Protein 8F0P (pdb70)

InterPro domains:
  IPR001696 Voltage gated sodium channel, alpha subunit [PR00170] (1393-1412)
  IPR001696 Voltage gated sodium channel, alpha subunit [PR00170] (1428-1441)
  IPR005821 Ion transport domain [PF00520] (140-426)
  IPR005821 Ion transport domain [PF00520] (519-746)
  IPR005821 Ion transport domain [PF00520] (855-1122)
  IPR005821 Ion transport domain [PF00520] (1170-1421)
  IPR027359 Voltage-dependent channel domain superfamily [G3DSA:1.20.120.350] (133-242)
  IPR027359 Voltage-dependent channel domain superfamily [G3DSA:1.20.120.350] (511-630)
  IPR027359 Voltage-dependent channel domain superfamily [G3DSA:1.20.120.350] (850-971)
  IPR027359 Voltage-dependent channel domain superfamily [G3DSA:1.20.120.350] (1162-1282)
  IPR031649 Voltage-dependent L-type calcium channel, IQ-associated domain [PF16905] (1433-1480)
  IPR043203 Voltage-gated cation channel calcium and sodium [PTHR10037] (835-1552)

Secondary structure (DSSP, 8-state):
-HHHHHHHHH-HHHHHHHHHHHHHHHHHHHSPP-HHHHHHHHHHHHHHHHHHHHHHHHH-SSSSTTSGGGSHHHHHHHHHHHHHHHHHH--GGGTGGGGGGGGGGGGGSTTHHHHHHHHHHHHHHTHHHHHHHHHHHHHHHHHHHHHHTTGGG-EEEEPPPTTSTT-S--HHHHHHHHT-GGGB---TT-SSPPP--SSTTSPPPPTTEEEESS-S--HHHHT--SSSHHHHHHHHHHHHHTSSHHHHHHHHHHHH-GGGHHHHHHHIIIIIIIIHHHHHHHHHHHHHHHHHHHHHH--TTSHHHHHHHHHHHHHHHHHHHT--SS--HHHHHHHHHHHHHHHHHHHHHHHHHHHHS-HHHHTTSHHHHHHHHHHHHHHHHHH---GGGGGHHHHTHHHH-HHHHHHHHHHHHTHHHHHHHHHHHHHHHHHHHHHHHHHHHHHHHHTGGGSTTS---SS-SSSHHHHHHHHHHHHTT--HHHHHHHHHHS-TTHHHHHHHHHHHIIIIIIHHHHHHHHHH---HHHHHHHHHHHH-HHHHHHHHHHHHHHHHHHTT-STTGGG-HHHHHHHHHHHHHHHHHHHHHHHHHHHHH-HHHHHT-HHHHHHHHHHHHHHHHHHHHHTT-PPPHHHHHGGGGGGHHHHHTSTTHHHHHHHHHHHHHHHHHHHHHHHHHHHHHHHHHHHHHTT---EEE-SS--BPPTTT--BHHHHHHTT-EEE--SS--SSHHHHHHHHHHHHTTSSHHHHHHHHHH--STTB---TTTTGGGHHHHHHHIIIIIIIITTHHHHHHHHHHHHHHHHHTT--SS--HHHHHHHHHHHHHTT----------HHHHHHHHHHSSHHHHHHHHHHHHHHHHHHHT--TT--HHHHHHHHHHHHHHHHHHHHHHHHHHHHHGGGGGGSHHHHHHHHHHHHHHHHHHHHHHHHHH---HHHHHHHGGGGGGGTGGGGTT-HHHHHHHHHHHHHHHHHHHHHHHHHHHHHHHHHHHHHHHTTPPPBTTB-SSSSSSSHHHHHHHHHHHTTTTTHHHHHHH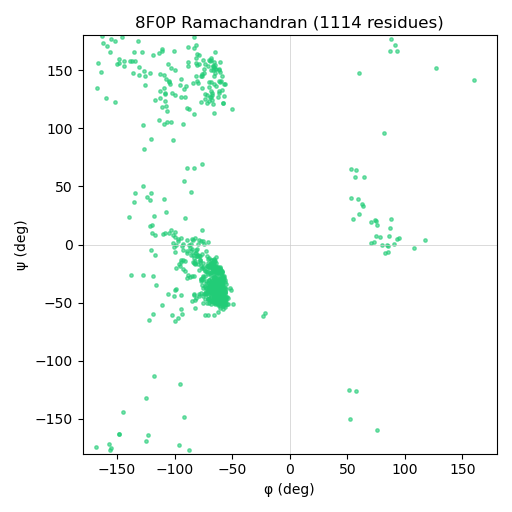HT--SS-PPPBTTTTB------HHHHHHHHHHHIIIIIIIIHHHHHHHHHHHHHHHHHHHHHS--HHHHHHHHHH-

Organism: Periplaneta americana (NCBI:txid6978)

Structure (mmCIF, N/CA/C/O backbone):
data_8F0P
#
_entry.id   8F0P
#
_cell.length_a   1.00
_cell.length_b   1.00
_cell.length_c   1.00
_cell.angle_alpha   90.00
_cell.angle_beta   90.00
_cell.angle_gamma   90.00
#
_symmetry.space_group_name_H-M   'P 1'
#
loop_
_entity.id
_entity.type
_entity.pdbx_description
1 polymer 'Sodium channel protein PaFPC1,Sodium channel protein type 9 subunit alpha chimera'
2 branched beta-D-mannopyranose-(1-3)-[beta-D-mannopyranose-(1-6)]beta-D-mannopyranose-(1-3)-2-acetamido-2-deoxy-beta-D-glucopyranose-(1-3)-2-acetamido-2-deoxy-beta-D-glucopyranose
3 non-polymer 2-acetamido-2-deoxy-beta-D-glucopyranose
4 non-polymer 1,2-dioleoyl-sn-glycero-3-phosphoethanolamine
5 non-polymer 'CHOLESTEROL HEMISUCCINATE'
6 non-polymer N-[6-(cyclopentylmethoxy)-1,3-benzothiazol-2-yl]-4-{[(1S,2S)-2-(dimethylamino)cyclohexyl]amino}-2-fluorobenzene-1-sulfonamide
7 water water
#
loop_
_atom_site.group_PDB
_atom_site.id
_atom_site.type_symbol
_atom_site.label_atom_id
_atom_site.label_alt_id
_atom_site.label_comp_id
_atom_site.label_asym_id
_atom_site.label_entity_id
_atom_site.label_seq_id
_atom_site.pdbx_PDB_ins_code
_atom_site.Cartn_x
_atom_site.Cartn_y
_atom_site.Cartn_z
_atom_site.occupancy
_atom_site.B_iso_or_equiv
_atom_site.auth_seq_id
_atom_site.auth_comp_id
_atom_site.auth_asym_id
_atom_site.auth_atom_id
_atom_site.pdbx_PDB_model_num
ATOM 1 N N . ILE A 1 184 ? 182.392 220.694 148.963 1.00 16.47 129 ILE A N 1
ATOM 2 C CA . ILE A 1 184 ? 181.846 219.930 150.076 1.00 16.35 129 ILE A CA 1
ATOM 3 C C . ILE A 1 184 ? 181.246 218.634 149.558 1.00 13.79 129 ILE A C 1
ATOM 4 O O . ILE A 1 184 ? 181.695 217.544 149.910 1.00 18.16 129 ILE A O 1
ATOM 9 N N . ARG A 1 185 ? 180.215 218.773 148.722 1.00 14.89 130 ARG A N 1
ATOM 10 C CA . ARG A 1 185 ? 179.504 217.609 148.204 1.00 14.48 130 ARG A CA 1
ATOM 11 C C . ARG A 1 185 ? 180.398 216.749 147.319 1.00 15.78 130 ARG A C 1
ATOM 12 O O . ARG A 1 185 ? 180.354 215.515 147.390 1.00 16.14 130 ARG A O 1
ATOM 20 N N . ARG A 1 186 ? 181.197 217.382 146.459 1.00 16.47 131 ARG A N 1
ATOM 21 C CA . ARG A 1 186 ? 182.018 216.628 145.519 1.00 19.17 131 ARG A CA 1
ATOM 22 C C . ARG A 1 186 ? 183.027 215.761 146.259 1.00 19.63 131 ARG A C 1
ATOM 23 O O . ARG A 1 186 ? 183.229 214.581 145.922 1.00 21.96 131 ARG A O 1
ATOM 31 N N . VAL A 1 187 ? 183.635 216.322 147.306 1.00 14.70 132 VAL A N 1
ATOM 32 C CA . VAL A 1 187 ? 184.607 215.570 148.087 1.00 15.12 132 VAL A CA 1
ATOM 33 C C . VAL A 1 187 ? 183.940 214.355 148.709 1.00 13.19 132 VAL A C 1
ATOM 34 O O . VAL A 1 187 ? 184.462 213.241 148.638 1.00 18.37 132 VAL A O 1
ATOM 38 N N . ALA A 1 188 ? 182.773 214.551 149.325 1.00 16.99 133 ALA A N 1
ATOM 39 C CA . ALA A 1 188 ? 182.120 213.452 150.026 1.00 9.61 133 ALA A CA 1
ATOM 40 C C . ALA A 1 188 ? 181.702 212.361 149.053 1.00 15.49 133 ALA A C 1
ATOM 41 O O . ALA A 1 188 ? 181.846 211.166 149.344 1.00 12.27 133 ALA A O 1
ATOM 43 N N . ILE A 1 189 ? 181.153 212.755 147.903 1.00 19.11 134 ILE A N 1
ATOM 44 C CA . ILE A 1 189 ? 180.688 211.769 146.937 1.00 9.88 134 ILE A CA 1
ATOM 45 C C . ILE A 1 189 ? 181.854 210.924 146.448 1.00 12.52 134 ILE A C 1
ATOM 46 O O . ILE A 1 189 ? 181.748 209.695 146.353 1.00 12.95 134 ILE A O 1
ATOM 51 N N . SER A 1 190 ? 182.988 211.555 146.132 1.00 18.80 135 SER A N 1
ATOM 52 C CA . SER A 1 190 ? 184.133 210.751 145.709 1.00 12.81 135 SER A CA 1
ATOM 53 C C . SER A 1 190 ? 184.683 209.921 146.866 1.00 15.44 135 SER A C 1
ATOM 54 O O . SER A 1 190 ? 185.103 208.775 146.669 1.00 18.53 135 SER A O 1
ATOM 57 N N . THR A 1 191 ? 184.687 210.481 148.079 1.00 15.93 136 THR A N 1
ATOM 58 C CA . THR A 1 191 ? 185.279 209.799 149.225 1.00 14.50 136 THR A CA 1
ATOM 59 C C . THR A 1 191 ? 184.526 208.524 149.581 1.00 13.74 136 THR A C 1
ATOM 60 O O . THR A 1 191 ? 185.143 207.503 149.903 1.00 16.07 136 THR A O 1
ATOM 64 N N . MET A 1 192 ? 183.191 208.563 149.544 1.00 13.56 137 MET A N 1
ATOM 65 C CA . MET A 1 192 ? 182.432 207.397 149.994 1.00 9.31 137 MET A CA 1
ATOM 66 C C . MET A 1 192 ? 182.611 206.205 149.067 1.00 11.88 137 MET A C 1
ATOM 67 O O . MET A 1 192 ? 182.579 205.058 149.526 1.00 18.99 137 MET A O 1
ATOM 72 N N . VAL A 1 193 ? 182.772 206.443 147.763 1.00 15.95 138 VAL A N 1
ATOM 73 C CA . VAL A 1 193 ? 182.827 205.333 146.814 1.00 14.16 138 VAL A CA 1
ATOM 74 C C . VAL A 1 193 ? 184.213 204.718 146.719 1.00 14.22 138 VAL A C 1
ATOM 75 O O . VAL A 1 193 ? 184.360 203.638 146.133 1.00 18.86 138 VAL A O 1
ATOM 79 N N . GLN A 1 194 ? 185.224 205.363 147.281 1.00 7.36 139 GLN A N 1
ATOM 80 C CA . GLN A 1 194 ? 186.571 204.811 147.237 1.00 13.22 139 GLN A CA 1
ATOM 81 C C . GLN A 1 194 ? 186.658 203.567 148.119 1.00 13.31 139 GLN A C 1
ATOM 82 O O . GLN A 1 194 ? 186.272 203.618 149.291 1.00 19.41 139 GLN A O 1
ATOM 88 N N . PRO A 1 195 ? 187.135 202.435 147.594 1.00 17.65 140 PRO A N 1
ATOM 89 C CA . PRO A 1 195 ? 187.230 201.224 148.428 1.00 12.16 140 PRO A CA 1
ATOM 90 C C . PRO A 1 195 ? 188.121 201.395 149.649 1.00 12.68 140 PRO A C 1
ATOM 91 O O . PRO A 1 195 ? 187.886 200.745 150.679 1.00 20.59 140 PRO A O 1
ATOM 95 N N . ILE A 1 196 ? 189.157 202.233 149.549 1.00 15.26 141 ILE A N 1
ATOM 96 C CA . ILE A 1 196 ? 190.069 202.437 150.671 1.00 15.98 141 ILE A CA 1
ATOM 97 C C . ILE A 1 196 ? 189.316 202.943 151.890 1.00 13.15 141 ILE A C 1
ATOM 98 O O . ILE A 1 196 ? 189.641 202.582 153.025 1.00 15.94 141 ILE A O 1
ATOM 103 N N . PHE A 1 197 ? 188.290 203.765 151.678 1.00 9.36 142 PHE A N 1
ATOM 104 C CA . PHE A 1 197 ? 187.466 204.241 152.785 1.00 14.36 142 PHE A CA 1
ATOM 105 C C . PHE A 1 197 ? 186.802 203.073 153.511 1.00 9.25 142 PHE A C 1
ATOM 106 O O . PHE A 1 197 ? 186.850 202.973 154.748 1.00 13.05 142 PHE A O 1
ATOM 114 N N . SER A 1 198 ? 186.200 202.159 152.748 1.00 5.38 143 SER A N 1
ATOM 115 C CA . SER A 1 198 ? 185.509 201.026 153.351 1.00 9.37 143 SER A CA 1
ATOM 116 C C . SER A 1 198 ? 186.480 200.103 154.078 1.00 9.47 143 SER A C 1
ATOM 117 O O . SER A 1 198 ? 186.194 199.661 155.200 1.00 7.91 143 SER A O 1
ATOM 120 N N . TYR A 1 199 ? 187.632 199.793 153.469 1.00 12.22 144 TYR A N 1
ATOM 121 C CA . TYR A 1 199 ? 188.598 198.971 154.194 1.00 10.23 144 TYR A CA 1
ATOM 122 C C . TYR A 1 199 ? 189.089 199.671 155.454 1.00 8.55 144 TYR A C 1
ATOM 123 O O . TYR A 1 199 ? 189.301 199.021 156.481 1.00 9.36 144 TYR A O 1
ATOM 132 N N . PHE A 1 200 ? 189.306 200.987 155.398 1.00 8.13 145 PHE A N 1
ATOM 133 C CA . PHE A 1 200 ? 189.742 201.700 156.593 1.00 10.16 145 PHE A CA 1
ATOM 134 C C . PHE A 1 200 ? 188.738 201.525 157.723 1.00 5.82 145 PHE A C 1
ATOM 135 O O . PHE A 1 200 ? 189.110 201.188 158.855 1.00 12.25 145 PHE A O 1
ATOM 143 N N . ILE A 1 201 ? 187.451 201.727 157.428 1.00 9.76 146 ILE A N 1
ATOM 144 C CA . ILE A 1 201 ? 186.438 201.566 158.469 1.00 5.38 146 ILE A CA 1
ATOM 145 C C . ILE A 1 201 ? 186.432 200.132 158.993 1.00 5.99 146 ILE A C 1
ATOM 146 O O . ILE A 1 201 ? 186.321 199.901 160.205 1.00 9.87 146 ILE A O 1
ATOM 151 N N . MET A 1 202 ? 186.537 199.147 158.093 1.00 7.80 147 MET A N 1
ATOM 152 C CA . MET A 1 202 ? 186.493 197.749 158.525 1.00 4.96 147 MET A CA 1
ATOM 153 C C . MET A 1 202 ? 187.681 197.395 159.418 1.00 7.11 147 MET A C 1
ATOM 154 O O . MET A 1 202 ? 187.518 196.726 160.449 1.00 8.94 147 MET A O 1
ATOM 159 N N . ILE A 1 203 ? 188.884 197.816 159.033 1.00 6.57 148 ILE A N 1
ATOM 160 C CA . ILE A 1 203 ? 190.052 197.537 159.858 1.00 5.88 148 ILE A CA 1
ATOM 161 C C . ILE A 1 203 ? 189.890 198.208 161.214 1.00 5.37 148 ILE A C 1
ATOM 162 O O . ILE A 1 203 ? 190.226 197.632 162.259 1.00 11.72 148 ILE A O 1
ATOM 167 N N . THR A 1 204 ? 189.380 199.442 161.221 1.00 6.88 149 THR A N 1
ATOM 168 C CA . THR A 1 204 ? 189.149 200.118 162.490 1.00 6.76 149 THR A CA 1
ATOM 169 C C . THR A 1 204 ? 188.216 199.306 163.377 1.00 4.54 149 THR A C 1
ATOM 170 O O . THR A 1 204 ? 188.466 199.153 164.577 1.00 7.38 149 THR A O 1
ATOM 174 N N . ILE A 1 205 ? 187.137 198.770 162.798 1.00 6.30 150 ILE A N 1
ATOM 175 C CA . ILE A 1 205 ? 186.197 197.963 163.576 1.00 0.43 150 ILE A CA 1
ATOM 176 C C . ILE A 1 205 ? 186.890 196.730 164.142 1.00 3.36 150 ILE A C 1
ATOM 177 O O . ILE A 1 205 ? 186.653 196.335 165.290 1.00 1.78 150 ILE A O 1
ATOM 182 N N . LEU A 1 206 ? 187.747 196.094 163.342 1.00 8.27 151 LEU A N 1
ATOM 183 C CA . LEU A 1 206 ? 188.415 194.874 163.793 1.00 3.15 151 LEU A CA 1
ATOM 184 C C . LEU A 1 206 ? 189.363 195.143 164.962 1.00 6.03 151 LEU A C 1
ATOM 185 O O . LEU A 1 206 ? 189.352 194.416 165.969 1.00 9.88 151 LEU A O 1
ATOM 190 N N . ILE A 1 207 ? 190.191 196.187 164.859 1.00 6.62 152 ILE A N 1
ATOM 191 C CA . ILE A 1 207 ? 191.050 196.526 165.994 1.00 7.99 152 ILE A CA 1
ATOM 192 C C . ILE A 1 207 ? 190.217 196.936 167.201 1.00 2.67 152 ILE A C 1
ATOM 193 O O . ILE A 1 207 ? 190.580 196.645 168.349 1.00 5.12 152 ILE A O 1
ATOM 198 N N . HIS A 1 208 ? 189.095 197.622 166.975 1.00 6.92 153 HIS A N 1
ATOM 199 C CA . HIS A 1 208 ? 188.254 197.999 168.105 1.00 2.62 153 HIS A CA 1
ATOM 200 C C . HIS A 1 208 ? 187.712 196.768 168.821 1.00 4.46 153 HIS A C 1
ATOM 201 O O . HIS A 1 208 ? 187.660 196.731 170.054 1.00 12.32 153 HIS A O 1
ATOM 208 N N . CYS A 1 209 ? 187.304 195.749 168.064 1.00 5.61 154 CYS A N 1
ATOM 209 C CA . CYS A 1 209 ? 186.852 194.507 168.685 1.00 7.29 154 CYS A CA 1
ATOM 210 C C . CYS A 1 209 ? 187.967 193.876 169.505 1.00 8.36 154 CYS A C 1
ATOM 211 O O . CYS A 1 209 ? 187.750 193.437 170.648 1.00 9.49 154 CYS A O 1
ATOM 214 N N . ILE A 1 210 ? 189.175 193.829 168.937 1.00 4.83 155 ILE A N 1
ATOM 215 C CA . ILE A 1 210 ? 190.301 193.264 169.674 1.00 3.98 155 ILE A CA 1
ATOM 216 C C . ILE A 1 210 ? 190.472 193.991 171.001 1.00 6.35 155 ILE A C 1
ATOM 217 O O . ILE A 1 210 ? 190.666 193.366 172.050 1.00 8.70 155 ILE A O 1
ATOM 222 N N . PHE A 1 211 ? 190.398 195.321 170.977 1.00 7.31 156 PHE A N 1
ATOM 223 C CA . PHE A 1 211 ? 190.538 196.084 172.213 1.00 4.37 156 PHE A CA 1
ATOM 224 C C . PHE A 1 211 ? 189.353 195.889 173.149 1.00 11.42 156 PHE A C 1
ATOM 225 O O . PHE A 1 211 ? 189.492 196.093 174.358 1.00 9.35 156 PHE A O 1
ATOM 233 N N . MET A 1 212 ? 188.189 195.527 172.616 1.00 8.36 157 MET A N 1
ATOM 234 C CA . MET A 1 212 ? 187.067 195.193 173.482 1.00 7.01 157 MET A CA 1
ATOM 235 C C . MET A 1 212 ? 187.328 193.905 174.246 1.00 4.03 157 MET A C 1
ATOM 236 O O . MET A 1 212 ? 186.854 193.750 175.376 1.00 5.74 157 MET A O 1
ATOM 241 N N . ILE A 1 213 ? 188.064 192.967 173.649 1.00 6.84 158 ILE A N 1
ATOM 242 C CA . ILE A 1 213 ? 188.350 191.715 174.349 1.00 2.91 158 ILE A CA 1
ATOM 243 C C . ILE A 1 213 ? 189.225 191.959 175.576 1.00 13.07 158 ILE A C 1
ATOM 244 O O . ILE A 1 213 ? 188.976 191.403 176.652 1.00 16.95 158 ILE A O 1
ATOM 249 N N . MET A 1 214 ? 190.272 192.766 175.437 1.00 11.16 159 MET A N 1
ATOM 250 C CA . MET A 1 214 ? 191.247 192.870 176.514 1.00 11.08 159 MET A CA 1
ATOM 251 C C . MET A 1 214 ? 190.704 193.699 177.677 1.00 13.29 159 MET A C 1
ATOM 252 O O . MET A 1 214 ? 189.764 194.481 177.516 1.00 16.78 159 MET A O 1
ATOM 257 N N . PRO A 1 215 ? 191.270 193.526 178.872 1.00 17.56 160 PRO A N 1
ATOM 258 C CA . PRO A 1 215 ? 190.836 194.333 180.016 1.00 15.76 160 PRO A CA 1
ATOM 259 C C . PRO A 1 215 ? 191.054 195.817 179.774 1.00 17.28 160 PRO A C 1
ATOM 260 O O . PRO A 1 215 ? 191.992 196.229 179.090 1.00 20.90 160 PRO A O 1
ATOM 264 N N . ALA A 1 216 ? 190.175 196.621 180.363 1.00 11.01 161 ALA A N 1
ATOM 265 C CA . ALA A 1 216 ? 190.220 198.062 180.170 1.00 16.61 161 ALA A CA 1
ATOM 266 C C . ALA A 1 216 ? 191.416 198.683 180.884 1.00 17.57 161 ALA A C 1
ATOM 267 O O . ALA A 1 216 ? 191.928 198.152 181.873 1.00 23.77 161 ALA A O 1
ATOM 269 N N . THR A 1 217 ? 191.857 199.824 180.362 1.00 17.18 162 THR A N 1
ATOM 270 C CA . THR A 1 217 ? 192.887 200.637 180.995 1.00 13.47 162 THR A CA 1
ATOM 271 C C . THR A 1 217 ? 192.762 202.051 180.448 1.00 18.00 162 THR A C 1
ATOM 272 O O . THR A 1 217 ? 192.019 202.304 179.496 1.00 21.16 162 THR A O 1
ATOM 276 N N . GLN A 1 218 ? 193.501 202.977 181.063 1.00 22.21 163 GLN A N 1
ATOM 277 C CA . GLN A 1 218 ? 193.419 204.373 180.642 1.00 17.71 163 GLN A CA 1
ATOM 278 C C . GLN A 1 218 ? 193.732 204.539 179.160 1.00 14.62 163 GLN A C 1
ATOM 279 O O . GLN A 1 218 ? 193.177 205.429 178.507 1.00 22.49 163 GLN A O 1
ATOM 285 N N . THR A 1 219 ? 194.612 203.699 178.610 1.00 17.65 164 THR A N 1
ATOM 286 C CA . THR A 1 219 ? 194.891 203.764 177.179 1.00 17.22 164 THR A CA 1
ATOM 287 C C . THR A 1 219 ? 193.648 203.435 176.364 1.00 17.14 164 THR A C 1
ATOM 288 O O . THR A 1 219 ? 193.449 203.978 175.266 1.00 22.64 164 THR A O 1
ATOM 292 N N . THR A 1 220 ? 192.795 202.561 176.902 1.00 18.84 165 THR A N 1
ATOM 293 C CA . THR A 1 220 ? 191.540 202.212 176.184 1.00 13.58 165 THR A CA 1
ATOM 294 C C . THR A 1 220 ? 190.654 203.458 176.066 1.00 16.73 165 THR A C 1
ATOM 295 O O . THR A 1 220 ? 190.006 203.605 175.014 1.00 26.03 165 THR A O 1
ATOM 299 N N . TYR A 1 221 ? 190.635 204.323 177.088 1.00 16.08 166 TYR A N 1
ATOM 300 C CA . TYR A 1 221 ? 189.735 205.472 177.039 1.00 14.45 166 TYR A CA 1
ATOM 301 C C . TYR A 1 221 ? 190.075 206.378 175.855 1.00 14.26 166 TYR A C 1
ATOM 302 O O . TYR A 1 221 ? 189.191 206.782 175.081 1.00 18.99 166 TYR A O 1
ATOM 311 N N . ILE A 1 222 ? 191.368 206.645 175.648 1.00 15.86 167 ILE A N 1
ATOM 312 C CA . ILE A 1 222 ? 191.765 207.486 174.526 1.00 15.92 167 ILE A CA 1
ATOM 313 C C . ILE A 1 222 ? 191.554 206.746 173.210 1.00 10.22 167 ILE A C 1
ATOM 314 O O . ILE A 1 222 ? 191.149 207.346 172.206 1.00 16.43 167 ILE A O 1
ATOM 319 N N . LEU A 1 223 ? 191.827 205.437 173.179 1.00 15.72 168 LEU A N 1
ATOM 320 C CA . LEU A 1 223 ? 191.565 204.708 171.941 1.00 14.59 168 LEU A CA 1
ATOM 321 C C . LEU A 1 223 ? 190.074 204.675 171.616 1.00 13.12 168 LEU A C 1
ATOM 322 O O . LEU A 1 223 ? 189.696 204.698 170.438 1.00 19.26 168 LEU A O 1
ATOM 327 N N . GLU A 1 224 ? 189.215 204.636 172.639 1.00 9.55 169 GLU A N 1
ATOM 328 C CA . GLU A 1 224 ? 187.779 204.762 172.415 1.00 13.00 169 GLU A CA 1
ATOM 329 C C . GLU A 1 224 ? 187.454 206.098 171.774 1.00 9.65 169 GLU A C 1
ATOM 330 O O . GLU A 1 224 ? 186.634 206.172 170.851 1.00 14.92 169 GLU A O 1
ATOM 336 N N . LEU A 1 225 ? 188.081 207.173 172.256 1.00 13.39 170 LEU A N 1
ATOM 337 C CA . LEU A 1 225 ? 187.820 208.476 171.650 1.00 12.64 170 LEU A CA 1
ATOM 338 C C . LEU A 1 225 ? 188.276 208.509 170.193 1.00 9.63 170 LEU A C 1
ATOM 339 O O . LEU A 1 225 ? 187.596 209.080 169.330 1.00 15.05 170 LEU A O 1
ATOM 344 N N . VAL A 1 226 ? 189.415 207.881 169.895 1.00 13.06 171 VAL A N 1
ATOM 345 C CA . VAL A 1 226 ? 189.902 207.826 168.514 1.00 9.10 171 VAL A CA 1
ATOM 346 C C . VAL A 1 226 ? 188.910 207.080 167.621 1.00 8.51 171 VAL A C 1
ATOM 347 O O . VAL A 1 226 ? 188.550 207.541 166.526 1.00 10.91 171 VAL A O 1
ATOM 351 N N . PHE A 1 227 ? 188.458 205.910 168.078 1.00 10.91 172 PHE A N 1
ATOM 352 C CA . PHE A 1 227 ? 187.505 205.133 167.290 1.00 7.42 172 PHE A CA 1
ATOM 353 C C . PHE A 1 227 ? 186.219 205.916 167.065 1.00 7.41 172 PHE A C 1
ATOM 354 O O . PHE A 1 227 ? 185.669 205.928 165.954 1.00 15.90 172 PHE A O 1
ATOM 362 N N . LEU A 1 228 ? 185.727 206.577 168.114 1.00 8.81 173 LEU A N 1
ATOM 363 C CA . LEU A 1 228 ? 184.501 207.352 167.991 1.00 8.38 173 LEU A CA 1
ATOM 364 C C . LEU A 1 228 ? 184.670 208.476 166.978 1.00 10.24 173 LEU A C 1
ATOM 365 O O . LEU A 1 228 ? 183.755 208.759 166.197 1.00 11.10 173 LEU A O 1
ATOM 370 N N . SER A 1 229 ? 185.837 209.126 166.972 1.00 7.93 174 SER A N 1
ATOM 371 C CA . SER A 1 229 ? 186.081 210.176 165.988 1.00 11.30 174 SER A CA 1
ATOM 372 C C . SER A 1 229 ? 186.038 209.621 164.570 1.00 2.70 174 SER A C 1
ATOM 373 O O . SER A 1 229 ? 185.455 210.237 163.668 1.00 12.24 174 SER A O 1
ATOM 376 N N . ILE A 1 230 ? 186.653 208.457 164.354 1.00 5.90 175 ILE A N 1
ATOM 377 C CA . ILE A 1 230 ? 186.649 207.866 163.015 1.00 9.78 175 ILE A CA 1
ATOM 378 C C . ILE A 1 230 ? 185.216 207.570 162.567 1.00 4.78 175 ILE A C 1
ATOM 379 O O . ILE A 1 230 ? 184.814 207.879 161.432 1.00 10.51 175 ILE A O 1
ATOM 384 N N . TYR A 1 231 ? 184.421 206.973 163.458 1.00 3.56 176 TYR A N 1
ATOM 385 C CA . TYR A 1 231 ? 183.041 206.643 163.106 1.00 7.55 176 TYR A CA 1
ATOM 386 C C . TYR A 1 231 ? 182.222 207.904 162.830 1.00 7.56 176 TYR A C 1
ATOM 387 O O . TYR A 1 231 ? 181.366 207.924 161.932 1.00 13.49 176 TYR A O 1
ATOM 396 N N . THR A 1 232 ? 182.464 208.964 163.603 1.00 10.43 177 THR A N 1
ATOM 397 C CA . THR A 1 232 ? 181.761 210.219 163.372 1.00 11.47 177 THR A CA 1
ATOM 398 C C . THR A 1 232 ? 182.112 210.798 162.008 1.00 8.80 177 THR A C 1
ATOM 399 O O . THR A 1 232 ? 181.242 211.332 161.307 1.00 11.93 177 THR A O 1
ATOM 403 N N . ILE A 1 233 ? 183.386 210.712 161.616 1.00 10.11 178 ILE A N 1
ATOM 404 C CA . ILE A 1 233 ? 183.764 211.176 160.285 1.00 5.72 178 ILE A CA 1
ATOM 405 C C . ILE A 1 233 ? 183.017 210.389 159.219 1.00 11.60 178 ILE A C 1
ATOM 406 O O . ILE A 1 233 ? 182.571 210.953 158.211 1.00 11.98 178 ILE A O 1
ATOM 411 N N . GLU A 1 234 ? 182.864 209.076 159.421 1.00 6.35 179 GLU A N 1
ATOM 412 C CA . GLU A 1 234 ? 182.106 208.292 158.447 1.00 5.01 179 GLU A CA 1
ATOM 413 C C . GLU A 1 234 ? 180.666 208.782 158.345 1.00 10.45 179 GLU A C 1
ATOM 414 O O . GLU A 1 234 ? 180.132 208.957 157.238 1.00 15.57 179 GLU A O 1
ATOM 420 N N . VAL A 1 235 ? 180.028 209.033 159.492 1.00 10.59 180 VAL A N 1
ATOM 421 C CA . VAL A 1 235 ? 178.636 209.477 159.464 1.00 6.72 180 VAL A CA 1
ATOM 422 C C . VAL A 1 235 ? 178.532 210.806 158.729 1.00 13.39 180 VAL A C 1
ATOM 423 O O . VAL A 1 235 ? 177.621 211.018 157.915 1.00 11.64 180 VAL A O 1
ATOM 427 N N . VAL A 1 236 ? 179.472 211.715 158.995 1.00 8.78 181 VAL A N 1
ATOM 428 C CA . VAL A 1 236 ? 179.429 213.038 158.378 1.00 7.29 181 VAL A CA 1
ATOM 429 C C . VAL A 1 236 ? 179.594 212.921 156.869 1.00 11.31 181 VAL A C 1
ATOM 430 O O . VAL A 1 236 ? 178.875 213.563 156.092 1.00 9.84 181 VAL A O 1
ATOM 434 N N . VAL A 1 237 ? 180.565 212.117 156.430 1.00 19.01 182 VAL A N 1
ATOM 435 C CA . VAL A 1 237 ? 180.810 211.984 154.998 1.00 8.87 182 VAL A CA 1
ATOM 436 C C . VAL A 1 237 ? 179.564 211.452 154.307 1.00 8.07 182 VAL A C 1
ATOM 437 O O . VAL A 1 237 ? 179.148 211.960 153.255 1.00 11.11 182 VAL A O 1
ATOM 441 N N . LYS A 1 238 ? 178.903 210.472 154.924 1.00 12.85 183 LYS A N 1
ATOM 442 C CA . LYS A 1 238 ? 177.773 209.849 154.248 1.00 11.68 183 LYS A CA 1
ATOM 443 C C . LYS A 1 238 ? 176.532 210.736 154.261 1.00 8.69 183 LYS A C 1
ATOM 444 O O . LYS A 1 238 ? 175.745 210.707 153.304 1.00 12.61 183 LYS A O 1
ATOM 450 N N . VAL A 1 239 ? 176.365 211.572 155.290 1.00 11.96 184 VAL A N 1
ATOM 451 C CA . VAL A 1 239 ? 175.231 212.493 155.279 1.00 8.98 184 VAL A CA 1
ATOM 452 C C . VAL A 1 239 ? 175.472 213.594 154.260 1.00 8.58 184 VAL A C 1
ATOM 453 O O . VAL A 1 2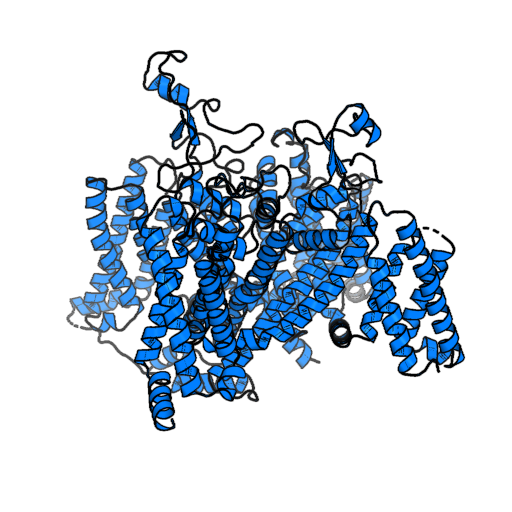39 ? 174.557 213.999 153.535 1.00 15.74 184 VAL A O 1
ATOM 457 N N . LEU A 1 240 ? 176.700 214.116 154.204 1.00 10.82 185 LEU A N 1
ATOM 458 C CA . LEU A 1 240 ? 177.008 215.148 153.228 1.00 10.23 185 LEU A CA 1
ATOM 459 C C . LEU A 1 240 ? 176.899 214.615 151.810 1.00 13.01 185 LEU A C 1
ATOM 460 O O . LEU A 1 240 ? 176.714 215.400 150.874 1.00 15.59 185 LEU A O 1
ATOM 465 N N . ALA A 1 241 ? 177.025 213.303 151.626 1.00 14.57 186 ALA A N 1
ATOM 466 C CA . ALA A 1 241 ? 176.863 212.737 150.295 1.00 10.38 186 ALA A CA 1
ATOM 467 C C . ALA A 1 241 ? 175.416 212.410 149.947 1.00 11.98 186 ALA A C 1
ATOM 468 O O . ALA A 1 241 ? 175.065 212.429 148.761 1.00 16.20 186 ALA A O 1
ATOM 470 N N . ARG A 1 242 ? 174.561 212.113 150.933 1.00 9.91 187 ARG A N 1
ATOM 471 C CA . ARG A 1 242 ? 173.236 211.579 150.632 1.00 11.17 187 ARG A CA 1
ATOM 472 C C . ARG A 1 242 ? 172.062 212.425 151.103 1.00 13.48 187 ARG A C 1
ATOM 473 O O . ARG A 1 242 ? 170.994 212.342 150.494 1.00 25.40 187 ARG A O 1
ATOM 481 N N . GLY A 1 243 ? 172.209 213.220 152.154 1.00 7.58 188 GLY A N 1
ATOM 482 C CA . GLY A 1 243 ? 171.045 213.741 152.845 1.00 14.70 188 GLY A CA 1
ATOM 483 C C . GLY A 1 243 ? 170.595 212.779 153.926 1.00 13.61 188 GLY A C 1
ATOM 484 O O . GLY A 1 243 ? 171.150 211.691 154.106 1.00 20.43 188 GLY A O 1
ATOM 485 N N . PHE A 1 244 ? 169.562 213.177 154.672 1.00 11.05 189 PHE A N 1
ATOM 486 C CA . PHE A 1 244 ? 169.288 212.464 155.913 1.00 7.80 189 PHE A CA 1
ATOM 487 C C . PHE A 1 244 ? 168.158 211.443 155.804 1.00 13.62 189 PHE A C 1
ATOM 488 O O . PHE A 1 244 ? 168.411 210.240 155.918 1.00 20.13 189 PHE A O 1
ATOM 496 N N . ILE A 1 245 ? 166.918 211.883 155.578 1.00 16.45 190 ILE A N 1
ATOM 497 C CA . ILE A 1 245 ? 165.803 210.945 155.445 1.00 15.94 190 ILE A CA 1
ATOM 498 C C . ILE A 1 245 ? 164.853 211.324 154.317 1.00 15.63 190 ILE A C 1
ATOM 499 O O . ILE A 1 245 ? 164.175 210.463 153.745 1.00 21.50 190 ILE A O 1
ATOM 504 N N . LEU A 1 246 ? 164.796 212.615 153.991 1.00 18.68 191 LEU A N 1
ATOM 505 C CA . LEU A 1 246 ? 163.653 213.152 153.259 1.00 13.55 191 LEU A CA 1
ATOM 506 C C . LEU A 1 246 ? 163.504 212.598 151.847 1.00 16.87 191 LEU A C 1
ATOM 507 O O . LEU A 1 246 ? 162.406 212.683 151.287 1.00 20.99 191 LEU A O 1
ATOM 512 N N . HIS A 1 247 ? 164.549 212.040 151.254 1.00 18.72 192 HIS A N 1
ATOM 513 C CA . HIS A 1 247 ? 164.474 211.515 149.901 1.00 13.52 192 HIS A CA 1
ATOM 514 C C . HIS A 1 247 ? 164.565 209.991 149.855 1.00 16.89 192 HIS A C 1
ATOM 515 O O . HIS A 1 247 ? 164.924 209.339 150.841 1.00 19.53 192 HIS A O 1
ATOM 522 N N . PRO A 1 248 ? 164.236 209.390 148.707 1.00 18.27 193 PRO A N 1
ATOM 523 C CA . PRO A 1 248 ? 164.250 207.918 148.604 1.00 15.32 193 PRO A CA 1
ATOM 524 C C . PRO A 1 248 ? 165.604 207.275 148.852 1.00 16.29 193 PRO A C 1
ATOM 525 O O . PRO A 1 248 ? 165.648 206.147 149.358 1.00 16.33 193 PRO A O 1
ATOM 529 N N . PHE A 1 249 ? 166.706 207.937 148.508 1.00 17.28 194 PHE A N 1
ATOM 530 C CA . PHE A 1 249 ? 168.044 207.368 148.643 1.00 16.33 194 PHE A CA 1
ATOM 531 C C . PHE A 1 249 ? 168.910 208.217 149.566 1.00 10.92 194 PHE A C 1
ATOM 532 O O . PHE A 1 249 ? 170.071 208.509 149.272 1.00 12.34 194 PHE A O 1
ATOM 540 N N . ALA A 1 250 ? 168.337 208.635 150.692 1.00 18.96 195 ALA A N 1
ATOM 541 C CA . ALA A 1 250 ? 169.058 209.390 151.702 1.00 11.92 195 ALA A CA 1
ATOM 542 C C . ALA A 1 250 ? 169.829 208.447 152.623 1.00 12.03 195 ALA A C 1
ATOM 543 O O . ALA A 1 250 ? 169.784 207.221 152.494 1.00 15.00 195 ALA A O 1
ATOM 545 N N . TYR A 1 251 ? 170.549 209.038 153.575 1.00 9.52 196 TYR A N 1
ATOM 546 C CA . TYR A 1 251 ? 171.420 208.256 154.444 1.00 9.74 196 TYR A CA 1
ATOM 547 C C . TYR A 1 251 ? 170.628 207.238 155.259 1.00 11.45 196 TYR A C 1
ATOM 548 O O . TYR A 1 251 ? 171.002 206.063 155.337 1.00 10.47 196 TYR A O 1
ATOM 557 N N . LEU A 1 252 ? 169.524 207.665 155.869 1.00 7.88 197 LEU A N 1
ATOM 558 C CA . LEU A 1 252 ? 168.784 206.822 156.797 1.00 8.29 197 LEU A CA 1
ATOM 559 C C . LEU A 1 252 ? 167.680 206.012 156.122 1.00 12.92 197 LEU A C 1
ATOM 560 O O . LEU A 1 252 ? 166.729 205.600 156.795 1.00 16.33 197 LEU A O 1
ATOM 565 N N . ARG A 1 253 ? 167.786 205.769 154.817 1.00 13.90 198 ARG A N 1
ATOM 566 C CA . ARG A 1 253 ? 166.920 204.813 154.137 1.00 12.57 198 ARG A CA 1
ATOM 567 C C . ARG A 1 253 ? 167.518 203.412 154.068 1.00 13.70 198 ARG A C 1
ATOM 568 O O . ARG A 1 253 ? 166.890 202.521 153.489 1.00 14.18 198 ARG A O 1
ATOM 576 N N . ASP A 1 254 ? 168.717 203.199 154.624 1.00 16.52 199 ASP A N 1
ATOM 577 C CA . ASP A 1 254 ? 169.397 201.907 154.630 1.00 8.79 199 ASP A CA 1
ATOM 578 C C . ASP A 1 254 ? 169.475 201.366 156.052 1.00 7.95 199 ASP A C 1
ATOM 579 O O . ASP A 1 254 ? 169.971 202.075 156.936 1.00 15.51 199 ASP A O 1
ATOM 584 N N . PRO A 1 255 ? 169.004 200.141 156.329 1.00 5.05 200 PRO A N 1
ATOM 585 C CA . PRO A 1 255 ? 169.051 199.648 157.722 1.00 10.52 200 PRO A CA 1
ATOM 586 C C . PRO A 1 255 ? 170.453 199.609 158.318 1.00 7.72 200 PRO A C 1
ATOM 587 O O . PRO A 1 255 ? 170.636 199.898 159.514 1.00 9.98 200 PRO A O 1
ATOM 591 N N . TRP A 1 256 ? 171.460 199.272 157.507 1.00 11.18 201 TRP A N 1
ATOM 592 C CA . TRP A 1 256 ? 172.824 199.202 158.021 1.00 7.40 201 TRP A CA 1
ATOM 593 C C . TRP A 1 256 ? 173.251 200.554 158.580 1.00 6.85 201 TRP A C 1
ATOM 594 O O . TRP A 1 256 ? 173.892 200.637 159.641 1.00 10.91 201 TRP A O 1
ATOM 605 N N . ASN A 1 257 ? 172.890 201.632 157.880 1.00 10.51 202 ASN A N 1
ATOM 606 C CA . ASN A 1 257 ? 173.186 202.966 158.383 1.00 7.28 202 ASN A CA 1
ATOM 607 C C . ASN A 1 257 ? 172.431 203.258 159.669 1.00 1.92 202 ASN A C 1
ATOM 608 O O . ASN A 1 257 ? 172.913 204.021 160.506 1.00 5.43 202 ASN A O 1
ATOM 613 N N . TRP A 1 258 ? 171.247 202.670 159.844 1.00 3.91 203 TRP A N 1
ATOM 614 C CA . TRP A 1 258 ? 170.548 202.819 161.115 1.00 7.77 203 TRP A CA 1
ATOM 615 C C . TRP A 1 258 ? 171.359 202.214 162.248 1.00 4.85 203 TRP A C 1
ATOM 616 O O . TRP A 1 258 ? 171.501 202.823 163.318 1.00 17.19 203 TRP A O 1
ATOM 627 N N . LEU A 1 259 ? 171.909 201.018 162.030 1.00 12.31 204 LEU A N 1
ATOM 628 C CA . LEU A 1 259 ? 172.792 200.431 163.036 1.00 4.73 204 LEU A CA 1
ATOM 629 C C . LEU A 1 259 ? 173.946 201.377 163.358 1.00 7.41 204 LEU A C 1
ATOM 630 O O . LEU A 1 259 ? 174.193 201.712 164.527 1.00 12.89 204 LEU A O 1
ATOM 635 N N . ASP A 1 260 ? 174.649 201.836 162.320 1.00 3.95 205 ASP A N 1
ATOM 636 C CA . ASP A 1 260 ? 175.825 202.678 162.535 1.00 9.24 205 ASP A CA 1
ATOM 637 C C . ASP A 1 260 ? 175.460 203.947 163.303 1.00 6.72 205 ASP A C 1
ATOM 638 O O . ASP A 1 260 ? 176.135 204.329 164.271 1.00 8.69 205 ASP A O 1
ATOM 643 N N . PHE A 1 261 ? 174.373 204.597 162.892 1.00 10.53 206 PHE A N 1
ATOM 644 C CA . PHE A 1 261 ? 173.962 205.868 163.473 1.00 7.32 206 PHE A CA 1
ATOM 645 C C . PHE A 1 261 ? 173.548 205.707 164.932 1.00 9.32 206 PHE A C 1
ATOM 646 O O . PHE A 1 261 ? 173.964 206.490 165.798 1.00 7.64 206 PHE A O 1
ATOM 654 N N . LEU A 1 262 ? 172.731 204.692 165.229 1.00 9.26 207 LEU A N 1
ATOM 655 C CA . LEU A 1 262 ? 172.287 204.513 166.605 1.00 4.50 207 LEU A CA 1
ATOM 656 C C . LEU A 1 262 ? 173.456 204.173 167.520 1.00 8.14 207 LEU A C 1
ATOM 657 O O . LEU A 1 262 ? 173.523 204.664 168.653 1.00 9.28 207 LEU A O 1
ATOM 662 N N . VAL A 1 263 ? 174.396 203.348 167.048 1.00 7.76 208 VAL A N 1
ATOM 663 C CA . VAL A 1 263 ? 175.542 203.015 167.889 1.00 7.01 208 VAL A CA 1
ATOM 664 C C . VAL A 1 263 ? 176.405 204.248 168.147 1.00 3.31 208 VAL A C 1
ATOM 665 O O . VAL A 1 263 ? 176.886 204.460 169.266 1.00 10.84 208 VAL A O 1
ATOM 669 N N . THR A 1 264 ? 176.625 205.078 167.123 1.00 9.44 209 THR A N 1
ATOM 670 C CA . THR A 1 264 ? 177.422 206.286 167.328 1.00 4.54 209 THR A CA 1
ATOM 671 C C . THR A 1 264 ? 176.749 207.237 168.318 1.00 7.16 209 THR A C 1
ATOM 672 O O . THR A 1 264 ? 177.412 207.822 169.194 1.00 9.40 209 THR A O 1
ATOM 676 N N . LEU A 1 265 ? 175.430 207.408 168.194 1.00 8.89 210 LEU A N 1
ATOM 677 C CA . LEU A 1 265 ? 174.721 208.267 169.135 1.00 7.04 210 LEU A CA 1
ATOM 678 C C . LEU A 1 265 ? 174.823 207.723 170.550 1.00 12.10 210 LEU A C 1
ATOM 679 O O . LEU A 1 265 ? 175.050 208.481 171.501 1.00 11.12 210 LEU A O 1
ATOM 684 N N . ILE A 1 266 ? 174.659 206.408 170.708 1.00 9.81 211 ILE A N 1
ATOM 685 C CA . ILE A 1 266 ? 174.778 205.796 172.025 1.00 8.91 211 ILE A CA 1
ATOM 686 C C . ILE A 1 266 ? 176.168 206.042 172.592 1.00 12.15 211 ILE A C 1
ATOM 687 O O . ILE A 1 266 ? 176.335 206.268 173.794 1.00 15.63 211 ILE A O 1
ATOM 692 N N . GLY A 1 267 ? 177.192 205.959 171.742 1.00 9.72 212 GLY A N 1
ATOM 693 C CA . GLY A 1 267 ? 178.542 206.223 172.208 1.00 10.89 212 GLY A CA 1
ATOM 694 C C . GLY A 1 267 ? 178.695 207.625 172.762 1.00 11.42 212 GLY A C 1
ATOM 695 O O . GLY A 1 267 ? 179.244 207.824 173.850 1.00 10.77 212 GLY A O 1
ATOM 696 N N . TYR A 1 268 ? 178.196 208.621 172.027 1.00 12.72 213 TYR A N 1
ATOM 697 C CA . TYR A 1 268 ? 178.273 209.989 172.539 1.00 10.16 213 TYR A CA 1
ATOM 698 C C . TYR A 1 268 ? 177.481 210.136 173.834 1.00 11.82 213 TYR A C 1
ATOM 699 O O . TYR A 1 268 ? 177.938 210.787 174.784 1.00 16.37 213 TYR A O 1
ATOM 708 N N . ILE A 1 269 ? 176.296 209.529 173.893 1.00 12.18 214 ILE A N 1
ATOM 709 C CA . ILE A 1 269 ? 175.441 209.652 175.071 1.00 13.50 214 ILE A CA 1
ATOM 710 C C . ILE A 1 269 ? 176.132 209.064 176.295 1.00 17.20 214 ILE A C 1
ATOM 711 O O . ILE A 1 269 ? 176.132 209.661 177.378 1.00 15.05 214 ILE A O 1
ATOM 716 N N . THR A 1 270 ? 176.717 207.873 176.147 1.00 20.40 215 THR A N 1
ATOM 717 C CA . THR A 1 270 ? 177.395 207.242 177.275 1.00 13.93 215 THR A CA 1
ATOM 718 C C . THR A 1 270 ? 178.690 207.955 177.630 1.00 13.95 215 THR A C 1
ATOM 719 O O . THR A 1 270 ? 179.144 207.866 178.776 1.00 24.12 215 THR A O 1
ATOM 723 N N . LEU A 1 271 ? 179.308 208.653 176.674 1.00 14.66 216 LEU A N 1
ATOM 724 C CA . LEU A 1 271 ? 180.520 209.400 176.995 1.00 15.36 216 LEU A CA 1
ATOM 725 C C . LEU A 1 271 ? 180.205 210.667 177.781 1.00 16.83 216 LEU A C 1
ATOM 726 O O . LEU A 1 271 ? 180.913 211.001 178.738 1.00 20.31 216 LEU A O 1
ATOM 731 N N . VAL A 1 272 ? 179.156 211.390 177.391 1.00 17.45 217 VAL A N 1
ATOM 732 C CA . VAL A 1 272 ? 178.852 212.654 178.054 1.00 13.49 217 VAL A CA 1
ATOM 733 C C . VAL A 1 272 ? 178.140 212.423 179.381 1.00 20.19 217 VAL A C 1
ATOM 734 O O . VAL A 1 272 ? 178.473 213.052 180.392 1.00 22.74 217 VAL A O 1
ATOM 738 N N . VAL A 1 273 ? 177.158 211.528 179.406 1.00 20.80 218 VAL A N 1
ATOM 739 C CA . VAL A 1 273 ? 176.387 211.270 180.618 1.00 16.91 218 VAL A CA 1
ATOM 740 C C . VAL A 1 273 ? 176.571 209.824 181.057 1.00 16.89 218 VAL A C 1
ATOM 741 O O . VAL A 1 273 ? 176.419 209.500 182.235 1.00 20.34 218 VAL A O 1
ATOM 745 N N . LEU A 1 278 ? 174.117 205.545 181.535 1.00 19.05 223 LEU A N 1
ATOM 746 C CA . LEU A 1 278 ? 174.103 204.309 182.308 1.00 16.47 223 LEU A CA 1
ATOM 747 C C . LEU A 1 278 ? 174.971 203.258 181.621 1.00 16.23 223 LEU A C 1
ATOM 748 O O . LEU A 1 278 ? 174.911 203.094 180.403 1.00 23.29 223 LEU A O 1
ATOM 753 N N . TYR A 1 279 ? 175.773 202.541 182.410 1.00 13.76 224 TYR A N 1
ATOM 754 C CA . TYR A 1 279 ? 176.732 201.602 181.837 1.00 19.11 224 TYR A CA 1
ATOM 755 C C . TYR A 1 279 ? 176.058 200.471 181.071 1.00 14.09 224 TYR A C 1
ATOM 756 O O . TYR A 1 279 ? 176.715 199.813 180.257 1.00 18.79 224 TYR A O 1
ATOM 765 N N . ALA A 1 280 ? 174.770 200.224 181.314 1.00 16.02 225 ALA A N 1
ATOM 766 C CA . ALA A 1 280 ? 174.060 199.184 180.579 1.00 11.88 225 ALA A CA 1
ATOM 767 C C . ALA A 1 280 ? 173.960 199.493 179.092 1.00 15.13 225 ALA A C 1
ATOM 768 O O . ALA A 1 280 ? 173.620 198.602 178.307 1.00 16.70 225 ALA A O 1
ATOM 770 N N . LEU A 1 281 ? 174.209 200.740 178.693 1.00 9.82 226 LEU A N 1
ATOM 771 C CA . LEU A 1 281 ? 174.155 201.146 177.296 1.00 12.03 226 LEU A CA 1
ATOM 772 C C . LEU A 1 281 ? 175.517 201.120 176.615 1.00 10.26 226 LEU A C 1
ATOM 773 O O . LEU A 1 281 ? 175.578 201.119 175.381 1.00 17.00 226 LEU A O 1
ATOM 778 N N . ARG A 1 282 ? 176.598 201.119 177.394 1.00 8.95 227 ARG A N 1
ATOM 779 C CA . ARG A 1 282 ? 177.953 201.089 176.859 1.00 10.46 227 ARG A CA 1
ATOM 780 C C . ARG A 1 282 ? 178.285 199.780 176.145 1.00 6.34 227 ARG A C 1
ATOM 781 O O . ARG A 1 282 ? 179.208 199.757 175.325 1.00 13.96 227 ARG A O 1
ATOM 789 N N . ALA A 1 283 ? 177.572 198.693 176.447 1.00 5.64 228 ALA A N 1
ATOM 790 C CA . ALA A 1 283 ? 177.885 197.401 175.839 1.00 6.72 228 ALA A CA 1
ATOM 791 C C . ALA A 1 283 ? 177.636 197.399 174.335 1.00 9.54 228 ALA A C 1
ATOM 792 O O . ALA A 1 283 ? 178.475 196.930 173.550 1.00 16.05 228 ALA A O 1
ATOM 794 N N . PHE A 1 284 ? 176.521 197.976 173.912 1.00 8.09 229 PHE A N 1
ATOM 795 C CA . PHE A 1 284 ? 175.987 197.682 172.592 1.00 4.78 229 PHE A CA 1
ATOM 796 C C . PHE A 1 284 ? 176.762 198.350 171.470 1.00 4.93 229 PHE A C 1
ATOM 797 O O . PHE A 1 284 ? 176.417 198.155 170.299 1.00 15.04 229 PHE A O 1
ATOM 805 N N . ARG A 1 285 ? 177.846 199.054 171.790 1.00 4.66 230 ARG A N 1
ATOM 806 C CA . ARG A 1 285 ? 178.757 199.482 170.744 1.00 4.90 230 ARG A CA 1
ATOM 807 C C . ARG A 1 285 ? 179.358 198.286 170.027 1.00 1.69 230 ARG A C 1
ATOM 808 O O . ARG A 1 285 ? 179.687 198.382 168.834 1.00 3.94 230 ARG A O 1
ATOM 816 N N . VAL A 1 286 ? 179.370 197.122 170.682 1.00 2.75 231 VAL A N 1
ATOM 817 C CA . VAL A 1 286 ? 179.911 195.946 170.024 1.00 2.10 231 VAL A CA 1
ATOM 818 C C . VAL A 1 286 ? 179.044 195.548 168.844 1.00 0.00 231 VAL A C 1
ATOM 819 O O . VAL A 1 286 ? 179.504 194.821 167.955 1.00 0.00 231 VAL A O 1
ATOM 823 N N . LEU A 1 287 ? 177.798 196.022 168.797 1.00 1.80 232 LEU A N 1
ATOM 824 C CA . LEU A 1 287 ? 176.933 195.655 167.687 1.00 0.00 232 LEU A CA 1
ATOM 825 C C . LEU A 1 287 ? 177.523 196.095 166.354 1.00 1.63 232 LEU A C 1
ATOM 826 O O . LEU A 1 287 ? 177.208 195.491 165.318 1.00 0.48 232 LEU A O 1
ATOM 831 N N . ARG A 1 288 ? 178.429 197.083 166.358 1.00 1.80 233 ARG A N 1
ATOM 832 C CA . ARG A 1 288 ? 179.015 197.502 165.089 1.00 0.00 233 ARG A CA 1
ATOM 833 C C . ARG A 1 288 ? 179.746 196.356 164.402 1.00 2.54 233 ARG A C 1
ATOM 834 O O . ARG A 1 288 ? 179.818 196.322 163.165 1.00 2.00 233 ARG A O 1
ATOM 842 N N . SER A 1 289 ? 180.207 195.371 165.173 1.00 3.60 234 SER A N 1
ATOM 843 C CA . SER A 1 289 ? 180.952 194.260 164.603 1.00 0.00 234 SER A CA 1
ATOM 844 C C . SER A 1 289 ? 180.121 193.469 163.607 1.00 0.00 234 SER A C 1
ATOM 845 O O . SER A 1 289 ? 180.690 192.768 162.762 1.00 0.00 234 SER A O 1
ATOM 848 N N . TRP A 1 290 ? 178.789 193.567 163.679 1.00 1.27 235 TRP A N 1
ATOM 849 C CA . TRP A 1 290 ? 177.969 192.828 162.726 1.00 0.00 235 TRP A CA 1
ATOM 850 C C . TRP A 1 290 ? 178.327 193.198 161.295 1.00 0.00 235 TRP A C 1
ATOM 851 O O . TRP A 1 290 ? 178.237 192.357 160.389 1.00 0.00 235 TRP A O 1
ATOM 862 N N . ARG A 1 291 ? 178.808 194.424 161.082 1.00 0.00 236 ARG A N 1
ATOM 863 C CA . ARG A 1 291 ? 179.140 194.837 159.725 1.00 1.83 236 ARG A CA 1
ATOM 864 C C . ARG A 1 291 ? 180.226 193.963 159.122 1.00 0.25 236 ARG A C 1
ATOM 865 O O . ARG A 1 291 ? 180.217 193.705 157.911 1.00 3.24 236 ARG A O 1
ATOM 873 N N . THR A 1 292 ? 181.125 193.436 159.951 1.00 0.00 237 THR A N 1
ATOM 874 C CA . THR A 1 292 ? 182.218 192.650 159.401 1.00 1.83 237 THR A CA 1
ATOM 875 C C . THR A 1 292 ? 181.721 191.392 158.707 1.00 0.00 237 THR A C 1
ATOM 876 O O . THR A 1 292 ? 182.487 190.776 157.953 1.00 7.82 237 THR A O 1
ATOM 880 N N . VAL A 1 293 ? 180.438 191.049 158.862 1.00 0.00 238 VAL A N 1
ATOM 881 C CA . VAL A 1 293 ? 179.915 189.882 158.170 1.00 0.00 238 VAL A CA 1
ATOM 882 C C . VAL A 1 293 ? 180.087 190.048 156.669 1.00 0.00 238 VAL A C 1
ATOM 883 O O . VAL A 1 293 ? 180.161 189.058 155.936 1.00 3.64 238 VAL A O 1
ATOM 887 N N . THR A 1 294 ? 180.183 191.285 156.193 1.00 8.20 239 THR A N 1
ATOM 888 C CA . THR A 1 294 ? 180.249 191.541 154.763 1.00 3.88 239 THR A CA 1
ATOM 889 C C . THR A 1 294 ? 181.635 191.291 154.179 1.00 0.00 239 THR A C 1
ATOM 890 O O . THR A 1 294 ? 181.846 191.575 152.995 1.00 8.63 239 THR A O 1
ATOM 894 N N . ILE A 1 295 ? 182.589 190.799 154.971 1.00 3.80 240 ILE A N 1
ATOM 895 C CA . ILE A 1 295 ? 183.915 190.532 154.419 1.00 1.87 240 ILE A CA 1
ATOM 896 C C . ILE A 1 295 ? 183.932 189.220 153.641 1.00 4.42 240 ILE A C 1
ATOM 897 O O . ILE A 1 295 ? 184.518 189.140 152.557 1.00 17.25 240 ILE A O 1
ATOM 902 N N . VAL A 1 296 ? 183.300 188.183 154.174 1.00 1.67 241 VAL A N 1
ATOM 903 C CA . VAL A 1 296 ? 183.395 186.840 153.584 1.00 4.69 241 VAL A CA 1
ATOM 904 C C . VAL A 1 296 ? 182.610 186.797 152.275 1.00 1.86 241 VAL A C 1
ATOM 905 O O . VAL A 1 296 ? 181.428 187.179 152.253 1.00 3.26 241 VAL A O 1
ATOM 909 N N . PRO A 1 297 ? 183.205 186.331 151.173 1.00 6.21 242 PRO A N 1
ATOM 910 C CA . PRO A 1 297 ? 182.443 186.210 149.924 1.00 1.78 242 PRO A CA 1
ATOM 911 C C . PRO A 1 297 ? 181.235 185.302 150.090 1.00 3.72 242 PRO A C 1
ATOM 912 O O . PRO A 1 297 ? 181.260 184.325 150.840 1.00 11.36 242 PRO A O 1
ATOM 916 N N . GLY A 1 298 ? 180.161 185.645 149.383 1.00 1.65 243 GLY A N 1
ATOM 917 C CA . GLY A 1 298 ? 178.935 184.880 149.483 1.00 0.00 243 GLY A CA 1
ATOM 918 C C . GLY A 1 298 ? 178.150 185.130 150.749 1.00 3.35 243 GLY A C 1
ATOM 919 O O . GLY A 1 298 ? 177.275 184.330 151.089 1.00 9.25 243 GLY A O 1
ATOM 920 N N . TRP A 1 299 ? 178.441 186.221 151.461 1.00 5.04 244 TRP A N 1
ATOM 921 C CA . TRP A 1 299 ? 177.745 186.525 152.708 1.00 2.67 244 TRP A CA 1
ATOM 922 C C . TRP A 1 299 ? 176.270 186.837 152.482 1.00 2.76 244 TRP A C 1
ATOM 923 O O . TRP A 1 299 ? 175.437 186.585 153.366 1.00 2.91 244 TRP A O 1
ATOM 934 N N . ARG A 1 300 ? 175.932 187.382 151.314 1.00 0.00 245 ARG A N 1
ATOM 935 C CA . ARG A 1 300 ? 174.570 187.848 151.081 1.00 0.57 245 ARG A CA 1
ATOM 936 C C . ARG A 1 300 ? 173.569 186.704 151.163 1.00 0.55 245 ARG A C 1
ATOM 937 O O . ARG A 1 300 ? 172.471 186.874 151.699 1.00 6.49 245 ARG A O 1
ATOM 945 N N . THR A 1 301 ? 173.923 185.534 150.632 1.00 0.00 246 THR A N 1
ATOM 946 C CA . THR A 1 301 ? 173.007 184.398 150.673 1.00 2.84 246 THR A CA 1
ATOM 947 C C . THR A 1 301 ? 172.639 184.041 152.110 1.00 1.59 246 THR A C 1
ATOM 948 O O . THR A 1 301 ? 171.458 183.906 152.448 1.00 3.55 246 THR A O 1
ATOM 952 N N . ILE A 1 302 ? 173.642 183.899 152.975 1.00 0.99 247 ILE A N 1
ATOM 953 C CA . ILE A 1 302 ? 173.384 183.467 154.344 1.00 0.00 247 ILE A CA 1
ATOM 954 C C . ILE A 1 302 ? 172.650 184.552 155.123 1.00 0.00 247 ILE A C 1
ATOM 955 O O . ILE A 1 302 ? 171.724 184.263 155.890 1.00 1.55 247 ILE A O 1
ATOM 960 N N . VAL A 1 303 ? 173.050 185.813 154.953 1.00 1.88 248 VAL A N 1
ATOM 961 C CA . VAL A 1 303 ? 172.365 186.889 155.664 1.00 3.57 248 VAL A CA 1
ATOM 962 C C . VAL A 1 303 ? 170.906 186.967 155.227 1.00 0.00 248 VAL A C 1
ATOM 963 O O . VAL A 1 303 ? 170.000 187.125 156.057 1.00 0.00 248 VAL A O 1
ATOM 967 N N . ASP A 1 304 ? 170.652 186.858 153.921 1.00 2.99 249 ASP A N 1
ATOM 968 C CA . ASP A 1 304 ? 169.282 186.888 153.426 1.00 3.68 249 ASP A CA 1
ATOM 969 C C . ASP A 1 304 ? 168.483 185.711 153.967 1.00 0.00 249 ASP A C 1
ATOM 970 O O . ASP A 1 304 ? 167.304 185.858 154.308 1.00 0.00 249 ASP A O 1
ATOM 975 N N . ALA A 1 305 ? 169.104 184.529 154.042 1.00 3.44 250 ALA A N 1
ATOM 976 C CA . ALA A 1 305 ? 168.411 183.366 154.586 1.00 0.50 250 ALA A CA 1
ATOM 977 C C . ALA A 1 305 ? 168.041 183.585 156.047 1.00 0.00 250 ALA A C 1
ATOM 978 O O . ALA A 1 305 ? 166.935 183.233 156.476 1.00 0.00 250 ALA A O 1
ATOM 980 N N . LEU A 1 306 ? 168.958 184.158 156.830 1.00 0.00 251 LEU A N 1
ATOM 981 C CA . LEU A 1 306 ? 168.654 184.452 158.227 1.00 0.00 251 LEU A CA 1
ATOM 982 C C . LEU A 1 306 ? 167.485 185.420 158.336 1.00 0.00 251 LEU A C 1
ATOM 983 O O . LEU A 1 306 ? 166.561 185.215 159.134 1.00 2.10 251 LEU A O 1
ATOM 988 N N . SER A 1 307 ? 167.522 186.494 157.544 1.00 0.16 252 SER A N 1
ATOM 989 C CA . SER A 1 307 ? 166.449 187.482 157.589 1.00 1.85 252 SER A CA 1
ATOM 990 C C . SER A 1 307 ? 165.107 186.854 157.230 1.00 1.95 252 SER A C 1
ATOM 991 O O . SER A 1 307 ? 164.093 187.097 157.900 1.00 2.26 252 SER A O 1
ATOM 994 N N . LEU A 1 308 ? 165.087 186.036 156.177 1.00 2.35 253 LEU A N 1
ATOM 995 C CA . LEU A 1 308 ? 163.846 185.403 155.752 1.00 2.95 253 LEU A CA 1
ATOM 996 C C . LEU A 1 308 ? 163.331 184.435 156.810 1.00 0.00 253 LEU A C 1
ATOM 997 O O . LEU A 1 308 ? 162.121 184.368 157.059 1.00 0.00 253 LEU A O 1
ATOM 1002 N N . SER A 1 309 ? 164.228 183.672 157.439 1.00 0.00 254 SER A N 1
ATOM 1003 C CA . SER A 1 309 ? 163.796 182.767 158.498 1.00 0.00 254 SER A CA 1
ATOM 1004 C C . SER A 1 309 ? 163.171 183.546 159.647 1.00 3.54 254 SER A C 1
ATOM 1005 O O . SER A 1 309 ? 162.103 183.183 160.151 1.00 6.53 254 SER A O 1
ATOM 1008 N N . ILE A 1 310 ? 163.819 184.635 160.066 1.00 0.00 255 ILE A N 1
ATOM 1009 C CA . ILE A 1 310 ? 163.298 185.422 161.183 1.00 0.00 255 ILE A CA 1
ATOM 1010 C C . ILE A 1 310 ? 161.924 185.994 160.851 1.00 0.00 255 ILE A C 1
ATOM 1011 O O . ILE A 1 310 ? 161.015 185.984 161.690 1.00 1.66 255 ILE A O 1
ATOM 1016 N N . THR A 1 311 ? 161.753 186.520 159.637 1.00 0.00 256 THR A N 1
ATOM 1017 C CA . THR A 1 311 ? 160.456 187.086 159.280 1.00 1.91 256 THR A CA 1
ATOM 1018 C C . THR A 1 311 ? 159.386 186.019 159.070 1.00 0.81 256 THR A C 1
ATOM 1019 O O . THR A 1 311 ? 158.197 186.316 159.220 1.00 3.67 256 THR A O 1
ATOM 1023 N N . SER A 1 312 ? 159.771 184.788 158.747 1.00 1.73 257 SER A N 1
ATOM 1024 C CA . SER A 1 312 ? 158.792 183.743 158.479 1.00 0.00 257 SER A CA 1
ATOM 1025 C C . SER A 1 312 ? 158.244 183.081 159.740 1.00 3.57 257 SER A C 1
ATOM 1026 O O . SER A 1 312 ? 157.250 182.354 159.651 1.00 5.44 257 SER A O 1
ATOM 1029 N N . LEU A 1 313 ? 158.875 183.276 160.894 1.00 0.00 258 LEU A N 1
ATOM 1030 C CA . LEU A 1 313 ? 158.418 182.683 162.147 1.00 1.30 258 LEU A CA 1
ATOM 1031 C C . LEU A 1 313 ? 157.199 183.377 162.758 1.00 0.00 258 LEU A C 1
ATOM 1032 O O . LEU A 1 313 ? 156.868 183.087 163.911 1.00 0.00 258 LEU A O 1
ATOM 1037 N N . LYS A 1 314 ? 156.513 184.258 162.028 1.00 5.80 259 LYS A N 1
ATOM 1038 C CA . LYS A 1 314 ? 155.481 185.084 162.650 1.00 0.00 259 LYS A CA 1
ATOM 1039 C C . LYS A 1 314 ? 154.366 184.235 163.259 1.00 2.02 259 LYS A C 1
ATOM 1040 O O . LYS A 1 314 ? 154.060 184.360 164.449 1.00 9.81 259 LYS A O 1
ATOM 1046 N N . ASP A 1 315 ? 153.751 183.355 162.463 1.00 4.12 260 ASP A N 1
ATOM 1047 C CA . ASP A 1 315 ? 152.632 182.554 162.967 1.00 4.37 260 ASP A CA 1
ATOM 1048 C C . ASP A 1 315 ? 153.092 181.547 164.020 1.00 2.26 260 ASP A C 1
ATOM 1049 O O . ASP A 1 315 ? 152.356 181.241 164.975 1.00 6.82 260 ASP A O 1
ATOM 1054 N N . LEU A 1 316 ? 154.300 181.008 163.849 1.00 0.00 261 LEU A N 1
ATOM 1055 C CA . LEU A 1 316 ? 154.817 180.050 164.815 1.00 0.91 261 LEU A CA 1
ATOM 1056 C C . LEU A 1 316 ? 154.983 180.678 166.190 1.00 4.87 261 LEU A C 1
ATOM 1057 O O . LEU A 1 316 ? 154.775 180.005 167.198 1.00 6.54 261 LEU A O 1
ATOM 1062 N N . VAL A 1 317 ? 155.346 181.959 166.259 1.00 0.00 262 VAL A N 1
ATOM 1063 C CA . VAL A 1 317 ? 155.486 182.620 167.556 1.00 0.54 262 VAL A CA 1
ATOM 1064 C C . VAL A 1 317 ? 154.153 182.637 168.298 1.00 0.00 262 VAL A C 1
ATOM 1065 O O . VAL A 1 317 ? 154.085 182.335 169.496 1.00 2.20 262 VAL A O 1
ATOM 1069 N N . LEU A 1 318 ? 153.075 183.005 167.601 1.00 2.83 263 LEU A N 1
ATOM 1070 C CA . LEU A 1 318 ? 151.764 183.058 168.244 1.00 3.33 263 LEU A CA 1
ATOM 1071 C C . LEU A 1 318 ? 151.320 181.677 168.703 1.00 0.00 263 LEU A C 1
ATOM 1072 O O . LEU A 1 318 ? 150.845 181.505 169.837 1.00 5.58 263 LEU A O 1
ATOM 1077 N N . LEU A 1 319 ? 151.450 180.675 167.829 1.00 0.00 264 LEU A N 1
ATOM 1078 C CA . LEU A 1 319 ? 151.038 179.332 168.227 1.00 1.43 264 LEU A CA 1
ATOM 1079 C C . LEU A 1 319 ? 151.888 178.832 169.391 1.00 0.00 264 LEU A C 1
ATOM 1080 O O . LEU A 1 319 ? 151.380 178.165 170.299 1.00 0.00 264 LEU A O 1
ATOM 1085 N N . LEU A 1 320 ? 153.186 179.148 169.382 1.00 0.00 265 LEU A N 1
ATOM 1086 C CA . LEU A 1 320 ? 154.067 178.749 170.474 1.00 0.00 265 LEU A CA 1
ATOM 1087 C C . LEU A 1 320 ? 153.618 179.363 171.790 1.00 0.08 265 LEU A C 1
ATOM 1088 O O . LEU A 1 320 ? 153.539 178.676 172.813 1.00 0.00 265 LEU A O 1
ATOM 1093 N N . LEU A 1 321 ? 153.336 180.667 171.786 1.00 0.00 266 LEU A N 1
ATOM 1094 C CA . LEU A 1 321 ? 152.922 181.324 173.020 1.00 0.00 266 LEU A CA 1
ATOM 1095 C C . LEU A 1 321 ? 151.616 180.734 173.538 1.00 0.00 266 LEU A C 1
ATOM 1096 O O . LEU A 1 321 ? 151.478 180.477 174.741 1.00 0.00 266 LEU A O 1
ATOM 1101 N N . PHE A 1 322 ? 150.656 180.481 172.643 1.00 4.24 267 PHE A N 1
ATOM 1102 C CA . PHE A 1 322 ? 149.391 179.896 173.084 1.00 0.00 267 PHE A CA 1
ATOM 1103 C C . PHE A 1 322 ? 149.608 178.509 173.687 1.00 0.00 267 PHE A C 1
ATOM 1104 O O . PHE A 1 322 ? 149.090 178.199 174.769 1.00 5.31 267 PHE A O 1
ATOM 1112 N N . SER A 1 323 ? 150.369 177.656 172.993 1.00 0.00 268 SER A N 1
ATOM 1113 C CA . SER A 1 323 ? 150.592 176.297 173.481 1.00 0.55 268 SER A CA 1
ATOM 1114 C C . SER A 1 323 ? 151.304 176.305 174.827 1.00 0.00 268 SER A C 1
ATOM 1115 O O . SER A 1 323 ? 150.935 175.556 175.744 1.00 0.00 268 SER A O 1
ATOM 1118 N N . LEU A 1 324 ? 152.331 177.148 174.959 1.00 0.00 269 LEU A N 1
ATOM 1119 C CA . LEU A 1 324 ? 153.063 177.235 176.214 1.00 0.00 269 LEU A CA 1
ATOM 1120 C C . LEU A 1 324 ? 152.155 177.701 177.340 1.00 0.00 269 LEU A C 1
ATOM 1121 O O . LEU A 1 324 ? 152.252 177.203 178.465 1.00 0.00 269 LEU A O 1
ATOM 1126 N N . SER A 1 325 ? 151.272 178.665 177.063 1.00 0.00 270 SER A N 1
ATOM 1127 C CA . SER A 1 325 ? 150.353 179.127 178.099 1.00 0.00 270 SER A CA 1
ATOM 1128 C C . SER A 1 325 ? 149.415 178.012 178.537 1.00 0.00 270 SER A C 1
ATOM 1129 O O . SER A 1 325 ? 149.164 177.836 179.735 1.00 0.00 270 SER A O 1
ATOM 1132 N N . VAL A 1 326 ? 148.879 177.253 177.579 1.00 0.00 271 VAL A N 1
ATOM 1133 C CA . VAL A 1 326 ? 147.975 176.159 177.928 1.00 0.00 271 VAL A CA 1
ATOM 1134 C C . VAL A 1 326 ? 148.691 175.137 178.802 1.00 0.00 271 VAL A C 1
ATOM 1135 O O . VAL A 1 326 ? 148.157 174.681 179.826 1.00 0.00 271 VAL A O 1
ATOM 1139 N N . PHE A 1 327 ? 149.920 174.778 178.428 1.00 0.00 272 PHE A N 1
ATOM 1140 C CA . PHE A 1 327 ? 150.645 173.784 179.210 1.00 0.31 272 PHE A CA 1
ATOM 1141 C C . PHE A 1 327 ? 150.998 174.328 180.583 1.00 0.00 272 PHE A C 1
ATOM 1142 O O . PHE A 1 327 ? 150.976 173.590 181.573 1.00 0.00 272 PHE A O 1
ATOM 1150 N N . ALA A 1 328 ? 151.339 175.614 180.659 1.00 0.00 273 ALA A N 1
ATOM 1151 C CA . ALA A 1 328 ? 151.632 176.226 181.946 1.00 0.00 273 ALA A CA 1
ATOM 1152 C C . ALA A 1 328 ? 150.409 176.202 182.848 1.00 0.00 273 ALA A C 1
ATOM 1153 O O . ALA A 1 328 ? 150.530 175.961 184.049 1.00 0.00 273 ALA A O 1
ATOM 1155 N N . LEU A 1 329 ? 149.223 176.468 182.296 1.00 0.00 274 LEU A N 1
ATOM 1156 C CA . LEU A 1 329 ? 148.011 176.380 183.108 1.00 0.00 274 LEU A CA 1
ATOM 1157 C C . LEU A 1 329 ? 147.791 174.958 183.609 1.00 0.00 274 LEU A C 1
ATOM 1158 O O . LEU A 1 329 ? 147.478 174.741 184.789 1.00 0.00 274 LEU A O 1
ATOM 1163 N N . ILE A 1 330 ? 147.964 173.971 182.726 1.00 0.00 275 ILE A N 1
ATOM 1164 C CA . ILE A 1 330 ? 147.754 172.584 183.134 1.00 0.00 275 ILE A CA 1
ATOM 1165 C C . ILE A 1 330 ? 148.731 172.207 184.243 1.00 0.00 275 ILE A C 1
ATOM 1166 O O . ILE A 1 330 ? 148.347 171.629 185.268 1.00 0.00 275 ILE A O 1
ATOM 1171 N N . GLY A 1 331 ? 150.009 172.541 184.057 1.00 0.00 276 GLY A N 1
ATOM 1172 C CA . GLY A 1 331 ? 151.008 172.239 185.067 1.00 0.00 276 GLY A CA 1
ATOM 1173 C C . GLY A 1 331 ? 150.788 173.004 186.352 1.00 0.00 276 GLY A C 1
ATOM 1174 O O . GLY A 1 331 ? 151.070 172.497 187.438 1.00 0.00 276 GLY A O 1
ATOM 1175 N N . LEU A 1 332 ? 150.297 174.236 186.249 1.00 1.69 277 LEU A N 1
ATOM 1176 C CA . LEU A 1 332 ? 149.988 175.020 187.433 1.00 0.00 277 LEU A CA 1
ATOM 1177 C C . LEU A 1 332 ? 148.927 174.327 188.271 1.00 0.00 277 LEU A C 1
ATOM 1178 O O . LEU A 1 332 ? 149.054 174.227 189.496 1.00 0.02 277 LEU A O 1
ATOM 1183 N N . GLN A 1 333 ? 147.868 173.834 187.624 1.00 0.00 278 GLN A N 1
ATOM 1184 C CA . GLN A 1 333 ? 146.801 173.192 188.386 1.00 0.00 278 GLN A CA 1
ATOM 1185 C C . GLN A 1 333 ? 147.201 171.802 188.870 1.00 1.30 278 GLN A C 1
ATOM 1186 O O . GLN A 1 333 ? 146.683 171.337 189.890 1.00 0.00 278 GLN A O 1
ATOM 1192 N N . LEU A 1 334 ? 148.105 171.118 188.160 1.00 0.00 279 LEU A N 1
ATOM 1193 C CA . LEU A 1 334 ? 148.481 169.770 188.578 1.00 0.00 279 LEU A CA 1
ATOM 1194 C C . LEU A 1 334 ? 149.538 169.787 189.680 1.00 0.00 279 LEU A C 1
ATOM 1195 O O . LEU A 1 334 ? 149.403 169.083 190.685 1.00 0.00 279 LEU A O 1
ATOM 1200 N N . PHE A 1 335 ? 150.598 170.578 189.508 1.00 0.00 280 PHE A N 1
ATOM 1201 C CA . PHE A 1 335 ? 151.780 170.503 190.358 1.00 0.00 280 PHE A CA 1
ATOM 1202 C C . PHE A 1 335 ? 151.886 171.649 191.360 1.00 0.00 280 PHE A C 1
ATOM 1203 O O . PHE A 1 335 ? 152.928 171.790 192.005 1.00 0.00 280 PHE A O 1
ATOM 1211 N N . MET A 1 336 ? 150.845 172.459 191.517 1.00 0.00 281 MET A N 1
ATOM 1212 C CA . MET A 1 336 ? 150.918 173.591 192.434 1.00 4.55 281 MET A CA 1
ATOM 1213 C C . MET A 1 336 ? 151.239 173.115 193.847 1.00 0.67 281 MET A C 1
ATOM 1214 O O . MET A 1 336 ? 150.514 172.295 194.416 1.00 0.00 281 MET A O 1
ATOM 1219 N N . GLY A 1 337 ? 152.340 173.622 194.404 1.00 0.00 282 GLY A N 1
ATOM 1220 C CA . GLY A 1 337 ? 152.731 173.335 195.767 1.00 0.00 282 GLY A CA 1
ATOM 1221 C C . GLY A 1 337 ? 153.473 172.032 195.979 1.00 0.00 282 GLY A C 1
ATOM 1222 O O . GLY A 1 337 ? 153.960 171.793 197.090 1.00 2.18 282 GLY A O 1
ATOM 1223 N N . ASN A 1 338 ? 153.593 171.183 194.956 1.00 1.54 283 ASN A N 1
ATOM 1224 C CA . ASN A 1 338 ? 154.206 169.872 195.154 1.00 0.00 283 ASN A CA 1
ATOM 1225 C C . ASN A 1 338 ? 155.708 169.956 195.386 1.00 0.00 283 ASN A C 1
ATOM 1226 O O . ASN A 1 338 ? 156.265 169.130 196.116 1.00 0.00 283 ASN A O 1
ATOM 1231 N N . LEU A 1 339 ? 156.386 170.914 194.769 1.00 0.00 284 LEU A N 1
ATOM 1232 C CA . LEU A 1 339 ? 157.838 170.959 194.864 1.00 0.00 284 LEU A CA 1
ATOM 1233 C C . LEU A 1 339 ? 158.329 171.510 196.200 1.00 0.00 284 LEU A C 1
ATOM 1234 O O . LEU A 1 339 ? 159.539 171.680 196.370 1.00 0.00 284 LEU A O 1
ATOM 1239 N N . LYS A 1 340 ? 157.425 171.814 197.134 1.00 2.10 285 LYS A N 1
ATOM 1240 C CA . LYS A 1 340 ? 157.781 172.201 198.496 1.00 0.00 285 LYS A CA 1
ATOM 1241 C C . LYS A 1 340 ? 157.682 171.059 199.504 1.00 0.00 285 LYS A C 1
ATOM 1242 O O . LYS A 1 340 ? 157.983 171.272 200.682 1.00 0.76 285 LYS A O 1
ATOM 1248 N N . HIS A 1 341 ? 157.281 169.862 199.083 1.00 0.00 286 HIS A N 1
ATOM 1249 C CA . HIS A 1 341 ? 157.113 168.760 200.024 1.00 0.00 286 HIS A CA 1
ATOM 1250 C C . HIS A 1 341 ? 158.425 168.438 200.723 1.00 0.00 286 HIS A C 1
ATOM 1251 O O . HIS A 1 341 ? 159.492 168.438 200.105 1.00 2.92 286 HIS A O 1
ATOM 1258 N N . LYS A 1 342 ? 158.347 168.152 202.021 1.00 0.00 287 LYS A N 1
ATOM 1259 C CA . LYS A 1 342 ? 159.552 167.790 202.759 1.00 0.00 287 LYS A CA 1
ATOM 1260 C C . LYS A 1 342 ? 159.204 166.810 203.869 1.00 0.00 287 LYS A C 1
ATOM 1261 O O . LYS A 1 342 ? 158.072 166.762 204.351 1.00 0.00 287 LYS A O 1
ATOM 1267 N N . CYS A 1 343 ? 160.206 166.041 204.290 1.00 0.00 288 CYS A N 1
ATOM 1268 C CA . CYS A 1 343 ? 160.058 165.117 205.408 1.00 1.07 288 CYS A CA 1
ATOM 1269 C C . CYS A 1 343 ? 160.399 165.847 206.702 1.00 0.00 288 CYS A C 1
ATOM 1270 O O . CYS A 1 343 ? 161.539 166.281 206.897 1.00 3.07 288 CYS A O 1
ATOM 1273 N N . VAL A 1 344 ? 159.415 165.964 207.587 1.00 0.00 289 VAL A N 1
ATOM 1274 C CA . VAL A 1 344 ? 159.541 166.710 208.831 1.00 1.13 289 VAL A CA 1
ATOM 1275 C C . VAL A 1 344 ? 159.476 165.718 209.980 1.00 0.00 289 VAL A C 1
ATOM 1276 O O . VAL A 1 344 ? 158.596 164.848 210.009 1.00 0.00 289 VAL A O 1
ATOM 1280 N N . LYS A 1 345 ? 160.417 165.838 210.909 1.00 0.91 290 LYS A N 1
ATOM 1281 C CA . LYS A 1 345 ? 160.455 164.945 212.057 1.00 2.19 290 LYS A CA 1
ATOM 1282 C C . LYS A 1 345 ? 159.205 165.127 212.913 1.00 1.12 290 LYS A C 1
ATOM 1283 O O . LYS A 1 345 ? 158.595 166.197 212.940 1.00 6.47 290 LYS A O 1
ATOM 1289 N N . HIS A 1 346 ? 158.806 164.053 213.589 1.00 3.37 291 HIS A N 1
ATOM 1290 C CA . HIS A 1 346 ? 157.644 164.103 214.464 1.00 4.12 291 HIS A CA 1
ATOM 1291 C C . HIS A 1 346 ? 157.910 164.980 215.681 1.00 0.88 291 HIS A C 1
ATOM 1292 O O . HIS A 1 346 ? 159.039 165.086 216.167 1.00 0.00 291 HIS A O 1
ATOM 1299 N N . PHE A 1 347 ? 156.848 165.591 216.186 1.00 6.62 292 PHE A N 1
ATOM 1300 C CA . PHE A 1 347 ? 156.955 166.336 217.425 1.00 4.42 292 PHE A CA 1
ATOM 1301 C C . PHE A 1 347 ? 157.359 165.375 218.539 1.00 7.43 292 PHE A C 1
ATOM 1302 O O . PHE A 1 347 ? 156.706 164.339 218.720 1.00 7.69 292 PHE A O 1
ATOM 1310 N N . PRO A 1 348 ? 158.423 165.662 219.290 1.00 13.47 293 PRO A N 1
ATOM 1311 C CA . PRO A 1 348 ? 158.908 164.686 220.277 1.00 7.52 293 PRO A CA 1
ATOM 1312 C C . PRO A 1 348 ? 157.897 164.508 221.400 1.00 11.25 293 PRO A C 1
ATOM 1313 O O . PRO A 1 348 ? 157.535 165.467 222.082 1.00 10.89 293 PRO A O 1
ATOM 1317 N N . ALA A 1 349 ? 157.433 163.271 221.580 1.00 17.67 294 ALA A N 1
ATOM 1318 C CA . ALA A 1 349 ? 156.553 162.965 222.702 1.00 14.05 294 ALA A CA 1
ATOM 1319 C C . ALA A 1 349 ? 157.289 162.997 224.035 1.00 16.20 294 ALA A C 1
ATOM 1320 O O . ALA A 1 349 ? 156.641 163.047 225.086 1.00 23.03 294 ALA A O 1
ATOM 1322 N N . ASP A 1 350 ? 158.624 162.969 224.016 1.00 16.15 295 ASP A N 1
ATOM 1323 C CA . ASP A 1 350 ? 159.403 162.994 225.248 1.00 15.23 295 ASP A CA 1
ATOM 1324 C C . ASP A 1 350 ? 159.249 164.296 226.024 1.00 17.47 295 ASP A C 1
ATOM 1325 O O . ASP A 1 350 ? 159.559 164.327 227.219 1.00 22.72 295 ASP A O 1
ATOM 1330 N N . GLY A 1 351 ? 158.780 165.363 225.386 1.00 20.45 296 GLY A N 1
ATOM 1331 C CA . GLY A 1 351 ? 158.695 166.655 226.033 1.00 15.63 296 GLY A CA 1
ATOM 1332 C C . GLY A 1 351 ? 159.954 167.490 225.970 1.00 18.39 296 GLY A C 1
ATOM 1333 O O . GLY A 1 351 ? 160.009 168.541 226.618 1.00 24.09 296 GLY A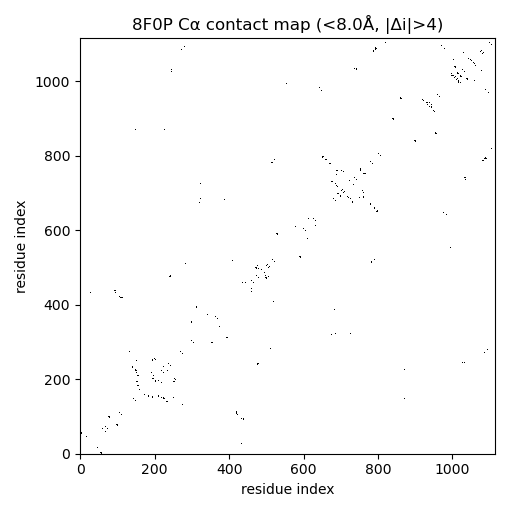 O 1
ATOM 1334 N N . SER A 1 352 ? 160.965 167.061 225.211 1.00 14.88 297 SER A N 1
ATOM 1335 C CA . SER A 1 352 ? 162.161 167.880 225.047 1.00 13.43 297 SER A CA 1
ATOM 1336 C C . SER A 1 352 ? 161.819 169.250 224.479 1.00 17.11 297 SER A C 1
ATOM 1337 O O . SER A 1 352 ? 162.503 170.235 224.776 1.00 17.68 297 SER A O 1
ATOM 1340 N N . TRP A 1 353 ? 160.775 169.329 223.656 1.00 20.15 298 TRP A N 1
ATOM 1341 C CA . TRP A 1 353 ? 160.310 170.585 223.087 1.00 11.55 298 TRP A CA 1
ATOM 1342 C C . TRP A 1 353 ? 159.059 171.102 223.785 1.00 16.16 298 TRP A C 1
ATOM 1343 O O . TRP A 1 353 ? 158.416 172.027 223.279 1.00 20.23 298 TRP A O 1
ATOM 1354 N N . GLY A 1 354 ? 158.703 170.528 224.933 1.00 17.56 299 GLY A N 1
ATOM 1355 C CA . GLY A 1 354 ? 157.530 170.934 225.676 1.00 12.18 299 GLY A CA 1
ATOM 1356 C C . GLY A 1 354 ? 156.294 170.122 225.330 1.00 12.66 299 GLY A C 1
ATOM 1357 O O . GLY A 1 354 ? 156.236 169.385 224.342 1.00 19.33 299 GLY A O 1
ATOM 1358 N N . ASN A 1 355 ? 155.281 170.264 226.181 1.00 10.71 300 ASN A N 1
ATOM 1359 C CA . ASN A 1 355 ? 154.010 169.588 225.966 1.00 12.47 300 ASN A CA 1
ATOM 1360 C C . ASN A 1 355 ? 153.307 170.141 224.732 1.00 14.45 300 ASN A C 1
ATOM 1361 O O . ASN A 1 355 ? 153.453 171.312 224.375 1.00 18.74 300 ASN A O 1
ATOM 1366 N N . PHE A 1 356 ? 152.522 169.284 224.085 1.00 14.18 301 PHE A N 1
ATOM 1367 C CA . PHE A 1 356 ? 151.927 169.651 222.811 1.00 12.09 301 PHE A CA 1
ATOM 1368 C C . PHE A 1 356 ? 151.000 170.851 222.950 1.00 15.26 301 PHE A C 1
ATOM 1369 O O . PHE A 1 356 ? 150.133 170.892 223.827 1.00 21.15 301 PHE A O 1
ATOM 1377 N N . THR A 1 357 ? 151.196 171.827 222.070 1.00 14.90 302 THR A N 1
ATOM 1378 C CA . THR A 1 357 ? 150.227 172.877 221.806 1.00 11.12 302 THR A CA 1
ATOM 1379 C C . THR A 1 357 ? 150.302 173.181 220.318 1.00 12.21 302 THR A C 1
ATOM 1380 O O . THR A 1 357 ? 151.339 172.965 219.687 1.00 15.56 302 THR A O 1
ATOM 1384 N N . ASP A 1 358 ? 149.199 173.675 219.753 1.00 11.08 303 ASP A N 1
ATOM 1385 C CA . ASP A 1 358 ? 149.215 173.997 218.330 1.00 10.34 303 ASP A CA 1
ATOM 1386 C C . ASP A 1 358 ? 150.355 174.954 218.010 1.00 12.13 303 ASP A C 1
ATOM 1387 O O . ASP A 1 358 ? 151.044 174.801 216.991 1.00 16.25 303 ASP A O 1
ATOM 1392 N N . GLU A 1 359 ? 150.615 175.905 218.909 1.00 15.38 304 GLU A N 1
ATOM 1393 C CA . GLU A 1 359 ? 151.672 176.876 218.662 1.00 12.44 304 GLU A CA 1
ATOM 1394 C C . GLU A 1 359 ? 153.035 176.213 218.755 1.00 11.44 304 GLU A C 1
ATOM 1395 O O . GLU A 1 359 ? 153.930 176.507 217.956 1.00 16.13 304 GLU A O 1
ATOM 1401 N N . ARG A 1 360 ? 153.196 175.279 219.694 1.00 12.50 305 ARG A N 1
ATOM 1402 C CA . ARG A 1 360 ? 154.491 174.637 219.876 1.00 6.97 305 ARG A CA 1
ATOM 1403 C C . ARG A 1 360 ? 154.760 173.656 218.747 1.00 8.79 305 ARG A C 1
ATOM 1404 O O . ARG A 1 360 ? 155.896 173.528 218.280 1.00 9.15 305 ARG A O 1
ATOM 1412 N N . TRP A 1 361 ? 153.715 172.979 218.274 1.00 7.94 306 TRP A N 1
ATOM 1413 C CA . TRP A 1 361 ? 153.873 172.102 217.123 1.00 9.89 306 TRP A CA 1
ATOM 1414 C C . TRP A 1 361 ? 154.278 172.903 215.892 1.00 6.11 306 TRP A C 1
ATOM 1415 O O . TRP A 1 361 ? 155.219 172.531 215.181 1.00 4.68 306 TRP A O 1
ATOM 1426 N N . PHE A 1 362 ? 153.571 174.004 215.608 1.00 10.71 307 PHE A N 1
ATOM 1427 C CA . PHE A 1 362 ? 153.968 174.820 214.465 1.00 5.26 307 PHE A CA 1
ATOM 1428 C C . PHE A 1 362 ? 155.384 175.361 214.637 1.00 5.00 307 PHE A C 1
ATOM 1429 O O . PHE A 1 362 ? 156.151 175.427 213.670 1.00 10.58 307 PHE A O 1
ATOM 1437 N N . ASN A 1 363 ? 155.752 175.753 215.861 1.00 8.97 308 ASN A N 1
ATOM 1438 C CA . ASN A 1 363 ? 157.095 176.275 216.095 1.00 9.05 308 ASN A CA 1
ATOM 1439 C C . ASN A 1 363 ? 158.141 175.208 215.812 1.00 7.14 308 ASN A C 1
ATOM 1440 O O . ASN A 1 363 ? 159.220 175.505 215.287 1.00 7.49 308 ASN A O 1
ATOM 1445 N N . TYR A 1 364 ? 157.841 173.957 216.161 1.00 8.18 309 TYR A N 1
ATOM 1446 C CA . TYR A 1 364 ? 158.820 172.893 215.986 1.00 5.60 309 TYR A CA 1
ATOM 1447 C C . TYR A 1 364 ? 158.934 172.501 214.518 1.00 3.47 309 TYR A C 1
ATOM 1448 O O . TYR A 1 364 ? 160.044 172.353 213.994 1.00 0.30 309 TYR A O 1
ATOM 1457 N N . THR A 1 365 ? 157.795 172.351 213.836 1.00 2.13 310 THR A N 1
ATOM 1458 C CA . THR A 1 365 ? 157.804 171.876 212.458 1.00 2.73 310 THR A CA 1
ATOM 1459 C C . THR A 1 365 ? 158.412 172.893 211.501 1.00 0.00 310 THR A C 1
ATOM 1460 O O . THR A 1 365 ? 158.875 172.511 210.422 1.00 6.18 310 THR A O 1
ATOM 1464 N N . SER A 1 366 ? 158.413 174.174 211.863 1.00 6.87 311 SER A N 1
ATOM 1465 C CA . SER A 1 366 ? 158.914 175.203 210.961 1.00 8.14 311 SER A CA 1
ATOM 1466 C C . SER A 1 366 ? 160.429 175.340 211.025 1.00 3.24 311 SER A C 1
ATOM 1467 O O . SER A 1 366 ? 161.019 175.963 210.137 1.00 11.05 311 SER A O 1
ATOM 1470 N N . ASN A 1 367 ? 161.059 174.792 212.061 1.00 5.39 312 ASN A N 1
ATOM 1471 C CA . ASN A 1 367 ? 162.508 174.854 212.214 1.00 3.48 312 ASN A CA 1
ATOM 1472 C C . ASN A 1 367 ? 163.173 173.938 211.190 1.00 5.18 312 ASN A C 1
ATOM 1473 O O . ASN A 1 367 ? 162.925 172.728 211.176 1.00 3.72 312 ASN A O 1
ATOM 1478 N N . SER A 1 368 ? 164.031 174.513 210.345 1.00 7.13 313 SER A N 1
ATOM 1479 C CA . SER A 1 368 ? 164.617 173.758 209.244 1.00 2.39 313 SER A CA 1
ATOM 1480 C C . SER A 1 368 ? 165.573 172.669 209.714 1.00 4.40 313 SER A C 1
ATOM 1481 O O . SER A 1 368 ? 165.924 171.790 208.921 1.00 2.04 313 SER A O 1
ATOM 1484 N N . SER A 1 369 ? 166.019 172.712 210.970 1.00 6.81 314 SER A N 1
ATOM 1485 C CA . SER A 1 369 ? 166.878 171.654 211.484 1.00 5.55 314 SER A CA 1
ATOM 1486 C C . SER A 1 369 ? 166.126 170.349 211.709 1.00 4.62 314 SER A C 1
ATOM 1487 O O . SER A 1 369 ? 166.762 169.326 211.983 1.00 9.59 314 SER A O 1
ATOM 1490 N N . HIS A 1 370 ? 164.798 170.364 211.626 1.00 2.76 315 HIS A N 1
ATOM 1491 C CA . HIS A 1 370 ? 163.983 169.168 211.778 1.00 3.77 315 HIS A CA 1
ATOM 1492 C C . HIS A 1 370 ? 163.514 168.611 210.439 1.00 0.98 315 HIS A C 1
ATOM 1493 O O . HIS A 1 370 ? 162.687 167.695 210.413 1.00 5.14 315 HIS A O 1
ATOM 1500 N N . TRP A 1 371 ? 164.012 169.152 209.331 1.00 0.30 316 TRP A N 1
ATOM 1501 C CA . TRP A 1 371 ? 163.696 168.647 208.004 1.00 0.96 316 TRP A CA 1
ATOM 1502 C C . TRP A 1 371 ? 164.795 167.685 207.577 1.00 2.75 316 TRP A C 1
ATOM 1503 O O . TRP A 1 371 ? 165.980 167.949 207.795 1.00 7.23 316 TRP A O 1
ATOM 1514 N N . TYR A 1 372 ? 164.398 166.563 206.986 1.00 4.20 317 TYR A N 1
ATOM 1515 C CA . TYR A 1 372 ? 165.365 165.541 206.612 1.00 1.45 317 TYR A CA 1
ATOM 1516 C C . TYR A 1 372 ? 166.247 165.999 205.457 1.00 0.00 317 TYR A C 1
ATOM 1517 O O . TYR A 1 372 ? 165.768 166.566 204.472 1.00 6.21 317 TYR A O 1
ATOM 1526 N N . ILE A 1 373 ? 167.544 165.745 205.582 1.00 0.60 318 ILE A N 1
ATOM 1527 C CA . ILE A 1 373 ? 168.487 165.993 204.496 1.00 6.20 318 ILE A CA 1
ATOM 1528 C C . ILE A 1 373 ? 169.740 165.158 204.744 1.00 1.28 318 ILE A C 1
ATOM 1529 O O . ILE A 1 373 ? 170.316 165.231 205.838 1.00 7.55 318 ILE A O 1
ATOM 1534 N N . PRO A 1 374 ? 170.181 164.336 203.793 1.00 6.20 319 PRO A N 1
ATOM 1535 C CA . PRO A 1 374 ? 171.441 163.610 203.984 1.00 5.87 319 PRO A CA 1
ATOM 1536 C C . PRO A 1 374 ? 172.637 164.550 204.045 1.00 7.02 319 PRO A C 1
ATOM 1537 O O . PRO A 1 374 ? 172.621 165.658 203.503 1.00 14.63 319 PRO A O 1
ATOM 1541 N N . ASP A 1 375 ? 173.690 164.085 204.713 1.00 14.34 320 ASP A N 1
ATOM 1542 C CA . ASP A 1 375 ? 174.883 164.899 204.901 1.00 11.02 320 ASP A CA 1
ATOM 1543 C C . ASP A 1 375 ? 175.487 165.295 203.559 1.00 15.62 320 ASP A C 1
ATOM 1544 O O . ASP A 1 375 ? 175.524 164.501 202.616 1.00 17.31 320 ASP A O 1
ATOM 1549 N N . ASP A 1 376 ? 175.966 166.536 203.484 1.00 14.30 321 ASP A N 1
ATOM 1550 C CA . ASP A 1 376 ? 176.666 167.110 202.338 1.00 16.25 321 ASP A CA 1
ATOM 1551 C C . ASP A 1 376 ? 175.752 167.360 201.146 1.00 16.19 321 ASP A C 1
ATOM 1552 O O . ASP A 1 376 ? 176.233 167.821 200.104 1.00 23.30 321 ASP A O 1
ATOM 1557 N N . TRP A 1 377 ? 174.459 167.075 201.255 1.00 10.45 322 TRP A N 1
ATOM 1558 C CA . TRP A 1 377 ? 173.516 167.446 200.216 1.00 6.04 322 TRP A CA 1
ATOM 1559 C C . TRP A 1 377 ? 173.161 168.923 200.330 1.00 8.11 322 TRP A C 1
ATOM 1560 O O . TRP A 1 377 ? 173.272 169.536 201.393 1.00 8.68 322 TRP A O 1
ATOM 1571 N N . ILE A 1 378 ? 172.740 169.495 199.207 1.00 8.44 323 ILE A N 1
ATOM 1572 C CA . ILE A 1 378 ? 172.325 170.888 199.158 1.00 10.72 323 ILE A CA 1
ATOM 1573 C C . ILE A 1 378 ? 170.809 171.018 199.212 1.00 6.23 323 ILE A C 1
ATOM 1574 O O . ILE A 1 378 ? 170.284 171.913 199.874 1.00 6.25 323 ILE A O 1
ATOM 1579 N N . GLU A 1 379 ? 170.095 170.124 198.538 1.00 5.30 324 GLU A N 1
ATOM 1580 C CA . GLU A 1 379 ? 168.650 170.213 198.394 1.00 4.20 324 GLU A CA 1
ATOM 1581 C C . GLU A 1 379 ? 167.957 169.204 199.299 1.00 0.00 324 GLU A C 1
ATOM 1582 O O . GLU A 1 379 ? 168.425 168.074 199.457 1.00 8.71 324 GLU A O 1
ATOM 1588 N N . TYR A 1 380 ? 166.849 169.623 199.896 1.00 0.00 325 TYR A N 1
ATOM 1589 C CA . TYR A 1 380 ? 166.045 168.713 200.702 1.00 0.24 325 TYR A CA 1
ATOM 1590 C C . TYR A 1 380 ? 165.285 167.757 199.787 1.00 0.00 325 TYR A C 1
ATOM 1591 O O . TYR A 1 380 ? 164.640 168.207 198.834 1.00 0.00 325 TYR A O 1
ATOM 1600 N N . PRO A 1 381 ? 165.346 166.447 200.022 1.00 0.92 326 PRO A N 1
ATOM 1601 C CA . PRO A 1 381 ? 164.616 165.514 199.156 1.00 1.74 326 PRO A CA 1
ATOM 1602 C C . PRO A 1 381 ? 163.108 165.696 199.264 1.00 0.00 326 PRO A C 1
ATOM 1603 O O . PRO A 1 381 ? 162.572 166.042 200.318 1.00 0.00 326 PRO A O 1
ATOM 1607 N N . LEU A 1 382 ? 162.422 165.452 198.151 1.00 0.00 327 LEU A N 1
ATOM 1608 C CA . LEU A 1 382 ? 160.972 165.573 198.098 1.00 0.25 327 LEU A CA 1
ATOM 1609 C C . LEU A 1 382 ? 160.303 164.255 198.495 1.00 0.00 327 LEU A C 1
ATOM 1610 O O . LEU A 1 382 ? 160.947 163.213 198.606 1.00 0.85 327 LEU A O 1
ATOM 1615 N N . CYS A 1 383 ? 158.985 164.303 198.683 1.00 1.41 328 CYS A N 1
ATOM 1616 C CA . CYS A 1 383 ? 158.232 163.111 199.055 1.00 0.00 328 CYS A CA 1
ATOM 1617 C C . CYS A 1 383 ? 156.749 163.322 198.775 1.00 0.00 328 CYS A C 1
ATOM 1618 O O . CYS A 1 383 ? 156.311 164.409 198.398 1.00 3.86 328 CYS A O 1
ATOM 1621 N N . GLY A 1 384 ? 155.993 162.241 198.944 1.00 0.00 329 GLY A N 1
ATOM 1622 C CA . GLY A 1 384 ? 154.545 162.255 198.834 1.00 0.00 329 GLY A CA 1
ATOM 1623 C C . GLY A 1 384 ? 154.006 160.959 199.396 1.00 0.00 329 GLY A C 1
ATOM 1624 O O . GLY A 1 384 ? 154.720 159.953 199.444 1.00 4.83 329 GLY A O 1
ATOM 1625 N N . ASN A 1 385 ? 152.740 160.979 199.822 1.00 1.96 330 ASN A N 1
ATOM 1626 C CA . ASN A 1 385 ? 152.176 159.761 200.397 1.00 9.11 330 ASN A CA 1
ATOM 1627 C C . ASN A 1 385 ? 151.323 158.992 199.387 1.00 0.00 330 ASN A C 1
ATOM 1628 O O . ASN A 1 385 ? 150.679 158.008 199.760 1.00 8.83 330 ASN A O 1
ATOM 1633 N N . SER A 1 386 ? 151.299 159.419 198.126 1.00 7.06 331 SER A N 1
ATOM 1634 C CA . SER A 1 386 ? 150.641 158.631 197.091 1.00 3.28 331 SER A CA 1
ATOM 1635 C C . SER A 1 386 ? 151.508 157.416 196.760 1.00 0.15 331 SER A C 1
ATOM 1636 O O . SER A 1 386 ? 152.729 157.433 196.932 1.00 4.79 331 SER A O 1
ATOM 1639 N N . SER A 1 387 ? 150.869 156.362 196.253 1.00 5.36 332 SER A N 1
ATOM 1640 C CA . SER A 1 387 ? 151.553 155.098 195.976 1.00 0.40 332 SER A CA 1
ATOM 1641 C C . SER A 1 387 ? 152.583 155.252 194.861 1.00 1.62 332 SER A C 1
ATOM 1642 O O . SER A 1 387 ? 152.233 155.502 193.703 1.00 4.21 332 SER A O 1
ATOM 1645 N N . GLY A 1 388 ? 153.859 155.102 195.216 1.00 1.94 333 GLY A N 1
ATOM 1646 C CA . GLY A 1 388 ? 154.955 155.138 194.267 1.00 0.00 333 GLY A CA 1
ATOM 1647 C C . GLY A 1 388 ? 155.801 156.388 194.340 1.00 0.00 333 GLY A C 1
ATOM 1648 O O . GLY A 1 388 ? 156.781 156.497 193.596 1.00 0.00 333 GLY A O 1
ATOM 1649 N N . ALA A 1 389 ? 155.442 157.342 195.192 1.00 1.35 334 ALA A N 1
ATOM 1650 C CA . ALA A 1 389 ? 156.224 158.550 195.386 1.00 2.08 334 ALA A CA 1
ATOM 1651 C C . ALA A 1 389 ? 157.388 158.295 196.343 1.00 0.00 334 ALA A C 1
ATOM 1652 O O . ALA A 1 389 ? 157.515 157.229 196.947 1.00 1.37 334 ALA A O 1
ATOM 1654 N N . GLY A 1 390 ? 158.266 159.289 196.443 1.00 0.00 335 GLY A N 1
ATOM 1655 C CA . GLY A 1 390 ? 159.325 159.230 197.435 1.00 0.00 335 GLY A CA 1
ATOM 1656 C C . GLY A 1 390 ? 158.766 159.057 198.838 1.00 0.00 335 GLY A C 1
ATOM 1657 O O . GLY A 1 390 ? 157.776 159.686 199.218 1.00 0.00 335 GLY A O 1
ATOM 1658 N N . MET A 1 391 ? 159.417 158.198 199.611 1.00 4.62 336 MET A N 1
ATOM 1659 C CA . MET A 1 391 ? 159.026 157.897 200.981 1.00 2.63 336 MET A CA 1
ATOM 1660 C C . MET A 1 391 ? 159.903 158.651 201.976 1.00 0.12 336 MET A C 1
ATOM 1661 O O . MET A 1 391 ? 160.940 159.220 201.632 1.00 6.30 336 MET A O 1
ATOM 1666 N N . CYS A 1 392 ? 159.444 158.671 203.237 1.00 5.15 337 CYS A N 1
ATOM 1667 C CA . CYS A 1 392 ? 160.168 159.294 204.333 1.00 4.19 337 CYS A CA 1
ATOM 1668 C C . CYS A 1 392 ? 160.848 158.248 205.210 1.00 0.00 337 CYS A C 1
ATOM 1669 O O . CYS A 1 392 ? 160.377 157.112 205.310 1.00 2.28 337 CYS A O 1
ATOM 1672 N N . PRO A 1 393 ? 161.953 158.593 205.865 1.00 4.10 338 PRO A N 1
ATOM 1673 C CA . PRO A 1 393 ? 162.553 157.666 206.828 1.00 0.00 338 PRO A CA 1
ATOM 1674 C C . PRO A 1 393 ? 161.659 157.543 208.049 1.00 1.69 338 PRO A C 1
ATOM 1675 O O . PRO A 1 393 ? 160.842 158.435 208.317 1.00 5.79 338 PRO A O 1
ATOM 1679 N N . PRO A 1 394 ? 161.768 156.458 208.810 1.00 6.99 339 PRO A N 1
ATOM 1680 C CA . PRO A 1 394 ? 160.970 156.345 210.037 1.00 3.00 339 PRO A CA 1
ATOM 1681 C C . PRO A 1 394 ? 161.219 157.506 210.990 1.00 3.77 339 PRO A C 1
ATOM 1682 O O . PRO A 1 394 ? 162.352 157.952 211.176 1.00 1.57 339 PRO A O 1
ATOM 1686 N N . GLY A 1 395 ? 160.133 158.003 211.579 1.00 0.00 340 GLY A N 1
ATOM 1687 C CA . GLY A 1 395 ? 160.186 159.158 212.449 1.00 2.74 340 GLY A CA 1
ATOM 1688 C C . GLY A 1 395 ? 159.921 160.472 211.752 1.00 3.82 340 GLY A C 1
ATOM 1689 O O . GLY A 1 395 ? 160.038 161.528 212.387 1.00 7.49 340 GLY A O 1
ATOM 1690 N N . TYR A 1 396 ? 159.572 160.439 210.469 1.00 5.98 341 TYR A N 1
ATOM 1691 C CA . TYR A 1 396 ? 159.287 161.627 209.682 1.00 0.65 341 TYR A CA 1
ATOM 1692 C C . TYR A 1 396 ? 157.971 161.449 208.942 1.00 1.36 341 TYR A C 1
ATOM 1693 O O . TYR A 1 396 ? 157.544 160.327 208.662 1.00 10.11 341 TYR A O 1
ATOM 1702 N N . THR A 1 397 ? 157.321 162.573 208.662 1.00 1.66 342 THR A N 1
ATOM 1703 C CA . THR A 1 397 ? 156.093 162.609 207.882 1.00 1.27 342 THR A CA 1
ATOM 1704 C C . THR A 1 397 ? 156.292 163.597 206.743 1.00 0.00 342 THR A C 1
ATOM 1705 O O . THR A 1 397 ? 157.014 164.583 206.887 1.00 2.94 342 THR A O 1
ATOM 1709 N N . CYS A 1 398 ? 155.635 163.345 205.616 1.00 0.00 343 CYS A N 1
ATOM 1710 C CA . CYS A 1 398 ? 155.754 164.209 204.447 1.00 0.00 343 CYS A CA 1
ATOM 1711 C C . CYS A 1 398 ? 154.731 165.334 204.535 1.00 0.02 343 CYS A C 1
ATOM 1712 O O . CYS A 1 398 ? 153.521 165.086 204.517 1.00 4.02 343 CYS A O 1
ATOM 1715 N N . LEU A 1 399 ? 155.223 166.567 204.614 1.00 0.30 344 LEU A N 1
ATOM 1716 C CA . LEU A 1 399 ? 154.397 167.735 204.844 1.00 0.36 344 LEU A CA 1
ATOM 1717 C C . LEU A 1 399 ? 154.513 168.695 203.667 1.00 0.00 344 LEU A C 1
ATOM 1718 O O . LEU A 1 399 ? 155.458 168.633 202.864 1.00 1.78 344 LEU A O 1
ATOM 1723 N N . GLN A 1 400 ? 153.545 169.612 203.620 1.00 3.82 345 GLN A N 1
ATOM 1724 C CA . GLN A 1 400 ? 153.430 170.653 202.610 1.00 0.00 345 GLN A CA 1
ATOM 1725 C C . GLN A 1 400 ? 153.646 172.037 203.211 1.00 0.00 345 GLN A C 1
ATOM 1726 O O . GLN A 1 400 ? 153.309 172.290 204.370 1.00 3.68 345 GLN A O 1
ATOM 1732 N N . GLY A 1 401 ? 154.238 172.923 202.416 1.00 0.00 346 GLY A N 1
ATOM 1733 C CA . GLY A 1 401 ? 154.269 174.338 202.729 1.00 0.62 346 GLY A CA 1
ATOM 1734 C C . GLY A 1 401 ? 155.490 174.856 203.453 1.00 2.32 346 GLY A C 1
ATOM 1735 O O . GLY A 1 401 ? 155.512 176.038 203.813 1.00 9.80 346 GLY A O 1
ATOM 1736 N N . TYR A 1 402 ? 156.509 174.033 203.668 1.00 3.78 347 TYR A N 1
ATOM 1737 C CA . TYR A 1 402 ? 157.675 174.424 204.447 1.00 0.57 347 TYR A CA 1
ATOM 1738 C C . TYR A 1 402 ? 158.865 174.686 203.532 1.00 0.00 347 TYR A C 1
ATOM 1739 O O . TYR A 1 402 ? 159.090 173.953 202.566 1.00 3.65 347 TYR A O 1
ATOM 1748 N N . GLY A 1 403 ? 159.625 175.731 203.844 1.00 0.53 348 GLY A N 1
ATOM 1749 C CA . GLY A 1 403 ? 160.864 175.978 203.135 1.00 2.91 348 GLY A CA 1
ATOM 1750 C C . GLY A 1 403 ? 160.655 176.550 201.744 1.00 2.43 348 GLY A C 1
ATOM 1751 O O . GLY A 1 403 ? 159.611 177.112 201.409 1.00 9.36 348 GLY A O 1
ATOM 1752 N N . GLY A 1 404 ? 161.691 176.390 200.921 1.00 0.00 349 GLY A N 1
ATOM 1753 C CA . GLY A 1 404 ? 161.709 176.918 199.578 1.00 0.00 349 GLY A CA 1
ATOM 1754 C C . GLY A 1 404 ? 161.643 175.825 198.523 1.00 0.00 349 GLY A C 1
ATOM 1755 O O . GLY A 1 404 ? 161.788 174.635 198.792 1.00 4.07 349 GLY A O 1
ATOM 1756 N N . ASN A 1 405 ? 161.403 176.265 197.300 1.00 0.08 350 ASN A N 1
ATOM 1757 C CA . ASN A 1 405 ? 161.418 175.388 196.146 1.00 1.13 350 ASN A CA 1
ATOM 1758 C C . ASN A 1 405 ? 162.856 175.106 195.713 1.00 0.00 350 ASN A C 1
ATOM 1759 O O . ASN A 1 405 ? 163.783 175.826 196.092 1.00 0.00 350 ASN A O 1
ATOM 1764 N N . PRO A 1 406 ? 163.067 174.063 194.910 1.00 0.00 351 PRO A N 1
ATOM 1765 C CA . PRO A 1 406 ? 164.418 173.761 194.417 1.00 0.00 351 PRO A CA 1
ATOM 1766 C C . PRO A 1 406 ? 165.022 174.885 193.586 1.00 0.00 351 PRO A C 1
ATOM 1767 O O . PRO A 1 406 ? 164.325 175.730 193.020 1.00 0.00 351 PRO A O 1
ATOM 1771 N N . ASN A 1 407 ? 166.357 174.885 193.532 1.00 0.00 352 ASN A N 1
ATOM 1772 C CA . ASN A 1 407 ? 167.121 175.785 192.668 1.00 0.00 352 ASN A CA 1
ATOM 1773 C C . ASN A 1 407 ? 166.922 177.246 193.077 1.00 0.00 352 ASN A C 1
ATOM 1774 O O . ASN A 1 407 ? 166.504 178.093 192.287 1.00 0.00 352 ASN A O 1
ATOM 1779 N N . TYR A 1 408 ? 167.265 177.531 194.334 1.00 0.00 353 TYR A N 1
ATOM 1780 C CA . TYR A 1 408 ? 167.130 178.866 194.915 1.00 0.00 353 TYR A CA 1
ATOM 1781 C C . TYR A 1 408 ? 165.708 179.391 194.785 1.00 0.00 353 TYR A C 1
ATOM 1782 O O . TYR A 1 408 ? 165.483 180.603 194.823 1.00 0.99 353 TYR A O 1
ATOM 1791 N N . GLY A 1 409 ? 164.739 178.495 194.626 1.00 0.00 354 GLY A N 1
ATOM 1792 C CA . GLY A 1 409 ? 163.350 178.885 194.563 1.00 0.00 354 GLY A CA 1
ATOM 1793 C C . GLY A 1 409 ? 162.877 179.245 193.175 1.00 0.00 354 GLY A C 1
ATOM 1794 O O . GLY A 1 409 ? 161.803 179.840 193.038 1.00 2.50 354 GLY A O 1
ATOM 1795 N N . TYR A 1 410 ? 163.648 178.907 192.144 1.00 0.00 355 TYR A N 1
ATOM 1796 C CA . TYR A 1 410 ? 163.327 179.267 190.773 1.00 0.00 355 TYR A CA 1
ATOM 1797 C C . TYR A 1 410 ? 162.572 178.169 190.035 1.00 0.00 355 TYR A C 1
ATOM 1798 O O . TYR A 1 410 ? 162.029 178.433 188.959 1.00 0.00 355 TYR A O 1
ATOM 1807 N N . THR A 1 411 ? 162.535 176.952 190.578 1.00 0.00 356 THR A N 1
ATOM 1808 C CA . THR A 1 411 ? 161.894 175.798 189.946 1.00 0.00 356 THR A CA 1
ATOM 1809 C C . THR A 1 411 ? 160.619 175.433 190.703 1.00 0.00 356 THR A C 1
ATOM 1810 O O . THR A 1 411 ? 160.686 174.858 191.792 1.00 1.78 356 THR A O 1
ATOM 1814 N N . SER A 1 412 ? 159.464 175.786 190.142 1.00 0.00 357 SER A N 1
ATOM 1815 C CA . SER A 1 412 ? 158.187 175.376 190.717 1.00 0.00 357 SER A CA 1
ATOM 1816 C C . SER A 1 412 ? 157.085 175.543 189.678 1.00 0.00 357 SER A C 1
ATOM 1817 O O . SER A 1 412 ? 157.322 175.980 188.550 1.00 3.56 357 SER A O 1
ATOM 1820 N N . PHE A 1 413 ? 155.870 175.184 190.082 1.00 4.13 358 PHE A N 1
ATOM 1821 C CA . PHE A 1 413 ? 154.649 175.466 189.340 1.00 4.48 358 PHE A CA 1
ATOM 1822 C C . PHE A 1 413 ? 153.680 176.230 190.233 1.00 0.00 358 PHE A C 1
ATOM 1823 O O . PHE A 1 413 ? 152.476 175.980 190.226 1.00 1.40 358 PHE A O 1
ATOM 1831 N N . ASP A 1 414 ? 154.192 177.182 191.012 1.00 0.00 359 ASP A N 1
ATOM 1832 C CA . ASP A 1 414 ? 153.356 177.884 191.980 1.00 0.00 359 ASP A CA 1
ATOM 1833 C C . ASP A 1 414 ? 152.664 179.119 191.418 1.00 0.00 359 ASP A C 1
ATOM 1834 O O . ASP A 1 414 ? 151.604 179.498 191.924 1.00 0.00 359 ASP A O 1
ATOM 1839 N N . THR A 1 415 ? 153.224 179.755 190.394 1.00 0.00 360 THR A N 1
ATOM 1840 C CA . THR A 1 415 ? 152.553 180.849 189.707 1.00 0.00 360 THR A CA 1
ATOM 1841 C C . THR A 1 415 ? 152.565 180.567 188.212 1.00 0.00 360 THR A C 1
ATOM 1842 O O . THR A 1 415 ? 153.310 179.716 187.720 1.00 3.71 360 THR A O 1
ATOM 1846 N N . PHE A 1 416 ? 151.735 181.311 187.483 1.00 1.24 361 PHE A N 1
ATOM 1847 C CA . PHE A 1 416 ? 151.720 181.167 186.034 1.00 2.26 361 PHE A CA 1
ATOM 1848 C C . PHE A 1 416 ? 153.089 181.470 185.431 1.00 0.00 361 PHE A C 1
ATOM 1849 O O . PHE A 1 416 ? 153.492 180.834 184.454 1.00 0.00 361 PHE A O 1
ATOM 1857 N N . GLY A 1 417 ? 153.806 182.454 185.977 1.00 0.00 362 GLY A N 1
ATOM 1858 C CA . GLY A 1 417 ? 155.100 182.804 185.409 1.00 0.00 362 GLY A CA 1
ATOM 1859 C C . GLY A 1 417 ? 156.156 181.727 185.596 1.00 0.00 362 GLY A C 1
ATOM 1860 O O . GLY A 1 417 ? 156.860 181.360 184.647 1.00 0.00 362 GLY A O 1
ATOM 1861 N N . TRP A 1 418 ? 156.249 181.163 186.805 1.00 0.00 363 TRP A N 1
ATOM 1862 C CA . TRP A 1 418 ? 157.198 180.075 187.019 1.00 0.07 363 TRP A CA 1
ATOM 1863 C C . TRP A 1 418 ? 156.781 178.823 186.253 1.00 0.00 363 TRP A C 1
ATOM 1864 O O . TRP A 1 418 ? 157.635 178.099 185.732 1.00 0.00 363 TRP A O 1
ATOM 1875 N N . ALA A 1 419 ? 155.479 178.534 186.196 1.00 0.00 364 ALA A N 1
ATOM 1876 C CA . ALA A 1 419 ? 155.021 177.401 185.398 1.00 0.00 364 ALA A CA 1
ATOM 1877 C C . ALA A 1 419 ? 155.397 177.587 183.934 1.00 0.00 364 ALA A C 1
ATOM 1878 O O . ALA A 1 419 ? 155.825 176.638 183.269 1.00 0.00 364 ALA A O 1
ATOM 1880 N N . PHE A 1 420 ? 155.211 178.799 183.410 1.00 0.00 365 PHE A N 1
ATOM 1881 C CA . PHE A 1 420 ? 155.639 179.126 182.053 1.00 0.00 365 PHE A CA 1
ATOM 1882 C C . PHE A 1 420 ? 157.119 178.816 181.862 1.00 0.00 365 PHE A C 1
ATOM 1883 O O . PHE A 1 420 ? 157.517 178.177 180.879 1.00 0.00 365 PHE A O 1
ATOM 1891 N N . LEU A 1 421 ? 157.959 179.312 182.773 1.00 0.00 366 LEU A N 1
ATOM 1892 C CA . LEU A 1 421 ? 159.390 179.039 182.667 1.00 0.00 366 LEU A CA 1
ATOM 1893 C C . LEU A 1 421 ? 159.659 177.536 182.639 1.00 0.00 366 LEU A C 1
ATOM 1894 O O . LEU A 1 421 ? 160.440 177.047 181.814 1.00 0.00 366 LEU A O 1
ATOM 1899 N N . SER A 1 422 ? 159.027 176.787 183.548 1.00 0.00 367 SER A N 1
ATOM 1900 C CA . SER A 1 422 ? 159.254 175.344 183.609 1.00 0.00 367 SER A CA 1
ATOM 1901 C C . SER A 1 422 ? 158.825 174.655 182.319 1.00 0.00 367 SER A C 1
ATOM 1902 O O . SER A 1 422 ? 159.492 173.727 181.846 1.00 0.00 367 SER A O 1
ATOM 1905 N N . VAL A 1 423 ? 157.712 175.094 181.734 1.00 0.00 368 VAL A N 1
ATOM 1906 C CA . VAL A 1 423 ? 157.221 174.452 180.519 1.00 0.00 368 VAL A CA 1
ATOM 1907 C C . VAL A 1 423 ? 158.165 174.733 179.359 1.00 0.00 368 VAL A C 1
ATOM 1908 O O . VAL A 1 423 ? 158.425 173.856 178.526 1.00 0.00 368 VAL A O 1
ATOM 1912 N N . PHE A 1 424 ? 158.627 175.980 179.238 1.00 0.00 369 PHE A N 1
ATOM 1913 C CA . PHE A 1 424 ? 159.607 176.289 178.202 1.00 0.00 369 PHE A CA 1
ATOM 1914 C C . PHE A 1 424 ? 160.870 175.454 178.378 1.00 0.00 369 PHE A C 1
ATOM 1915 O O . PHE A 1 424 ? 161.419 174.913 177.404 1.00 0.00 369 PHE A O 1
ATOM 1923 N N . ARG A 1 425 ? 161.323 175.308 179.625 1.00 0.00 370 ARG A N 1
ATOM 1924 C CA . ARG A 1 425 ? 162.486 174.474 179.897 1.00 0.03 370 ARG A CA 1
ATOM 1925 C C . ARG A 1 425 ? 162.240 173.060 179.406 1.00 0.00 370 ARG A C 1
ATOM 1926 O O . ARG A 1 425 ? 163.110 172.447 178.776 1.00 0.00 370 ARG A O 1
ATOM 1934 N N . LEU A 1 426 ? 161.045 172.539 179.675 1.00 0.00 371 LEU A N 1
ATOM 1935 C CA . LEU A 1 426 ? 160.723 171.165 179.318 1.00 0.00 371 LEU A CA 1
ATOM 1936 C C . LEU A 1 426 ? 160.711 170.988 177.805 1.00 0.00 371 LEU A C 1
ATOM 1937 O O . LEU A 1 426 ? 161.275 170.025 177.277 1.00 0.00 371 LEU A O 1
ATOM 1942 N N . VAL A 1 427 ? 160.047 171.902 177.097 1.00 0.00 372 VAL A N 1
ATOM 1943 C CA . VAL A 1 427 ? 160.015 171.845 175.638 1.00 0.00 372 VAL A CA 1
ATOM 1944 C C . VAL A 1 427 ? 161.428 171.841 175.068 1.00 0.00 372 VAL A C 1
ATOM 1945 O O . VAL A 1 427 ? 161.723 171.110 174.116 1.00 0.00 372 VAL A O 1
ATOM 1949 N N . THR A 1 428 ? 162.326 172.646 175.638 1.00 0.00 373 THR A N 1
ATOM 1950 C CA . THR A 1 428 ? 163.676 172.715 175.087 1.00 0.00 373 THR A CA 1
ATOM 1951 C C . THR A 1 428 ? 164.574 171.574 175.559 1.00 0.00 373 THR A C 1
ATOM 1952 O O . THR A 1 428 ? 165.703 171.456 175.074 1.00 0.00 373 THR A O 1
ATOM 1956 N N . LEU A 1 429 ? 164.111 170.753 176.502 1.00 0.00 374 LEU A N 1
ATOM 1957 C CA . LEU A 1 429 ? 164.876 169.626 177.041 1.00 0.50 374 LEU A CA 1
ATOM 1958 C C . LEU A 1 429 ? 166.145 170.075 177.757 1.00 0.00 374 LEU A C 1
ATOM 1959 O O . LEU A 1 429 ? 167.160 169.378 177.724 1.00 1.80 374 LEU A O 1
ATOM 1964 N N . ASP A 1 430 ? 166.103 171.223 178.428 1.00 0.00 375 ASP A N 1
ATOM 1965 C CA . ASP A 1 430 ? 167.286 171.778 179.085 1.00 0.00 375 ASP A CA 1
ATOM 1966 C C . ASP A 1 430 ? 167.300 171.282 180.526 1.00 0.00 375 ASP A C 1
ATOM 1967 O O . ASP A 1 430 ? 166.563 171.788 181.373 1.00 0.00 375 ASP A O 1
ATOM 1972 N N . TYR A 1 431 ? 168.161 170.304 180.810 1.00 0.00 376 TYR A N 1
ATOM 1973 C CA . TYR A 1 431 ? 168.264 169.727 182.150 1.00 0.00 376 TYR A CA 1
ATOM 1974 C C . TYR A 1 431 ? 166.897 169.270 182.657 1.00 0.00 376 TYR A C 1
ATOM 1975 O O . TYR A 1 431 ? 166.568 169.406 183.835 1.00 0.00 376 TYR A O 1
ATOM 1984 N N . TRP A 1 432 ? 166.112 168.676 181.756 1.00 0.00 377 TRP A N 1
ATOM 1985 C CA . TRP A 1 432 ? 164.704 168.398 182.014 1.00 0.00 377 TRP A CA 1
ATOM 1986 C C . TRP A 1 432 ? 164.492 167.123 182.820 1.00 0.00 377 TRP A C 1
ATOM 1987 O O . TRP A 1 432 ? 163.423 166.949 183.425 1.00 0.00 377 TRP A O 1
ATOM 1998 N N . GLU A 1 433 ? 165.508 166.264 182.896 1.00 0.00 378 GLU A N 1
ATOM 1999 C CA . GLU A 1 433 ? 165.400 165.080 183.738 1.00 1.14 378 GLU A CA 1
ATOM 2000 C C . GLU A 1 433 ? 165.249 165.460 185.205 1.00 0.00 378 GLU A C 1
ATOM 2001 O O . GLU A 1 433 ? 164.582 164.751 185.963 1.00 0.00 378 GLU A O 1
ATOM 2007 N N . ASP A 1 434 ? 165.844 166.577 185.626 1.00 0.00 379 ASP A N 1
ATOM 2008 C CA . ASP A 1 434 ? 165.788 166.939 187.039 1.00 0.00 379 ASP A CA 1
ATOM 2009 C C . ASP A 1 434 ? 164.374 167.353 187.442 1.00 0.00 379 ASP A C 1
ATOM 2010 O O . ASP A 1 434 ? 163.835 166.865 188.442 1.00 0.00 379 ASP A O 1
ATOM 2015 N N . LEU A 1 435 ? 163.766 168.264 186.677 1.00 0.00 380 LEU A N 1
ATOM 2016 C CA . LEU A 1 435 ? 162.371 168.628 186.910 1.00 0.00 380 LEU A CA 1
ATOM 2017 C C . LEU A 1 435 ? 161.456 167.413 186.810 1.00 0.00 380 LEU A C 1
ATOM 2018 O O . LEU A 1 435 ? 160.527 167.251 187.613 1.00 0.00 380 LEU A O 1
ATOM 2023 N N . TYR A 1 436 ? 161.729 166.528 185.849 1.00 0.00 381 TYR A N 1
ATOM 2024 C CA . TYR A 1 436 ? 160.903 165.338 185.665 1.00 0.00 381 TYR A CA 1
ATOM 2025 C C . TYR A 1 436 ? 160.970 164.411 186.874 1.00 0.00 381 TYR A C 1
ATOM 2026 O O . TYR A 1 436 ? 159.937 163.917 187.351 1.00 0.00 381 TYR A O 1
ATOM 2035 N N . GLN A 1 437 ? 162.163 164.244 187.441 1.00 0.00 382 GLN A N 1
ATOM 2036 C CA . GLN A 1 437 ? 162.309 163.379 188.602 1.00 0.00 382 GLN A CA 1
ATOM 2037 C C . GLN A 1 437 ? 161.719 164.033 189.844 1.00 0.00 382 GLN A C 1
ATOM 2038 O O . GLN A 1 437 ? 161.062 163.366 190.652 1.00 0.00 382 GLN A O 1
ATOM 2044 N N . LEU A 1 438 ? 161.884 165.350 189.978 1.00 0.00 383 LEU A N 1
ATOM 2045 C CA . LEU A 1 438 ? 161.308 166.051 191.119 1.00 0.00 383 LEU A CA 1
ATOM 2046 C C . LEU A 1 438 ? 159.791 165.915 191.123 1.00 0.00 383 LEU A C 1
ATOM 2047 O O . LEU A 1 438 ? 159.180 165.613 192.160 1.00 0.00 383 LEU A O 1
ATOM 2052 N N . ALA A 1 439 ? 159.170 166.072 189.953 1.00 0.00 384 ALA A N 1
ATOM 2053 C CA . ALA A 1 439 ? 157.716 166.036 189.888 1.00 0.00 384 ALA A CA 1
ATOM 2054 C C . ALA A 1 439 ? 157.194 164.624 190.111 1.00 0.00 384 ALA A C 1
ATOM 2055 O O . ALA A 1 439 ? 156.249 164.420 190.882 1.00 0.00 384 ALA A O 1
ATOM 2057 N N . LEU A 1 440 ? 157.777 163.631 189.430 1.00 0.00 385 LEU A N 1
ATOM 2058 C CA . LEU A 1 440 ? 157.329 162.267 189.682 1.00 0.00 385 LEU A CA 1
ATOM 2059 C C . LEU A 1 440 ? 157.581 161.835 191.121 1.00 0.00 385 LEU A C 1
ATOM 2060 O O . LEU A 1 440 ? 156.876 160.950 191.619 1.00 0.00 385 LEU A O 1
ATOM 2065 N N . ARG A 1 441 ? 158.535 162.457 191.821 1.00 0.00 386 ARG A N 1
ATOM 2066 C CA . ARG A 1 441 ? 158.843 162.012 193.173 1.00 0.00 386 ARG A CA 1
ATOM 2067 C C . ARG A 1 441 ? 157.907 162.657 194.174 1.00 0.00 386 ARG A C 1
ATOM 2068 O O . ARG A 1 441 ? 157.643 162.079 195.235 1.00 0.00 386 ARG A O 1
ATOM 2076 N N . SER A 1 442 ? 157.394 163.841 193.843 1.00 0.00 387 SER A N 1
ATOM 2077 C CA . SER A 1 442 ? 156.482 164.535 194.737 1.00 0.56 387 SER A CA 1
ATOM 2078 C C . SER A 1 442 ? 155.017 164.228 194.450 1.00 0.00 387 SER A C 1
ATOM 2079 O O . SER A 1 442 ? 154.184 164.398 195.343 1.00 0.00 387 SER A O 1
ATOM 2082 N N . ALA A 1 443 ? 154.682 163.770 193.245 1.00 0.00 388 ALA A N 1
ATOM 2083 C CA . ALA A 1 443 ? 153.291 163.633 192.826 1.00 0.02 388 ALA A CA 1
ATOM 2084 C C . ALA A 1 443 ? 152.864 162.200 192.550 1.00 0.00 388 ALA A C 1
ATOM 2085 O O . ALA A 1 443 ? 151.706 161.859 192.798 1.00 0.00 388 ALA A O 1
ATOM 2087 N N . GLY A 1 444 ? 153.750 161.365 192.023 1.00 0.00 389 GLY A N 1
ATOM 2088 C CA . GLY A 1 444 ? 153.422 159.999 191.703 1.00 0.00 389 GLY A CA 1
ATOM 2089 C C . GLY A 1 444 ? 153.776 159.669 190.267 1.00 0.00 389 GLY A C 1
ATOM 2090 O O . GLY A 1 444 ? 153.785 160.539 189.391 1.00 0.00 389 GLY A O 1
ATOM 2091 N N . PRO A 1 445 ? 154.072 158.396 189.995 1.00 0.00 390 PRO A N 1
ATOM 2092 C CA . PRO A 1 445 ? 154.509 158.023 188.640 1.00 0.00 390 PRO A CA 1
ATOM 2093 C C . PRO A 1 445 ? 153.475 158.272 187.549 1.00 0.00 390 PRO A C 1
ATOM 2094 O O . PRO A 1 445 ? 153.866 158.443 186.388 1.00 0.00 390 PRO A O 1
ATOM 2098 N N . TRP A 1 446 ? 152.178 158.314 187.871 1.00 0.00 391 TRP A N 1
ATOM 2099 C CA . TRP A 1 446 ? 151.178 158.486 186.822 1.00 1.44 391 TRP A CA 1
ATOM 2100 C C . TRP A 1 446 ? 151.280 159.857 186.162 1.00 0.00 391 TRP A C 1
ATOM 2101 O O . TRP A 1 446 ? 150.874 160.018 185.000 1.00 0.00 391 TRP A O 1
ATOM 2112 N N . HIS A 1 447 ? 151.900 160.826 186.833 1.00 0.00 392 HIS A N 1
ATOM 2113 C CA . HIS A 1 447 ? 152.052 162.121 186.195 1.00 0.00 392 HIS A CA 1
ATOM 2114 C C . HIS A 1 447 ? 153.067 162.077 185.068 1.00 0.00 392 HIS A C 1
ATOM 2115 O O . HIS A 1 447 ? 153.250 163.088 184.372 1.00 0.00 392 HIS A O 1
ATOM 2122 N N . ILE A 1 448 ? 153.630 160.897 184.793 1.00 0.00 393 ILE A N 1
ATOM 2123 C CA . ILE A 1 448 ? 154.461 160.762 183.609 1.00 0.00 393 ILE A CA 1
ATOM 2124 C C . ILE A 1 448 ? 153.643 161.122 182.389 1.00 0.00 393 ILE A C 1
ATOM 2125 O O . ILE A 1 448 ? 154.177 161.670 181.413 1.00 0.00 393 ILE A O 1
ATOM 2130 N N . LEU A 1 449 ? 152.320 160.943 182.465 1.00 0.00 394 LEU A N 1
ATOM 2131 C CA . LEU A 1 449 ? 151.517 161.226 181.283 1.00 0.00 394 LEU A CA 1
ATOM 2132 C C . LEU A 1 449 ? 151.678 162.681 180.869 1.00 0.00 394 LEU A C 1
ATOM 2133 O O . LEU A 1 449 ? 151.917 162.972 179.689 1.00 0.00 394 LEU A O 1
ATOM 2138 N N . PHE A 1 450 ? 151.702 163.597 181.843 1.00 0.00 395 PHE A N 1
ATOM 2139 C CA . PHE A 1 450 ? 151.858 165.006 181.493 1.00 0.00 395 PHE A CA 1
ATOM 2140 C C . PHE A 1 450 ? 153.127 165.213 180.678 1.00 0.00 395 PHE A C 1
ATOM 2141 O O . PHE A 1 450 ? 153.086 165.756 179.563 1.00 0.00 395 PHE A O 1
ATOM 2149 N N . PHE A 1 451 ? 154.238 164.647 181.145 1.00 0.00 396 PHE A N 1
ATOM 2150 C CA . PHE A 1 451 ? 155.497 164.882 180.456 1.00 0.00 396 PHE A CA 1
ATOM 2151 C C . PHE A 1 451 ? 155.472 164.300 179.055 1.00 0.00 396 PHE A C 1
ATOM 2152 O O . PHE A 1 451 ? 155.868 164.977 178.095 1.00 2.66 396 PHE A O 1
ATOM 2160 N N . ILE A 1 452 ? 154.854 163.131 178.884 1.00 0.00 397 ILE A N 1
ATOM 2161 C CA . ILE A 1 452 ? 154.825 162.557 177.547 1.00 0.00 397 ILE A CA 1
ATOM 2162 C C . ILE A 1 452 ? 154.159 163.536 176.597 1.00 0.09 397 ILE A C 1
ATOM 2163 O O . ILE A 1 452 ? 154.744 163.936 175.579 1.00 0.00 397 ILE A O 1
ATOM 2168 N N . ILE A 1 453 ? 153.015 164.082 177.010 1.00 0.00 398 ILE A N 1
ATOM 2169 C CA . ILE A 1 453 ? 152.283 164.956 176.107 1.00 0.00 398 ILE A CA 1
ATOM 2170 C C . ILE A 1 453 ? 153.144 166.154 175.758 1.00 0.00 398 ILE A C 1
ATOM 2171 O O . ILE A 1 453 ? 153.375 166.453 174.578 1.00 0.85 398 ILE A O 1
ATOM 2176 N N . VAL A 1 454 ? 153.749 166.772 176.774 1.00 0.00 399 VAL A N 1
ATOM 2177 C CA . VAL A 1 454 ? 154.500 167.989 176.503 1.00 0.00 399 VAL A CA 1
ATOM 2178 C C . VAL A 1 454 ? 155.656 167.675 175.575 1.00 0.00 399 VAL A C 1
ATOM 2179 O O . VAL A 1 454 ? 155.940 168.428 174.637 1.00 0.00 399 VAL A O 1
ATOM 2183 N N . VAL A 1 455 ? 156.342 166.557 175.820 1.00 1.73 400 VAL A N 1
ATOM 2184 C CA . VAL A 1 455 ? 157.466 166.212 174.963 1.00 0.00 400 VAL A CA 1
ATOM 2185 C C . VAL A 1 455 ? 156.987 165.917 173.548 1.00 1.32 400 VAL A C 1
ATOM 2186 O O . VAL A 1 455 ? 157.621 166.333 172.572 1.00 1.49 400 VAL A O 1
ATOM 2190 N N . PHE A 1 456 ? 155.874 165.190 173.403 1.00 0.00 401 PHE A N 1
ATOM 2191 C CA . PHE A 1 456 ? 155.438 164.822 172.059 1.00 0.00 401 PHE A CA 1
ATOM 2192 C C . PHE A 1 456 ? 155.052 166.050 171.246 1.00 0.00 401 PHE A C 1
ATOM 2193 O O . PHE A 1 456 ? 155.482 166.210 170.098 1.00 0.00 401 PHE A O 1
ATOM 2201 N N . TYR A 1 457 ? 154.222 166.922 171.817 1.00 1.73 402 TYR A N 1
ATOM 2202 C CA . TYR A 1 457 ? 153.738 168.076 171.066 1.00 0.00 402 TYR A CA 1
ATOM 2203 C C . TYR A 1 457 ? 154.824 169.133 170.901 1.00 0.00 402 TYR A C 1
ATOM 2204 O O . TYR A 1 457 ? 155.030 169.657 169.801 1.00 0.00 402 TYR A O 1
ATOM 2213 N N . GLY A 1 458 ? 155.523 169.466 171.981 1.00 0.07 403 GLY A N 1
ATOM 2214 C CA . GLY A 1 458 ? 156.429 170.598 171.958 1.00 0.00 403 GLY A CA 1
ATOM 2215 C C . GLY A 1 458 ? 157.778 170.301 171.340 1.00 0.00 403 GLY A C 1
ATOM 2216 O O . GLY A 1 458 ? 158.286 171.085 170.536 1.00 0.00 403 GLY A O 1
ATOM 2217 N N . THR A 1 459 ? 158.379 169.176 171.718 1.00 0.00 404 THR A N 1
ATOM 2218 C CA . THR A 1 459 ? 159.705 168.848 171.209 1.00 0.00 404 THR A CA 1
ATOM 2219 C C . THR A 1 459 ? 159.639 168.207 169.828 1.00 0.00 404 THR A C 1
ATOM 2220 O O . THR A 1 459 ? 160.283 168.679 168.887 1.00 0.00 404 THR A O 1
ATOM 2224 N N . PHE A 1 460 ? 158.871 167.126 169.686 1.00 0.00 405 PHE A N 1
ATOM 2225 C CA . PHE A 1 460 ? 158.906 166.351 168.453 1.00 0.00 405 PHE A CA 1
ATOM 2226 C C . PHE A 1 460 ? 158.140 166.999 167.305 1.00 0.68 405 PHE A C 1
ATOM 2227 O O . PHE A 1 460 ? 158.382 166.641 166.148 1.00 8.20 405 PHE A O 1
ATOM 2235 N N . CYS A 1 461 ? 157.233 167.936 167.579 1.00 0.00 406 CYS A N 1
ATOM 2236 C CA . CYS A 1 461 ? 156.450 168.574 166.523 1.00 1.66 406 CYS A CA 1
ATOM 2237 C C . CYS A 1 461 ? 156.797 170.040 166.303 1.00 2.27 406 CYS A C 1
ATOM 2238 O O . CYS A 1 461 ? 157.071 170.436 165.168 1.00 0.00 406 CYS A O 1
ATOM 2241 N N . PHE A 1 462 ? 156.796 170.866 167.354 1.00 0.00 407 PHE A N 1
ATOM 2242 C CA . PHE A 1 462 ? 156.869 172.312 167.148 1.00 2.82 407 PHE A CA 1
ATOM 2243 C C . PHE A 1 462 ? 158.279 172.775 166.772 1.00 1.46 407 PHE A C 1
ATOM 2244 O O . PHE A 1 462 ? 158.464 173.513 165.790 1.00 0.00 407 PHE A O 1
ATOM 2252 N N . LEU A 1 463 ? 159.290 172.362 167.539 1.00 0.00 408 LEU A N 1
ATOM 2253 C CA . LEU A 1 463 ? 160.654 172.713 167.160 1.00 0.00 408 LEU A CA 1
ATOM 2254 C C . LEU A 1 463 ? 160.979 172.210 165.759 1.00 0.00 408 LEU A C 1
ATOM 2255 O O . LEU A 1 463 ? 161.797 172.811 165.051 1.00 0.00 408 LEU A O 1
ATOM 2260 N N . ASN A 1 464 ? 160.319 171.139 165.319 1.00 0.00 409 ASN A N 1
ATOM 2261 C CA . ASN A 1 464 ? 160.489 170.721 163.935 1.00 0.00 409 ASN A CA 1
ATOM 2262 C C . ASN A 1 464 ? 159.774 171.660 162.967 1.00 0.00 409 ASN A C 1
ATOM 2263 O O . ASN A 1 464 ? 160.207 171.793 161.818 1.00 0.00 409 ASN A O 1
ATOM 2268 N N . PHE A 1 465 ? 158.700 172.334 163.399 1.00 0.00 410 PHE A N 1
ATOM 2269 C CA . PHE A 1 465 ? 158.167 173.420 162.577 1.00 0.00 410 PHE A CA 1
ATOM 2270 C C . PHE A 1 465 ? 159.219 174.499 162.372 1.00 0.00 410 PHE A C 1
ATOM 2271 O O . PHE A 1 465 ? 159.376 175.034 161.264 1.00 0.00 410 PHE A O 1
ATOM 2279 N N . ILE A 1 466 ? 159.933 174.848 163.443 1.00 0.00 411 ILE A N 1
ATOM 2280 C CA . ILE A 1 466 ? 160.974 175.867 163.330 1.00 0.00 411 ILE A CA 1
ATOM 2281 C C . ILE A 1 466 ? 162.048 175.415 162.345 1.00 0.00 411 ILE A C 1
ATOM 2282 O O . ILE A 1 466 ? 162.486 176.178 161.467 1.00 0.00 411 ILE A O 1
ATOM 2287 N N . LEU A 1 467 ? 162.489 174.161 162.477 1.00 0.00 412 LEU A N 1
ATOM 2288 C CA . LEU A 1 467 ? 163.506 173.654 161.560 1.00 0.00 412 LEU A CA 1
ATOM 2289 C C . LEU A 1 467 ? 163.015 173.691 160.117 1.00 0.00 412 LEU A C 1
ATOM 2290 O O . LEU A 1 467 ? 163.777 174.031 159.203 1.00 0.00 412 LEU A O 1
ATOM 2295 N N . ALA A 1 468 ? 161.750 173.328 159.888 1.00 0.00 413 ALA A N 1
ATOM 2296 C CA . ALA A 1 468 ? 161.220 173.336 158.528 1.00 0.00 413 ALA A CA 1
ATOM 2297 C C . ALA A 1 468 ? 161.214 174.742 157.945 1.00 0.00 413 ALA A C 1
ATOM 2298 O O . ALA A 1 468 ? 161.545 174.935 156.769 1.00 0.00 413 ALA A O 1
ATOM 2300 N N . VAL A 1 469 ? 160.832 175.738 158.747 1.00 0.00 414 VAL A N 1
ATOM 2301 C CA . VAL A 1 469 ? 160.839 177.112 158.249 1.00 0.00 414 VAL A CA 1
ATOM 2302 C C . VAL A 1 469 ? 162.252 177.521 157.847 1.00 0.00 414 VAL A C 1
ATOM 2303 O O . VAL A 1 469 ? 162.472 178.107 156.777 1.00 0.00 414 VAL A O 1
ATOM 2307 N N . VAL A 1 470 ? 163.233 177.213 158.698 1.00 0.00 415 VAL A N 1
ATOM 2308 C CA . VAL A 1 470 ? 164.611 177.589 158.382 1.00 0.00 415 VAL A CA 1
ATOM 2309 C C . VAL A 1 470 ? 165.067 176.912 157.091 1.00 0.00 415 VAL A C 1
ATOM 2310 O O . VAL A 1 470 ? 165.704 177.538 156.228 1.00 0.00 415 VAL A O 1
ATOM 2314 N N . VAL A 1 471 ? 164.746 175.624 156.937 1.00 0.00 416 VAL A N 1
ATOM 2315 C CA . VAL A 1 471 ? 165.160 174.889 155.744 1.00 0.00 416 VAL A CA 1
ATOM 2316 C C . VAL A 1 471 ? 164.524 175.485 154.495 1.00 0.00 416 VAL A C 1
ATOM 2317 O O . VAL A 1 471 ? 165.185 175.645 153.461 1.00 0.00 416 VAL A O 1
ATOM 2321 N N . MET A 1 472 ? 163.228 175.801 154.557 1.00 0.00 417 MET A N 1
ATOM 2322 C CA . MET A 1 472 ? 162.562 176.376 153.392 1.00 0.28 417 MET A CA 1
ATOM 2323 C C . MET A 1 472 ? 163.178 177.718 153.021 1.00 0.00 417 MET A C 1
ATOM 2324 O O . MET A 1 472 ? 163.395 178.004 151.836 1.00 0.00 417 MET A O 1
ATOM 2329 N N . SER A 1 473 ? 163.468 178.555 154.019 1.00 0.00 418 SER A N 1
ATOM 2330 C CA . SER A 1 473 ? 164.082 179.850 153.733 1.00 0.00 418 SER A CA 1
ATOM 2331 C C . SER A 1 473 ? 165.424 179.675 153.029 1.00 0.34 418 SER A C 1
ATOM 2332 O O . SER A 1 473 ? 165.700 180.321 152.005 1.00 0.00 418 SER A O 1
ATOM 2335 N N . TYR A 1 474 ? 166.273 178.793 153.563 1.00 0.00 419 TYR A N 1
ATOM 2336 C CA . TYR A 1 474 ? 167.583 178.598 152.951 1.00 0.00 419 TYR A CA 1
ATOM 2337 C C . TYR A 1 474 ? 167.457 178.054 151.535 1.00 2.85 419 TYR A C 1
ATOM 2338 O O . TYR A 1 474 ? 168.183 178.484 150.629 1.00 0.00 419 TYR A O 1
ATOM 2347 N N . THR A 1 475 ? 166.555 177.094 151.327 1.00 1.85 420 THR A N 1
ATOM 2348 C CA . THR A 1 475 ? 166.375 176.538 149.992 1.00 0.00 420 THR A CA 1
ATOM 2349 C C . THR A 1 475 ? 165.917 177.610 149.013 1.00 3.30 420 THR A C 1
ATOM 2350 O O . THR A 1 475 ? 166.379 177.654 147.867 1.00 4.06 420 THR A O 1
ATOM 2354 N N . HIS A 1 476 ? 165.016 178.490 149.445 1.00 0.62 421 HIS A N 1
ATOM 2355 C CA . HIS A 1 476 ? 164.586 179.577 148.574 1.00 1.33 421 HIS A CA 1
ATOM 2356 C C . HIS A 1 476 ? 165.766 180.462 148.185 1.00 4.91 421 HIS A C 1
ATOM 2357 O O . HIS A 1 476 ? 165.937 180.815 147.009 1.00 10.58 421 HIS A O 1
ATOM 2364 N N . MET A 1 477 ? 166.604 180.821 149.162 1.00 5.51 422 MET A N 1
ATOM 2365 C CA . MET A 1 477 ? 167.718 181.715 148.852 1.00 0.32 422 MET A CA 1
ATOM 2366 C C . MET A 1 477 ? 168.722 181.054 147.912 1.00 1.95 422 MET A C 1
ATOM 2367 O O . MET A 1 477 ? 169.222 181.698 146.981 1.00 10.03 422 MET A O 1
ATOM 2372 N N . VAL A 1 478 ? 169.044 179.779 148.142 1.00 2.76 423 VAL A N 1
ATOM 2373 C CA . VAL A 1 478 ? 170.001 179.111 147.262 1.00 2.52 423 VAL A CA 1
ATOM 2374 C C . VAL A 1 478 ? 169.411 178.922 145.870 1.00 8.94 423 VAL A C 1
ATOM 2375 O O . VAL A 1 478 ? 170.130 178.999 144.868 1.00 12.33 423 VAL A O 1
ATOM 2379 N N . LYS A 1 479 ? 168.108 178.652 145.775 1.00 10.62 424 LYS A N 1
ATOM 2380 C CA . LYS A 1 479 ? 167.484 178.564 144.459 1.00 8.77 424 LYS A CA 1
ATOM 2381 C C . LYS A 1 479 ? 167.631 179.881 143.711 1.00 12.15 424 LYS A C 1
ATOM 2382 O O . LYS A 1 479 ? 168.006 179.902 142.533 1.00 23.04 424 LYS A O 1
ATOM 2388 N N . ARG A 1 480 ? 167.350 180.997 144.389 1.00 17.03 425 ARG A N 1
ATOM 2389 C CA . ARG A 1 480 ? 167.496 182.300 143.746 1.00 11.80 425 ARG A CA 1
ATOM 2390 C C . ARG A 1 480 ? 168.935 182.529 143.300 1.00 14.82 425 ARG A C 1
ATOM 2391 O O . ARG A 1 480 ? 169.188 182.964 142.170 1.00 23.86 425 ARG A O 1
ATOM 2393 N N . ALA A 1 481 ? 169.895 182.224 144.176 1.00 13.50 426 ALA A N 1
ATOM 2394 C CA . ALA A 1 481 ? 171.300 182.443 143.846 1.00 10.68 426 ALA A CA 1
ATOM 2395 C C . ALA A 1 481 ? 171.721 181.615 142.639 1.00 16.33 426 ALA A C 1
ATOM 2396 O O . ALA A 1 481 ? 172.336 182.132 141.699 1.00 21.04 426 ALA A O 1
ATOM 2398 N N . ASP A 1 482 ? 171.398 180.321 142.646 1.00 19.29 427 ASP A N 1
ATOM 2399 C CA . ASP A 1 482 ? 171.789 179.453 141.542 1.00 15.73 427 ASP A CA 1
ATOM 2400 C C . ASP A 1 482 ? 171.130 179.886 140.240 1.00 17.80 427 ASP A C 1
ATOM 2401 O O . ASP A 1 482 ? 171.790 179.952 139.197 1.00 22.85 427 ASP A O 1
ATOM 2403 N N . GLU A 1 483 ? 169.832 180.203 140.279 1.00 22.03 428 GLU A N 1
ATOM 2404 C CA . GLU A 1 483 ? 169.148 180.618 139.060 1.00 19.48 428 GLU A CA 1
ATOM 2405 C C . GLU A 1 483 ? 169.734 181.915 138.519 1.00 23.23 428 GLU A C 1
ATOM 2406 O O . GLU A 1 483 ? 169.851 182.091 137.300 1.00 26.11 428 GLU A O 1
ATOM 2412 N N . GLU A 1 484 ? 170.111 182.837 139.408 1.00 21.72 429 GLU A N 1
ATOM 2413 C CA . GLU A 1 484 ? 170.739 184.073 138.960 1.00 17.88 429 GLU A CA 1
ATOM 2414 C C . GLU A 1 484 ? 172.111 183.830 138.346 1.00 19.22 429 GLU A C 1
ATOM 2415 O O . GLU A 1 484 ? 172.597 184.680 137.593 1.00 25.78 429 GLU A O 1
ATOM 2417 N N . LYS A 1 485 ? 172.738 182.697 138.644 1.00 21.45 430 LYS A N 1
ATOM 2418 C CA . LYS A 1 485 ? 174.050 182.373 138.097 1.00 15.98 430 LYS A CA 1
ATOM 2419 C C . LYS A 1 485 ? 175.081 183.420 138.497 1.00 18.53 430 LYS A C 1
ATOM 2420 O O . LYS A 1 485 ? 175.980 183.746 137.721 1.00 23.65 430 LYS A O 1
ATOM 2422 N N . VAL A 1 570 ? 207.909 149.774 139.193 1.00 13.56 515 VAL A N 1
ATOM 2423 C CA . VAL A 1 570 ? 207.508 149.102 140.421 1.00 15.44 515 VAL A CA 1
ATOM 2424 C C . VAL A 1 570 ? 206.680 150.032 141.295 1.00 16.87 515 VAL A C 1
ATOM 2425 O O . VAL A 1 570 ? 205.530 149.740 141.618 1.00 22.59 515 VAL A O 1
ATOM 2429 N N . VAL A 1 571 ? 207.272 151.168 141.664 1.00 19.71 516 VAL A N 1
ATOM 2430 C CA . VAL A 1 571 ? 206.604 152.085 142.580 1.00 13.12 516 VAL A CA 1
ATOM 2431 C C . VAL A 1 571 ? 205.274 152.551 142.008 1.00 15.39 516 VAL A C 1
ATOM 2432 O O . VAL A 1 571 ? 204.312 152.773 142.752 1.00 17.74 516 VAL A O 1
ATOM 2436 N N . LEU A 1 572 ? 205.193 152.702 140.690 1.00 21.00 517 LEU A N 1
ATOM 2437 C CA . LEU A 1 572 ? 203.994 153.211 140.024 1.00 13.27 517 LEU A CA 1
ATOM 2438 C C . LEU A 1 572 ? 203.056 152.082 139.599 1.00 13.87 517 LEU A C 1
ATOM 2439 O O . LEU A 1 572 ? 202.683 151.977 138.433 1.00 20.47 517 LEU A O 1
ATOM 2444 N N . SER A 1 573 ? 202.663 151.232 140.538 1.00 12.68 518 SER A N 1
ATOM 2445 C CA . SER A 1 573 ? 201.823 150.080 140.250 1.00 14.37 518 SER A CA 1
ATOM 2446 C C . SER A 1 573 ? 200.782 149.918 141.346 1.00 17.54 518 SER A C 1
ATOM 2447 O O . SER A 1 573 ? 200.960 150.423 142.460 1.00 19.21 518 SER A O 1
ATOM 2450 N N . PRO A 1 574 ? 199.670 149.233 141.053 1.00 19.06 519 PRO A N 1
ATOM 2451 C CA . PRO A 1 574 ? 198.660 149.000 142.102 1.00 15.34 519 PRO A CA 1
ATOM 2452 C C . PRO A 1 574 ? 199.187 148.230 143.301 1.00 13.49 519 PRO A C 1
ATOM 2453 O O . PRO A 1 574 ? 198.760 148.486 144.435 1.00 22.59 519 PRO A O 1
ATOM 2457 N N . PHE A 1 575 ? 200.097 147.278 143.083 1.00 15.86 520 PHE A N 1
ATOM 2458 C CA . PHE A 1 575 ? 200.597 146.475 144.192 1.00 17.20 520 PHE A CA 1
ATOM 2459 C C . PHE A 1 575 ? 201.304 147.346 145.220 1.00 17.05 520 PHE A C 1
ATOM 2460 O O . PHE A 1 575 ? 201.123 147.165 146.429 1.00 19.95 520 PHE A O 1
ATOM 2468 N N . PHE A 1 576 ? 202.115 148.298 144.756 1.00 10.87 521 PHE A N 1
ATOM 2469 C CA . PHE A 1 576 ? 202.793 149.205 145.674 1.00 12.13 521 PHE A CA 1
ATOM 2470 C C . PHE A 1 576 ? 201.788 150.063 146.432 1.00 14.33 521 PHE A C 1
ATOM 2471 O O . PHE A 1 576 ? 201.970 150.341 147.622 1.00 12.23 521 PHE A O 1
ATOM 2479 N N . GLU A 1 577 ? 200.725 150.505 145.756 1.00 14.31 522 GLU A N 1
ATOM 2480 C CA . GLU A 1 577 ? 199.699 151.285 146.438 1.00 10.81 522 GLU A CA 1
ATOM 2481 C C . GLU A 1 577 ? 199.032 150.470 147.538 1.00 14.85 522 GLU A C 1
ATOM 2482 O O . GLU A 1 577 ? 198.805 150.973 148.643 1.00 24.78 522 GLU A O 1
ATOM 2488 N N . LEU A 1 578 ? 198.733 149.199 147.263 1.00 12.77 523 LEU A N 1
ATOM 2489 C CA . LEU A 1 578 ? 198.162 148.334 148.291 1.00 12.98 523 LEU A CA 1
ATOM 2490 C C . LEU A 1 578 ? 199.140 148.125 149.444 1.00 17.71 523 LEU A C 1
ATOM 2491 O O . LEU A 1 578 ? 198.747 148.136 150.619 1.00 20.06 523 LEU A O 1
ATOM 2496 N N . PHE A 1 579 ? 200.416 147.909 149.125 1.00 11.40 524 PHE A N 1
ATOM 2497 C CA . PHE A 1 579 ? 201.429 147.740 150.162 1.00 13.19 524 PHE A CA 1
ATOM 2498 C C . PHE A 1 579 ? 201.490 148.961 151.074 1.00 16.39 524 PHE A C 1
ATOM 2499 O O . PHE A 1 579 ? 201.467 148.840 152.307 1.00 18.53 524 PHE A O 1
ATOM 2507 N N . ILE A 1 580 ? 201.549 150.156 150.484 1.00 7.63 525 ILE A N 1
ATOM 2508 C CA . ILE A 1 580 ? 201.607 151.363 151.301 1.00 7.92 525 ILE A CA 1
ATOM 2509 C C . ILE A 1 580 ? 200.308 151.538 152.076 1.00 9.73 525 ILE A C 1
ATOM 2510 O O . ILE A 1 580 ? 200.313 152.057 153.195 1.00 13.32 525 ILE A O 1
ATOM 2515 N N . ALA A 1 581 ? 199.178 151.127 151.501 1.00 11.03 526 ALA A N 1
ATOM 2516 C CA . ALA A 1 581 ? 197.912 151.238 152.216 1.00 12.94 526 ALA A CA 1
ATOM 2517 C C . ALA A 1 581 ? 197.918 150.385 153.480 1.00 11.32 526 ALA A C 1
ATOM 2518 O O . ALA A 1 581 ? 197.510 150.843 154.558 1.00 10.30 526 ALA A O 1
ATOM 2520 N N . VAL A 1 582 ? 198.396 149.143 153.377 1.00 13.44 527 VAL A N 1
ATOM 2521 C CA . VAL A 1 582 ? 198.433 148.304 154.573 1.00 9.18 527 VAL A CA 1
ATOM 2522 C C . VAL A 1 582 ? 199.444 148.850 155.573 1.00 8.58 527 VAL A C 1
ATOM 2523 O O . VAL A 1 582 ? 199.229 148.789 156.791 1.00 13.31 527 VAL A O 1
ATOM 2527 N N . ILE A 1 583 ? 200.554 149.406 155.085 1.00 13.77 528 ILE A N 1
ATOM 2528 C CA . ILE A 1 583 ? 201.518 150.010 156.003 1.00 3.94 528 ILE A CA 1
ATOM 2529 C C . ILE A 1 583 ? 200.882 151.178 156.752 1.00 5.66 528 ILE A C 1
ATOM 2530 O O . ILE A 1 583 ? 201.109 151.363 157.954 1.00 5.80 528 ILE A O 1
ATOM 2535 N N . ILE A 1 584 ? 200.090 151.994 156.052 1.00 7.15 529 ILE A N 1
ATOM 2536 C CA . ILE A 1 584 ? 199.415 153.115 156.702 1.00 4.69 529 ILE A CA 1
ATOM 2537 C C . ILE A 1 584 ? 198.471 152.602 157.778 1.00 1.84 529 ILE A C 1
ATOM 2538 O O . ILE A 1 584 ? 198.404 153.150 158.887 1.00 6.77 529 ILE A O 1
ATOM 2543 N N . VAL A 1 585 ? 197.707 151.557 157.459 1.00 5.35 530 VAL A N 1
ATOM 2544 C CA . VAL A 1 585 ? 196.769 151.008 158.435 1.00 2.63 530 VAL A CA 1
ATOM 2545 C C . VAL A 1 585 ? 197.520 150.521 159.669 1.00 4.53 530 VAL A C 1
ATOM 2546 O O . VAL A 1 585 ? 197.084 150.732 160.810 1.00 14.54 530 VAL A O 1
ATOM 2550 N N . LEU A 1 586 ? 198.657 149.855 159.458 1.00 7.95 531 LEU A N 1
ATOM 2551 C CA . LEU A 1 586 ? 199.437 149.344 160.582 1.00 4.15 531 LEU A CA 1
ATOM 2552 C C . LEU A 1 586 ? 199.998 150.483 161.426 1.00 2.07 531 LEU A C 1
ATOM 2553 O O . LEU A 1 586 ? 200.059 150.383 162.657 1.00 12.06 531 LEU A O 1
ATOM 2558 N N . ASN A 1 587 ? 200.415 151.575 160.782 1.00 0.00 532 ASN A N 1
ATOM 2559 C CA . ASN A 1 587 ? 200.880 152.738 161.531 1.00 6.78 532 ASN A CA 1
ATOM 2560 C C . ASN A 1 587 ? 199.756 153.337 162.369 1.00 6.65 532 ASN A C 1
ATOM 2561 O O . ASN A 1 587 ? 199.975 153.741 163.518 1.00 0.00 532 ASN A O 1
ATOM 2566 N N . ILE A 1 588 ? 198.547 153.411 161.809 1.00 6.84 533 ILE A N 1
ATOM 2567 C CA . ILE A 1 588 ? 197.417 153.922 162.583 1.00 2.82 533 ILE A CA 1
ATOM 2568 C C . ILE A 1 588 ? 197.163 153.032 163.791 1.00 3.88 533 ILE A C 1
ATOM 2569 O O . ILE A 1 588 ? 196.930 153.515 164.906 1.00 5.43 533 ILE A O 1
ATOM 2574 N N . THR A 1 589 ? 197.210 151.715 163.589 1.00 9.87 534 THR A N 1
ATOM 2575 C CA . THR A 1 589 ? 197.018 150.797 164.707 1.00 5.89 534 THR A CA 1
ATOM 2576 C C . THR A 1 589 ? 198.077 151.012 165.779 1.00 4.41 534 THR A C 1
ATOM 2577 O O . THR A 1 589 ? 197.768 151.014 166.975 1.00 10.59 534 THR A O 1
ATOM 2581 N N . PHE A 1 590 ? 199.337 151.176 165.375 1.00 5.96 535 PHE A N 1
ATOM 2582 C CA . PHE A 1 590 ? 200.391 151.420 166.355 1.00 2.63 535 PHE A CA 1
ATOM 2583 C C . PHE A 1 590 ? 200.137 152.708 167.130 1.00 2.36 535 PHE A C 1
ATOM 2584 O O . PHE A 1 590 ? 200.357 152.764 168.346 1.00 4.82 535 PHE A O 1
ATOM 2592 N N . MET A 1 591 ? 199.686 153.759 166.439 1.00 6.34 536 MET A N 1
ATOM 2593 C CA . MET A 1 591 ? 199.382 155.018 167.117 1.00 2.29 536 MET A CA 1
ATOM 2594 C C . MET A 1 591 ? 198.244 154.862 168.119 1.00 0.00 536 MET A C 1
ATOM 2595 O O . MET A 1 591 ? 198.274 155.461 169.200 1.00 11.40 536 MET A O 1
ATOM 2600 N N . ALA A 1 592 ? 197.218 154.083 167.771 1.00 3.48 537 ALA A N 1
ATOM 2601 C CA . ALA A 1 592 ? 196.070 153.934 168.661 1.00 0.81 537 ALA A CA 1
ATOM 2602 C C . ALA A 1 592 ? 196.380 153.107 169.905 1.00 1.89 537 ALA A C 1
ATOM 2603 O O . ALA A 1 592 ? 195.615 153.163 170.874 1.00 0.00 537 ALA A O 1
ATOM 2605 N N . LEU A 1 593 ? 197.459 152.325 169.897 1.00 7.39 538 LEU A N 1
ATOM 2606 C CA . LEU A 1 593 ? 197.794 151.481 171.038 1.00 0.00 538 LEU A CA 1
ATOM 2607 C C . LEU A 1 593 ? 198.492 152.228 172.173 1.00 4.64 538 LEU A C 1
ATOM 2608 O O . LEU A 1 593 ? 198.649 151.656 173.256 1.00 1.34 538 LEU A O 1
ATOM 2613 N N . ASP A 1 594 ? 198.914 153.473 171.963 1.00 2.54 539 ASP A N 1
ATOM 2614 C CA . ASP A 1 594 ? 199.623 154.216 173.000 1.00 0.87 539 ASP A CA 1
ATOM 2615 C C . ASP A 1 594 ? 198.704 154.499 174.185 1.00 3.64 539 ASP A C 1
ATOM 2616 O O . ASP A 1 594 ? 197.546 154.888 174.012 1.00 2.20 539 ASP A O 1
ATOM 2621 N N . HIS A 1 595 ? 199.233 154.337 175.398 1.00 0.00 540 HIS A N 1
ATOM 2622 C CA . HIS A 1 595 ? 198.422 154.481 176.603 1.00 0.00 540 HIS A CA 1
ATOM 2623 C C . HIS A 1 595 ? 199.311 154.855 177.785 1.00 0.00 540 HIS A C 1
ATOM 2624 O O . HIS A 1 595 ? 200.533 154.964 177.665 1.00 6.79 540 HIS A O 1
ATOM 2631 N N . HIS A 1 596 ? 198.668 155.082 178.930 1.00 0.90 541 HIS A N 1
ATOM 2632 C CA . HIS A 1 596 ? 199.351 155.537 180.134 1.00 0.00 541 HIS A CA 1
ATOM 2633 C C . HIS A 1 596 ? 200.021 154.379 180.863 1.00 0.00 541 HIS A C 1
ATOM 2634 O O . HIS A 1 596 ? 199.453 153.291 180.986 1.00 4.06 541 HIS A O 1
ATOM 2641 N N . ASP A 1 597 ? 201.217 154.638 181.390 1.00 3.41 542 ASP A N 1
ATOM 2642 C CA . ASP A 1 597 ? 201.963 153.671 182.198 1.00 10.02 542 ASP A CA 1
ATOM 2643 C C . ASP A 1 597 ? 202.183 152.372 181.410 1.00 2.76 542 ASP A C 1
ATOM 2644 O O . ASP A 1 597 ? 201.754 151.283 181.792 1.00 11.58 542 ASP A O 1
ATOM 2649 N N . MET A 1 598 ? 202.835 152.522 180.260 1.00 12.49 543 MET A N 1
ATOM 2650 C CA . MET A 1 598 ? 203.171 151.386 179.412 1.00 9.49 543 MET A CA 1
ATOM 2651 C C . MET A 1 598 ? 204.429 150.697 179.923 1.00 8.44 543 MET A C 1
ATOM 2652 O O . MET A 1 598 ? 205.353 151.350 180.413 1.00 12.76 543 MET A O 1
ATOM 2657 N N . ASN A 1 599 ? 204.472 149.374 179.788 1.00 4.54 544 ASN A N 1
ATOM 2658 C CA . ASN A 1 599 ? 205.690 148.650 180.118 1.00 10.51 544 ASN A CA 1
ATOM 2659 C C . ASN A 1 599 ? 206.773 148.949 179.080 1.00 9.70 544 ASN A C 1
ATOM 2660 O O . ASN A 1 599 ? 206.495 149.361 177.952 1.00 16.81 544 ASN A O 1
ATOM 2665 N N . ILE A 1 600 ? 208.027 148.728 179.480 1.00 13.91 545 ILE A N 1
ATOM 2666 C CA . ILE A 1 600 ? 209.160 149.192 178.681 1.00 15.62 545 ILE A CA 1
ATOM 2667 C C . ILE A 1 600 ? 209.225 148.480 177.334 1.00 12.53 545 ILE A C 1
ATOM 2668 O O . ILE A 1 600 ? 209.604 149.087 176.321 1.00 16.00 545 ILE A O 1
ATOM 2673 N N . GLU A 1 601 ? 208.844 147.202 177.284 1.00 10.13 546 GLU A N 1
ATOM 2674 C CA . GLU A 1 601 ? 208.881 146.480 176.017 1.00 10.91 546 GLU A CA 1
ATOM 2675 C C . GLU A 1 601 ? 207.853 147.035 175.042 1.00 13.01 546 GLU A C 1
ATOM 2676 O O . GLU A 1 601 ? 208.131 147.174 173.844 1.00 19.51 546 GLU A O 1
ATOM 2682 N N . PHE A 1 602 ? 206.663 147.367 175.544 1.00 13.69 547 PHE A N 1
ATOM 2683 C CA . PHE A 1 602 ? 205.640 147.970 174.700 1.00 9.81 547 PHE A CA 1
ATOM 2684 C C . PHE A 1 602 ? 206.166 149.260 174.083 1.00 9.96 547 PHE A C 1
ATOM 2685 O O . PHE A 1 602 ? 206.027 149.499 172.874 1.00 10.06 547 PHE A O 1
ATOM 2693 N N . GLU A 1 603 ? 206.819 150.085 174.907 1.00 11.65 548 GLU A N 1
ATOM 2694 C CA . GLU A 1 603 ? 207.363 151.354 174.439 1.00 11.36 548 GLU A CA 1
ATOM 2695 C C . GLU A 1 603 ? 208.419 151.138 173.363 1.00 11.47 548 GLU A C 1
ATOM 2696 O O . GLU A 1 603 ? 208.426 151.826 172.334 1.00 16.09 548 GLU A O 1
ATOM 2702 N N . ARG A 1 604 ? 209.333 150.191 173.589 1.00 14.83 549 ARG A N 1
ATOM 2703 C CA . ARG A 1 604 ? 210.369 149.932 172.595 1.00 11.17 549 ARG A CA 1
ATOM 2704 C C . ARG A 1 604 ? 209.762 149.458 171.282 1.00 11.66 549 ARG A C 1
ATOM 2705 O O . ARG A 1 604 ? 210.199 149.873 170.200 1.00 14.13 549 ARG A O 1
ATOM 2713 N N . ILE A 1 605 ? 208.769 148.571 171.352 1.00 10.09 550 ILE A N 1
ATOM 2714 C CA . ILE A 1 605 ? 208.147 148.066 170.132 1.00 10.59 550 ILE A CA 1
ATOM 2715 C C . ILE A 1 605 ? 207.525 149.211 169.347 1.00 12.62 550 ILE A C 1
ATOM 2716 O O . ILE A 1 605 ? 207.701 149.319 168.126 1.00 20.04 550 ILE A O 1
ATOM 2721 N N . LEU A 1 606 ? 206.799 150.092 170.038 1.00 9.52 551 LEU A N 1
ATOM 2722 C CA . LEU A 1 606 ? 206.168 151.212 169.345 1.00 8.27 551 LEU A CA 1
ATOM 2723 C C . LEU A 1 606 ? 207.209 152.144 168.727 1.00 6.65 551 LEU A C 1
ATOM 2724 O O . LEU A 1 606 ? 207.033 152.622 167.599 1.00 12.91 551 LEU A O 1
ATOM 2729 N N . ARG A 1 607 ? 208.302 152.413 169.448 1.00 13.47 552 ARG A N 1
ATOM 2730 C CA . ARG A 1 607 ? 209.344 153.296 168.922 1.00 11.31 552 ARG A CA 1
ATOM 2731 C C . ARG A 1 607 ? 209.998 152.704 167.677 1.00 6.27 552 ARG A C 1
ATOM 2732 O O . ARG A 1 607 ? 210.209 153.398 166.669 1.00 13.81 552 ARG A O 1
ATOM 2740 N N . THR A 1 608 ? 210.338 151.416 167.733 1.00 13.85 553 THR A N 1
ATOM 2741 C CA . THR A 1 608 ? 210.949 150.768 166.579 1.00 12.61 553 THR A CA 1
ATOM 2742 C C . THR A 1 608 ? 209.994 150.775 165.395 1.00 9.18 553 THR A C 1
ATOM 2743 O O . THR A 1 608 ? 210.407 151.000 164.247 1.00 11.95 553 THR A O 1
ATOM 2747 N N . GLY A 1 609 ? 208.711 150.516 165.651 1.00 6.72 554 GLY A N 1
ATOM 2748 C CA . GLY A 1 609 ? 207.737 150.589 164.581 1.00 7.28 554 GLY A CA 1
ATOM 2749 C C . GLY A 1 609 ? 207.697 151.964 163.949 1.00 9.24 554 GLY A C 1
ATOM 2750 O O . GLY A 1 609 ? 207.622 152.092 162.727 1.00 15.40 554 GLY A O 1
ATOM 2751 N N . ASN A 1 610 ? 207.756 153.011 164.774 1.00 3.76 555 ASN A N 1
ATOM 2752 C CA . ASN A 1 610 ? 207.760 154.363 164.227 1.00 9.62 555 ASN A CA 1
ATOM 2753 C C . ASN A 1 610 ? 208.955 154.577 163.310 1.00 9.50 555 ASN A C 1
ATOM 2754 O O . ASN A 1 610 ? 208.822 155.153 162.220 1.00 13.97 555 ASN A O 1
ATOM 2759 N N . TYR A 1 611 ? 210.135 154.121 163.735 1.00 10.17 556 TYR A N 1
ATOM 2760 C CA . TYR A 1 611 ? 211.310 154.262 162.879 1.00 8.08 556 TYR A CA 1
ATOM 2761 C C . TYR A 1 611 ? 211.104 153.557 161.547 1.00 11.88 556 TYR A C 1
ATOM 2762 O O . TYR A 1 611 ? 211.404 154.115 160.481 1.00 13.67 556 TYR A O 1
ATOM 2771 N N . ILE A 1 612 ? 210.573 152.334 161.587 1.00 7.72 557 ILE A N 1
ATOM 2772 C CA . ILE A 1 612 ? 210.369 151.577 160.354 1.00 10.28 557 ILE A CA 1
ATOM 2773 C C . ILE A 1 612 ? 209.384 152.302 159.439 1.00 11.06 557 ILE A C 1
ATOM 2774 O O . ILE A 1 612 ? 209.610 152.427 158.228 1.00 13.05 557 ILE A O 1
ATOM 2779 N N . PHE A 1 613 ? 208.272 152.785 160.001 1.00 10.83 558 PHE A N 1
ATOM 2780 C CA . PHE A 1 613 ? 207.274 153.454 159.170 1.00 4.77 558 PHE A CA 1
ATOM 2781 C C . PHE A 1 613 ? 207.854 154.701 158.516 1.00 8.07 558 PHE A C 1
ATOM 2782 O O . PHE A 1 613 ? 207.614 154.961 157.328 1.00 13.47 558 PHE A O 1
ATOM 2790 N N . THR A 1 614 ? 208.607 155.496 159.278 1.00 9.92 559 THR A N 1
ATOM 2791 C CA . THR A 1 614 ? 209.190 156.706 158.709 1.00 8.93 559 THR A CA 1
ATOM 2792 C C . THR A 1 614 ? 210.174 156.367 157.595 1.00 7.75 559 THR A C 1
ATOM 2793 O O . THR A 1 614 ? 210.212 157.044 156.560 1.00 9.19 559 THR A O 1
ATOM 2797 N N . SER A 1 615 ? 210.985 155.325 157.792 1.00 7.32 560 SER A N 1
ATOM 2798 C CA . SER A 1 615 ? 211.918 154.929 156.743 1.00 7.19 560 SER A CA 1
ATOM 2799 C C . SER A 1 615 ? 211.176 154.506 155.482 1.00 9.05 560 SER A C 1
ATOM 2800 O O . SER A 1 615 ? 211.587 154.843 154.363 1.00 12.24 560 SER A O 1
ATOM 2803 N N . ILE A 1 616 ? 210.079 153.765 155.642 1.00 12.04 561 ILE A N 1
ATOM 2804 C CA . ILE A 1 616 ? 209.312 153.326 154.479 1.00 7.63 561 ILE A CA 1
ATOM 2805 C C . ILE A 1 616 ? 208.728 154.525 153.741 1.00 9.72 561 ILE A C 1
ATOM 2806 O O . ILE A 1 616 ? 208.720 154.568 152.504 1.00 14.17 561 ILE A O 1
ATOM 2811 N N . TYR A 1 617 ? 208.220 155.512 154.480 1.00 3.94 562 TYR A N 1
ATOM 2812 C CA . TYR A 1 617 ? 207.685 156.705 153.828 1.00 5.42 562 TYR A CA 1
ATOM 2813 C C . TYR A 1 617 ? 208.776 157.477 153.091 1.00 9.38 562 TYR A C 1
ATOM 2814 O O . TYR A 1 617 ? 208.547 157.995 151.990 1.00 10.82 562 TYR A O 1
ATOM 2823 N N . ILE A 1 618 ? 209.966 157.574 153.685 1.00 5.62 563 ILE A N 1
ATOM 2824 C CA . ILE A 1 618 ? 211.075 158.252 153.015 1.00 11.79 563 ILE A CA 1
ATOM 2825 C C . ILE A 1 618 ? 211.413 157.543 151.709 1.00 8.50 563 ILE A C 1
ATOM 2826 O O . ILE A 1 618 ? 211.597 158.177 150.657 1.00 5.28 563 ILE A O 1
ATOM 2831 N N . VAL A 1 619 ? 211.501 156.212 151.764 1.00 9.38 564 VAL A N 1
ATOM 2832 C CA . VAL A 1 619 ? 211.826 155.439 150.570 1.00 6.23 564 VAL A CA 1
ATOM 2833 C C . VAL A 1 619 ? 210.762 155.654 149.504 1.00 10.85 564 VAL A C 1
ATOM 2834 O O . VAL A 1 619 ? 211.077 155.817 148.319 1.00 9.60 564 VAL A O 1
ATOM 2838 N N . GLU A 1 620 ? 209.488 155.636 149.904 1.00 14.86 565 GLU A N 1
ATOM 2839 C CA . GLU A 1 620 ? 208.408 155.868 148.949 1.00 8.44 565 GLU A CA 1
ATOM 2840 C C . GLU A 1 620 ? 208.568 157.225 148.277 1.00 7.08 565 GLU A C 1
ATOM 2841 O O . GLU A 1 620 ? 208.471 157.342 147.049 1.00 13.23 565 GLU A O 1
ATOM 2847 N N . ALA A 1 621 ? 208.821 158.267 149.071 1.00 13.19 566 ALA A N 1
ATOM 2848 C CA . ALA A 1 621 ? 208.950 159.601 148.495 1.00 7.83 566 ALA A CA 1
ATOM 2849 C C . ALA A 1 621 ? 210.061 159.637 147.455 1.00 11.67 566 ALA A C 1
ATOM 2850 O O . ALA A 1 621 ? 209.861 160.124 146.335 1.00 16.35 566 ALA A O 1
ATOM 2852 N N . VAL A 1 622 ? 211.243 159.123 147.803 1.00 13.33 567 VAL A N 1
ATOM 2853 C CA . VAL A 1 622 ? 212.362 159.197 146.860 1.00 12.13 567 VAL A CA 1
ATOM 2854 C C . VAL A 1 622 ? 212.064 158.375 145.608 1.00 12.12 567 VAL A C 1
ATOM 2855 O O . VAL A 1 622 ? 212.336 158.812 144.479 1.00 16.17 567 VAL A O 1
ATOM 2859 N N . LEU A 1 623 ? 211.508 157.171 145.782 1.00 9.25 568 LEU A N 1
ATOM 2860 C CA . LEU A 1 623 ? 211.238 156.315 144.631 1.00 8.23 568 LEU A CA 1
ATOM 2861 C C . LEU A 1 623 ? 210.262 156.979 143.675 1.00 15.67 568 LEU A C 1
ATOM 2862 O O . LEU A 1 623 ? 210.434 156.910 142.452 1.00 17.06 568 LEU A O 1
ATOM 2867 N N . LYS A 1 624 ? 209.214 157.605 144.211 1.00 11.54 569 LYS A N 1
ATOM 2868 C CA . LYS A 1 624 ? 208.239 158.257 143.345 1.00 7.76 569 LYS A CA 1
ATOM 2869 C C . LYS A 1 624 ? 208.833 159.495 142.687 1.00 12.43 569 LYS A C 1
ATOM 2870 O O . LYS A 1 624 ? 208.548 159.778 141.519 1.00 18.66 569 LYS A O 1
ATOM 2876 N N . ILE A 1 625 ? 209.655 160.252 143.419 1.00 14.07 570 ILE A N 1
ATOM 2877 C CA . ILE A 1 625 ? 210.235 161.458 142.837 1.00 12.55 570 ILE A CA 1
ATOM 2878 C C . ILE A 1 625 ? 211.168 161.102 141.691 1.00 16.25 570 ILE A C 1
ATOM 2879 O O . ILE A 1 625 ? 211.263 161.845 140.708 1.00 18.15 570 ILE A O 1
ATOM 2884 N N . ILE A 1 626 ? 211.879 159.978 141.792 1.00 15.63 571 ILE A N 1
ATOM 2885 C CA . ILE A 1 626 ? 212.819 159.622 140.736 1.00 11.93 571 ILE A CA 1
ATOM 2886 C C . ILE A 1 626 ? 212.105 158.925 139.582 1.00 18.17 571 ILE A C 1
ATOM 2887 O O . ILE A 1 626 ? 212.366 159.220 138.411 1.00 21.07 571 ILE A O 1
ATOM 2892 N N . ALA A 1 627 ? 211.195 157.996 139.880 1.00 16.66 572 ALA A N 1
ATOM 2893 C CA . ALA A 1 627 ? 210.472 157.316 138.809 1.00 15.14 572 ALA A CA 1
ATOM 2894 C C . ALA A 1 627 ? 209.668 158.311 137.983 1.00 14.92 572 ALA A C 1
ATOM 2895 O O . ALA A 1 627 ? 209.786 158.358 136.754 1.00 16.95 572 ALA A O 1
ATOM 2897 N N . LEU A 1 628 ? 208.845 159.112 138.646 1.00 17.70 573 LEU A N 1
ATOM 2898 C CA . LEU A 1 628 ? 208.167 160.225 138.007 1.00 13.63 573 LEU A CA 1
ATOM 2899 C C . LEU A 1 628 ? 209.099 161.436 137.969 1.00 12.46 573 LEU A C 1
ATOM 2900 O O . LEU A 1 628 ? 210.181 161.436 138.557 1.00 19.80 573 LEU A O 1
ATOM 2905 N N . SER A 1 629 ? 208.700 162.455 137.228 1.00 12.39 574 SER A N 1
ATOM 2906 C CA . SER A 1 629 ? 209.491 163.678 137.237 1.00 16.27 574 SER A CA 1
ATOM 2907 C C . SER A 1 629 ? 209.230 164.461 138.525 1.00 12.89 574 SER A C 1
ATOM 2908 O O . SER A 1 629 ? 208.110 164.441 139.043 1.00 18.31 574 SER A O 1
ATOM 2911 N N . PRO A 1 630 ? 210.242 165.141 139.077 1.00 11.04 575 PRO A N 1
ATOM 2912 C CA . PRO A 1 630 ? 209.970 166.009 140.239 1.00 15.91 575 PRO A CA 1
ATOM 2913 C C . PRO A 1 630 ? 208.920 167.069 139.953 1.00 13.18 575 PRO A C 1
ATOM 2914 O O . PRO A 1 630 ? 208.086 167.375 140.820 1.00 20.53 575 PRO A O 1
ATOM 2918 N N . LYS A 1 631 ? 208.915 167.608 138.731 1.00 15.66 576 LYS A N 1
ATOM 2919 C CA . LYS A 1 631 ? 207.894 168.578 138.354 1.00 16.98 576 LYS A CA 1
ATOM 2920 C C . LYS A 1 631 ? 206.516 167.941 138.410 1.00 17.85 576 LYS A C 1
ATOM 2921 O O . LYS A 1 631 ? 205.577 168.507 138.980 1.00 22.45 576 LYS A O 1
ATOM 2927 N N . PHE A 1 632 ? 206.384 166.744 137.843 1.00 12.52 577 PHE A N 1
ATOM 2928 C CA . PHE A 1 632 ? 205.102 166.059 137.880 1.00 6.50 577 PHE A CA 1
ATOM 2929 C C . PHE A 1 632 ? 204.786 165.592 139.292 1.00 18.65 577 PHE A C 1
ATOM 2930 O O . PHE A 1 632 ? 203.615 165.548 139.685 1.00 15.22 577 PHE A O 1
ATOM 2938 N N . TYR A 1 633 ? 205.817 165.251 140.068 1.00 20.80 578 TYR A N 1
ATOM 2939 C CA . TYR A 1 633 ? 205.596 164.801 141.437 1.00 10.61 578 TYR A CA 1
ATOM 2940 C C . TYR A 1 633 ? 204.929 165.890 142.265 1.00 13.38 578 TYR A C 1
ATOM 2941 O O . TYR A 1 633 ? 203.964 165.629 142.993 1.00 18.19 578 TYR A O 1
ATOM 2950 N N . PHE A 1 634 ? 205.424 167.121 142.168 1.00 13.38 579 PHE A N 1
ATOM 2951 C CA . PHE A 1 634 ? 204.865 168.208 142.961 1.00 8.80 579 PHE A CA 1
ATOM 2952 C C . PHE A 1 634 ? 203.665 168.872 142.293 1.00 15.57 579 PHE A C 1
ATOM 2953 O O . PHE A 1 634 ? 203.105 169.818 142.856 1.00 24.21 579 PHE A O 1
ATOM 2961 N N . LYS A 1 635 ? 203.260 168.405 141.112 1.00 16.91 580 LYS A N 1
ATOM 2962 C CA . LYS A 1 635 ? 201.992 168.814 140.520 1.00 16.62 580 LYS A CA 1
ATOM 2963 C C . LYS A 1 635 ? 200.798 168.060 141.092 1.00 16.05 580 LYS A C 1
ATOM 2964 O O . LYS A 1 635 ? 199.658 168.444 140.814 1.00 20.39 580 LYS A O 1
ATOM 2970 N N . ASP A 1 636 ? 201.024 167.007 141.874 1.00 15.32 581 ASP A N 1
ATOM 2971 C CA . ASP A 1 636 ? 199.954 166.213 142.467 1.00 13.94 581 ASP A CA 1
ATOM 2972 C C . ASP A 1 636 ? 199.738 166.639 143.915 1.00 14.69 581 ASP A C 1
ATOM 2973 O O . ASP A 1 636 ? 200.690 166.696 144.699 1.00 18.23 581 ASP A O 1
ATOM 2978 N N . SER A 1 637 ? 198.483 166.935 144.266 1.00 14.19 582 SER A N 1
ATOM 2979 C CA . SER A 1 637 ? 198.180 167.389 145.620 1.00 11.66 582 SER A CA 1
ATOM 2980 C C . SER A 1 637 ? 198.493 166.314 146.655 1.00 15.39 582 SER A C 1
ATOM 2981 O O . SER A 1 637 ? 199.059 166.608 147.717 1.00 17.29 582 SER A O 1
ATOM 2984 N N . TRP A 1 638 ? 198.140 165.060 146.364 1.00 13.65 583 TRP A N 1
ATOM 2985 C CA . TRP A 1 638 ? 198.421 163.992 147.317 1.00 9.61 583 TRP A CA 1
ATOM 2986 C C . TRP A 1 638 ? 199.921 163.832 147.518 1.00 7.55 583 TRP A C 1
ATOM 2987 O O . TRP A 1 638 ? 200.377 163.536 148.626 1.00 9.76 583 TRP A O 1
ATOM 2998 N N . ASN A 1 639 ? 200.705 164.017 146.455 1.00 12.21 584 ASN A N 1
ATOM 2999 C CA . ASN A 1 639 ? 202.156 163.966 146.592 1.00 9.22 584 ASN A CA 1
ATOM 3000 C C . ASN A 1 639 ? 202.672 165.086 147.488 1.00 5.14 584 ASN A C 1
ATOM 3001 O O . ASN A 1 639 ? 203.593 164.877 148.285 1.00 14.70 584 ASN A O 1
ATOM 3006 N N . VAL A 1 640 ? 202.103 166.286 147.367 1.00 8.83 585 VAL A N 1
ATOM 3007 C CA . VAL A 1 640 ? 202.509 167.379 148.245 1.00 14.19 585 VAL A CA 1
ATOM 3008 C C . VAL A 1 640 ? 202.181 167.033 149.691 1.00 6.92 585 VAL A C 1
ATOM 3009 O O . VAL A 1 640 ? 202.970 167.296 150.608 1.00 9.22 585 VAL A O 1
ATOM 3013 N N . PHE A 1 641 ? 201.008 166.438 149.914 1.00 11.28 586 PHE A N 1
ATOM 3014 C CA . PHE A 1 641 ? 200.625 166.014 151.257 1.00 7.97 586 PHE A CA 1
ATOM 3015 C C . PHE A 1 641 ? 201.605 164.982 151.808 1.00 6.18 586 PHE A C 1
ATOM 3016 O O . PHE A 1 641 ? 202.053 165.078 152.960 1.00 14.24 586 PHE A O 1
ATOM 3024 N N . ASP A 1 642 ? 201.965 163.992 150.988 1.00 9.63 587 ASP A N 1
ATOM 3025 C CA . ASP A 1 642 ? 202.911 162.972 151.434 1.00 9.52 587 ASP A CA 1
ATOM 3026 C C . ASP A 1 642 ? 204.274 163.577 151.735 1.00 11.51 587 ASP A C 1
ATOM 3027 O O . ASP A 1 642 ? 204.942 163.174 152.693 1.00 18.68 587 ASP A O 1
ATOM 3032 N N . PHE A 1 643 ? 204.718 164.526 150.911 1.00 7.99 588 PHE A N 1
ATOM 3033 C CA . PHE A 1 643 ? 206.004 165.164 151.166 1.00 11.96 588 PHE A CA 1
ATOM 3034 C C . PHE A 1 643 ? 205.977 165.944 152.474 1.00 11.34 588 PHE A C 1
ATOM 3035 O O . PHE A 1 643 ? 206.950 165.930 153.237 1.00 9.77 588 PHE A O 1
ATOM 3043 N N . ILE A 1 644 ? 204.874 166.647 152.742 1.00 8.35 589 ILE A N 1
ATOM 3044 C CA . ILE A 1 644 ? 204.744 167.347 154.017 1.00 7.34 589 ILE A CA 1
ATOM 3045 C C . ILE A 1 644 ? 204.833 166.357 155.171 1.00 12.18 589 ILE A C 1
ATOM 3046 O O . ILE A 1 644 ? 205.472 166.629 156.197 1.00 7.06 589 ILE A O 1
ATOM 3051 N N . ILE A 1 645 ? 204.188 165.195 155.026 1.00 11.51 590 ILE A N 1
ATOM 3052 C CA . ILE A 1 645 ? 204.252 164.179 156.077 1.00 6.00 590 ILE A CA 1
ATOM 3053 C C . ILE A 1 645 ? 205.685 163.700 156.277 1.00 9.19 590 ILE A C 1
ATOM 3054 O O . ILE A 1 645 ? 206.147 163.534 157.412 1.00 10.31 590 ILE A O 1
ATOM 3059 N N . VAL A 1 646 ? 206.400 163.441 155.183 1.00 10.89 591 VAL A N 1
ATOM 3060 C CA . VAL A 1 646 ? 207.778 162.969 155.301 1.00 10.07 591 VAL A CA 1
ATOM 3061 C C . VAL A 1 646 ? 208.636 164.014 156.001 1.00 10.13 591 VAL A C 1
ATOM 3062 O O . VAL A 1 646 ? 209.463 163.690 156.865 1.00 11.90 591 VAL A O 1
ATOM 3066 N N . VAL A 1 647 ? 208.464 165.284 155.631 1.00 12.66 592 VAL A N 1
ATOM 3067 C CA . VAL A 1 647 ? 209.243 166.354 156.249 1.00 7.64 592 VAL A CA 1
ATOM 3068 C C . VAL A 1 647 ? 208.960 166.419 157.743 1.00 11.77 592 VAL A C 1
ATOM 3069 O O . VAL A 1 647 ? 209.878 166.522 158.566 1.00 18.12 592 VAL A O 1
ATOM 3073 N N . PHE A 1 648 ? 207.680 166.364 158.117 1.00 16.16 593 PHE A N 1
ATOM 3074 C CA . PHE A 1 648 ? 207.334 166.439 159.532 1.00 7.74 593 PHE A CA 1
ATOM 3075 C C . PHE A 1 648 ? 207.883 165.239 160.293 1.00 13.26 593 PHE A C 1
ATOM 3076 O O . PHE A 1 648 ? 208.367 165.377 161.422 1.00 12.16 593 PHE A O 1
ATOM 3084 N N . ALA A 1 649 ? 207.824 164.053 159.688 1.00 8.86 594 ALA A N 1
ATOM 3085 C CA . ALA A 1 649 ? 208.313 162.854 160.359 1.00 11.05 594 ALA A CA 1
ATOM 3086 C C . ALA A 1 649 ? 209.817 162.917 160.584 1.00 12.42 594 ALA A C 1
ATOM 3087 O O . ALA A 1 649 ? 210.310 162.567 161.667 1.00 11.61 594 ALA A O 1
ATOM 3089 N N . ILE A 1 650 ? 210.568 163.354 159.571 1.00 10.10 595 ILE A N 1
ATOM 3090 C CA . ILE A 1 650 ? 212.017 163.411 159.724 1.00 13.33 595 ILE A CA 1
ATOM 3091 C C . ILE A 1 650 ? 212.403 164.502 160.716 1.00 14.56 595 ILE A C 1
ATOM 3092 O O . ILE A 1 650 ? 213.315 164.319 161.531 1.00 16.55 595 ILE A O 1
ATOM 3097 N N . LEU A 1 651 ? 211.705 165.642 160.686 1.00 16.01 596 LEU A N 1
ATOM 3098 C CA . LEU A 1 651 ? 211.953 166.667 161.693 1.00 12.16 596 LEU A CA 1
ATOM 3099 C C . LEU A 1 651 ? 211.685 166.129 163.090 1.00 13.38 596 LEU A C 1
ATOM 3100 O O . LEU A 1 651 ? 212.457 166.381 164.021 1.00 24.97 596 LEU A O 1
ATOM 3105 N N . GLU A 1 652 ? 210.593 165.381 163.254 1.00 14.97 597 GLU A N 1
ATOM 3106 C CA . GLU A 1 652 ? 210.252 164.833 164.560 1.00 12.36 597 GLU A CA 1
ATOM 3107 C C . GLU A 1 652 ? 211.340 163.892 165.061 1.00 19.09 597 GLU A C 1
ATOM 3108 O O . GLU A 1 652 ? 211.821 164.027 166.191 1.00 18.80 597 GLU A O 1
ATOM 3114 N N . LEU A 1 653 ? 211.748 162.929 164.231 1.00 20.34 598 LEU A N 1
ATOM 3115 C CA . LEU A 1 653 ? 212.776 161.995 164.680 1.00 9.66 598 LEU A CA 1
ATOM 3116 C C . LEU A 1 653 ? 214.106 162.702 164.913 1.00 18.37 598 LEU A C 1
ATOM 3117 O O . LEU A 1 653 ? 214.905 162.255 165.744 1.00 18.86 598 LEU A O 1
ATOM 3122 N N . GLY A 1 654 ? 214.360 163.802 164.202 1.00 19.55 599 GLY A N 1
ATOM 3123 C CA . GLY A 1 654 ? 215.595 164.538 164.415 1.00 15.54 599 GLY A CA 1
ATOM 3124 C C . GLY A 1 654 ? 215.658 165.199 165.779 1.00 21.95 599 GLY A C 1
ATOM 3125 O O . GLY A 1 654 ? 216.713 165.223 166.419 1.00 24.66 599 GLY A O 1
ATOM 3126 N N . LEU A 1 655 ? 214.536 165.740 166.242 1.00 17.42 600 LEU A N 1
ATOM 3127 C CA . LEU A 1 655 ? 214.485 166.428 167.524 1.00 13.27 600 LEU A CA 1
ATOM 3128 C C . LEU A 1 655 ? 214.017 165.487 168.629 1.00 19.14 600 LEU A C 1
ATOM 3129 O O . LEU A 1 655 ? 213.632 165.931 169.710 1.00 22.01 600 LEU A O 1
ATOM 3134 N N . VAL A 1 663 ? 207.580 169.734 170.665 1.00 15.87 608 VAL A N 1
ATOM 3135 C CA . VAL A 1 663 ? 207.143 168.380 170.352 1.00 15.39 608 VAL A CA 1
ATOM 3136 C C . VAL A 1 663 ? 206.320 168.386 169.067 1.00 12.56 608 VAL A C 1
ATOM 3137 O O . VAL A 1 663 ? 205.276 169.030 168.982 1.00 15.76 608 VAL A O 1
ATOM 3141 N N . PHE A 1 664 ? 206.815 167.666 168.063 1.00 18.46 609 PHE A N 1
ATOM 3142 C CA . PHE A 1 664 ? 206.170 167.570 166.762 1.00 13.83 609 PHE A CA 1
ATOM 3143 C C . PHE A 1 664 ? 205.310 166.321 166.612 1.00 10.92 609 PHE A C 1
ATOM 3144 O O . PHE A 1 664 ? 204.781 166.079 165.526 1.00 8.93 609 PHE A O 1
ATOM 3152 N N . ARG A 1 665 ? 205.153 165.524 167.673 1.00 11.19 610 ARG A N 1
ATOM 3153 C CA . ARG A 1 665 ? 204.373 164.295 167.560 1.00 5.94 610 ARG A CA 1
ATOM 3154 C C . ARG A 1 665 ? 202.922 164.569 167.186 1.00 3.32 610 ARG A C 1
ATOM 3155 O O . ARG A 1 665 ? 202.281 163.729 166.547 1.00 9.99 610 ARG A O 1
ATOM 3163 N N . SER A 1 666 ? 202.376 165.712 167.603 1.00 8.07 611 SER A N 1
ATOM 3164 C CA . SER A 1 666 ? 200.980 166.011 167.307 1.00 9.96 611 SER A CA 1
ATOM 3165 C C . SER A 1 666 ? 200.706 166.017 165.807 1.00 6.35 611 SER A C 1
ATOM 3166 O O . SER A 1 666 ? 199.576 165.755 165.383 1.00 11.89 611 SER A O 1
ATOM 3169 N N . PHE A 1 667 ? 201.713 166.331 164.990 1.00 8.68 612 PHE A N 1
ATOM 3170 C CA . PHE A 1 667 ? 201.535 166.358 163.543 1.00 8.95 612 PHE A CA 1
ATOM 3171 C C . PHE A 1 667 ? 201.556 164.970 162.920 1.00 7.80 612 PHE A C 1
ATOM 3172 O O . PHE A 1 667 ? 201.168 164.821 161.753 1.00 5.65 612 PHE A O 1
ATOM 3180 N N . ARG A 1 668 ? 201.921 163.944 163.691 1.00 7.38 613 ARG A N 1
ATOM 3181 C CA . ARG A 1 668 ? 201.866 162.581 163.185 1.00 5.22 613 ARG A CA 1
ATOM 3182 C C . ARG A 1 668 ? 200.446 162.183 162.812 1.00 4.78 613 ARG A C 1
ATOM 3183 O O . ARG A 1 668 ? 200.258 161.305 161.960 1.00 9.42 613 ARG A O 1
ATOM 3191 N N . LEU A 1 669 ? 199.444 162.855 163.385 1.00 3.02 614 LEU A N 1
ATOM 3192 C CA . LEU A 1 669 ? 198.063 162.546 163.049 1.00 3.05 614 LEU A CA 1
ATOM 3193 C C . LEU A 1 669 ? 197.775 162.797 161.579 1.00 7.72 614 LEU A C 1
ATOM 3194 O O . LEU A 1 669 ? 196.824 162.220 161.039 1.00 12.25 614 LEU A O 1
ATOM 3199 N N . LEU A 1 670 ? 198.606 163.590 160.896 1.00 7.46 615 LEU A N 1
ATOM 3200 C CA . LEU A 1 670 ? 198.354 163.801 159.478 1.00 5.37 615 LEU A CA 1
ATOM 3201 C C . LEU A 1 670 ? 198.410 162.486 158.720 1.00 4.83 615 LEU A C 1
ATOM 3202 O O . LEU A 1 670 ? 197.671 162.300 157.744 1.00 10.20 615 LEU A O 1
ATOM 3207 N N . ARG A 1 671 ? 199.215 161.532 159.199 1.00 6.76 616 ARG A N 1
ATOM 3208 C CA . ARG A 1 671 ? 199.325 160.267 158.485 1.00 5.47 616 ARG A CA 1
ATOM 3209 C C . ARG A 1 671 ? 197.974 159.577 158.389 1.00 7.44 616 ARG A C 1
ATOM 3210 O O . ARG A 1 671 ? 197.673 158.935 157.376 1.00 6.87 616 ARG A O 1
ATOM 3218 N N . VAL A 1 672 ? 197.115 159.771 159.391 1.00 5.31 617 VAL A N 1
ATOM 3219 C CA . VAL A 1 672 ? 195.832 159.083 159.387 1.00 6.82 617 VAL A CA 1
ATOM 3220 C C . VAL A 1 672 ? 195.014 159.512 158.180 1.00 4.65 617 VAL A C 1
ATOM 3221 O O . VAL A 1 672 ? 194.341 158.692 157.541 1.00 7.90 617 VAL A O 1
ATOM 3225 N N . PHE A 1 673 ? 195.105 160.788 157.808 1.00 1.68 618 PHE A N 1
ATOM 3226 C CA . PHE A 1 673 ? 194.260 161.262 156.727 1.00 6.40 618 PHE A CA 1
ATOM 3227 C C . PHE A 1 673 ? 194.679 160.698 155.378 1.00 7.82 618 PHE A C 1
ATOM 3228 O O . PHE A 1 673 ? 193.887 160.764 154.428 1.00 11.02 618 PHE A O 1
ATOM 3236 N N . ARG A 1 674 ? 195.856 160.068 155.286 1.00 9.45 619 ARG A N 1
ATOM 3237 C CA . ARG A 1 674 ? 196.203 159.430 154.024 1.00 6.09 619 ARG A CA 1
ATOM 3238 C C . ARG A 1 674 ? 195.253 158.289 153.704 1.00 4.40 619 ARG A C 1
ATOM 3239 O O . ARG A 1 674 ? 195.094 157.933 152.526 1.00 12.04 619 ARG A O 1
ATOM 3247 N N . LEU A 1 675 ? 194.537 157.779 154.710 1.00 6.80 620 LEU A N 1
ATOM 3248 C CA . LEU A 1 675 ? 193.595 156.706 154.441 1.00 6.93 620 LEU A CA 1
ATOM 3249 C C . LEU A 1 675 ? 192.489 157.168 153.511 1.00 5.52 620 LEU A C 1
ATOM 3250 O O . LEU A 1 675 ? 191.869 156.335 152.842 1.00 9.05 620 LEU A O 1
ATOM 3255 N N . ALA A 1 676 ? 192.223 158.476 153.456 1.00 8.19 621 ALA A N 1
ATOM 3256 C CA . ALA A 1 676 ? 191.148 158.951 152.599 1.00 7.24 621 ALA A CA 1
ATOM 3257 C C . ALA A 1 676 ? 191.447 158.698 151.132 1.00 12.38 621 ALA A C 1
ATOM 3258 O O . ALA A 1 676 ? 190.515 158.627 150.325 1.00 18.81 621 ALA A O 1
ATOM 3260 N N . LYS A 1 677 ? 192.724 158.564 150.763 1.00 14.84 622 LYS A N 1
ATOM 3261 C CA . LYS A 1 677 ? 193.033 158.302 149.362 1.00 11.59 622 LYS A CA 1
ATOM 3262 C C . LYS A 1 677 ? 192.567 156.917 148.936 1.00 10.34 622 LYS A C 1
ATOM 3263 O O . LYS A 1 677 ? 192.138 156.729 147.792 1.00 17.42 622 LYS A O 1
ATOM 3269 N N . PHE A 1 678 ? 192.641 155.942 149.839 1.00 12.93 623 PHE A N 1
ATOM 3270 C CA . PHE A 1 678 ? 192.321 154.559 149.523 1.00 5.79 623 PHE A CA 1
ATOM 3271 C C . PHE A 1 678 ? 190.894 154.164 149.883 1.00 7.62 623 PHE A C 1
ATOM 3272 O O . PHE A 1 678 ? 190.410 153.145 149.383 1.00 9.01 623 PHE A O 1
ATOM 3280 N N . TRP A 1 679 ? 190.208 154.947 150.719 1.00 14.27 624 TRP A N 1
ATOM 3281 C CA . TRP A 1 679 ? 188.895 154.580 151.232 1.00 5.12 624 TRP A CA 1
ATOM 3282 C C . TRP A 1 679 ? 187.833 155.376 150.483 1.00 11.37 624 TRP A C 1
ATOM 3283 O O . TRP A 1 679 ? 187.691 156.581 150.732 1.00 14.86 624 TRP A O 1
ATOM 3294 N N . PRO A 1 680 ? 187.077 154.764 149.563 1.00 12.55 625 PRO A N 1
ATOM 3295 C CA . PRO A 1 680 ? 186.170 155.564 148.719 1.00 8.56 625 PRO A CA 1
ATOM 3296 C C . PRO A 1 680 ? 185.132 156.365 149.489 1.00 6.20 625 PRO A C 1
ATOM 3297 O O . PRO A 1 680 ? 184.839 157.505 149.109 1.00 12.50 625 PRO A O 1
ATOM 3301 N N . THR A 1 681 ? 184.558 155.807 150.556 1.00 8.30 626 THR A N 1
ATOM 3302 C CA . THR A 1 681 ? 183.514 156.521 151.286 1.00 6.49 626 THR A CA 1
ATOM 3303 C C . THR A 1 681 ? 184.061 157.811 151.881 1.00 7.91 626 THR A C 1
ATOM 3304 O O . THR A 1 681 ? 183.490 158.898 151.698 1.00 12.99 626 THR A O 1
ATOM 3308 N N . LEU A 1 682 ? 185.189 157.708 152.583 1.00 6.02 627 LEU A N 1
ATOM 3309 C CA . LEU A 1 682 ? 185.800 158.887 153.179 1.00 9.54 627 LEU A CA 1
ATOM 3310 C C . LEU A 1 682 ? 186.215 159.877 152.100 1.00 9.65 627 LEU A C 1
ATOM 3311 O O . LEU A 1 682 ? 186.078 161.095 152.272 1.00 4.23 627 LEU A O 1
ATOM 3316 N N . ASN A 1 683 ? 186.691 159.362 150.964 1.00 7.39 628 ASN A N 1
ATOM 3317 C CA . ASN A 1 683 ? 187.088 160.221 149.855 1.00 9.11 628 ASN A CA 1
ATOM 3318 C C . ASN A 1 683 ? 185.911 161.047 149.352 1.00 7.93 628 ASN A C 1
ATOM 3319 O O . ASN A 1 683 ? 186.030 162.259 149.135 1.00 14.68 628 ASN A O 1
ATOM 3324 N N . ASN A 1 684 ? 184.759 160.401 149.164 1.00 6.78 629 ASN A N 1
ATOM 3325 C CA . ASN A 1 684 ? 183.573 161.112 148.700 1.00 8.61 629 ASN A CA 1
ATOM 3326 C C . ASN A 1 684 ? 183.118 162.146 149.721 1.00 9.81 629 ASN A C 1
ATOM 3327 O O . ASN A 1 684 ? 182.719 163.261 149.357 1.00 14.05 629 ASN A O 1
ATOM 3332 N N . PHE A 1 685 ? 183.171 161.788 151.006 1.00 7.82 630 PHE A N 1
ATOM 3333 C CA . PHE A 1 685 ? 182.789 162.729 152.058 1.00 7.54 630 PHE A CA 1
ATOM 3334 C C . PHE A 1 685 ? 183.663 163.985 152.000 1.00 10.85 630 PHE A C 1
ATOM 3335 O O . PHE A 1 685 ? 183.163 165.128 152.030 1.00 19.42 630 PHE A O 1
ATOM 3343 N N . MET A 1 686 ? 184.968 163.784 151.795 1.00 14.04 631 MET A N 1
ATOM 3344 C CA . MET A 1 686 ? 185.897 164.906 151.722 1.00 12.07 631 MET A CA 1
ATOM 3345 C C . MET A 1 686 ? 185.645 165.750 150.480 1.00 13.97 631 MET A C 1
ATOM 3346 O O . MET A 1 686 ? 185.688 166.987 150.540 1.00 21.08 631 MET A O 1
ATOM 3351 N N . SER A 1 687 ? 185.386 165.099 149.345 1.00 13.42 632 SER A N 1
ATOM 3352 C CA . SER A 1 687 ? 185.157 165.843 148.113 1.00 11.13 632 SER A CA 1
ATOM 3353 C C . SER A 1 687 ? 183.905 166.697 148.226 1.00 12.52 632 SER A C 1
ATOM 3354 O O . SER A 1 687 ? 183.869 167.833 147.737 1.00 16.48 632 SER A O 1
ATOM 3357 N N . VAL A 1 688 ? 182.861 166.160 148.858 1.00 18.37 633 VAL A N 1
ATOM 3358 C CA . VAL A 1 688 ? 181.641 166.937 149.043 1.00 15.24 633 VAL A CA 1
ATOM 3359 C C . VAL A 1 688 ? 181.932 168.188 149.858 1.00 13.54 633 VAL A C 1
ATOM 3360 O O . VAL A 1 688 ? 181.494 169.291 149.507 1.00 21.76 633 VAL A O 1
ATOM 3364 N N . MET A 1 689 ? 182.689 168.046 150.951 1.00 13.99 634 MET A N 1
ATOM 3365 C CA . MET A 1 689 ? 183.025 169.243 151.727 1.00 13.30 634 MET A CA 1
ATOM 3366 C C . MET A 1 689 ? 183.797 170.254 150.876 1.00 17.94 634 MET A C 1
ATOM 3367 O O . MET A 1 689 ? 183.538 171.472 150.936 1.00 18.25 634 MET A O 1
ATOM 3372 N N . THR A 1 690 ? 184.770 169.769 150.099 1.00 16.44 635 THR A N 1
ATOM 3373 C CA . THR A 1 690 ? 185.548 170.663 149.249 1.00 11.82 635 THR A CA 1
ATOM 3374 C C . THR A 1 690 ? 184.642 171.426 148.293 1.00 16.85 635 THR A C 1
ATOM 3375 O O . THR A 1 690 ? 184.857 172.615 148.035 1.00 17.40 635 THR A O 1
ATOM 3379 N N . LYS A 1 691 ? 183.611 170.758 147.771 1.00 16.91 636 LYS A N 1
ATOM 3380 C CA . LYS A 1 691 ? 182.794 171.370 146.730 1.00 10.42 636 LYS A CA 1
ATOM 3381 C C . LYS A 1 691 ? 182.073 172.619 147.223 1.00 11.52 636 LYS A C 1
ATOM 3382 O O . LYS A 1 691 ? 181.834 173.539 146.434 1.00 18.36 636 LYS A O 1
ATOM 3388 N N . SER A 1 692 ? 181.718 172.680 148.507 1.00 10.45 637 SER A N 1
ATOM 3389 C CA . SER A 1 692 ? 180.874 173.770 148.995 1.00 8.54 637 SER A CA 1
ATOM 3390 C C . SER A 1 692 ? 181.395 174.340 150.309 1.00 5.28 637 SER A C 1
ATOM 3391 O O . SER A 1 692 ? 180.616 174.757 151.172 1.00 11.50 637 SER A O 1
ATOM 3394 N N . TYR A 1 693 ? 182.718 174.407 150.467 1.00 8.79 638 TYR A N 1
ATOM 3395 C CA . TYR A 1 693 ? 183.278 174.962 151.699 1.00 6.74 638 TYR A CA 1
ATOM 3396 C C . TYR A 1 693 ? 182.812 176.397 151.973 1.00 5.85 638 TYR A C 1
ATOM 3397 O O . TYR A 1 693 ? 182.773 176.817 153.137 1.00 10.35 638 TYR A O 1
ATOM 3406 N N . GLY A 1 694 ? 182.505 177.175 150.932 1.00 6.51 639 GLY A N 1
ATOM 3407 C CA . GLY A 1 694 ? 182.239 178.595 151.139 1.00 0.00 639 GLY A CA 1
ATOM 3408 C C . GLY A 1 694 ? 181.049 178.858 152.047 1.00 6.73 639 GLY A C 1
ATOM 3409 O O . GLY A 1 694 ? 181.110 179.693 152.959 1.00 10.07 639 GLY A O 1
ATOM 3410 N N . ALA A 1 695 ? 179.942 178.154 151.806 1.00 7.32 640 ALA A N 1
ATOM 3411 C CA . ALA A 1 695 ? 178.739 178.370 152.603 1.00 3.56 640 ALA A CA 1
ATOM 3412 C C . ALA A 1 695 ? 178.969 178.003 154.065 1.00 2.58 640 ALA A C 1
ATOM 3413 O O . ALA A 1 695 ? 178.496 178.698 154.976 1.00 2.16 640 ALA A O 1
ATOM 3415 N N . PHE A 1 696 ? 179.669 176.894 154.309 1.00 0.46 641 PHE A N 1
ATOM 3416 C CA . PHE A 1 696 ? 179.964 176.496 155.680 1.00 1.21 641 PHE A CA 1
ATOM 3417 C C . PHE A 1 696 ? 180.874 177.507 156.362 1.00 0.78 641 PHE A C 1
ATOM 3418 O O . PHE A 1 696 ? 180.706 177.794 157.553 1.00 0.00 641 PHE A O 1
ATOM 3426 N N . VAL A 1 697 ? 181.846 178.053 155.631 1.00 3.09 642 VAL A N 1
ATOM 3427 C CA . VAL A 1 697 ? 182.684 179.105 156.200 1.00 0.09 642 VAL A CA 1
ATOM 3428 C C . VAL A 1 697 ? 181.821 180.284 156.625 1.00 0.00 642 VAL A C 1
ATOM 3429 O O . VAL A 1 697 ? 181.976 180.831 157.725 1.00 0.00 642 VAL A O 1
ATOM 3433 N N . ASN A 1 698 ? 180.895 180.692 155.757 1.00 0.32 643 ASN A N 1
ATOM 3434 C CA . ASN A 1 698 ? 180.018 181.813 156.089 1.00 0.06 643 ASN A CA 1
ATOM 3435 C C . ASN A 1 698 ? 179.212 181.528 157.353 1.00 0.00 643 ASN A C 1
ATOM 3436 O O . ASN A 1 698 ? 179.132 182.368 158.259 1.00 0.00 643 ASN A O 1
ATOM 3441 N N . VAL A 1 699 ? 178.602 180.343 157.427 1.00 0.00 644 VAL A N 1
ATOM 3442 C CA . VAL A 1 699 ? 177.741 180.033 158.566 1.00 0.00 644 VAL A CA 1
ATOM 3443 C C . VAL A 1 699 ? 178.551 179.988 159.856 1.00 0.64 644 VAL A C 1
ATOM 3444 O O . VAL A 1 699 ? 178.117 180.501 160.896 1.00 0.00 644 VAL A O 1
ATOM 3448 N N . MET A 1 700 ? 179.728 179.356 159.823 1.00 0.00 645 MET A N 1
ATOM 3449 C CA . MET A 1 700 ? 180.542 179.290 161.031 1.00 0.00 645 MET A CA 1
ATOM 3450 C C . MET A 1 700 ? 181.008 180.676 161.460 1.00 0.00 645 MET A C 1
ATOM 3451 O O . MET A 1 700 ? 181.036 180.985 162.659 1.00 0.00 645 MET A O 1
ATOM 3456 N N . TYR A 1 701 ? 181.380 181.530 160.502 1.00 1.69 646 TYR A N 1
ATOM 3457 C CA . TYR A 1 701 ? 181.782 182.881 160.878 1.00 0.00 646 TYR A CA 1
ATOM 3458 C C . TYR A 1 701 ? 180.627 183.639 161.518 1.00 0.00 646 TYR A C 1
ATOM 3459 O O . TYR A 1 701 ? 180.823 184.360 162.502 1.00 0.00 646 TYR A O 1
ATOM 3468 N N . VAL A 1 702 ? 179.417 183.503 160.968 1.00 0.00 647 VAL A N 1
ATOM 3469 C CA . VAL A 1 702 ? 178.260 184.159 161.577 1.00 0.34 647 VAL A CA 1
ATOM 3470 C C . VAL A 1 702 ? 178.038 183.638 162.992 1.00 0.00 647 VAL A C 1
ATOM 3471 O O . VAL A 1 702 ? 177.745 184.408 163.917 1.00 0.00 647 VAL A O 1
ATOM 3475 N N . MET A 1 703 ? 178.148 182.322 163.179 1.00 0.00 648 MET A N 1
ATOM 3476 C CA . MET A 1 703 ? 177.955 181.749 164.507 1.00 0.00 648 MET A CA 1
ATOM 3477 C C . MET A 1 703 ? 178.938 182.350 165.504 1.00 0.00 648 MET A C 1
ATOM 3478 O O . MET A 1 703 ? 178.556 182.767 166.608 1.00 0.00 648 MET A O 1
ATOM 3483 N N . PHE A 1 704 ? 180.217 182.399 165.130 1.00 2.24 649 PHE A N 1
ATOM 3484 C CA . PHE A 1 704 ? 181.218 182.905 166.062 1.00 0.55 649 PHE A CA 1
ATOM 3485 C C . PHE A 1 704 ? 181.071 184.405 166.294 1.00 0.00 649 PHE A C 1
ATOM 3486 O O . PHE A 1 704 ? 181.316 184.880 167.407 1.00 0.00 649 PHE A O 1
ATOM 3494 N N . LEU A 1 705 ? 180.673 185.167 165.272 1.00 0.00 650 LEU A N 1
ATOM 3495 C CA . LEU A 1 705 ? 180.443 186.596 165.467 1.00 0.00 650 LEU A CA 1
ATOM 3496 C C . LEU A 1 705 ? 179.293 186.834 166.441 1.00 3.05 650 LEU A C 1
ATOM 3497 O O . LEU A 1 705 ? 179.368 187.712 167.313 1.00 0.00 650 LEU A O 1
ATOM 3502 N N . LEU A 1 706 ? 178.215 186.057 166.307 1.00 0.00 651 LEU A N 1
ATOM 3503 C CA . LEU A 1 706 ? 177.105 186.182 167.245 1.00 0.03 651 LEU A CA 1
ATOM 3504 C C . LEU A 1 706 ? 177.550 185.841 168.662 1.00 0.00 651 LEU A C 1
ATOM 3505 O O . LEU A 1 706 ? 177.199 186.543 169.625 1.00 0.00 651 LEU A O 1
ATOM 3510 N N . LEU A 1 707 ? 178.336 184.772 168.807 1.00 0.00 652 LEU A N 1
ATOM 3511 C CA . LEU A 1 707 ? 178.819 184.401 170.132 1.00 0.00 652 LEU A CA 1
ATOM 3512 C C . LEU A 1 707 ? 179.704 185.495 170.719 1.00 0.00 652 LEU A C 1
ATOM 3513 O O . LEU A 1 707 ? 179.626 185.791 171.913 1.00 0.00 652 LEU A O 1
ATOM 3518 N N . PHE A 1 708 ? 180.558 186.101 169.893 1.00 0.00 653 PHE A N 1
ATOM 3519 C CA . PHE A 1 708 ? 181.426 187.175 170.367 1.00 0.29 653 PHE A CA 1
ATOM 3520 C C . PHE A 1 708 ? 180.616 188.374 170.848 1.00 0.00 653 PHE A C 1
ATOM 3521 O O . PHE A 1 708 ? 180.902 188.951 171.909 1.00 0.00 653 PHE A O 1
ATOM 3529 N N . ILE A 1 709 ? 179.601 188.767 170.074 1.00 0.00 654 ILE A N 1
ATOM 3530 C CA . ILE A 1 709 ? 178.781 189.913 170.458 1.00 0.00 654 ILE A CA 1
ATOM 3531 C C . ILE A 1 709 ? 178.093 189.644 171.788 1.00 2.86 654 ILE A C 1
ATOM 3532 O O . ILE A 1 709 ? 178.112 190.481 172.703 1.00 0.00 654 ILE A O 1
ATOM 3537 N N . PHE A 1 710 ? 177.481 188.466 171.921 1.00 0.00 655 PHE A N 1
ATOM 3538 C CA . PHE A 1 710 ? 176.785 188.163 173.167 1.00 0.00 655 PHE A CA 1
ATOM 3539 C C . PHE A 1 710 ? 177.760 188.057 174.332 1.00 0.00 655 PHE A C 1
ATOM 3540 O O . PHE A 1 710 ? 177.433 188.455 175.454 1.00 0.00 655 PHE A O 1
ATOM 3548 N N . ALA A 1 711 ? 178.961 187.531 174.093 1.00 0.22 656 ALA A N 1
ATOM 3549 C CA . ALA A 1 711 ? 179.943 187.440 175.165 1.00 0.71 656 ALA A CA 1
ATOM 3550 C C . ALA A 1 711 ? 180.297 188.823 175.691 1.00 0.00 656 ALA A C 1
ATOM 3551 O O . ALA A 1 711 ? 180.327 189.049 176.905 1.00 0.00 656 ALA A O 1
ATOM 3553 N N . ILE A 1 712 ? 180.541 189.773 174.786 1.00 0.00 657 ILE A N 1
ATOM 3554 C CA . ILE A 1 712 ? 180.871 191.132 175.220 1.00 0.00 657 ILE A CA 1
ATOM 3555 C C . ILE A 1 712 ? 179.698 191.749 175.980 1.00 0.00 657 ILE A C 1
ATOM 3556 O O . ILE A 1 712 ? 179.873 192.368 177.042 1.00 0.00 657 ILE A O 1
ATOM 3561 N N . ILE A 1 713 ? 178.482 191.592 175.445 1.00 0.00 658 ILE A N 1
ATOM 3562 C CA . ILE A 1 713 ? 177.312 192.189 176.090 1.00 0.00 658 ILE A CA 1
ATOM 3563 C C . ILE A 1 713 ? 177.135 191.634 177.498 1.00 0.00 658 ILE A C 1
ATOM 3564 O O . ILE A 1 713 ? 176.942 192.384 178.465 1.00 0.00 658 ILE A O 1
ATOM 3569 N N . GLY A 1 714 ? 177.179 190.307 177.626 1.00 0.00 659 GLY A N 1
ATOM 3570 C CA . GLY A 1 714 ? 176.995 189.689 178.924 1.00 1.09 659 GLY A CA 1
ATOM 3571 C C . GLY A 1 714 ? 178.098 190.051 179.893 1.00 1.01 659 GLY A C 1
ATOM 3572 O O . GLY A 1 714 ? 177.853 190.228 181.086 1.00 0.00 659 GLY A O 1
ATOM 3573 N N . MET A 1 715 ? 179.332 190.153 179.397 1.00 0.00 660 MET A N 1
ATOM 3574 C CA . MET A 1 715 ? 180.420 190.585 180.260 1.00 0.00 660 MET A CA 1
ATOM 3575 C C . MET A 1 715 ? 180.116 191.949 180.858 1.00 0.67 660 MET A C 1
ATOM 3576 O O . MET A 1 715 ? 180.100 192.110 182.081 1.00 4.58 660 MET A O 1
ATOM 3581 N N . GLN A 1 716 ? 179.788 192.928 180.012 1.00 2.61 661 GLN A N 1
ATOM 3582 C CA . GLN A 1 716 ? 179.517 194.268 180.532 1.00 0.00 661 GLN A CA 1
ATOM 3583 C C . GLN A 1 716 ? 178.319 194.273 181.478 1.00 0.92 661 GLN A C 1
ATOM 3584 O O . GLN A 1 716 ? 178.335 194.965 182.503 1.00 3.59 661 GLN A O 1
ATOM 3590 N N . LEU A 1 717 ? 177.269 193.513 181.155 1.00 0.14 662 LEU A N 1
ATOM 3591 C CA . LEU A 1 717 ? 176.046 193.577 181.954 1.00 0.76 662 LEU A CA 1
ATOM 3592 C C . LEU A 1 717 ? 176.204 192.885 183.306 1.00 0.00 662 LEU A C 1
ATOM 3593 O O . LEU A 1 717 ? 175.735 193.404 184.326 1.00 0.82 662 LEU A O 1
ATOM 3598 N N . PHE A 1 718 ? 176.863 191.722 183.346 1.00 0.00 663 PHE A N 1
ATOM 3599 C CA . PHE A 1 718 ? 176.820 190.852 184.514 1.00 0.00 663 PHE A CA 1
ATOM 3600 C C . PHE A 1 718 ? 178.161 190.627 185.204 1.00 0.00 663 PHE A C 1
ATOM 3601 O O . PHE A 1 718 ? 178.169 190.047 186.294 1.00 0.00 663 PHE A O 1
ATOM 3609 N N . GLY A 1 719 ? 179.289 191.053 184.626 1.00 0.25 664 GLY A N 1
ATOM 3610 C CA . GLY A 1 719 ? 180.574 190.631 185.158 1.00 1.12 664 GLY A CA 1
ATOM 3611 C C . GLY A 1 719 ? 180.788 191.022 186.606 1.00 0.00 664 GLY A C 1
ATOM 3612 O O . GLY A 1 719 ? 181.285 190.226 187.405 1.00 4.29 664 GLY A O 1
ATOM 3613 N N . MET A 1 720 ? 180.430 192.253 186.965 1.00 0.00 665 MET A N 1
ATOM 3614 C CA . MET A 1 720 ? 180.734 192.732 188.306 1.00 3.64 665 MET A CA 1
ATOM 3615 C C . MET A 1 720 ? 179.813 192.150 189.369 1.00 1.49 665 MET A C 1
ATOM 3616 O O . MET A 1 720 ? 180.168 192.178 190.552 1.00 3.25 665 MET A O 1
ATOM 3621 N N . ASN A 1 721 ? 178.651 191.621 188.980 1.00 2.78 666 ASN A N 1
ATOM 3622 C CA . ASN A 1 721 ? 177.761 191.004 189.959 1.00 0.00 666 ASN A CA 1
ATOM 3623 C C . ASN A 1 721 ? 178.410 189.787 190.607 1.00 2.71 666 ASN A C 1
ATOM 3624 O O . ASN A 1 721 ? 178.260 189.562 191.813 1.00 6.87 666 ASN A O 1
ATOM 3629 N N . TYR A 1 722 ? 179.121 188.978 189.819 1.00 0.00 667 TYR A N 1
ATOM 3630 C CA . TYR A 1 722 ? 179.753 187.785 190.371 1.00 0.03 667 TYR A CA 1
ATOM 3631 C C . TYR A 1 722 ? 180.811 188.146 191.405 1.00 1.28 667 TYR A C 1
ATOM 3632 O O . TYR A 1 722 ? 180.955 187.458 192.422 1.00 1.59 667 TYR A O 1
ATOM 3641 N N . ILE A 1 723 ? 181.584 189.202 191.153 1.00 4.02 668 ILE A N 1
ATOM 3642 C CA . ILE A 1 723 ? 182.592 189.619 192.122 1.00 5.76 668 ILE A CA 1
ATOM 3643 C C . ILE A 1 723 ? 181.929 190.231 193.354 1.00 2.72 668 ILE A C 1
ATOM 3644 O O . ILE A 1 723 ? 182.274 189.897 194.492 1.00 8.13 668 ILE A O 1
ATOM 3649 N N . ASP A 1 724 ? 180.971 191.139 193.146 1.00 2.63 669 ASP A N 1
ATOM 3650 C CA . ASP A 1 724 ? 180.392 191.874 194.270 1.00 2.59 669 ASP A CA 1
ATOM 3651 C C . ASP A 1 724 ? 179.606 190.962 195.207 1.00 6.27 669 ASP A C 1
ATOM 3652 O O . ASP A 1 724 ? 179.736 191.066 196.432 1.00 9.00 669 ASP A O 1
ATOM 3657 N N . ASN A 1 725 ? 178.787 190.070 194.657 1.00 7.97 670 ASN A N 1
ATOM 3658 C CA . ASN A 1 725 ? 177.859 189.256 195.438 1.00 0.00 670 ASN A CA 1
ATOM 3659 C C . ASN A 1 725 ? 178.284 187.790 195.482 1.00 1.95 670 ASN A C 1
ATOM 3660 O O . ASN A 1 725 ? 177.457 186.882 195.405 1.00 8.45 670 ASN A O 1
ATOM 3665 N N . MET A 1 726 ? 179.589 187.543 195.602 1.00 2.96 671 MET A N 1
ATOM 3666 C CA . MET A 1 726 ? 180.083 186.170 195.648 1.00 4.56 671 MET A CA 1
ATOM 3667 C C . MET A 1 726 ? 179.577 185.418 196.875 1.00 3.54 671 MET A C 1
ATOM 3668 O O . MET A 1 726 ? 179.446 184.189 196.839 1.00 8.29 671 MET A O 1
ATOM 3673 N N . GLU A 1 727 ? 179.277 186.132 197.960 1.00 5.21 672 GLU A N 1
ATOM 3674 C CA . GLU A 1 727 ? 178.829 185.474 199.185 1.00 2.13 672 GLU A CA 1
ATOM 3675 C C . GLU A 1 727 ? 177.574 184.639 198.963 1.00 0.69 672 GLU A C 1
ATOM 3676 O O . GLU A 1 727 ? 177.375 183.628 199.646 1.00 9.01 672 GLU A O 1
ATOM 3682 N N . ARG A 1 728 ? 176.714 185.040 198.028 1.00 2.45 673 ARG A N 1
ATOM 3683 C CA . ARG A 1 728 ? 175.434 184.360 197.863 1.00 5.79 673 ARG A CA 1
ATOM 3684 C C . ARG A 1 728 ? 175.586 182.934 197.342 1.00 0.00 673 ARG A C 1
ATOM 3685 O O . ARG A 1 728 ? 174.664 182.129 197.504 1.00 9.05 673 ARG A O 1
ATOM 3693 N N . PHE A 1 729 ? 176.719 182.603 196.731 1.00 0.00 674 PHE A N 1
ATOM 3694 C CA . PHE A 1 729 ? 176.935 181.258 196.221 1.00 4.44 674 PHE A CA 1
ATOM 3695 C C . PHE A 1 729 ? 177.071 180.270 197.383 1.00 4.21 674 PHE A C 1
ATOM 3696 O O . PHE A 1 729 ? 177.389 180.664 198.507 1.00 5.58 674 PHE A O 1
ATOM 3704 N N . PRO A 1 730 ? 176.840 178.973 197.134 1.00 9.70 675 PRO A N 1
ATOM 3705 C CA . PRO A 1 730 ? 176.654 178.036 198.259 1.00 10.22 675 PRO A CA 1
ATOM 3706 C C . PRO A 1 730 ? 177.746 178.078 199.317 1.00 8.55 675 PRO A C 1
ATOM 3707 O O . PRO A 1 730 ? 177.439 177.926 200.505 1.00 16.28 675 PRO A O 1
ATOM 3711 N N . ASP A 1 731 ? 179.009 178.264 198.933 1.00 1.64 676 ASP A N 1
ATOM 3712 C CA . ASP A 1 731 ? 180.093 178.392 199.902 1.00 8.22 676 ASP A CA 1
ATOM 3713 C C . ASP A 1 731 ? 180.826 179.719 199.754 1.00 6.15 676 ASP A C 1
ATOM 3714 O O . ASP A 1 731 ? 181.931 179.878 200.282 1.00 12.61 676 ASP A O 1
ATOM 3719 N N . GLY A 1 732 ? 180.229 180.680 199.056 1.00 7.09 677 GLY A N 1
ATOM 3720 C CA . GLY A 1 732 ? 180.901 181.937 198.814 1.00 6.25 677 GLY A CA 1
ATOM 3721 C C . GLY A 1 732 ? 182.009 181.856 197.794 1.00 0.91 677 GLY A C 1
ATOM 3722 O O . GLY A 1 732 ? 182.879 182.724 197.770 1.00 6.16 677 GLY A O 1
ATOM 3723 N N . ASP A 1 733 ? 181.993 180.840 196.941 1.00 8.37 678 ASP A N 1
ATOM 3724 C CA . ASP A 1 733 ? 183.028 180.635 195.942 1.00 7.67 678 ASP A CA 1
ATOM 3725 C C . ASP A 1 733 ? 182.488 180.922 194.547 1.00 2.77 678 ASP A C 1
ATOM 3726 O O . ASP A 1 733 ? 181.316 180.676 194.252 1.00 4.46 678 ASP A O 1
ATOM 3731 N N . LEU A 1 734 ? 183.361 181.449 193.699 1.00 0.99 679 LEU A N 1
ATOM 3732 C CA . LEU A 1 734 ? 182.985 181.764 192.328 1.00 0.97 679 LEU A CA 1
ATOM 3733 C C . LEU A 1 734 ? 182.710 180.475 191.556 1.00 0.00 679 LEU A C 1
ATOM 3734 O O . LEU A 1 734 ? 183.537 179.557 191.585 1.00 4.06 679 LEU A O 1
ATOM 3739 N N . PRO A 1 735 ? 181.573 180.353 190.875 1.00 0.23 680 PRO A N 1
ATOM 3740 C CA . PRO A 1 735 ? 181.335 179.160 190.058 1.00 0.00 680 PRO A CA 1
ATOM 3741 C C . PRO A 1 735 ? 182.298 179.075 188.884 1.00 0.00 680 PRO A C 1
ATOM 3742 O O . PRO A 1 735 ? 182.867 180.070 188.430 1.00 1.16 680 PRO A O 1
ATOM 3746 N N . ARG A 1 736 ? 182.468 177.845 188.395 1.00 0.00 681 ARG A N 1
ATOM 3747 C CA . ARG A 1 736 ? 183.321 177.603 187.234 1.00 0.00 681 ARG A CA 1
ATOM 3748 C C . ARG A 1 736 ? 182.884 178.441 186.038 1.00 0.79 681 ARG A C 1
ATOM 3749 O O . ARG A 1 736 ? 183.720 178.902 185.255 1.00 0.21 681 ARG A O 1
ATOM 3757 N N . TRP A 1 737 ? 181.578 178.622 185.866 1.00 0.00 682 TRP A N 1
ATOM 3758 C CA . TRP A 1 737 ? 181.017 179.336 184.726 1.00 0.00 682 TRP A CA 1
ATOM 3759 C C . TRP A 1 737 ? 180.504 180.692 185.198 1.00 0.00 682 TRP A C 1
ATOM 3760 O O . TRP A 1 737 ? 179.601 180.758 186.037 1.00 0.00 682 TRP A O 1
ATOM 3771 N N . ASN A 1 738 ? 181.062 181.766 184.643 1.00 0.28 683 ASN A N 1
ATOM 3772 C CA . ASN A 1 738 ? 180.762 183.119 185.101 1.00 0.81 683 ASN A CA 1
ATOM 3773 C C . ASN A 1 738 ? 181.028 184.089 183.955 1.00 0.86 683 ASN A C 1
ATOM 3774 O O . ASN A 1 738 ? 181.330 183.684 182.830 1.00 0.00 683 ASN A O 1
ATOM 3779 N N . PHE A 1 739 ? 180.899 185.387 184.252 1.00 1.51 684 PHE A N 1
ATOM 3780 C CA . PHE A 1 739 ? 181.103 186.451 183.273 1.00 1.27 684 PHE A CA 1
ATOM 3781 C C . PHE A 1 739 ? 182.264 187.371 183.650 1.00 0.00 684 PHE A C 1
ATOM 3782 O O . PHE A 1 739 ? 182.286 188.533 183.234 1.00 2.71 684 PHE A O 1
ATOM 3790 N N . THR A 1 740 ? 183.228 186.885 184.435 1.00 0.42 685 THR A N 1
ATOM 3791 C CA . THR A 1 740 ? 184.243 187.777 184.990 1.00 0.28 685 THR A CA 1
ATOM 3792 C C . THR A 1 740 ? 185.271 188.243 183.962 1.00 1.88 685 THR A C 1
ATOM 3793 O O . THR A 1 740 ? 185.893 189.290 184.169 1.00 5.22 685 THR A O 1
ATOM 3797 N N . ASP A 1 741 ? 185.464 187.510 182.867 1.00 1.94 686 ASP A N 1
ATOM 3798 C CA . ASP A 1 741 ? 186.390 187.927 181.821 1.00 0.23 686 ASP A CA 1
ATOM 3799 C C . ASP A 1 741 ? 185.917 187.357 180.489 1.00 0.00 686 ASP A C 1
ATOM 3800 O O . ASP A 1 741 ? 184.938 186.612 180.423 1.00 4.38 686 ASP A O 1
ATOM 3805 N N . PHE A 1 742 ? 186.610 187.743 179.414 1.00 0.00 687 PHE A N 1
ATOM 3806 C CA . PHE A 1 742 ? 186.121 187.425 178.074 1.00 0.84 687 PHE A CA 1
ATOM 3807 C C . PHE A 1 742 ? 186.068 185.922 177.823 1.00 0.00 687 PHE A C 1
ATOM 3808 O O . PHE A 1 742 ? 185.109 185.422 177.225 1.00 0.00 687 PHE A O 1
ATOM 3816 N N . LEU A 1 743 ? 187.095 185.185 178.245 1.00 0.00 688 LEU A N 1
ATOM 3817 C CA . LEU A 1 743 ? 187.128 183.751 177.967 1.00 0.00 688 LEU A CA 1
ATOM 3818 C C . LEU A 1 743 ? 185.941 183.045 178.610 1.00 0.00 688 LEU A C 1
ATOM 3819 O O . LEU A 1 743 ? 185.248 182.247 177.963 1.00 0.00 688 LEU A O 1
ATOM 3824 N N . HIS A 1 744 ? 185.683 183.338 179.886 1.00 2.49 689 HIS A N 1
ATOM 3825 C CA . HIS A 1 744 ? 184.579 182.689 180.583 1.00 0.00 689 HIS A CA 1
ATOM 3826 C C . HIS A 1 744 ? 183.235 183.078 179.973 1.00 0.00 689 HIS A C 1
ATOM 3827 O O . HIS A 1 744 ? 182.341 182.235 179.841 1.00 0.00 689 HIS A O 1
ATOM 3834 N N . SER A 1 745 ? 183.073 184.352 179.601 1.00 0.00 690 SER A N 1
ATOM 3835 C CA . SER A 1 745 ? 181.828 184.786 178.975 1.00 1.07 690 SER A CA 1
ATOM 3836 C C . SER A 1 745 ? 181.600 184.062 177.656 1.00 0.00 690 SER A C 1
ATOM 3837 O O . SER A 1 745 ? 180.483 183.609 177.364 1.00 0.00 690 SER A O 1
ATOM 3840 N N . PHE A 1 746 ? 182.654 183.935 176.847 1.00 0.00 691 PHE A N 1
ATOM 3841 C CA . PHE A 1 746 ? 182.515 183.224 175.586 1.00 0.00 691 PHE A CA 1
ATOM 3842 C C . PHE A 1 746 ? 182.134 181.770 175.827 1.00 0.00 691 PHE A C 1
ATOM 3843 O O . PHE A 1 746 ? 181.261 181.228 175.142 1.00 0.00 691 PHE A O 1
ATOM 3851 N N . MET A 1 747 ? 182.775 181.124 176.805 1.00 0.00 692 MET A N 1
ATOM 3852 C CA . MET A 1 747 ? 182.473 179.722 177.077 1.00 0.00 692 MET A CA 1
ATOM 3853 C C . MET A 1 747 ? 181.027 179.544 177.529 1.00 0.00 692 MET A C 1
ATOM 3854 O O . MET A 1 747 ? 180.353 178.595 177.112 1.00 0.00 692 MET A O 1
ATOM 3859 N N . ILE A 1 748 ? 180.527 180.446 178.376 1.00 0.00 693 ILE A N 1
ATOM 3860 C CA . ILE A 1 748 ? 179.164 180.288 178.876 1.00 0.00 693 ILE A CA 1
ATOM 3861 C C . ILE A 1 748 ? 178.145 180.527 177.759 1.00 0.00 693 ILE A C 1
ATOM 3862 O O . ILE A 1 748 ? 177.142 179.805 177.654 1.00 0.00 693 ILE A O 1
ATOM 3867 N N . VAL A 1 749 ? 178.381 181.519 176.890 1.00 0.00 694 VAL A N 1
ATOM 3868 C CA . VAL A 1 749 ? 177.438 181.719 175.788 1.00 5.04 694 VAL A CA 1
ATOM 3869 C C . VAL A 1 749 ? 177.504 180.552 174.803 1.00 0.00 694 VAL A C 1
ATOM 3870 O O . VAL A 1 749 ? 176.481 180.133 174.250 1.00 0.00 694 VAL A O 1
ATOM 3874 N N . PHE A 1 750 ? 178.699 180.003 174.570 1.00 0.00 695 PHE A N 1
ATOM 3875 C CA . PHE A 1 750 ? 178.824 178.834 173.701 1.00 0.00 695 PHE A CA 1
ATOM 3876 C C . PHE A 1 750 ? 178.073 177.638 174.274 1.00 0.00 695 PHE A C 1
ATOM 3877 O O . PHE A 1 750 ? 177.410 176.893 173.539 1.00 0.00 695 PHE A O 1
ATOM 3885 N N . ARG A 1 751 ? 178.178 177.430 175.587 1.00 0.00 696 ARG A N 1
ATOM 3886 C CA . ARG A 1 751 ? 177.419 176.360 176.223 1.00 0.00 696 ARG A CA 1
ATOM 3887 C C . ARG A 1 751 ? 175.922 176.577 176.056 1.00 1.65 696 ARG A C 1
ATOM 3888 O O . ARG A 1 751 ? 175.168 175.621 175.847 1.00 0.00 696 ARG A O 1
ATOM 3896 N N . ALA A 1 752 ? 175.466 177.827 176.164 1.00 0.00 697 ALA A N 1
ATOM 3897 C CA . ALA A 1 752 ? 174.053 178.093 175.912 1.00 0.00 697 ALA A CA 1
ATOM 3898 C C . ALA A 1 752 ? 173.680 177.726 174.482 1.00 0.00 697 ALA A C 1
ATOM 3899 O O . ALA A 1 752 ? 172.618 177.144 174.240 1.00 0.00 697 ALA A O 1
ATOM 3901 N N . LEU A 1 753 ? 174.545 178.057 173.520 1.00 0.00 698 LEU A N 1
ATOM 3902 C CA . LEU A 1 753 ? 174.274 177.693 172.132 1.00 0.00 698 LEU A CA 1
ATOM 3903 C C . LEU A 1 753 ? 174.217 176.181 171.956 1.00 0.40 698 LEU A C 1
ATOM 3904 O O . LEU A 1 753 ? 173.488 175.685 171.091 1.00 0.00 698 LEU A O 1
ATOM 3909 N N . CYS A 1 754 ? 174.977 175.434 172.762 1.00 0.00 699 CYS A N 1
ATOM 3910 C CA . CYS A 1 754 ? 174.891 173.980 172.715 1.00 2.30 699 CYS A CA 1
ATOM 3911 C C . CYS A 1 754 ? 173.590 173.441 173.299 1.00 0.00 699 CYS A C 1
ATOM 3912 O O . CYS A 1 754 ? 173.306 172.253 173.123 1.00 1.19 699 CYS A O 1
ATOM 3915 N N . GLY A 1 755 ? 172.812 174.266 173.994 1.00 1.40 700 GLY A N 1
ATOM 3916 C CA . GLY A 1 755 ? 171.514 173.859 174.506 1.00 0.00 700 GLY A CA 1
ATOM 3917 C C . GLY A 1 755 ? 171.379 173.868 176.017 1.00 0.00 700 GLY A C 1
ATOM 3918 O O . GLY A 1 755 ? 170.321 173.466 176.519 1.00 4.22 700 GLY A O 1
ATOM 3919 N N . GLU A 1 756 ? 172.384 174.302 176.778 1.00 2.57 701 GLU A N 1
ATOM 3920 C CA . GLU A 1 756 ? 172.316 174.359 178.235 1.00 0.00 701 GLU A CA 1
ATOM 3921 C C . GLU A 1 756 ? 172.358 175.826 178.647 1.00 0.00 701 GLU A C 1
ATOM 3922 O O . GLU A 1 756 ? 173.416 176.460 178.578 1.00 0.81 701 GLU A O 1
ATOM 3928 N N . TRP A 1 757 ? 171.218 176.357 179.095 1.00 0.00 702 TRP A N 1
ATOM 3929 C CA . TRP A 1 757 ? 171.136 177.775 179.426 1.00 0.00 702 TRP A CA 1
ATOM 3930 C C . TRP A 1 757 ? 170.588 178.041 180.826 1.00 0.00 702 TRP A C 1
ATOM 3931 O O . TRP A 1 757 ? 170.912 179.070 181.428 1.00 0.00 702 TRP A O 1
ATOM 3942 N N . ILE A 1 758 ? 169.779 177.128 181.366 1.00 0.00 703 ILE A N 1
ATOM 3943 C CA . ILE A 1 758 ? 168.988 177.480 182.543 1.00 0.83 703 ILE A CA 1
ATOM 3944 C C . ILE A 1 758 ? 169.819 177.517 183.831 1.00 0.00 703 ILE A C 1
ATOM 3945 O O . ILE A 1 758 ? 169.541 178.329 184.716 1.00 0.00 703 ILE A O 1
ATOM 3950 N N . GLU A 1 759 ? 170.822 176.648 183.981 1.00 0.00 704 GLU A N 1
ATOM 3951 C CA . GLU A 1 759 ? 171.635 176.674 185.198 1.00 0.00 704 GLU A CA 1
ATOM 3952 C C . GLU A 1 759 ? 172.467 177.954 185.279 1.00 0.00 704 GLU A C 1
ATOM 3953 O O . GLU A 1 759 ? 172.576 178.584 186.347 1.00 0.00 704 GLU A O 1
ATOM 3959 N N . SER A 1 760 ? 173.047 178.363 184.150 1.00 0.00 705 SER A N 1
ATOM 3960 C CA . SER A 1 760 ? 173.742 179.641 184.096 1.00 0.00 705 SER A CA 1
ATOM 3961 C C . SER A 1 760 ? 172.795 180.785 184.427 1.00 0.00 705 SER A C 1
ATOM 3962 O O . SER A 1 760 ? 173.174 181.741 185.117 1.00 0.00 705 SER A O 1
ATOM 3965 N N . MET A 1 761 ? 171.554 180.697 183.949 1.00 0.00 706 MET A N 1
ATOM 3966 C CA . MET A 1 761 ? 170.570 181.728 184.252 1.00 0.00 706 MET A CA 1
ATOM 3967 C C . MET A 1 761 ? 170.245 181.753 185.740 1.00 0.00 706 MET A C 1
ATOM 3968 O O . MET A 1 761 ? 170.041 182.827 186.312 1.00 0.00 706 MET A O 1
ATOM 3973 N N . TRP A 1 762 ? 170.187 180.584 186.384 1.00 0.00 707 TRP A N 1
ATOM 3974 C CA . TRP A 1 762 ? 169.969 180.559 187.827 1.00 0.00 707 TRP A CA 1
ATOM 3975 C C . TRP A 1 762 ? 171.077 181.311 188.553 1.00 0.00 707 TRP A C 1
ATOM 3976 O O . TRP A 1 762 ? 170.808 182.136 189.432 1.00 0.00 707 TRP A O 1
ATOM 3987 N N . ASP A 1 763 ? 172.336 181.048 188.194 1.00 0.00 708 ASP A N 1
ATOM 3988 C CA . ASP A 1 763 ? 173.430 181.783 188.838 1.00 0.00 708 ASP A CA 1
ATOM 3989 C C . ASP A 1 763 ? 173.323 183.288 188.576 1.00 0.00 708 ASP A C 1
ATOM 3990 O O . ASP A 1 763 ? 173.465 184.112 189.501 1.00 0.00 708 ASP A O 1
ATOM 3995 N N . CYS A 1 764 ? 173.041 183.660 187.323 1.00 0.00 709 CYS A N 1
ATOM 3996 C CA . CYS A 1 764 ? 172.950 185.071 186.957 1.00 0.00 709 CYS A CA 1
ATOM 3997 C C . CYS A 1 764 ? 171.868 185.774 187.767 1.00 0.86 709 CYS A C 1
ATOM 3998 O O . CYS A 1 764 ? 172.080 186.874 188.290 1.00 0.00 709 CYS A O 1
ATOM 4001 N N . MET A 1 765 ? 170.700 185.145 187.892 1.00 0.00 710 MET A N 1
ATOM 4002 C CA . MET A 1 765 ? 169.633 185.729 188.697 1.00 0.00 710 MET A CA 1
ATOM 4003 C C . MET A 1 765 ? 170.029 185.801 190.165 1.00 0.00 710 MET A C 1
ATOM 4004 O O . MET A 1 765 ? 169.697 186.770 190.857 1.00 0.00 710 MET A O 1
ATOM 4009 N N . LEU A 1 766 ? 170.720 184.775 190.667 1.00 1.07 711 LEU A N 1
ATOM 4010 C CA . LEU A 1 766 ? 171.061 184.761 192.084 1.00 1.11 711 LEU A CA 1
ATOM 4011 C C . LEU A 1 766 ? 171.907 185.969 192.452 1.00 0.00 711 LEU A C 1
ATOM 4012 O O . LEU A 1 766 ? 171.731 186.553 193.528 1.00 0.00 711 LEU A O 1
ATOM 4017 N N . VAL A 1 767 ? 172.847 186.354 191.585 1.00 0.00 712 VAL A N 1
ATOM 4018 C CA . VAL A 1 767 ? 173.650 187.542 191.871 1.00 0.00 712 VAL A CA 1
ATOM 4019 C C . VAL A 1 767 ? 173.176 188.778 191.114 1.00 0.00 712 VAL A C 1
ATOM 4020 O O . VAL A 1 767 ? 173.739 189.862 191.313 1.00 0.00 712 VAL A O 1
ATOM 4024 N N . GLY A 1 768 ? 172.153 188.659 190.270 1.00 0.00 713 GLY A N 1
ATOM 4025 C CA . GLY A 1 768 ? 171.723 189.782 189.456 1.00 0.00 713 GLY A CA 1
ATOM 4026 C C . GLY A 1 768 ? 170.258 190.136 189.614 1.00 0.10 713 GLY A C 1
ATOM 4027 O O . GLY A 1 768 ? 169.751 190.229 190.734 1.00 3.11 713 GLY A O 1
ATOM 4028 N N . ASP A 1 769 ? 169.567 190.313 188.494 1.00 1.68 714 ASP A N 1
ATOM 4029 C CA . ASP A 1 769 ? 168.165 190.722 188.492 1.00 2.43 714 ASP A CA 1
ATOM 4030 C C . ASP A 1 769 ? 167.489 190.105 187.269 1.00 2.32 714 ASP A C 1
ATOM 4031 O O . ASP A 1 769 ? 168.013 189.164 186.664 1.00 9.61 714 ASP A O 1
ATOM 4036 N N . TRP A 1 770 ? 166.318 190.633 186.907 1.00 0.58 715 TRP A N 1
ATOM 4037 C CA . TRP A 1 770 ? 165.506 190.039 185.850 1.00 1.76 715 TRP A CA 1
ATOM 4038 C C . TRP A 1 770 ? 166.185 190.067 184.485 1.00 1.03 715 TRP A C 1
ATOM 4039 O O . TRP A 1 770 ? 165.845 189.251 183.620 1.00 8.18 715 TRP A O 1
ATOM 4050 N N . SER A 1 771 ? 167.164 190.950 184.278 1.00 4.62 716 SER A N 1
ATOM 4051 C CA . SER A 1 771 ? 167.729 191.105 182.943 1.00 4.23 716 SER A CA 1
ATOM 4052 C C . SER A 1 771 ? 168.355 189.814 182.436 1.00 0.00 716 SER A C 1
ATOM 4053 O O . SER A 1 771 ? 168.534 189.660 181.224 1.00 8.22 716 SER A O 1
ATOM 4056 N N . CYS A 1 772 ? 168.671 188.880 183.333 1.00 0.00 717 CYS A N 1
ATOM 4057 C CA . CYS A 1 772 ? 169.280 187.626 182.910 1.00 2.40 717 CYS A CA 1
ATOM 4058 C C . CYS A 1 772 ? 168.318 186.781 182.083 1.00 3.26 717 CYS A C 1
ATOM 4059 O O . CYS A 1 772 ? 168.754 186.040 181.196 1.00 3.24 717 CYS A O 1
ATOM 4062 N N . ILE A 1 773 ? 167.020 186.850 182.369 1.00 0.00 718 ILE A N 1
ATOM 4063 C CA . ILE A 1 773 ? 166.066 185.972 181.693 1.00 0.71 718 ILE A CA 1
ATOM 4064 C C . ILE A 1 773 ? 166.061 186.257 180.195 1.00 11.24 718 ILE A C 1
ATOM 4065 O O . ILE A 1 773 ? 166.301 185.337 179.400 1.00 3.74 718 ILE A O 1
ATOM 4070 N N . PRO A 1 774 ? 165.783 187.485 179.751 1.00 0.00 719 PRO A N 1
ATOM 4071 C CA . PRO A 1 774 ? 165.761 187.706 178.297 1.00 0.00 719 PRO A CA 1
ATOM 4072 C C . PRO A 1 774 ? 167.086 187.379 177.632 1.00 0.00 719 PRO A C 1
ATOM 4073 O O . PRO A 1 774 ? 167.104 186.657 176.623 1.00 0.00 719 PRO A O 1
ATOM 4077 N N . PHE A 1 775 ? 168.202 187.712 178.283 1.00 4.89 720 PHE A N 1
ATOM 4078 C CA . PHE A 1 775 ? 169.504 187.519 177.656 1.00 0.00 720 PHE A CA 1
ATOM 4079 C C . PHE A 1 775 ? 169.718 186.062 177.281 1.00 4.39 720 PHE A C 1
ATOM 4080 O O . PHE A 1 775 ? 169.860 185.730 176.096 1.00 0.00 720 PHE A O 1
ATOM 4088 N N . PHE A 1 776 ? 169.591 185.162 178.254 1.00 3.09 721 PHE A N 1
ATOM 4089 C CA . PHE A 1 776 ? 169.875 183.768 177.955 1.00 3.42 721 PHE A CA 1
ATOM 4090 C C . PHE A 1 776 ? 168.862 183.230 176.962 1.00 2.50 721 PHE A C 1
ATOM 4091 O O . PHE A 1 776 ? 169.236 182.540 176.004 1.00 4.72 721 PHE A O 1
ATOM 4099 N N . VAL A 1 777 ? 167.600 183.653 177.086 1.00 0.00 722 VAL A N 1
ATOM 4100 C CA . VAL A 1 777 ? 166.603 183.147 176.154 1.00 5.38 722 VAL A CA 1
ATOM 4101 C C . VAL A 1 777 ? 166.979 183.567 174.748 1.00 0.00 722 VAL A C 1
ATOM 4102 O O . VAL A 1 777 ? 167.042 182.735 173.831 1.00 0.00 722 VAL A O 1
ATOM 4106 N N . ALA A 1 778 ? 167.381 184.830 174.586 1.00 0.87 723 ALA A N 1
ATOM 4107 C CA . ALA A 1 778 ? 167.743 185.275 173.253 1.00 0.00 723 ALA A CA 1
ATOM 4108 C C . ALA A 1 778 ? 168.917 184.461 172.744 1.00 0.00 723 ALA A C 1
ATOM 4109 O O . ALA A 1 778 ? 168.860 183.893 171.646 1.00 0.00 723 ALA A O 1
ATOM 4111 N N . VAL A 1 779 ? 169.921 184.262 173.597 1.00 4.61 724 VAL A N 1
ATOM 4112 C CA . VAL A 1 779 ? 171.080 183.492 173.174 1.00 0.00 724 VAL A CA 1
ATOM 4113 C C . VAL A 1 779 ? 170.632 182.119 172.706 1.00 2.99 724 VAL A C 1
ATOM 4114 O O . VAL A 1 779 ? 171.040 181.646 171.640 1.00 0.00 724 VAL A O 1
ATOM 4118 N N . PHE A 1 780 ? 169.771 181.463 173.486 1.00 0.00 725 PHE A N 1
ATOM 4119 C CA . PHE A 1 780 ? 169.340 180.127 173.097 1.00 2.88 725 PHE A CA 1
ATOM 4120 C C . PHE A 1 780 ? 168.573 180.164 171.784 1.00 1.16 725 PHE A C 1
ATOM 4121 O O . PHE A 1 780 ? 168.796 179.332 170.900 1.00 0.00 725 PHE A O 1
ATOM 4129 N N . PHE A 1 781 ? 167.652 181.119 171.640 1.00 1.34 726 PHE A N 1
ATOM 4130 C CA . PHE A 1 781 ? 166.803 181.114 170.454 1.00 0.00 726 PHE A CA 1
ATOM 4131 C C . PHE A 1 781 ? 167.623 181.352 169.194 1.00 0.00 726 PHE A C 1
ATOM 4132 O O . PHE A 1 781 ? 167.541 180.585 168.229 1.00 0.00 726 PHE A O 1
ATOM 4140 N N . VAL A 1 782 ? 168.440 182.402 169.194 1.00 0.00 727 VAL A N 1
ATOM 4141 C CA . VAL A 1 782 ? 169.208 182.736 168.001 1.00 0.00 727 VAL A CA 1
ATOM 4142 C C . VAL A 1 782 ? 170.220 181.639 167.694 1.00 0.00 727 VAL A C 1
ATOM 4143 O O . VAL A 1 782 ? 170.305 181.148 166.563 1.00 0.00 727 VAL A O 1
ATOM 4147 N N . GLY A 1 783 ? 170.998 181.233 168.696 1.00 3.20 728 GLY A N 1
ATOM 4148 C CA . GLY A 1 783 ? 172.077 180.291 168.442 1.00 1.10 728 GLY A CA 1
ATOM 4149 C C . GLY A 1 783 ? 171.587 178.903 168.076 1.00 0.00 728 GLY A C 1
ATOM 4150 O O . GLY A 1 783 ? 171.992 178.337 167.058 1.00 0.00 728 GLY A O 1
ATOM 4151 N N . ASN A 1 784 ? 170.697 178.343 168.889 1.00 0.00 729 ASN A N 1
ATOM 4152 C CA . ASN A 1 784 ? 170.312 176.944 168.744 1.00 0.00 729 ASN A CA 1
ATOM 4153 C C . ASN A 1 784 ? 169.198 176.751 167.721 1.00 0.00 729 ASN A C 1
ATOM 4154 O O . ASN A 1 784 ? 169.293 175.883 166.849 1.00 0.00 729 ASN A O 1
ATOM 4159 N N . LEU A 1 785 ? 168.137 177.544 167.811 1.00 0.00 730 LEU A N 1
ATOM 4160 C CA . LEU A 1 785 ? 166.957 177.306 166.995 1.00 0.96 730 LEU A CA 1
ATOM 4161 C C . LEU A 1 785 ? 167.042 177.940 165.614 1.00 0.27 730 LEU A C 1
ATOM 4162 O O . LEU A 1 785 ? 166.185 177.657 164.773 1.00 1.45 730 LEU A O 1
ATOM 4167 N N . VAL A 1 786 ? 168.049 178.772 165.354 1.00 0.00 731 VAL A N 1
ATOM 4168 C CA . VAL A 1 786 ? 168.186 179.424 164.056 1.00 0.00 731 VAL A CA 1
ATOM 4169 C C . VAL A 1 786 ? 169.498 179.022 163.391 1.00 0.00 731 VAL A C 1
ATOM 4170 O O . VAL A 1 786 ? 169.493 178.447 162.299 1.00 0.00 731 VAL A O 1
ATOM 4174 N N . ILE A 1 787 ? 170.627 179.318 164.040 1.00 0.43 732 ILE A N 1
ATOM 4175 C CA . ILE A 1 787 ? 171.929 179.108 163.406 1.00 0.74 732 ILE A CA 1
ATOM 4176 C C . ILE A 1 787 ? 172.208 177.621 163.204 1.00 1.64 732 ILE A C 1
ATOM 4177 O O . ILE A 1 787 ? 172.620 177.195 162.118 1.00 0.00 732 ILE A O 1
ATOM 4182 N N . LEU A 1 788 ? 172.014 176.808 164.247 1.00 0.00 733 LEU A N 1
ATOM 4183 C CA . LEU A 1 788 ? 172.289 175.379 164.106 1.00 0.00 733 LEU A CA 1
ATOM 4184 C C . LEU A 1 788 ? 171.330 174.732 163.114 1.00 0.00 733 LEU A C 1
ATOM 4185 O O . LEU A 1 788 ? 171.728 173.860 162.327 1.00 0.00 733 LEU A O 1
ATOM 4190 N N . ASN A 1 789 ? 170.063 175.148 163.137 1.00 0.00 734 ASN A N 1
ATOM 4191 C CA . ASN A 1 789 ? 169.111 174.663 162.145 1.00 0.00 734 ASN A CA 1
ATOM 4192 C C . ASN A 1 789 ? 169.531 175.072 160.738 1.00 0.00 734 ASN A C 1
ATOM 4193 O O . ASN A 1 789 ? 169.365 174.304 159.784 1.00 0.00 734 ASN A O 1
ATOM 4198 N N . LEU A 1 790 ? 170.084 176.278 160.586 1.00 0.00 735 LEU A N 1
ATOM 4199 C CA . LEU A 1 790 ? 170.589 176.683 159.279 1.00 0.00 735 LEU A CA 1
ATOM 4200 C C . LEU A 1 790 ? 171.767 175.818 158.849 1.00 0.00 735 LEU A C 1
ATOM 4201 O O . LEU A 1 790 ? 171.909 175.500 157.660 1.00 0.00 735 LEU A O 1
ATOM 4206 N N . LEU A 1 791 ? 172.601 175.401 159.802 1.00 0.00 736 LEU A N 1
ATOM 4207 C CA . LEU A 1 791 ? 173.715 174.523 159.463 1.00 0.00 736 LEU A CA 1
ATOM 4208 C C . LEU A 1 791 ? 173.219 173.166 158.979 1.00 0.00 736 LEU A C 1
ATOM 4209 O O . LEU A 1 791 ? 173.736 172.619 157.994 1.00 0.00 736 LEU A O 1
ATOM 4214 N N . ILE A 1 792 ? 172.197 172.617 159.638 1.00 0.00 737 ILE A N 1
ATOM 4215 C CA . ILE A 1 792 ? 171.673 171.337 159.165 1.00 0.00 737 ILE A CA 1
ATOM 4216 C C . ILE A 1 792 ? 170.996 171.510 157.803 1.00 0.00 737 ILE A C 1
ATOM 4217 O O . ILE A 1 792 ? 171.007 170.588 156.982 1.00 0.00 737 ILE A O 1
ATOM 4222 N N . ALA A 1 793 ? 170.351 172.655 157.558 1.00 0.00 738 ALA A N 1
ATOM 4223 C CA . ALA A 1 793 ? 169.809 172.922 156.226 1.00 0.00 738 ALA A CA 1
ATOM 4224 C C . ALA A 1 793 ? 170.908 172.936 155.168 1.00 0.00 738 ALA A C 1
ATOM 4225 O O . ALA A 1 793 ? 170.721 172.427 154.057 1.00 0.00 738 ALA A O 1
ATOM 4227 N N . LEU A 1 794 ? 172.069 173.500 155.497 1.00 0.00 739 LEU A N 1
ATOM 4228 C CA . LEU A 1 794 ? 173.190 173.442 154.562 1.00 0.00 739 LEU A CA 1
ATOM 4229 C C . LEU A 1 794 ? 173.601 171.998 154.306 1.00 0.00 739 LEU A C 1
ATOM 4230 O O . LEU A 1 794 ? 173.812 171.588 153.158 1.00 0.00 739 LEU A O 1
ATOM 4235 N N . LEU A 1 795 ? 173.719 171.210 155.375 1.00 0.00 740 LEU A N 1
ATOM 4236 C CA . LEU A 1 795 ? 174.114 169.815 155.213 1.00 0.00 740 LEU A CA 1
ATOM 4237 C C . LEU A 1 795 ? 173.113 169.066 154.342 1.00 0.00 740 LEU A C 1
ATOM 4238 O O . LEU A 1 795 ? 173.499 168.311 153.443 1.00 0.00 740 LEU A O 1
ATOM 4243 N N . LEU A 1 796 ? 171.819 169.274 154.587 1.00 0.00 741 LEU A N 1
ATOM 4244 C CA . LEU A 1 796 ? 170.793 168.612 153.790 1.00 0.00 741 LEU A CA 1
ATOM 4245 C C . LEU A 1 796 ? 170.879 169.031 152.331 1.00 0.00 741 LEU A C 1
ATOM 4246 O O . LEU A 1 796 ? 170.742 168.199 151.429 1.00 0.00 741 LEU A O 1
ATOM 4251 N N . ASN A 1 797 ? 171.096 170.321 152.079 1.00 2.58 742 ASN A N 1
ATOM 4252 C CA . ASN A 1 797 ? 171.206 170.784 150.703 1.00 0.00 742 ASN A CA 1
ATOM 4253 C C . ASN A 1 797 ? 172.412 170.161 150.011 1.00 1.82 742 ASN A C 1
ATOM 4254 O O . ASN A 1 797 ? 172.369 169.909 148.802 1.00 8.39 742 ASN A O 1
ATOM 4259 N N . ASN A 1 798 ? 173.492 169.906 150.750 1.00 3.42 743 ASN A N 1
ATOM 4260 C CA . ASN A 1 798 ? 174.697 169.358 150.132 1.00 0.39 743 ASN A CA 1
ATOM 4261 C C . ASN A 1 798 ? 174.743 167.834 150.227 1.00 7.19 743 ASN A C 1
ATOM 4262 O O . ASN A 1 798 ? 174.870 167.149 149.208 1.00 7.67 743 ASN A O 1
ATOM 4267 N N . TYR A 1 799 ? 174.643 167.289 151.442 1.00 10.36 744 TYR A N 1
ATOM 4268 C CA . TYR A 1 799 ? 174.552 165.840 151.633 1.00 5.27 744 TYR A CA 1
ATOM 4269 C C . TYR A 1 799 ? 173.097 165.408 151.445 1.00 9.03 744 TYR A C 1
ATOM 4270 O O . TYR A 1 799 ? 172.409 164.965 152.365 1.00 16.40 744 TYR A O 1
ATOM 4279 N N . GLY A 1 800 ? 172.628 165.567 150.213 1.00 11.05 745 GLY A N 1
ATOM 4280 C CA . GLY A 1 800 ? 171.263 165.230 149.864 1.00 14.03 745 GLY A CA 1
ATOM 4281 C C . GLY A 1 800 ? 170.842 165.941 148.595 1.00 13.81 745 GLY A C 1
ATOM 4282 O O . GLY A 1 800 ? 171.590 166.767 148.074 1.00 19.46 745 GLY A O 1
ATOM 4283 N N . TRP A 1 897 ? 151.093 113.258 151.590 1.00 13.77 842 TRP A N 1
ATOM 4284 C CA . TRP A 1 897 ? 152.152 114.261 151.561 1.00 14.20 842 TRP A CA 1
ATOM 4285 C C . TRP A 1 897 ? 151.670 115.537 150.891 1.00 14.01 842 TRP A C 1
ATOM 4286 O O . TRP A 1 897 ? 151.630 116.600 151.508 1.00 18.51 842 TRP A O 1
ATOM 4297 N N . SER A 1 898 ? 151.302 115.417 149.613 1.00 20.85 843 SER A N 1
ATOM 4298 C CA . SER A 1 898 ? 150.837 116.580 148.868 1.00 13.45 843 SER A CA 1
ATOM 4299 C C . SER A 1 898 ? 149.570 117.150 149.488 1.00 12.06 843 SER A C 1
ATOM 4300 O O . SER A 1 898 ? 149.370 118.371 149.505 1.00 15.14 843 SER A O 1
ATOM 4303 N N . ASN A 1 899 ? 148.701 116.280 150.003 1.00 11.54 844 ASN A N 1
ATOM 4304 C CA . ASN A 1 899 ? 147.498 116.751 150.682 1.00 14.70 844 ASN A CA 1
ATOM 4305 C C . ASN A 1 899 ? 147.839 117.405 152.014 1.00 13.28 844 ASN A C 1
ATOM 4306 O O . ASN A 1 899 ? 147.203 118.388 152.410 1.00 17.72 844 ASN A O 1
ATOM 4311 N N . ILE A 1 900 ? 148.830 116.869 152.728 1.00 13.14 845 ILE A N 1
ATOM 4312 C CA . ILE A 1 900 ? 149.267 117.512 153.963 1.00 10.38 845 ILE A CA 1
ATOM 4313 C C . ILE A 1 900 ? 149.806 118.902 153.660 1.00 9.05 845 ILE A C 1
ATOM 4314 O O . ILE A 1 900 ? 149.534 119.863 154.389 1.00 16.54 845 ILE A O 1
ATOM 4319 N N . ARG A 1 901 ? 150.583 119.033 152.584 1.00 7.57 846 ARG A N 1
ATOM 4320 C CA . ARG A 1 901 ? 151.053 120.353 152.188 1.00 9.77 846 ARG A CA 1
ATOM 4321 C C . ARG A 1 901 ? 149.885 121.260 151.825 1.00 11.77 846 ARG A C 1
ATOM 4322 O O . ARG A 1 901 ? 149.895 122.452 152.145 1.00 10.35 846 ARG A O 1
ATOM 4330 N N . ARG A 1 902 ? 148.867 120.710 151.159 1.00 12.76 847 ARG A N 1
ATOM 4331 C CA . ARG A 1 902 ? 147.676 121.494 150.839 1.00 8.50 847 ARG A CA 1
ATOM 4332 C C . ARG A 1 902 ? 147.032 122.063 152.097 1.00 10.73 847 ARG A C 1
ATOM 4333 O O . ARG A 1 902 ? 146.736 123.264 152.173 1.00 8.55 847 ARG A O 1
ATOM 4341 N N . VAL A 1 903 ? 146.773 121.205 153.085 1.00 12.82 848 VAL A N 1
ATOM 4342 C CA . VAL A 1 903 ? 146.073 121.670 154.279 1.00 9.07 848 VAL A CA 1
ATOM 4343 C C . VAL A 1 903 ? 146.946 122.636 155.070 1.00 8.70 848 VAL A C 1
ATOM 4344 O O . VAL A 1 903 ? 146.452 123.637 155.605 1.00 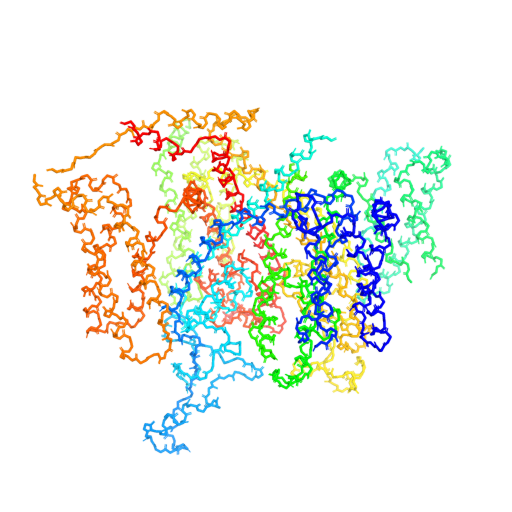12.11 848 VAL A O 1
ATOM 4348 N N . CYS A 1 904 ? 148.250 122.367 155.160 1.00 7.65 849 CYS A N 1
ATOM 4349 C CA . CYS A 1 904 ? 149.119 123.285 155.887 1.00 8.52 849 CYS A CA 1
ATOM 4350 C C . CYS A 1 904 ? 149.164 124.644 155.202 1.00 9.60 849 CYS A C 1
ATOM 4351 O O . CYS A 1 904 ? 149.164 125.684 155.868 1.00 9.41 849 CYS A O 1
ATOM 4354 N N . PHE A 1 905 ? 149.199 124.654 153.869 1.00 4.40 850 PHE A N 1
ATOM 4355 C CA . PHE A 1 905 ? 149.183 125.905 153.123 1.00 5.96 850 PHE A CA 1
ATOM 4356 C C . PHE A 1 905 ? 147.891 126.674 153.363 1.00 7.12 850 PHE A C 1
ATOM 4357 O O . PHE A 1 905 ? 147.907 127.893 153.568 1.00 7.76 850 PHE A O 1
ATOM 4365 N N . LEU A 1 906 ? 146.751 125.983 153.321 1.00 3.17 851 LEU A N 1
ATOM 4366 C CA . LEU A 1 906 ? 145.489 126.676 153.559 1.00 9.99 851 LEU A CA 1
ATOM 4367 C C . LEU A 1 906 ? 145.429 127.231 154.979 1.00 8.03 851 LEU A C 1
ATOM 4368 O O . LEU A 1 906 ? 144.927 128.338 155.200 1.00 12.24 851 LEU A O 1
ATOM 4373 N N . LEU A 1 907 ? 145.939 126.478 155.954 1.00 11.81 852 LEU A N 1
ATOM 4374 C CA . LEU A 1 907 ? 145.943 126.950 157.335 1.00 7.58 852 LEU A CA 1
ATOM 4375 C C . LEU A 1 907 ? 146.880 128.142 157.519 1.00 10.35 852 LEU A C 1
ATOM 4376 O O . LEU A 1 907 ? 146.568 129.076 158.264 1.00 12.18 852 LEU A O 1
ATOM 4381 N N . ALA A 1 908 ? 148.041 128.117 156.862 1.00 11.03 853 ALA A N 1
ATOM 4382 C CA . ALA A 1 908 ? 149.011 129.196 157.013 1.00 7.46 853 ALA A CA 1
ATOM 4383 C C . ALA A 1 908 ? 148.508 130.507 156.426 1.00 9.97 853 ALA A C 1
ATOM 4384 O O . ALA A 1 908 ? 148.831 131.580 156.945 1.00 7.87 853 ALA A O 1
ATOM 4386 N N . LYS A 1 909 ? 147.750 130.448 155.336 1.00 14.60 854 LYS A N 1
ATOM 4387 C CA . LYS A 1 909 ? 147.219 131.651 154.711 1.00 6.05 854 LYS A CA 1
ATOM 4388 C C . LYS A 1 909 ? 145.912 132.120 155.337 1.00 9.95 854 LYS A C 1
ATOM 4389 O O . LYS A 1 909 ? 145.408 133.182 154.959 1.00 7.57 854 LYS A O 1
ATOM 4395 N N . ASN A 1 910 ? 145.365 131.377 156.295 1.00 15.91 855 ASN A N 1
ATOM 4396 C CA . ASN A 1 910 ? 144.052 131.691 156.839 1.00 4.45 855 ASN A CA 1
ATOM 4397 C C . ASN A 1 910 ? 144.119 132.875 157.797 1.00 11.62 855 ASN A C 1
ATOM 4398 O O . ASN A 1 910 ? 144.978 132.933 158.678 1.00 12.77 855 ASN A O 1
ATOM 4403 N N . LYS A 1 911 ? 143.166 133.796 157.643 1.00 10.23 856 LYS A N 1
ATOM 4404 C CA . LYS A 1 911 ? 143.121 135.005 158.467 1.00 9.27 856 LYS A CA 1
ATOM 4405 C C . LYS A 1 911 ? 143.026 134.679 159.956 1.00 10.47 856 LYS A C 1
ATOM 4406 O O . LYS A 1 911 ? 143.778 135.224 160.778 1.00 15.53 856 LYS A O 1
ATOM 4412 N N . TYR A 1 912 ? 142.083 133.811 160.328 1.00 8.94 857 TYR A N 1
ATOM 4413 C CA . TYR A 1 912 ? 141.834 133.559 161.744 1.00 10.23 857 TYR A CA 1
ATOM 4414 C C . TYR A 1 912 ? 143.049 132.935 162.419 1.00 9.27 857 TYR A C 1
ATOM 4415 O O . TYR A 1 912 ? 143.349 133.242 163.578 1.00 10.06 857 TYR A O 1
ATOM 4424 N N . PHE A 1 913 ? 143.751 132.049 161.713 1.00 7.87 858 PHE A N 1
ATOM 4425 C CA . PHE A 1 913 ? 144.946 131.426 162.273 1.00 6.93 858 PHE A CA 1
ATOM 4426 C C . PHE A 1 913 ? 146.008 132.472 162.592 1.00 5.56 858 PHE A C 1
ATOM 4427 O O . PHE A 1 913 ? 146.639 132.432 163.658 1.00 9.49 858 PHE A O 1
ATOM 4435 N N . GLN A 1 914 ? 146.216 133.422 161.678 1.00 9.00 859 GLN A N 1
ATOM 4436 C CA . GLN A 1 914 ? 147.186 134.486 161.916 1.00 8.11 859 GLN A CA 1
ATOM 4437 C C . GLN A 1 914 ? 146.769 135.358 163.093 1.00 7.79 859 GLN A C 1
ATOM 4438 O O . GLN A 1 914 ? 147.609 135.756 163.911 1.00 11.17 859 GLN A O 1
ATOM 4444 N N . LYS A 1 915 ? 145.477 135.685 163.188 1.00 4.85 860 LYS A N 1
ATOM 4445 C CA . LYS A 1 915 ? 145.023 136.491 164.319 1.00 8.75 860 LYS A CA 1
ATOM 4446 C C . LYS A 1 915 ? 145.243 135.756 165.638 1.00 3.45 860 LYS A C 1
ATOM 4447 O O . LYS A 1 915 ? 145.663 136.360 166.634 1.00 3.51 860 LYS A O 1
ATOM 4453 N N . PHE A 1 916 ? 144.974 134.450 165.658 1.00 4.32 861 PHE A N 1
ATOM 4454 C CA . PHE A 1 916 ? 145.200 133.656 166.862 1.00 4.60 861 PHE A CA 1
ATOM 4455 C C . PHE A 1 916 ? 146.673 133.667 167.258 1.00 0.00 861 PHE A C 1
ATOM 4456 O O . PHE A 1 916 ? 147.015 133.856 168.436 1.00 4.33 861 PHE A O 1
ATOM 4464 N N . VAL A 1 917 ? 147.564 133.475 166.280 1.00 2.31 862 VAL A N 1
ATOM 4465 C CA . VAL A 1 917 ? 148.998 133.490 166.573 1.00 3.92 862 VAL A CA 1
ATOM 4466 C C . VAL A 1 917 ? 149.409 134.842 167.147 1.00 1.81 862 VAL A C 1
ATOM 4467 O O . VAL A 1 917 ? 150.137 134.919 168.148 1.00 3.36 862 VAL A O 1
ATOM 4471 N N . THR A 1 918 ? 148.944 135.930 166.526 1.00 5.70 863 THR A N 1
ATOM 4472 C CA . THR A 1 918 ? 149.306 137.261 167.006 1.00 1.82 863 THR A CA 1
ATOM 4473 C C . THR A 1 918 ? 148.819 137.483 168.433 1.00 1.67 863 THR A C 1
ATOM 4474 O O . THR A 1 918 ? 149.540 138.052 169.266 1.00 4.11 863 THR A O 1
ATOM 4478 N N . ALA A 1 919 ? 147.592 137.049 168.731 1.00 1.86 864 ALA A N 1
ATOM 4479 C CA . ALA A 1 919 ? 147.061 137.217 170.079 1.00 0.00 864 ALA A CA 1
ATOM 4480 C C . ALA A 1 919 ? 147.898 136.458 171.101 1.00 2.07 864 ALA A C 1
ATOM 4481 O O . ALA A 1 919 ? 148.194 136.977 172.187 1.00 0.00 864 ALA A O 1
ATOM 4483 N N . VAL A 1 920 ? 148.287 135.223 170.774 1.00 0.56 865 VAL A N 1
ATOM 4484 C CA . VAL A 1 920 ? 149.116 134.452 171.697 1.00 1.42 865 VAL A CA 1
ATOM 4485 C C . VAL A 1 920 ? 150.428 135.180 171.957 1.00 3.78 865 VAL A C 1
ATOM 4486 O O . VAL A 1 920 ? 150.881 135.306 173.107 1.00 4.73 865 VAL A O 1
ATOM 4490 N N . LEU A 1 921 ? 151.059 135.671 170.887 1.00 0.00 866 LEU A N 1
ATOM 4491 C CA . LEU A 1 921 ? 152.330 136.373 171.038 1.00 1.53 866 LEU A CA 1
ATOM 4492 C C . LEU A 1 921 ? 152.174 137.579 171.958 1.00 0.00 866 LEU A C 1
ATOM 4493 O O . LEU A 1 921 ? 152.977 137.787 172.878 1.00 7.62 866 LEU A O 1
ATOM 4498 N N . VAL A 1 922 ? 151.116 138.366 171.745 1.00 2.73 867 VAL A N 1
ATOM 4499 C CA . VAL A 1 922 ? 150.920 139.583 172.530 1.00 0.67 867 VAL A CA 1
ATOM 4500 C C . VAL A 1 922 ? 150.698 139.248 173.999 1.00 1.35 867 VAL A C 1
ATOM 4501 O O . VAL A 1 922 ? 151.256 139.896 174.895 1.00 4.50 867 VAL A O 1
ATOM 4505 N N . ILE A 1 923 ? 149.863 138.244 174.273 1.00 0.68 868 ILE A N 1
ATOM 4506 C CA . ILE A 1 923 ? 149.532 137.921 175.657 1.00 0.00 868 ILE A CA 1
ATOM 4507 C C . ILE A 1 923 ? 150.768 137.432 176.403 1.00 1.59 868 ILE A C 1
ATOM 4508 O O . ILE A 1 923 ? 151.033 137.850 177.538 1.00 2.14 868 ILE A O 1
ATOM 4513 N N . THR A 1 924 ? 151.548 136.541 175.785 1.00 0.00 869 THR A N 1
ATOM 4514 C CA . THR A 1 924 ? 152.725 136.038 176.492 1.00 1.42 869 THR A CA 1
ATOM 4515 C C . THR A 1 924 ? 153.799 137.114 176.643 1.00 0.14 869 THR A C 1
ATOM 4516 O O . THR A 1 924 ? 154.506 137.154 177.666 1.00 5.96 869 THR A O 1
ATOM 4520 N N . SER A 1 925 ? 153.884 138.050 175.694 1.00 1.59 870 SER A N 1
ATOM 4521 C CA . SER A 1 925 ? 154.830 139.144 175.873 1.00 1.18 870 SER A CA 1
ATOM 4522 C C . SER A 1 925 ? 154.401 140.039 177.025 1.00 2.67 870 SER A C 1
ATOM 4523 O O . SER A 1 925 ? 155.237 140.479 177.820 1.00 2.75 870 SER A O 1
ATOM 4526 N N . VAL A 1 926 ? 153.100 140.310 177.145 1.00 0.00 871 VAL A N 1
ATOM 4527 C CA . VAL A 1 926 ? 152.626 141.063 178.302 1.00 0.00 871 VAL A CA 1
ATOM 4528 C C . VAL A 1 926 ? 152.962 140.315 179.585 1.00 0.00 871 VAL A C 1
ATOM 4529 O O . VAL A 1 926 ? 153.354 140.918 180.591 1.00 0.00 871 VAL A O 1
ATOM 4533 N N . LEU A 1 927 ? 152.816 138.989 179.571 1.00 2.14 872 LEU A N 1
ATOM 4534 C CA . LEU A 1 927 ? 153.139 138.209 180.762 1.00 0.00 872 LEU A CA 1
ATOM 4535 C C . LEU A 1 927 ? 154.604 138.367 181.150 1.00 2.01 872 LEU A C 1
ATOM 4536 O O . LEU A 1 927 ? 154.947 138.270 182.333 1.00 2.94 872 LEU A O 1
ATOM 4541 N N . LEU A 1 928 ? 155.484 138.617 180.178 1.00 1.02 873 LEU A N 1
ATOM 4542 C CA . LEU A 1 928 ? 156.895 138.788 180.533 1.00 0.29 873 LEU A CA 1
ATOM 4543 C C . LEU A 1 928 ? 157.107 140.011 181.421 1.00 0.98 873 LEU A C 1
ATOM 4544 O O . LEU A 1 928 ? 157.959 139.997 182.317 1.00 0.34 873 LEU A O 1
ATOM 4549 N N . ALA A 1 929 ? 156.339 141.078 181.193 1.00 0.00 874 ALA A N 1
ATOM 4550 C CA . ALA A 1 929 ? 156.516 142.325 181.931 1.00 0.00 874 ALA A CA 1
ATOM 4551 C C . ALA A 1 929 ? 156.210 142.199 183.422 1.00 0.00 874 ALA A C 1
ATOM 4552 O O . ALA A 1 929 ? 156.566 143.105 184.184 1.00 4.46 874 ALA A O 1
ATOM 4554 N N . LEU A 1 930 ? 155.559 141.120 183.853 1.00 5.85 875 LEU A N 1
ATOM 4555 C CA . LEU A 1 930 ? 155.213 140.907 185.255 1.00 0.00 875 LEU A CA 1
ATOM 4556 C C . LEU A 1 930 ? 156.312 140.225 186.064 1.00 0.78 875 LEU A C 1
ATOM 4557 O O . LEU A 1 930 ? 156.118 139.990 187.260 1.00 6.55 875 LEU A O 1
ATOM 4562 N N . GLU A 1 931 ? 157.442 139.880 185.451 1.00 5.94 876 GLU A N 1
ATOM 4563 C CA . GLU A 1 931 ? 158.511 139.159 186.146 1.00 1.18 876 GLU A CA 1
ATOM 4564 C C . GLU A 1 931 ? 159.486 140.143 186.797 1.00 2.21 876 GLU A C 1
ATOM 4565 O O . GLU A 1 931 ? 160.660 140.242 186.442 1.00 6.93 876 GLU A O 1
ATOM 4571 N N . ASP A 1 932 ? 158.972 140.873 187.779 1.00 3.08 877 ASP A N 1
ATOM 4572 C CA . ASP A 1 932 ? 159.743 141.888 188.476 1.00 1.96 877 ASP A CA 1
ATOM 4573 C C . ASP A 1 932 ? 160.327 141.322 189.771 1.00 0.51 877 ASP A C 1
ATOM 4574 O O . ASP A 1 932 ? 160.253 140.121 190.046 1.00 1.07 877 ASP A O 1
ATOM 4579 N N . ILE A 1 933 ? 160.920 142.201 190.582 1.00 0.19 878 ILE A N 1
ATOM 4580 C CA . ILE A 1 933 ? 161.641 141.763 191.771 1.00 1.20 878 ILE A CA 1
ATOM 4581 C C . ILE A 1 933 ? 160.725 141.092 192.784 1.00 0.00 878 ILE A C 1
ATOM 4582 O O . ILE A 1 933 ? 161.199 140.333 193.634 1.00 2.63 878 ILE A O 1
ATOM 4587 N N . TYR A 1 934 ? 159.423 141.352 192.723 1.00 0.00 879 TYR A N 1
ATOM 4588 C CA . TYR A 1 934 ? 158.487 140.745 193.656 1.00 2.21 879 TYR A CA 1
ATOM 4589 C C . TYR A 1 934 ? 158.009 139.369 193.209 1.00 1.66 879 TYR A C 1
ATOM 4590 O O . TYR A 1 934 ? 157.297 138.705 193.968 1.00 1.80 879 TYR A O 1
ATOM 4599 N N . LEU A 1 935 ? 158.388 138.923 192.013 1.00 2.79 880 LEU A N 1
ATOM 4600 C CA . LEU A 1 935 ? 157.905 137.640 191.510 1.00 2.50 880 LEU A CA 1
ATOM 4601 C C . LEU A 1 935 ? 158.169 136.484 192.463 1.00 4.26 880 LEU A C 1
ATOM 4602 O O . LEU A 1 935 ? 157.248 135.680 192.678 1.00 7.17 880 LEU A O 1
ATOM 4607 N N . PRO A 1 936 ? 159.350 136.339 193.066 1.00 3.42 881 PRO A N 1
ATOM 4608 C CA . PRO A 1 936 ? 159.577 135.179 193.942 1.00 5.19 881 PRO A CA 1
ATOM 4609 C C . PRO A 1 936 ? 158.598 135.093 195.097 1.00 8.66 881 PRO A C 1
ATOM 4610 O O . PRO A 1 936 ? 158.382 133.997 195.625 1.00 11.07 881 PRO A O 1
ATOM 4614 N N . GLN A 1 937 ? 157.998 136.209 195.505 1.00 10.14 882 GLN A N 1
ATOM 4615 C CA . GLN A 1 937 ? 157.035 136.217 196.598 1.00 6.86 882 GLN A CA 1
ATOM 4616 C C . GLN A 1 937 ? 155.626 135.848 196.154 1.00 6.94 882 GLN A C 1
ATOM 4617 O O . GLN A 1 937 ? 154.709 135.891 196.979 1.00 15.34 882 GLN A O 1
ATOM 4623 N N . ARG A 1 938 ? 155.426 135.486 194.888 1.00 9.28 883 ARG A N 1
ATOM 4624 C CA . ARG A 1 938 ? 154.096 135.251 194.324 1.00 0.82 883 ARG A CA 1
ATOM 4625 C C . ARG A 1 938 ? 154.063 133.867 193.686 1.00 5.03 883 ARG A C 1
ATOM 4626 O O . ARG A 1 938 ? 154.205 133.728 192.464 1.00 8.98 883 ARG A O 1
ATOM 4634 N N . PRO A 1 939 ? 153.855 132.816 194.489 1.00 7.02 884 PRO A N 1
ATOM 4635 C CA . PRO A 1 939 ? 153.959 131.447 193.948 1.00 1.77 884 PRO A CA 1
ATOM 4636 C C . PRO A 1 939 ? 153.025 131.166 192.783 1.00 3.53 884 PRO A C 1
ATOM 4637 O O . PRO A 1 939 ? 153.401 130.453 191.841 1.00 7.74 884 PRO A O 1
ATOM 4641 N N . VAL A 1 940 ? 151.807 131.704 192.824 1.00 2.40 885 VAL A N 1
ATOM 4642 C CA . VAL A 1 940 ? 150.854 131.449 191.751 1.00 2.87 885 VAL A CA 1
ATOM 4643 C C . VAL A 1 940 ? 151.403 131.981 190.434 1.00 6.26 885 VAL A C 1
ATOM 4644 O O . VAL A 1 940 ? 151.298 131.329 189.388 1.00 9.46 885 VAL A O 1
ATOM 4648 N N . LEU A 1 941 ? 152.014 133.165 190.471 1.00 0.00 886 LEU A N 1
ATOM 4649 C CA . LEU A 1 941 ? 152.589 133.740 189.261 1.00 1.35 886 LEU A CA 1
ATOM 4650 C C . LEU A 1 941 ? 153.776 132.915 188.775 1.00 6.62 886 LEU A C 1
ATOM 4651 O O . LEU A 1 941 ? 153.953 132.723 187.567 1.00 4.68 886 LEU A O 1
ATOM 4656 N N . VAL A 1 942 ? 154.597 132.419 189.702 1.00 5.29 887 VAL A N 1
ATOM 4657 C CA . VAL A 1 942 ? 155.722 131.566 189.326 1.00 1.55 887 VAL A CA 1
ATOM 4658 C C . VAL A 1 942 ? 155.218 130.349 188.557 1.00 9.07 887 VAL A C 1
ATOM 4659 O O . VAL A 1 942 ? 155.740 129.993 187.487 1.00 12.31 887 VAL A O 1
ATOM 4663 N N . ASN A 1 943 ? 154.174 129.706 189.088 1.00 6.29 888 ASN A N 1
ATOM 4664 C CA . ASN A 1 943 ? 153.606 128.532 188.432 1.00 2.17 888 ASN A CA 1
ATOM 4665 C C . ASN A 1 943 ? 153.024 128.877 187.067 1.00 3.96 888 ASN A C 1
ATOM 4666 O O . ASN A 1 943 ? 153.228 128.140 186.092 1.00 3.85 888 ASN A O 1
ATOM 4671 N N . ILE A 1 944 ? 152.285 129.987 186.979 1.00 10.34 889 ILE A N 1
ATOM 4672 C CA . ILE A 1 944 ? 151.681 130.364 185.705 1.00 6.03 889 ILE A CA 1
ATOM 4673 C C . ILE A 1 944 ? 152.761 130.588 184.656 1.00 2.61 889 ILE A C 1
ATOM 4674 O O . ILE A 1 944 ? 152.635 130.139 183.509 1.00 11.33 889 ILE A O 1
ATOM 4679 N N . THR A 1 945 ? 153.836 131.287 185.025 1.00 3.42 890 THR A N 1
ATOM 4680 C CA . THR A 1 945 ? 154.903 131.551 184.063 1.00 4.31 890 THR A CA 1
ATOM 4681 C C . THR A 1 945 ? 155.569 130.259 183.602 1.00 0.00 890 THR A C 1
ATOM 4682 O O . THR A 1 945 ? 155.868 130.096 182.412 1.00 5.80 890 THR A O 1
ATOM 4686 N N . LEU A 1 946 ? 155.811 129.326 184.526 1.00 3.88 891 LEU A N 1
ATOM 4687 C CA . LEU A 1 946 ? 156.422 128.057 184.132 1.00 6.05 891 LEU A CA 1
ATOM 4688 C C . LEU A 1 946 ? 155.526 127.288 183.159 1.00 1.27 891 LEU A C 1
ATOM 4689 O O . LEU A 1 946 ? 155.986 126.776 182.119 1.00 10.79 891 LEU A O 1
ATOM 4694 N N . TYR A 1 947 ? 154.229 127.210 183.472 1.00 4.61 892 TYR A N 1
ATOM 4695 C CA . TYR A 1 947 ? 153.305 126.519 182.577 1.00 0.00 892 TYR A CA 1
ATOM 4696 C C . TYR A 1 947 ? 153.286 127.177 181.204 1.00 2.12 892 TYR A C 1
ATOM 4697 O O . TYR A 1 947 ? 153.263 126.491 180.172 1.00 3.53 892 TYR A O 1
ATOM 4706 N N . VAL A 1 948 ? 153.275 128.511 181.178 1.00 4.03 893 VAL A N 1
ATOM 4707 C CA . VAL A 1 948 ? 153.231 129.233 179.913 1.00 1.07 893 VAL A CA 1
ATOM 4708 C C . VAL A 1 948 ? 154.482 128.946 179.100 1.00 0.00 893 VAL A C 1
ATOM 4709 O O . VAL A 1 948 ? 154.426 128.833 177.872 1.00 4.26 893 VAL A O 1
ATOM 4713 N N . ASP A 1 949 ? 155.628 128.817 179.770 1.00 6.36 894 ASP A N 1
ATOM 4714 C CA . ASP A 1 949 ? 156.853 128.459 179.062 1.00 0.00 894 ASP A CA 1
ATOM 4715 C C . ASP A 1 949 ? 156.714 127.108 178.369 1.00 3.74 894 ASP A C 1
ATOM 4716 O O . ASP A 1 949 ? 157.082 126.955 177.196 1.00 9.67 894 ASP A O 1
ATOM 4721 N N . TYR A 1 950 ? 156.188 126.109 179.082 1.00 2.39 895 TYR A N 1
ATOM 4722 C CA . TYR A 1 950 ? 156.026 124.794 178.454 1.00 2.92 895 TYR A CA 1
ATOM 4723 C C . TYR A 1 950 ? 155.077 124.863 177.258 1.00 5.00 895 TYR A C 1
ATOM 4724 O O . TYR A 1 950 ? 155.363 124.322 176.169 1.00 6.95 895 TYR A O 1
ATOM 4733 N N . VAL A 1 951 ? 153.940 125.539 177.438 1.00 4.70 896 VAL A N 1
ATOM 4734 C CA . VAL A 1 951 ? 152.961 125.620 176.359 1.00 2.30 896 VAL A CA 1
ATOM 4735 C C . VAL A 1 951 ? 153.563 126.324 175.153 1.00 3.85 896 VAL A C 1
ATOM 4736 O O . VAL A 1 951 ? 153.354 125.909 174.009 1.00 7.50 896 VAL A O 1
ATOM 4740 N N . LEU A 1 952 ? 154.320 127.398 175.391 1.00 3.84 897 LEU A N 1
ATOM 4741 C CA . LEU A 1 952 ? 154.929 128.136 174.292 1.00 0.00 897 LEU A CA 1
ATOM 4742 C C . LEU A 1 952 ? 155.950 127.288 173.556 1.00 0.13 897 LEU A C 1
ATOM 4743 O O . LEU A 1 952 ? 156.086 127.395 172.335 1.00 5.99 897 LEU A O 1
ATOM 4748 N N . THR A 1 953 ? 156.706 126.465 174.280 1.00 2.02 898 THR A N 1
ATOM 4749 C CA . THR A 1 953 ? 157.636 125.572 173.598 1.00 2.10 898 THR A CA 1
ATOM 4750 C C . THR A 1 953 ? 156.890 124.676 172.612 1.00 0.38 898 THR A C 1
ATOM 4751 O O . THR A 1 953 ? 157.259 124.576 171.427 1.00 6.29 898 THR A O 1
ATOM 4755 N N . ALA A 1 954 ? 155.812 124.039 173.079 1.00 0.56 899 ALA A N 1
ATOM 4756 C CA . ALA A 1 954 ? 155.034 123.191 172.174 1.00 2.21 899 ALA A CA 1
ATOM 4757 C C . ALA A 1 954 ? 154.469 123.998 171.005 1.00 2.10 899 ALA A C 1
ATOM 4758 O O . ALA A 1 954 ? 154.487 123.543 169.849 1.00 2.87 899 ALA A O 1
ATOM 4760 N N . PHE A 1 955 ? 153.957 125.195 171.294 1.00 0.64 900 PHE A N 1
ATOM 4761 C CA . PHE A 1 955 ? 153.347 126.034 170.269 1.00 0.00 900 PHE A CA 1
ATOM 4762 C C . PHE A 1 955 ? 154.354 126.401 169.186 1.00 1.69 900 PHE A C 1
ATOM 4763 O O . PHE A 1 955 ? 154.053 126.330 167.990 1.00 4.84 900 PHE A O 1
ATOM 4771 N N . PHE A 1 956 ? 155.559 126.806 169.590 1.00 3.35 901 PHE A N 1
ATOM 4772 C CA . PHE A 1 956 ? 156.572 127.186 168.614 1.00 0.00 901 PHE A CA 1
ATOM 4773 C C . PHE A 1 956 ? 156.974 126.000 167.751 1.00 0.00 901 PHE A C 1
ATOM 4774 O O . PHE A 1 956 ? 157.145 126.144 166.535 1.00 2.31 901 PHE A O 1
ATOM 4782 N N . VAL A 1 957 ? 157.140 124.818 168.355 1.00 3.65 902 VAL A N 1
ATOM 4783 C CA . VAL A 1 957 ? 157.527 123.658 167.549 1.00 1.19 902 VAL A CA 1
ATOM 4784 C C . VAL A 1 957 ? 156.451 123.343 166.509 1.00 0.00 902 VAL A C 1
ATOM 4785 O O . VAL A 1 957 ? 156.742 123.147 165.317 1.00 3.14 902 VAL A O 1
ATOM 4789 N N . ILE A 1 958 ? 155.188 123.304 166.942 1.00 2.30 903 ILE A N 1
ATOM 4790 C CA . ILE A 1 958 ? 154.111 122.960 166.016 1.00 3.55 903 ILE A CA 1
ATOM 4791 C C . ILE A 1 958 ? 153.986 124.015 164.922 1.00 2.41 903 ILE A C 1
ATOM 4792 O O . ILE A 1 958 ? 153.749 123.693 163.750 1.00 2.70 903 ILE A O 1
ATOM 4797 N N . GLU A 1 959 ? 154.127 125.290 165.288 1.00 3.06 904 GLU A N 1
ATOM 4798 C CA . GLU A 1 959 ? 154.054 126.355 164.296 1.00 0.19 904 GLU A CA 1
ATOM 4799 C C . GLU A 1 959 ? 155.169 126.229 163.269 1.00 4.60 904 GLU A C 1
ATOM 4800 O O . GLU A 1 959 ? 154.948 126.449 162.073 1.00 2.17 904 GLU A O 1
ATOM 4806 N N . MET A 1 960 ? 156.381 125.895 163.716 1.00 6.50 905 MET A N 1
ATOM 4807 C CA . MET A 1 960 ? 157.475 125.714 162.771 1.00 0.00 905 MET A CA 1
ATOM 4808 C C . MET A 1 960 ? 157.165 124.589 161.794 1.00 0.01 905 MET A C 1
ATOM 4809 O O . MET A 1 960 ? 157.404 124.721 160.588 1.00 4.81 905 MET A O 1
ATOM 4814 N N . ILE A 1 961 ? 156.627 123.475 162.295 1.00 0.00 906 ILE A N 1
ATOM 4815 C CA . ILE A 1 961 ? 156.299 122.366 161.398 1.00 1.34 906 ILE A CA 1
ATOM 4816 C C . ILE A 1 961 ? 155.222 122.780 160.398 1.00 6.25 906 ILE A C 1
ATOM 4817 O O . ILE A 1 961 ? 155.298 122.446 159.207 1.00 6.70 906 ILE A O 1
ATOM 4822 N N . ILE A 1 962 ? 154.195 123.500 160.862 1.00 8.23 907 ILE A N 1
ATOM 4823 C CA . ILE A 1 962 ? 153.129 123.915 159.949 1.00 0.30 907 ILE A CA 1
ATOM 4824 C C . ILE A 1 962 ? 153.679 124.848 158.877 1.00 3.42 907 ILE A C 1
ATOM 4825 O O . ILE A 1 962 ? 153.354 124.714 157.692 1.00 5.95 907 ILE A O 1
ATOM 4830 N N . MET A 1 963 ? 154.511 125.814 159.270 1.00 3.70 908 MET A N 1
ATOM 4831 C CA . MET A 1 963 ? 155.074 126.734 158.287 1.00 1.24 908 MET A CA 1
ATOM 4832 C C . MET A 1 963 ? 155.961 126.002 157.287 1.00 5.94 908 MET A C 1
ATOM 4833 O O . MET A 1 963 ? 155.954 126.323 156.092 1.00 8.63 908 MET A O 1
ATOM 4838 N N . LEU A 1 964 ? 156.753 125.032 157.754 1.00 7.60 909 LEU A N 1
ATOM 4839 C CA . LEU A 1 964 ? 157.600 124.276 156.837 1.00 4.47 909 LEU A CA 1
ATOM 4840 C C . LEU A 1 964 ? 156.761 123.502 155.828 1.00 3.94 909 LEU A C 1
ATOM 4841 O O . LEU A 1 964 ? 157.054 123.507 154.627 1.00 8.38 909 LEU A O 1
ATOM 4846 N N . PHE A 1 965 ? 155.705 122.835 156.293 1.00 9.95 910 PHE A N 1
ATOM 4847 C CA . PHE A 1 965 ? 154.839 122.132 155.350 1.00 3.62 910 PHE A CA 1
ATOM 4848 C C . PHE A 1 965 ? 154.122 123.102 154.418 1.00 6.31 910 PHE A C 1
ATOM 4849 O O . PHE A 1 965 ? 153.773 122.731 153.293 1.00 7.30 910 PHE A O 1
ATOM 4857 N N . ALA A 1 966 ? 153.876 124.332 154.871 1.00 12.06 911 ALA A N 1
ATOM 4858 C CA . ALA A 1 966 ? 153.173 125.304 154.039 1.00 3.04 911 ALA A CA 1
ATOM 4859 C C . ALA A 1 966 ? 154.067 125.822 152.919 1.00 8.01 911 ALA A C 1
ATOM 4860 O O . ALA A 1 966 ? 153.749 125.675 151.733 1.00 11.42 911 ALA A O 1
ATOM 4862 N N . VAL A 1 967 ? 155.188 126.446 153.276 1.00 3.29 912 VAL A N 1
ATOM 4863 C CA . VAL A 1 967 ? 156.025 127.111 152.284 1.00 4.17 912 VAL A CA 1
ATOM 4864 C C . VAL A 1 967 ? 157.219 126.273 151.839 1.00 6.39 912 VAL A C 1
ATOM 4865 O O . VAL A 1 967 ? 157.773 126.538 150.762 1.00 8.52 912 VAL A O 1
ATOM 4869 N N . GLY A 1 968 ? 157.625 125.274 152.617 1.00 10.68 913 GLY A N 1
ATOM 4870 C CA . GLY A 1 968 ? 158.737 124.421 152.252 1.00 3.24 913 GLY A CA 1
ATOM 4871 C C . GLY A 1 968 ? 160.070 124.912 152.791 1.00 4.89 913 GLY A C 1
ATOM 4872 O O . GLY A 1 968 ? 160.201 126.004 153.346 1.00 10.71 913 GLY A O 1
ATOM 4873 N N . PHE A 1 969 ? 161.086 124.061 152.619 1.00 7.74 914 PHE A N 1
ATOM 4874 C CA . PHE A 1 969 ? 162.404 124.336 153.188 1.00 5.52 914 PHE A CA 1
ATOM 4875 C C . PHE A 1 969 ? 163.030 125.581 152.575 1.00 7.75 914 PHE A C 1
ATOM 4876 O O . PHE A 1 969 ? 163.558 126.443 153.287 1.00 16.65 914 PHE A O 1
ATOM 4884 N N . LYS A 1 970 ? 162.994 125.683 151.247 1.00 12.13 915 LYS A N 1
ATOM 4885 C CA . LYS A 1 970 ? 163.770 126.710 150.562 1.00 5.00 915 LYS A CA 1
ATOM 4886 C C . LYS A 1 970 ? 163.174 128.096 150.778 1.00 7.02 915 LYS A C 1
ATOM 4887 O O . LYS A 1 970 ? 163.910 129.065 150.996 1.00 9.48 915 LYS A O 1
ATOM 4893 N N . LYS A 1 971 ? 161.848 128.215 150.713 1.00 4.08 916 LYS A N 1
ATOM 4894 C CA . LYS A 1 971 ? 161.211 129.478 151.069 1.00 6.46 916 LYS A CA 1
ATOM 4895 C C . LYS A 1 971 ? 161.464 129.820 152.531 1.00 4.20 916 LYS A C 1
ATOM 4896 O O . LYS A 1 971 ? 161.740 130.976 152.870 1.00 11.94 916 LYS A O 1
ATOM 4902 N N . TYR A 1 972 ? 161.364 128.824 153.413 1.00 10.71 917 TYR A N 1
ATOM 4903 C CA . TYR A 1 972 ? 161.461 129.081 154.845 1.00 4.62 917 TYR A CA 1
ATOM 4904 C C . TYR A 1 972 ? 162.843 129.601 155.220 1.00 3.29 917 TYR A C 1
ATOM 4905 O O . TYR A 1 972 ? 162.969 130.591 155.948 1.00 6.93 917 TYR A O 1
ATOM 4914 N N . PHE A 1 973 ? 163.892 128.949 154.730 1.00 7.28 918 PHE A N 1
ATOM 4915 C CA . PHE A 1 973 ? 165.244 129.243 155.183 1.00 3.43 918 PHE A CA 1
ATOM 4916 C C . PHE A 1 973 ? 165.927 130.341 154.377 1.00 4.40 918 PHE A C 1
ATOM 4917 O O . PHE A 1 973 ? 167.105 130.620 154.620 1.00 10.93 918 PHE A O 1
ATOM 4925 N N . THR A 1 974 ? 165.227 130.969 153.432 1.00 6.87 919 THR A N 1
ATOM 4926 C CA . THR A 1 974 ? 165.723 132.155 152.743 1.00 6.93 919 THR A CA 1
ATOM 4927 C C . THR A 1 974 ? 164.981 133.422 153.155 1.00 3.91 919 THR A C 1
ATOM 4928 O O . THR A 1 974 ? 165.154 134.464 152.516 1.00 11.40 919 THR A O 1
ATOM 4932 N N . SER A 1 975 ? 164.153 133.354 154.192 1.00 8.87 920 SER A N 1
ATOM 4933 C CA . SER A 1 975 ? 163.405 134.498 154.702 1.00 2.59 920 SER A CA 1
ATOM 4934 C C . SER A 1 975 ? 163.984 134.923 156.045 1.00 0.53 920 SER A C 1
ATOM 4935 O O . SER A 1 975 ? 164.249 134.076 156.902 1.00 9.87 920 SER A O 1
ATOM 4938 N N . LYS A 1 976 ? 164.186 136.231 156.228 1.00 3.72 921 LYS A N 1
ATOM 4939 C CA . LYS A 1 976 ? 164.731 136.716 157.496 1.00 2.23 921 LYS A CA 1
ATOM 4940 C C . LYS A 1 976 ? 163.720 136.571 158.630 1.00 4.90 921 LYS A C 1
ATOM 4941 O O . LYS A 1 976 ? 164.095 136.260 159.769 1.00 6.68 921 LYS A O 1
ATOM 4947 N N . TRP A 1 977 ? 162.436 136.789 158.340 1.00 0.00 922 TRP A N 1
ATOM 4948 C CA . TRP A 1 977 ? 161.406 136.622 159.361 1.00 2.12 922 TRP A CA 1
ATOM 4949 C C . TRP A 1 977 ? 161.379 135.187 159.877 1.00 0.00 922 TRP A C 1
ATOM 4950 O O . TRP A 1 977 ? 161.373 134.942 161.093 1.00 1.31 922 TRP A O 1
ATOM 4961 N N . TYR A 1 978 ? 161.332 134.221 158.961 1.00 0.00 923 TYR A N 1
ATOM 4962 C CA . TYR A 1 978 ? 161.307 132.828 159.379 1.00 0.40 923 TYR A CA 1
ATOM 4963 C C . TYR A 1 978 ? 162.605 132.432 160.064 1.00 0.07 923 TYR A C 1
ATOM 4964 O O . TYR A 1 978 ? 162.602 131.533 160.906 1.00 4.71 923 TYR A O 1
ATOM 4973 N N . TRP A 1 979 ? 163.715 133.101 159.743 1.00 0.00 924 TRP A N 1
ATOM 4974 C CA . TRP A 1 979 ? 164.958 132.843 160.465 1.00 1.56 924 TRP A CA 1
ATOM 4975 C C . TRP A 1 979 ? 164.872 133.324 161.908 1.00 0.00 924 TRP A C 1
ATOM 4976 O O . TRP A 1 979 ? 165.341 132.643 162.829 1.00 8.38 924 TRP A O 1
ATOM 4987 N N . LEU A 1 980 ? 164.263 134.490 162.125 1.00 0.00 925 LEU A N 1
ATOM 4988 C CA . LEU A 1 980 ? 164.020 134.950 163.488 1.00 2.68 925 LEU A CA 1
ATOM 4989 C C . LEU A 1 980 ? 163.156 133.946 164.249 1.00 0.00 925 LEU A C 1
ATOM 4990 O O . LEU A 1 980 ? 163.458 133.577 165.398 1.00 2.66 925 LEU A O 1
ATOM 4995 N N . ASP A 1 981 ? 162.095 133.463 163.601 1.00 3.37 926 ASP A N 1
ATOM 4996 C CA . ASP A 1 981 ? 161.231 132.472 164.236 1.00 1.69 926 ASP A CA 1
ATOM 4997 C C . ASP A 1 981 ? 162.003 131.199 164.575 1.00 2.08 926 ASP A C 1
ATOM 4998 O O . ASP A 1 981 ? 161.833 130.621 165.658 1.00 9.74 926 ASP A O 1
ATOM 5003 N N . PHE A 1 982 ? 162.848 130.740 163.649 1.00 1.24 927 PHE A N 1
ATOM 5004 C CA . PHE A 1 982 ? 163.620 129.521 163.863 1.00 2.60 927 PHE A CA 1
ATOM 5005 C C . PHE A 1 982 ? 164.587 129.677 165.032 1.00 3.62 927 PHE A C 1
ATOM 5006 O O . PHE A 1 982 ? 164.776 128.745 165.825 1.00 3.79 927 PHE A O 1
ATOM 5014 N N . ILE A 1 983 ? 165.209 130.851 165.159 1.00 0.88 928 ILE A N 1
ATOM 5015 C CA . ILE A 1 983 ? 166.111 131.070 166.288 1.00 0.92 928 ILE A CA 1
ATOM 5016 C C . ILE A 1 983 ? 165.342 131.013 167.600 1.00 0.21 928 ILE A C 1
ATOM 5017 O O . ILE A 1 983 ? 165.832 130.468 168.599 1.00 3.57 928 ILE A O 1
ATOM 5022 N N . VAL A 1 984 ? 164.129 131.572 167.625 1.00 0.00 929 VAL A N 1
ATOM 5023 C CA . VAL A 1 984 ? 163.338 131.495 168.855 1.00 0.00 929 VAL A CA 1
ATOM 5024 C C . VAL A 1 984 ? 162.983 130.042 169.172 1.00 0.00 929 VAL A C 1
ATOM 5025 O O . VAL A 1 984 ? 163.017 129.612 170.337 1.00 0.00 929 VAL A O 1
ATOM 5029 N N . VAL A 1 985 ? 162.682 129.250 168.139 1.00 0.00 930 VAL A N 1
ATOM 5030 C CA . VAL A 1 985 ? 162.343 127.845 168.369 1.00 0.68 930 VAL A CA 1
ATOM 5031 C C . VAL A 1 985 ? 163.539 127.104 168.951 1.00 1.53 930 VAL A C 1
ATOM 5032 O O . VAL A 1 985 ? 163.403 126.293 169.876 1.00 0.00 930 VAL A O 1
ATOM 5036 N N . VAL A 1 986 ? 164.731 127.375 168.422 1.00 0.46 931 VAL A N 1
ATOM 5037 C CA . VAL A 1 986 ? 165.924 126.687 168.905 1.00 0.91 931 VAL A CA 1
ATOM 5038 C C . VAL A 1 986 ? 166.222 127.087 170.341 1.00 1.72 931 VAL A C 1
ATOM 5039 O O . VAL A 1 986 ? 166.605 126.250 171.167 1.00 1.21 931 VAL A O 1
ATOM 5043 N N . ALA A 1 987 ? 166.084 128.375 170.658 1.00 2.43 932 ALA A N 1
ATOM 5044 C CA . ALA A 1 987 ? 166.343 128.815 172.023 1.00 0.38 932 ALA A CA 1
ATOM 5045 C C . ALA A 1 987 ? 165.403 128.123 173.000 1.00 3.39 932 ALA A C 1
ATOM 5046 O O . ALA A 1 987 ? 165.828 127.669 174.074 1.00 0.36 932 ALA A O 1
ATOM 5048 N N . TYR A 1 988 ? 164.123 128.009 172.638 1.00 0.31 933 TYR A N 1
ATOM 5049 C CA . TYR A 1 988 ? 163.177 127.373 173.550 1.00 0.00 933 TYR A CA 1
ATOM 5050 C C . TYR A 1 988 ? 163.419 125.870 173.664 1.00 0.00 933 TYR A C 1
ATOM 5051 O O . TYR A 1 988 ? 163.271 125.297 174.750 1.00 0.00 933 TYR A O 1
ATOM 5060 N N . LEU A 1 989 ? 163.820 125.216 172.573 1.00 0.00 934 LEU A N 1
ATOM 5061 C CA . LEU A 1 989 ? 164.176 123.801 172.666 1.00 0.00 934 LEU A CA 1
ATOM 5062 C C . LEU A 1 989 ? 165.388 123.594 173.569 1.00 1.95 934 LEU A C 1
ATOM 5063 O O . LEU A 1 989 ? 165.433 122.639 174.357 1.00 5.23 934 LEU A O 1
ATOM 5068 N N . LEU A 1 990 ? 166.388 124.469 173.455 1.00 0.00 935 LEU A N 1
ATOM 5069 C CA . LEU A 1 990 ? 167.566 124.360 174.307 1.00 0.99 935 LEU A CA 1
ATOM 5070 C C . LEU A 1 990 ? 167.196 124.553 175.774 1.00 2.25 935 LEU A C 1
ATOM 5071 O O . LEU A 1 990 ? 167.660 123.803 176.640 1.00 4.15 935 LEU A O 1
ATOM 5076 N N . ASN A 1 991 ? 166.353 125.545 176.078 1.00 4.46 936 ASN A N 1
ATOM 5077 C CA . ASN A 1 991 ? 165.917 125.710 177.464 1.00 2.67 936 ASN A CA 1
ATOM 5078 C C . ASN A 1 991 ? 165.143 124.489 177.948 1.00 1.08 936 ASN A C 1
ATOM 5079 O O . ASN A 1 991 ? 165.274 124.083 179.108 1.00 7.78 936 ASN A O 1
ATOM 5084 N N . PHE A 1 992 ? 164.317 123.901 177.082 1.00 4.99 937 PHE A N 1
ATOM 5085 C CA . PHE A 1 992 ? 163.581 122.701 177.469 1.00 4.98 937 PHE A CA 1
ATOM 5086 C C . PHE A 1 992 ? 164.537 121.568 177.830 1.00 5.35 937 PHE A C 1
ATOM 5087 O O . PHE A 1 992 ? 164.345 120.873 178.837 1.00 6.96 937 PHE A O 1
ATOM 5095 N N . VAL A 1 993 ? 165.576 121.370 177.017 1.00 9.38 938 VAL A N 1
ATOM 5096 C CA . VAL A 1 993 ? 166.524 120.296 177.294 1.00 9.36 938 VAL A CA 1
ATOM 5097 C C . VAL A 1 993 ? 167.302 120.586 178.574 1.00 7.92 938 VAL A C 1
ATOM 5098 O O . VAL A 1 993 ? 167.590 119.675 179.359 1.00 11.66 938 VAL A O 1
ATOM 5102 N N . LEU A 1 994 ? 167.665 121.850 178.802 1.00 3.69 939 LEU A N 1
ATOM 5103 C CA . LEU A 1 994 ? 168.357 122.202 180.040 1.00 5.81 939 LEU A CA 1
ATOM 5104 C C . LEU A 1 994 ? 167.485 121.933 181.259 1.00 8.43 939 LEU A C 1
ATOM 5105 O O . LEU A 1 994 ? 167.961 121.402 182.268 1.00 17.68 939 LEU A O 1
ATOM 5110 N N . MET A 1 995 ? 166.208 122.312 181.193 1.00 6.17 940 MET A N 1
ATOM 5111 C CA . MET A 1 995 ? 165.313 122.067 182.317 1.00 8.70 940 MET A CA 1
ATOM 5112 C C . MET A 1 995 ? 165.131 120.576 182.567 1.00 13.52 940 MET A C 1
ATOM 5113 O O . MET A 1 995 ? 165.048 120.141 183.722 1.00 24.41 940 MET A O 1
ATOM 5118 N N . CYS A 1 996 ? 165.062 119.775 181.501 1.00 13.23 941 CYS A N 1
ATOM 5119 C CA . CYS A 1 996 ? 164.946 118.331 181.689 1.00 10.93 941 CYS A CA 1
ATOM 5120 C C . CYS A 1 996 ? 166.154 117.771 182.429 1.00 10.88 941 CYS A C 1
ATOM 5121 O O . CYS A 1 996 ? 166.008 116.931 183.325 1.00 22.57 941 CYS A O 1
ATOM 5124 N N . ALA A 1 997 ? 167.357 118.231 182.078 1.00 13.64 942 ALA A N 1
ATOM 5125 C CA . ALA A 1 997 ? 168.572 117.766 182.735 1.00 9.14 942 ALA A CA 1
ATOM 5126 C C . ALA A 1 997 ? 168.722 118.305 184.152 1.00 12.40 942 ALA A C 1
ATOM 5127 O O . ALA A 1 997 ? 169.662 117.908 184.848 1.00 20.64 942 ALA A O 1
ATOM 5129 N N . GLY A 1 998 ? 167.833 119.189 184.593 1.00 9.47 943 GLY A N 1
ATOM 5130 C CA . GLY A 1 998 ? 167.950 119.795 185.904 1.00 13.39 943 GLY A CA 1
ATOM 5131 C C . GLY A 1 998 ? 168.790 121.050 185.960 1.00 9.69 943 GLY A C 1
ATOM 5132 O O . GLY A 1 998 ? 169.276 121.401 187.040 1.00 20.25 943 GLY A O 1
ATOM 5133 N N . ILE A 1 999 ? 168.973 121.742 184.839 1.00 10.17 944 ILE A N 1
ATOM 5134 C CA . ILE A 1 999 ? 169.789 122.950 184.767 1.00 12.76 944 ILE A CA 1
ATOM 5135 C C . ILE A 1 999 ? 168.855 124.137 184.580 1.00 11.61 944 ILE A C 1
ATOM 5136 O O . ILE A 1 999 ? 167.990 124.120 183.697 1.00 16.95 944 ILE A O 1
ATOM 5141 N N . GLU A 1 1000 ? 169.027 125.160 185.415 1.00 17.06 945 GLU A N 1
ATOM 5142 C CA . GLU A 1 1000 ? 168.131 126.311 185.392 1.00 10.62 945 GLU A CA 1
ATOM 5143 C C . GLU A 1 1000 ? 168.127 126.972 184.020 1.00 9.82 945 GLU A C 1
ATOM 5144 O O . GLU A 1 1000 ? 169.182 127.226 183.431 1.00 11.68 945 GLU A O 1
ATOM 5150 N N . ALA A 1 1001 ? 166.927 127.261 183.521 1.00 11.73 946 ALA A N 1
ATOM 5151 C CA . ALA A 1 1001 ? 166.783 127.841 182.193 1.00 5.64 946 ALA A CA 1
ATOM 5152 C C . ALA A 1 1001 ? 167.480 129.193 182.115 1.00 7.55 946 ALA A C 1
ATOM 5153 O O . ALA A 1 1001 ? 167.448 129.985 183.060 1.00 12.00 946 ALA A O 1
ATOM 5155 N N . LEU A 1 1002 ? 168.128 129.448 180.980 1.00 4.47 947 LEU A N 1
ATOM 5156 C CA . LEU A 1 1002 ? 168.714 130.758 180.727 1.00 0.15 947 LEU A CA 1
ATOM 5157 C C . LEU A 1 1002 ? 167.609 131.791 180.546 1.00 1.10 947 LEU A C 1
ATOM 5158 O O . LEU A 1 1002 ? 166.652 131.566 179.803 1.00 5.33 947 LEU A O 1
ATOM 5163 N N . GLN A 1 1003 ? 167.738 132.924 181.239 1.00 3.54 948 GLN A N 1
ATOM 5164 C CA . GLN A 1 1003 ? 166.725 133.971 181.142 1.00 0.00 948 GLN A CA 1
ATOM 5165 C C . GLN A 1 1003 ? 166.750 134.667 179.785 1.00 0.99 948 GLN A C 1
ATOM 5166 O O . GLN A 1 1003 ? 165.691 134.969 179.221 1.00 5.22 948 GLN A O 1
ATOM 5172 N N . THR A 1 1004 ? 167.941 134.931 179.244 1.00 0.00 949 THR A N 1
ATOM 5173 C CA . THR A 1 1004 ? 168.030 135.642 177.970 1.00 1.70 949 THR A CA 1
ATOM 5174 C C . THR A 1 1004 ? 167.354 134.851 176.853 1.00 0.20 949 THR A C 1
ATOM 5175 O O . THR A 1 1004 ? 166.639 135.417 176.003 1.00 11.00 949 THR A O 1
ATOM 5179 N N . LEU A 1 1005 ? 167.524 133.529 176.873 1.00 1.82 950 LEU A N 1
ATOM 5180 C CA . LEU A 1 1005 ? 166.964 132.706 175.813 1.00 4.81 950 LEU A CA 1
ATOM 5181 C C . LEU A 1 1005 ? 165.447 132.802 175.817 1.00 0.00 950 LEU A C 1
ATOM 5182 O O . LEU A 1 1005 ? 164.825 133.000 174.768 1.00 4.54 950 LEU A O 1
ATOM 5187 N N . ARG A 1 1006 ? 164.829 132.691 176.993 1.00 1.52 951 ARG A N 1
ATOM 5188 C CA . ARG A 1 1006 ? 163.378 132.772 177.027 1.00 1.38 951 ARG A CA 1
ATOM 5189 C C . ARG A 1 1006 ? 162.892 134.203 176.850 1.00 0.82 951 ARG A C 1
ATOM 5190 O O . ARG A 1 1006 ? 161.713 134.407 176.550 1.00 4.66 951 ARG A O 1
ATOM 5198 N N . LEU A 1 1007 ? 163.768 135.198 177.017 1.00 0.23 952 LEU A N 1
ATOM 5199 C CA . LEU A 1 1007 ? 163.385 136.564 176.690 1.00 0.00 952 LEU A CA 1
ATOM 5200 C C . LEU A 1 1007 ? 163.417 136.828 175.195 1.00 0.00 952 LEU A C 1
ATOM 5201 O O . LEU A 1 1007 ? 162.877 137.845 174.748 1.00 3.31 952 LEU A O 1
ATOM 5206 N N . LEU A 1 1008 ? 164.029 135.938 174.414 1.00 2.86 953 LEU A N 1
ATOM 5207 C CA . LEU A 1 1008 ? 164.098 136.194 172.979 1.00 0.00 953 LEU A CA 1
ATOM 5208 C C . LEU A 1 1008 ? 162.729 136.173 172.298 1.00 2.37 953 LEU A C 1
ATOM 5209 O O . LEU A 1 1008 ? 162.629 136.595 171.142 1.00 1.27 953 LEU A O 1
ATOM 5214 N N . ARG A 1 1009 ? 161.678 135.687 172.964 1.00 0.00 954 ARG A N 1
ATOM 5215 C CA . ARG A 1 1009 ? 160.380 135.584 172.303 1.00 0.00 954 ARG A CA 1
ATOM 5216 C C . ARG A 1 1009 ? 159.742 136.944 172.030 1.00 0.00 954 ARG A C 1
ATOM 5217 O O . ARG A 1 1009 ? 158.854 137.032 171.176 1.00 0.00 954 ARG A O 1
ATOM 5225 N N . VAL A 1 1010 ? 160.176 138.003 172.720 1.00 0.00 955 VAL A N 1
ATOM 5226 C CA . VAL A 1 1010 ? 159.621 139.334 172.474 1.00 0.00 955 VAL A CA 1
ATOM 5227 C C . VAL A 1 1010 ? 159.887 139.783 171.045 1.00 0.00 955 VAL A C 1
ATOM 5228 O O . VAL A 1 1010 ? 159.159 140.624 170.506 1.00 0.00 955 VAL A O 1
ATOM 5232 N N . PHE A 1 1011 ? 160.939 139.262 170.418 1.00 0.00 956 PHE A N 1
ATOM 5233 C CA . PHE A 1 1011 ? 161.258 139.671 169.057 1.00 0.00 956 PHE A CA 1
ATOM 5234 C C . PHE A 1 1011 ? 160.220 139.200 168.045 1.00 0.00 956 PHE A C 1
ATOM 5235 O O . PHE A 1 1011 ? 160.227 139.681 166.907 1.00 1.58 956 PHE A O 1
ATOM 5243 N N . ARG A 1 1012 ? 159.332 138.281 168.428 1.00 0.00 957 ARG A N 1
ATOM 5244 C CA . ARG A 1 1012 ? 158.256 137.873 167.535 1.00 0.00 957 ARG A CA 1
ATOM 5245 C C . ARG A 1 1012 ? 157.249 138.992 167.293 1.00 0.00 957 ARG A C 1
ATOM 5246 O O . ARG A 1 1012 ? 156.471 138.910 166.339 1.00 1.73 957 ARG A O 1
ATOM 5254 N N . LEU A 1 1013 ? 157.248 140.034 168.129 1.00 0.00 958 LEU A N 1
ATOM 5255 C CA . LEU A 1 1013 ? 156.241 141.084 168.008 1.00 1.84 958 LEU A CA 1
ATOM 5256 C C . LEU A 1 1013 ? 156.426 141.949 166.768 1.00 0.00 958 LEU A C 1
ATOM 5257 O O . LEU A 1 1013 ? 155.477 142.624 166.358 1.00 3.64 958 LEU A O 1
ATOM 5262 N N . PHE A 1 1014 ? 157.614 141.950 166.163 1.00 0.00 959 PHE A N 1
ATOM 5263 C CA . PHE A 1 1014 ? 157.915 142.951 165.142 1.00 0.66 959 PHE A CA 1
ATOM 5264 C C . PHE A 1 1014 ? 157.184 142.680 163.832 1.00 1.25 959 PHE A C 1
ATOM 5265 O O . PHE A 1 1014 ? 156.770 143.622 163.149 1.00 3.98 959 PHE A O 1
ATOM 5273 N N . ARG A 1 1015 ? 157.029 141.417 163.446 1.00 0.00 960 ARG A N 1
ATOM 5274 C CA . ARG A 1 1015 ? 156.322 141.145 162.196 1.00 0.69 960 ARG A CA 1
ATOM 5275 C C . ARG A 1 1015 ? 154.877 141.622 162.240 1.00 2.66 960 ARG A C 1
ATOM 5276 O O . ARG A 1 1015 ? 154.462 142.344 161.317 1.00 2.78 960 ARG A O 1
ATOM 5284 N N . PRO A 1 1016 ? 154.067 141.280 163.246 1.00 3.24 961 PRO A N 1
ATOM 5285 C CA . PRO A 1 1016 ? 152.721 141.872 163.310 1.00 4.39 961 PRO A CA 1
ATOM 5286 C C . PRO A 1 1016 ? 152.743 143.386 163.424 1.00 2.16 961 PRO A C 1
ATOM 5287 O O . PRO A 1 1016 ? 151.839 144.053 162.905 1.00 2.83 961 PRO A O 1
ATOM 5291 N N . LEU A 1 1017 ? 153.755 143.952 164.088 1.00 0.00 962 LEU A N 1
ATOM 5292 C CA . LEU A 1 1017 ? 153.864 145.404 164.171 1.00 0.00 962 LEU A CA 1
ATOM 5293 C C . LEU A 1 1017 ? 154.053 146.019 162.791 1.00 0.00 962 LEU A C 1
ATOM 5294 O O . LEU A 1 1017 ? 153.465 147.061 162.481 1.00 0.00 962 LEU A O 1
ATOM 5299 N N . SER A 1 1018 ? 154.873 145.388 161.950 1.00 0.00 963 SER A N 1
ATOM 5300 C CA . SER A 1 1018 ? 155.162 145.936 160.632 1.00 0.00 963 SER A CA 1
ATOM 5301 C C . SER A 1 1018 ? 153.941 145.952 159.718 1.00 0.00 963 SER A C 1
ATOM 5302 O O . SER A 1 1018 ? 153.961 146.650 158.699 1.00 0.00 963 SER A O 1
ATOM 5305 N N . LYS A 1 1019 ? 152.884 145.214 160.058 1.00 1.91 964 LYS A N 1
ATOM 5306 C CA . LYS A 1 1019 ? 151.683 145.124 159.237 1.00 0.00 964 LYS A CA 1
ATOM 5307 C C . LYS A 1 1019 ? 150.566 146.064 159.680 1.00 1.67 964 LYS A C 1
ATOM 5308 O O . LYS A 1 1019 ? 149.480 146.025 159.094 1.00 4.55 964 LYS A O 1
ATOM 5314 N N . VAL A 1 1020 ? 150.791 146.893 160.700 1.00 0.00 965 VAL A N 1
ATOM 5315 C CA . VAL A 1 1020 ? 149.761 147.833 161.130 1.00 0.00 965 VAL A CA 1
ATOM 5316 C C . VAL A 1 1020 ? 149.496 148.860 160.032 1.00 0.00 965 VAL A C 1
ATOM 5317 O O . VAL A 1 1020 ? 150.364 149.164 159.204 1.00 0.00 965 VAL A O 1
ATOM 5321 N N . ASN A 1 1021 ? 148.276 149.393 160.023 1.00 0.00 966 ASN A N 1
ATOM 5322 C CA . ASN A 1 1021 ? 147.859 150.345 158.999 1.00 0.00 966 ASN A CA 1
ATOM 5323 C C . ASN A 1 1021 ? 148.773 151.566 158.970 1.00 0.00 966 ASN A C 1
ATOM 5324 O O . ASN A 1 1021 ? 148.923 152.269 159.974 1.00 0.00 966 ASN A O 1
ATOM 5329 N N . GLY A 1 1022 ? 149.375 151.818 157.811 1.00 0.00 967 GLY A N 1
ATOM 5330 C CA . GLY A 1 1022 ? 150.225 152.972 157.621 1.00 0.00 967 GLY A CA 1
ATOM 5331 C C . GLY A 1 1022 ? 151.636 152.829 158.149 1.00 0.00 967 GLY A C 1
ATOM 5332 O O . GLY A 1 1022 ? 152.432 153.764 158.001 1.00 0.57 967 GLY A O 1
ATOM 5333 N N . MET A 1 1023 ? 151.978 151.688 158.746 1.00 0.00 968 MET A N 1
ATOM 5334 C CA . MET A 1 1023 ? 153.322 151.481 159.267 1.00 0.19 968 MET A CA 1
ATOM 5335 C C . MET A 1 1023 ? 154.336 151.194 158.168 1.00 2.92 968 MET A C 1
ATOM 5336 O O . MET A 1 1023 ? 155.538 151.387 158.382 1.00 7.06 968 MET A O 1
ATOM 5341 N N . GLN A 1 1024 ? 153.879 150.758 156.995 1.00 0.00 969 GLN A N 1
ATOM 5342 C CA . GLN A 1 1024 ? 154.804 150.308 155.963 1.00 0.00 969 GLN A CA 1
ATOM 5343 C C . GLN A 1 1024 ? 155.749 151.423 155.531 1.00 0.00 969 GLN A C 1
ATOM 5344 O O . GLN A 1 1024 ? 156.923 151.169 155.245 1.00 0.95 969 GLN A O 1
ATOM 5350 N N . VAL A 1 1025 ? 155.258 152.662 155.466 1.00 4.83 970 VAL A N 1
ATOM 5351 C CA . VAL A 1 1025 ? 156.117 153.767 155.049 1.00 3.56 970 VAL A CA 1
ATOM 5352 C C . VAL A 1 1025 ? 157.272 153.946 156.038 1.00 3.49 970 VAL A C 1
ATOM 5353 O O . VAL A 1 1025 ? 158.427 154.143 155.639 1.00 12.00 970 VAL A O 1
ATOM 5357 N N . VAL A 1 1026 ? 156.985 153.834 157.340 1.00 0.00 971 VAL A N 1
ATOM 5358 C CA . VAL A 1 1026 ? 158.004 154.064 158.367 1.00 0.00 971 VAL A CA 1
ATOM 5359 C C . VAL A 1 1026 ? 159.072 152.972 158.330 1.00 7.96 971 VAL A C 1
ATOM 5360 O O . VAL A 1 1026 ? 160.281 153.252 158.331 1.00 4.17 971 VAL A O 1
ATOM 5364 N N . THR A 1 1027 ? 158.639 151.708 158.305 1.00 0.00 972 THR A N 1
ATOM 5365 C CA . THR A 1 1027 ? 159.589 150.599 158.276 1.00 1.55 972 THR A CA 1
ATOM 5366 C C . THR A 1 1027 ? 160.380 150.576 156.972 1.00 12.76 972 THR A C 1
ATOM 5367 O O . THR A 1 1027 ? 161.573 150.250 156.971 1.00 14.17 972 THR A O 1
ATOM 5371 N N . SER A 1 1028 ? 159.737 150.908 155.850 1.00 0.00 973 SER A N 1
ATOM 5372 C CA . SER A 1 1028 ? 160.466 150.990 154.589 1.00 2.59 973 SER A CA 1
ATOM 5373 C C . SER A 1 1028 ? 161.541 152.066 154.652 1.00 0.00 973 SER A C 1
ATOM 5374 O O . SER A 1 1028 ? 162.666 151.858 154.182 1.00 0.00 973 SER A O 1
ATOM 5377 N N . THR A 1 1029 ? 161.217 153.223 155.239 1.00 8.66 974 THR A N 1
ATOM 5378 C CA . THR A 1 1029 ? 162.210 154.283 155.378 1.00 3.58 974 THR A CA 1
ATOM 5379 C C . THR A 1 1029 ? 163.405 153.814 156.203 1.00 0.00 974 THR A C 1
ATOM 5380 O O . THR A 1 1029 ? 164.560 154.039 155.825 1.00 0.00 974 THR A O 1
ATOM 5384 N N . LEU A 1 1030 ? 163.148 153.165 157.342 1.00 8.44 975 LEU A N 1
ATOM 5385 C CA . LEU A 1 1030 ? 164.259 152.712 158.181 1.00 5.45 975 LEU A CA 1
ATOM 5386 C C . LEU A 1 1030 ? 165.104 151.650 157.475 1.00 0.00 975 LEU A C 1
ATOM 5387 O O . LEU A 1 1030 ? 166.346 151.688 157.523 1.00 2.72 975 LEU A O 1
ATOM 5392 N N . VAL A 1 1031 ? 164.447 150.689 156.819 1.00 0.00 976 VAL A N 1
ATOM 5393 C CA . VAL A 1 1031 ? 165.178 149.626 156.138 1.00 0.00 976 VAL A CA 1
ATOM 5394 C C . VAL A 1 1031 ? 166.056 150.212 155.045 1.00 0.00 976 VAL A C 1
ATOM 5395 O O . VAL A 1 1031 ? 167.229 149.847 154.905 1.00 1.34 976 VAL A O 1
ATOM 5399 N N . GLU A 1 1032 ? 165.509 151.145 154.265 1.00 9.23 977 GLU A N 1
ATOM 5400 C CA . GLU A 1 1032 ? 166.292 151.783 153.217 1.00 10.71 977 GLU A CA 1
ATOM 5401 C C . GLU A 1 1032 ? 167.424 152.632 153.791 1.00 2.90 977 GLU A C 1
ATOM 5402 O O . GLU A 1 1032 ? 168.474 152.765 153.154 1.00 7.23 977 GLU A O 1
ATOM 5408 N N . ALA A 1 1033 ? 167.233 153.220 154.977 1.00 0.00 978 ALA A N 1
ATOM 5409 C CA . ALA A 1 1033 ? 168.240 154.112 155.542 1.00 0.00 978 ALA A CA 1
ATOM 5410 C C . ALA A 1 1033 ? 169.413 153.375 156.175 1.00 0.00 978 ALA A C 1
ATOM 5411 O O . ALA A 1 1033 ? 170.486 153.968 156.322 1.00 1.13 978 ALA A O 1
ATOM 5413 N N . VAL A 1 1034 ? 169.233 152.109 156.557 1.00 0.00 979 VAL A N 1
ATOM 5414 C CA . VAL A 1 1034 ? 170.275 151.404 157.314 1.00 0.00 979 VAL A CA 1
ATOM 5415 C C . VAL A 1 1034 ? 171.673 151.529 156.692 1.00 0.00 979 VAL A C 1
ATOM 5416 O O . VAL A 1 1034 ? 172.619 151.865 157.420 1.00 0.00 979 VAL A O 1
ATOM 5420 N N . PRO A 1 1035 ? 171.882 151.251 155.398 1.00 0.97 980 PRO A N 1
ATOM 5421 C CA . PRO A 1 1035 ? 173.263 151.296 154.869 1.00 0.00 980 PRO A CA 1
ATOM 5422 C C . PRO A 1 1035 ? 173.925 152.661 154.990 1.00 0.00 980 PRO A C 1
ATOM 5423 O O . PRO A 1 1035 ? 175.118 152.759 155.322 1.00 0.00 980 PRO A O 1
ATOM 5427 N N . HIS A 1 1036 ? 173.173 153.729 154.720 1.00 6.01 981 HIS A N 1
ATOM 5428 C CA . HIS A 1 1036 ? 173.724 155.074 154.840 1.00 3.72 981 HIS A CA 1
ATOM 5429 C C . HIS A 1 1036 ? 174.082 155.388 156.285 1.00 0.73 981 HIS A C 1
ATOM 5430 O O . HIS A 1 1036 ? 175.117 156.008 156.563 1.00 1.07 981 HIS A O 1
ATOM 5437 N N . ILE A 1 1037 ? 173.231 154.964 157.217 1.00 1.15 982 ILE A N 1
ATOM 5438 C CA . ILE A 1 1037 ? 173.519 155.141 158.634 1.00 0.00 982 ILE A CA 1
ATOM 5439 C C . ILE A 1 1037 ? 174.825 154.444 158.990 1.00 0.00 982 ILE A C 1
ATOM 5440 O O . ILE A 1 1037 ? 175.648 154.976 159.746 1.00 0.00 982 ILE A O 1
ATOM 5445 N N . PHE A 1 1038 ? 175.038 153.245 158.441 1.00 4.58 983 PHE A N 1
ATOM 5446 C CA . PHE A 1 1038 ? 176.278 152.521 158.709 1.00 5.00 983 PHE A CA 1
ATOM 5447 C C . PHE A 1 1038 ? 177.491 153.283 158.180 1.00 0.00 983 PHE A C 1
ATOM 5448 O O . PHE A 1 1038 ? 178.529 153.367 158.854 1.00 0.00 983 PHE A O 1
ATOM 5456 N N . ASN A 1 1039 ? 177.382 153.836 156.969 1.00 0.00 984 ASN A N 1
ATOM 5457 C CA . ASN A 1 1039 ? 178.489 154.623 156.424 1.00 0.00 984 ASN A CA 1
ATOM 5458 C C . ASN A 1 1039 ? 178.804 155.822 157.311 1.00 0.00 984 ASN A C 1
ATOM 5459 O O . ASN A 1 1039 ? 179.979 156.139 157.561 1.00 0.41 984 ASN A O 1
ATOM 5464 N N . VAL A 1 1040 ? 177.764 156.512 157.780 1.00 0.00 985 VAL A N 1
ATOM 5465 C CA . VAL A 1 1040 ? 177.979 157.648 158.669 1.00 0.00 985 VAL A CA 1
ATOM 5466 C C . VAL A 1 1040 ? 178.672 157.199 159.949 1.00 0.00 985 VAL A C 1
ATOM 5467 O O . VAL A 1 1040 ? 179.563 157.885 160.459 1.00 0.00 985 VAL A O 1
ATOM 5471 N N . ILE A 1 1041 ? 178.265 156.052 160.499 1.00 0.00 986 ILE A N 1
ATOM 5472 C CA . ILE A 1 1041 ? 178.899 155.566 161.722 1.00 0.00 986 ILE A CA 1
ATOM 5473 C C . ILE A 1 1041 ? 180.384 155.322 161.488 1.00 0.00 986 ILE A C 1
ATOM 5474 O O . ILE A 1 1041 ? 181.224 155.661 162.331 1.00 0.00 986 ILE A O 1
ATOM 5479 N N . LEU A 1 1042 ? 180.733 154.726 160.345 1.00 0.00 987 LEU A N 1
ATOM 5480 C CA . LEU A 1 1042 ? 182.143 154.459 160.058 1.00 0.00 987 LEU A CA 1
ATOM 5481 C C . LEU A 1 1042 ? 182.950 155.752 159.965 1.00 0.00 987 LEU A C 1
ATOM 5482 O O . LEU A 1 1042 ? 184.046 155.868 160.539 1.00 3.00 987 LEU A O 1
ATOM 5487 N N . VAL A 1 1043 ? 182.419 156.742 159.246 1.00 0.83 988 VAL A N 1
ATOM 5488 C CA . VAL A 1 1043 ? 183.136 158.010 159.116 1.00 1.74 988 VAL A CA 1
ATOM 5489 C C . VAL A 1 1043 ? 183.295 158.677 160.480 1.00 2.54 988 VAL A C 1
ATOM 5490 O O . VAL A 1 1043 ? 184.364 159.220 160.813 1.00 0.00 988 VAL A O 1
ATOM 5494 N N . GLY A 1 1044 ? 182.234 158.660 161.286 1.00 0.00 989 GLY A N 1
ATOM 5495 C CA . GLY A 1 1044 ? 182.327 159.232 162.616 1.00 0.00 989 GLY A CA 1
ATOM 5496 C C . GLY A 1 1044 ? 183.369 158.541 163.471 1.00 0.00 989 GLY A C 1
ATOM 5497 O O . GLY A 1 1044 ? 184.094 159.190 164.227 1.00 0.53 989 GLY A O 1
ATOM 5498 N N . ILE A 1 1045 ? 183.458 157.215 163.366 1.00 0.00 990 ILE A N 1
ATOM 5499 C CA . ILE A 1 1045 ? 184.462 156.478 164.126 1.00 0.00 990 ILE A CA 1
ATOM 5500 C C . ILE A 1 1045 ? 185.862 156.910 163.712 1.00 0.00 990 ILE A C 1
ATOM 5501 O O . ILE A 1 1045 ? 186.758 157.044 164.552 1.00 0.00 990 ILE A O 1
ATOM 5506 N N . PHE A 1 1046 ? 186.074 157.140 162.416 1.00 0.00 991 PHE A N 1
ATOM 5507 C CA . PHE A 1 1046 ? 187.389 157.591 161.951 1.00 1.28 991 PHE A CA 1
ATOM 5508 C C . PHE A 1 1046 ? 187.762 158.953 162.552 1.00 0.35 991 PHE A C 1
ATOM 5509 O O . PHE A 1 1046 ? 188.850 159.131 163.135 1.00 0.00 991 PHE A O 1
ATOM 5517 N N . PHE A 1 1047 ? 186.862 159.932 162.425 1.00 0.00 992 PHE A N 1
ATOM 5518 C CA . PHE A 1 1047 ? 187.159 161.259 162.968 1.00 0.00 992 PHE A CA 1
ATOM 5519 C C . PHE A 1 1047 ? 187.342 161.208 164.485 1.00 0.00 992 PHE A C 1
ATOM 5520 O O . PHE A 1 1047 ? 188.229 161.876 165.049 1.00 12.23 992 PHE A O 1
ATOM 5528 N N . TRP A 1 1048 ? 186.527 160.402 165.164 1.00 0.00 993 TRP A N 1
ATOM 5529 C CA . TRP A 1 1048 ? 186.657 160.280 166.606 1.00 0.00 993 TRP A CA 1
ATOM 5530 C C . TRP A 1 1048 ? 187.950 159.578 166.992 1.00 0.00 993 TRP A C 1
ATOM 5531 O O . TRP A 1 1048 ? 188.490 159.848 168.063 1.00 0.00 993 TRP A O 1
ATOM 5542 N N . LEU A 1 1049 ? 188.467 158.686 166.140 1.00 0.00 994 LEU A N 1
ATOM 5543 C CA . LEU A 1 1049 ? 189.789 158.122 166.391 1.00 0.00 994 LEU A CA 1
ATOM 5544 C C . LEU A 1 1049 ? 190.851 159.205 166.373 1.00 0.00 994 LEU A C 1
ATOM 5545 O O . LEU A 1 1049 ? 191.752 159.220 167.222 1.00 1.07 994 LEU A O 1
ATOM 5550 N N . VAL A 1 1050 ? 190.782 160.105 165.392 1.00 0.00 995 VAL A N 1
ATOM 5551 C CA . VAL A 1 1050 ? 191.765 161.191 165.360 1.00 0.00 995 VAL A CA 1
ATOM 5552 C C . VAL A 1 1050 ? 191.717 161.974 166.669 1.00 0.29 995 VAL A C 1
ATOM 5553 O O . VAL A 1 1050 ? 192.741 162.178 167.348 1.00 2.17 995 VAL A O 1
ATOM 5557 N N . PHE A 1 1051 ? 190.512 162.391 167.063 1.00 0.00 996 PHE A N 1
ATOM 5558 C CA . PHE A 1 1051 ? 190.407 163.185 168.285 1.00 0.00 996 PHE A CA 1
ATOM 5559 C C . PHE A 1 1051 ? 190.778 162.375 169.527 1.00 0.00 996 PHE A C 1
ATOM 5560 O O . PHE A 1 1051 ? 191.298 162.939 170.492 1.00 0.00 996 PHE A O 1
ATOM 5568 N N . ALA A 1 1052 ? 190.536 161.062 169.523 1.00 0.00 997 ALA A N 1
ATOM 5569 C CA . ALA A 1 1052 ? 190.861 160.238 170.683 1.00 0.00 997 ALA A CA 1
ATOM 5570 C C . ALA A 1 1052 ? 192.363 160.071 170.848 1.00 0.00 997 ALA A C 1
ATOM 5571 O O . ALA A 1 1052 ? 192.875 160.093 171.972 1.00 0.00 997 ALA A O 1
ATOM 5573 N N . ILE A 1 1053 ? 193.090 159.889 169.745 1.00 0.00 998 ILE A N 1
ATOM 5574 C CA . ILE A 1 1053 ? 194.544 159.826 169.849 1.00 0.00 998 ILE A CA 1
ATOM 5575 C C . ILE A 1 1053 ? 195.086 161.153 170.360 1.00 0.00 998 ILE A C 1
ATOM 5576 O O . ILE A 1 1053 ? 195.980 161.188 171.219 1.00 0.00 998 ILE A O 1
ATOM 5581 N N . MET A 1 1054 ? 194.542 162.268 169.859 1.00 3.15 999 MET A N 1
ATOM 5582 C CA . MET A 1 1054 ? 194.980 163.565 170.372 1.00 0.00 999 MET A CA 1
ATOM 5583 C C . MET A 1 1054 ? 194.687 163.696 171.865 1.00 0.53 999 MET A C 1
ATOM 5584 O O . MET A 1 1054 ? 195.514 164.211 172.629 1.00 0.00 999 MET A O 1
ATOM 5589 N N . GLY A 1 1055 ? 193.506 163.254 172.295 1.00 0.00 1000 GLY A N 1
ATOM 5590 C CA . GLY A 1 1055 ? 193.152 163.354 173.700 1.00 2.92 1000 GLY A CA 1
ATOM 5591 C C . GLY A 1 1055 ? 194.054 162.524 174.591 1.00 4.25 1000 GLY A C 1
ATOM 5592 O O . GLY A 1 1055 ? 194.416 162.948 175.689 1.00 0.00 1000 GLY A O 1
ATOM 5593 N N . VAL A 1 1056 ? 194.405 161.317 174.145 1.00 0.00 1001 VAL A N 1
ATOM 5594 C CA . VAL A 1 1056 ? 195.343 160.498 174.906 1.00 0.00 1001 VAL A CA 1
ATOM 5595 C C . VAL A 1 1056 ? 196.691 161.196 175.000 1.00 0.00 1001 VAL A C 1
ATOM 5596 O O . VAL A 1 1056 ? 197.340 161.185 176.052 1.00 0.00 1001 VAL A O 1
ATOM 5600 N N . GLN A 1 1057 ? 197.140 161.806 173.901 1.00 2.21 1002 GLN A N 1
ATOM 5601 C CA . GLN A 1 1057 ? 198.403 162.540 173.947 1.00 0.00 1002 GLN A CA 1
ATOM 5602 C C . GLN A 1 1057 ? 198.345 163.698 174.938 1.00 3.86 1002 GLN A C 1
ATOM 5603 O O . GLN A 1 1057 ? 199.351 164.027 175.578 1.00 4.55 1002 GLN A O 1
ATOM 5609 N N . LEU A 1 1058 ? 197.187 164.349 175.060 1.00 0.00 1003 LEU A N 1
ATOM 5610 C CA . LEU A 1 1058 ? 197.109 165.532 175.916 1.00 0.00 1003 LEU A CA 1
ATOM 5611 C C . LEU A 1 1058 ? 196.908 165.184 177.390 1.00 0.00 1003 LEU A C 1
ATOM 5612 O O . LEU A 1 1058 ? 197.539 165.795 178.261 1.00 0.00 1003 LEU A O 1
ATOM 5617 N N . PHE A 1 1059 ? 196.037 164.221 177.694 1.00 0.00 1004 PHE A N 1
ATOM 5618 C CA . PHE A 1 1059 ? 195.497 164.059 179.038 1.00 0.00 1004 PHE A CA 1
ATOM 5619 C C . PHE A 1 1059 ? 195.777 162.710 179.685 1.00 0.00 1004 PHE A C 1
ATOM 5620 O O . PHE A 1 1059 ? 195.396 162.519 180.846 1.00 0.00 1004 PHE A O 1
ATOM 5628 N N . ALA A 1 1060 ? 196.395 161.764 178.981 1.00 2.12 1005 ALA A N 1
ATOM 5629 C CA . ALA A 1 1060 ? 196.562 160.425 179.534 1.00 0.00 1005 ALA A CA 1
ATOM 5630 C C . ALA A 1 1060 ? 197.309 160.478 180.862 1.00 0.00 1005 ALA A C 1
ATOM 5631 O O . ALA A 1 1060 ? 198.385 161.073 180.966 1.00 0.00 1005 ALA A O 1
ATOM 5633 N N . GLY A 1 1061 ? 196.721 159.857 181.882 1.00 0.00 1006 GLY A N 1
ATOM 5634 C CA . GLY A 1 1061 ? 197.348 159.725 183.181 1.00 0.98 1006 GLY A CA 1
ATOM 5635 C C . GLY A 1 1061 ? 197.310 160.955 184.058 1.00 0.00 1006 GLY A C 1
ATOM 5636 O O . GLY A 1 1061 ? 197.919 160.938 185.133 1.00 0.00 1006 GLY A O 1
ATOM 5637 N N . LYS A 1 1062 ? 196.605 162.013 183.654 1.00 2.34 1007 LYS A N 1
ATOM 5638 C CA . LYS A 1 1062 ? 196.660 163.295 184.344 1.00 0.00 1007 LYS A CA 1
ATOM 5639 C C . LYS A 1 1062 ? 195.377 163.658 185.085 1.00 0.00 1007 LYS A C 1
ATOM 5640 O O . LYS A 1 1062 ? 195.254 164.792 185.557 1.00 0.00 1007 LYS A O 1
ATOM 5646 N N . PHE A 1 1063 ? 194.420 162.743 185.201 1.00 0.00 1008 PHE A N 1
ATOM 5647 C CA . PHE A 1 1063 ? 193.188 163.016 185.929 1.00 0.00 1008 PHE A CA 1
ATOM 5648 C C . PHE A 1 1063 ? 193.207 162.435 187.337 1.00 0.00 1008 PHE A C 1
ATOM 5649 O O . PHE A 1 1063 ? 192.160 162.382 187.989 1.00 6.38 1008 PHE A O 1
ATOM 5657 N N . TYR A 1 1064 ? 194.365 161.977 187.807 1.00 0.00 1009 TYR A N 1
ATOM 5658 C CA . TYR A 1 1064 ? 194.513 161.566 189.195 1.00 0.00 1009 TYR A CA 1
ATOM 5659 C C . TYR A 1 1064 ? 194.567 162.777 190.116 1.00 0.00 1009 TYR A C 1
ATOM 5660 O O . TYR A 1 1064 ? 195.089 163.835 189.756 1.00 2.21 1009 TYR A O 1
ATOM 5669 N N . LYS A 1 1065 ? 194.044 162.610 191.328 1.00 1.13 1010 LYS A N 1
ATOM 5670 C CA . LYS A 1 1065 ? 194.146 163.674 192.319 1.00 1.95 1010 LYS A CA 1
ATOM 5671 C C . LYS A 1 1065 ? 194.044 163.072 193.714 1.00 1.86 1010 LYS A C 1
ATOM 5672 O O . LYS A 1 1065 ? 193.646 161.917 193.892 1.00 5.24 1010 LYS A O 1
ATOM 5678 N N . CYS A 1 1066 ? 194.416 163.886 194.705 1.00 1.83 1011 CYS A N 1
ATOM 5679 C CA . CYS A 1 1066 ? 194.471 163.469 196.101 1.00 4.40 1011 CYS A CA 1
ATOM 5680 C C . CYS A 1 1066 ? 193.176 163.822 196.821 1.00 5.40 1011 CYS A C 1
ATOM 5681 O O . CYS A 1 1066 ? 192.743 164.978 196.805 1.00 9.94 1011 CYS A O 1
ATOM 5684 N N . VAL A 1 1067 ? 192.567 162.827 197.461 1.00 6.58 1012 VAL A N 1
ATOM 5685 C CA . VAL A 1 1067 ? 191.351 163.019 198.232 1.00 6.06 1012 VAL A CA 1
ATOM 5686 C C . VAL A 1 1067 ? 191.512 162.349 199.596 1.00 12.15 1012 VAL A C 1
ATOM 5687 O O . VAL A 1 1067 ? 192.502 161.667 199.869 1.00 11.82 1012 VAL A O 1
ATOM 5691 N N . ASP A 1 1068 ? 190.494 162.537 200.441 1.00 13.63 1013 ASP A N 1
ATOM 5692 C CA . ASP A 1 1068 ? 190.441 162.010 201.804 1.00 17.26 1013 ASP A CA 1
ATOM 5693 C C . ASP A 1 1068 ? 189.205 161.141 202.021 1.00 17.31 1013 ASP A C 1
ATOM 5694 O O . ASP A 1 1068 ? 188.567 160.719 201.052 1.00 18.29 1013 ASP A O 1
ATOM 5699 N N . GLU A 1 1069 ? 188.854 160.869 203.285 1.00 23.04 1014 GLU A N 1
ATOM 5700 C CA . GLU A 1 1069 ? 187.737 159.968 203.564 1.00 20.16 1014 GLU A CA 1
ATOM 5701 C C . GLU A 1 1069 ? 186.487 160.436 202.833 1.00 20.33 1014 GLU A C 1
ATOM 5702 O O . GLU A 1 1069 ? 185.780 159.635 202.212 1.00 25.16 1014 GLU A O 1
ATOM 5708 N N . ASN A 1 1070 ? 186.194 161.730 202.899 1.00 17.15 1015 ASN A N 1
ATOM 5709 C CA . ASN A 1 1070 ? 185.169 162.295 202.040 1.00 16.69 1015 ASN A CA 1
ATOM 5710 C C . ASN A 1 1070 ? 185.847 162.598 200.717 1.00 20.77 1015 ASN A C 1
ATOM 5711 O O . ASN A 1 1070 ? 186.988 163.065 200.690 1.00 23.42 1015 ASN A O 1
ATOM 5716 N N . SER A 1 1071 ? 185.172 162.315 199.608 1.00 21.89 1016 SER A N 1
ATOM 5717 C CA . SER A 1 1071 ? 185.856 162.423 198.323 1.00 13.62 1016 SER A CA 1
ATOM 5718 C C . SER A 1 1071 ? 185.964 163.903 197.959 1.00 15.18 1016 SER A C 1
ATOM 5719 O O . SER A 1 1071 ? 185.329 164.409 197.031 1.00 22.76 1016 SER A O 1
ATOM 5722 N N . THR A 1 1072 ? 186.802 164.601 198.723 1.00 14.81 1017 THR A N 1
ATOM 5723 C CA . THR A 1 1072 ? 186.973 166.043 198.597 1.00 8.87 1017 THR A CA 1
ATOM 5724 C C . THR A 1 1072 ? 188.406 166.325 198.174 1.00 11.98 1017 THR A C 1
ATOM 5725 O O . THR A 1 1072 ? 189.351 165.896 198.843 1.00 11.88 1017 THR A O 1
ATOM 5729 N N . VAL A 1 1073 ? 188.563 167.037 197.062 1.00 13.08 1018 VAL A N 1
ATOM 5730 C CA . VAL A 1 1073 ? 189.889 167.273 196.512 1.00 9.28 1018 VAL A CA 1
ATOM 5731 C C . VAL A 1 1073 ? 190.665 168.181 197.454 1.00 7.65 1018 VAL A C 1
ATOM 5732 O O . VAL A 1 1073 ? 190.174 169.239 197.866 1.00 11.98 1018 VAL A O 1
ATOM 5736 N N . LEU A 1 1074 ? 191.885 167.778 197.796 1.00 5.35 1019 LEU A N 1
ATOM 5737 C CA . LEU A 1 1074 ? 192.719 168.591 198.666 1.00 5.04 1019 LEU A CA 1
ATOM 5738 C C . LEU A 1 1074 ? 193.415 169.699 197.878 1.00 7.81 1019 LEU A C 1
ATOM 5739 O O . LEU A 1 1074 ? 193.545 169.645 196.654 1.00 17.68 1019 LEU A O 1
ATOM 5744 N N . SER A 1 1075 ? 193.862 170.716 198.605 1.00 9.10 1020 SER A N 1
ATOM 5745 C CA . SER A 1 1075 ? 194.590 171.817 197.997 1.00 10.37 1020 SER A CA 1
ATOM 5746 C C . SER A 1 1075 ? 196.021 171.409 197.663 1.00 13.96 1020 SER A C 1
ATOM 5747 O O . SER A 1 1075 ? 196.641 170.603 198.361 1.00 19.02 1020 SER A O 1
ATOM 5750 N N . HIS A 1 1076 ? 196.541 171.983 196.576 1.00 6.17 1021 HIS A N 1
ATOM 5751 C CA . HIS A 1 1076 ? 197.931 171.755 196.199 1.00 7.47 1021 HIS A CA 1
ATOM 5752 C C . HIS A 1 1076 ? 198.910 172.329 197.215 1.00 11.83 1021 HIS A C 1
ATOM 5753 O O . HIS A 1 1076 ? 200.065 171.890 197.260 1.00 9.95 1021 HIS A O 1
ATOM 5760 N N . GLU A 1 1077 ? 198.483 173.305 198.017 1.00 15.22 1022 GLU A N 1
ATOM 5761 C CA . GLU A 1 1077 ? 199.348 173.844 199.058 1.00 12.92 1022 GLU A CA 1
ATOM 5762 C C . GLU A 1 1077 ? 199.636 172.822 200.148 1.00 13.62 1022 GLU A C 1
ATOM 5763 O O . GLU A 1 1077 ? 200.636 172.961 200.861 1.00 23.31 1022 GLU A O 1
ATOM 5769 N N . ILE A 1 1078 ? 198.790 171.803 200.287 1.00 13.84 1023 ILE A N 1
ATOM 5770 C CA . ILE A 1 1078 ? 198.960 170.781 201.313 1.00 15.03 1023 ILE A CA 1
ATOM 5771 C C . ILE A 1 1078 ? 199.658 169.568 200.713 1.00 13.20 1023 ILE A C 1
ATOM 5772 O O . ILE A 1 1078 ? 200.782 169.231 201.101 1.00 14.39 1023 ILE A O 1
ATOM 5777 N N . THR A 1 1079 ? 199.008 168.920 199.749 1.00 12.28 1024 THR A N 1
ATOM 5778 C CA . THR A 1 1079 ? 199.569 167.771 199.048 1.00 9.59 1024 THR A CA 1
ATOM 5779 C C . THR A 1 1079 ? 199.954 168.233 197.649 1.00 8.41 1024 THR A C 1
ATOM 5780 O O . THR A 1 1079 ? 199.087 168.452 196.798 1.00 16.17 1024 THR A O 1
ATOM 5784 N N . MET A 1 1080 ? 201.258 168.392 197.425 1.00 11.37 1025 MET A N 1
ATOM 5785 C CA . MET A 1 1080 ? 201.758 168.924 196.164 1.00 8.25 1025 MET A CA 1
ATOM 5786 C C . MET A 1 1080 ? 201.720 167.892 195.044 1.00 9.62 1025 MET A C 1
ATOM 5787 O O . MET A 1 1080 ? 201.542 168.260 193.878 1.00 7.24 1025 MET A O 1
ATOM 5792 N N . ASP A 1 1081 ? 201.880 166.612 195.367 1.00 10.70 1026 ASP A N 1
ATOM 5793 C CA . ASP A 1 1081 ? 201.977 165.567 194.354 1.00 3.16 1026 ASP A CA 1
ATOM 5794 C C . ASP A 1 1081 ? 201.594 164.229 194.979 1.00 9.17 1026 ASP A C 1
ATOM 5795 O O . ASP A 1 1081 ? 201.120 164.165 196.118 1.00 7.40 1026 ASP A O 1
ATOM 5800 N N . ARG A 1 1082 ? 201.800 163.152 194.216 1.00 6.01 1027 ARG A N 1
ATOM 5801 C CA . ARG A 1 1082 ? 201.420 161.817 194.669 1.00 4.62 1027 ARG A CA 1
ATOM 5802 C C . ARG A 1 1082 ? 202.171 161.425 195.937 1.00 7.69 1027 ARG A C 1
ATOM 5803 O O . ARG A 1 1082 ? 201.591 160.829 196.854 1.00 1.04 1027 ARG A O 1
ATOM 5811 N N . ASN A 1 1083 ? 203.468 161.736 196.000 1.00 8.08 1028 ASN A N 1
ATOM 5812 C CA . ASN A 1 1083 ? 204.264 161.346 197.158 1.00 4.22 1028 ASN A CA 1
ATOM 5813 C C . ASN A 1 1083 ? 203.739 162.004 198.427 1.00 6.51 1028 ASN A C 1
ATOM 5814 O O . ASN A 1 1083 ? 203.627 161.353 199.471 1.00 17.01 1028 ASN A O 1
ATOM 5819 N N . ASP A 1 1084 ? 203.405 163.293 198.357 1.00 8.86 1029 ASP A N 1
ATOM 5820 C CA . ASP A 1 1084 ? 202.778 163.938 199.505 1.00 9.89 1029 ASP A CA 1
ATOM 5821 C C . ASP A 1 1084 ? 201.455 163.271 199.836 1.00 9.13 1029 ASP A C 1
ATOM 5822 O O . ASP A 1 1084 ? 201.147 163.025 201.007 1.00 15.47 1029 ASP A O 1
ATOM 5827 N N . CYS A 1 1085 ? 200.658 162.966 198.813 1.00 7.60 1030 CYS A N 1
ATOM 5828 C CA . CYS A 1 1085 ? 199.351 162.366 199.050 1.00 8.24 1030 CYS A CA 1
ATOM 5829 C C . CYS A 1 1085 ? 199.475 161.081 199.855 1.00 12.63 1030 CYS A C 1
ATOM 5830 O O . CYS A 1 1085 ? 198.768 160.884 200.851 1.00 14.25 1030 CYS A O 1
ATOM 5833 N N . LEU A 1 1086 ? 200.383 160.198 199.444 1.00 12.61 1031 LEU A N 1
ATOM 5834 C CA . LEU A 1 1086 ? 200.525 158.908 200.108 1.00 8.53 1031 LEU A CA 1
ATOM 5835 C C . LEU A 1 1086 ? 201.277 159.004 201.430 1.00 12.28 1031 LEU A C 1
ATOM 5836 O O . LEU A 1 1086 ? 201.025 158.202 202.335 1.00 17.69 1031 LEU A O 1
ATOM 5841 N N . HIS A 1 1087 ? 202.195 159.961 201.569 1.00 11.17 1032 HIS A N 1
ATOM 5842 C CA . HIS A 1 1087 ? 202.897 160.118 202.838 1.00 10.19 1032 HIS A CA 1
ATOM 5843 C C . HIS A 1 1087 ? 201.935 160.514 203.952 1.00 11.32 1032 HIS A C 1
ATOM 5844 O O . HIS A 1 1087 ? 202.085 160.074 205.097 1.00 20.22 1032 HIS A O 1
ATOM 5851 N N . GLU A 1 1088 ? 200.939 161.335 203.635 1.00 12.49 1033 GLU A N 1
ATOM 5852 C CA . GLU A 1 1088 ? 199.875 161.672 204.573 1.00 10.38 1033 GLU A CA 1
ATOM 5853 C C . GLU A 1 1088 ? 198.771 160.619 204.629 1.00 13.27 1033 GLU A C 1
ATOM 5854 O O . GLU A 1 1088 ? 197.762 160.845 205.304 1.00 15.77 1033 GLU A O 1
ATOM 5860 N N . ASN A 1 1089 ? 198.942 159.488 203.942 1.00 14.19 1034 ASN A N 1
ATOM 5861 C CA . ASN A 1 1089 ? 197.963 158.398 203.937 1.00 13.42 1034 ASN A CA 1
ATOM 5862 C C . ASN A 1 1089 ? 196.632 158.821 203.320 1.00 16.11 1034 ASN A C 1
ATOM 5863 O O . ASN A 1 1089 ? 195.569 158.342 203.723 1.00 18.68 1034 ASN A O 1
ATOM 5868 N N . TYR A 1 1090 ? 196.669 159.713 202.335 1.00 13.22 1035 TYR A N 1
ATOM 5869 C CA . TYR A 1 1090 ? 195.473 160.061 201.585 1.00 7.34 1035 TYR A CA 1
ATOM 5870 C C . TYR A 1 1090 ? 195.305 159.097 200.411 1.00 7.43 1035 TYR A C 1
ATOM 5871 O O . TYR A 1 1090 ? 196.070 158.145 200.246 1.00 9.09 1035 TYR A O 1
ATOM 5880 N N . THR A 1 1091 ? 194.284 159.334 199.587 1.00 10.97 1036 THR A N 1
ATOM 5881 C CA . THR A 1 1091 ? 193.982 158.483 198.442 1.00 7.40 1036 THR A CA 1
ATOM 5882 C C . THR A 1 1091 ? 194.335 159.207 197.149 1.00 3.73 1036 THR A C 1
ATOM 5883 O O . THR A 1 1091 ? 193.932 160.355 196.947 1.00 9.94 1036 THR A O 1
ATOM 5887 N N . TRP A 1 1092 ? 195.072 158.527 196.273 1.00 5.74 1037 TRP A N 1
ATOM 5888 C CA . TRP A 1 1092 ? 195.432 159.048 194.953 1.00 0.00 1037 TRP A CA 1
ATOM 5889 C C . TRP A 1 1092 ? 194.493 158.375 193.957 1.00 2.32 1037 TRP A C 1
ATOM 5890 O O . TRP A 1 1092 ? 194.785 157.302 193.432 1.00 3.25 1037 TRP A O 1
ATOM 5901 N N . GLU A 1 1093 ? 193.342 158.999 193.715 1.00 0.00 1038 GLU A N 1
ATOM 5902 C CA . GLU A 1 1093 ? 192.266 158.369 192.962 1.00 1.90 1038 GLU A CA 1
ATOM 5903 C C . GLU A 1 1093 ? 192.132 158.987 191.576 1.00 0.00 1038 GLU A C 1
ATOM 5904 O O . GLU A 1 1093 ? 192.327 160.195 191.393 1.00 0.00 1038 GLU A O 1
ATOM 5910 N N . ASN A 1 1094 ? 191.832 158.130 190.606 1.00 0.77 1039 ASN A N 1
ATOM 5911 C CA . ASN A 1 1094 ? 191.604 158.507 189.221 1.00 0.00 1039 ASN A CA 1
ATOM 5912 C C . ASN A 1 1094 ? 190.136 158.854 188.994 1.00 0.00 1039 ASN A C 1
ATOM 5913 O O . ASN A 1 1094 ? 189.248 158.416 189.726 1.00 6.30 1039 ASN A O 1
ATOM 5918 N N . SER A 1 1095 ? 189.889 159.646 187.953 1.00 0.00 1040 SER A N 1
ATOM 5919 C CA . SER A 1 1095 ? 188.521 159.964 187.565 1.00 1.47 1040 SER A CA 1
ATOM 5920 C C . SER A 1 1095 ? 187.914 158.814 186.757 1.00 0.00 1040 SER A C 1
ATOM 5921 O O . SER A 1 1095 ? 188.588 158.235 185.906 1.00 1.52 1040 SER A O 1
ATOM 5924 N N . PRO A 1 1096 ? 186.644 158.470 186.988 1.00 0.00 1041 PRO A N 1
ATOM 5925 C CA . PRO A 1 1096 ? 186.046 157.366 186.215 1.00 0.66 1041 PRO A CA 1
ATOM 5926 C C . PRO A 1 1096 ? 186.023 157.607 184.714 1.00 1.53 1041 PRO A C 1
ATOM 5927 O O . PRO A 1 1096 ? 186.059 156.637 183.947 1.00 1.52 1041 PRO A O 1
ATOM 5931 N N . MET A 1 1097 ? 185.939 158.856 184.266 1.00 1.05 1042 MET A N 1
ATOM 5932 C CA . MET A 1 1097 ? 186.043 159.194 182.851 1.00 0.00 1042 MET A CA 1
ATOM 5933 C C . MET A 1 1097 ? 187.382 159.890 182.639 1.00 0.00 1042 MET A C 1
ATOM 5934 O O . MET A 1 1097 ? 187.675 160.893 183.297 1.00 1.73 1042 MET A O 1
ATOM 5939 N N . ASN A 1 1098 ? 188.196 159.347 181.738 1.00 0.00 1043 ASN A N 1
ATOM 5940 C CA . ASN A 1 1098 ? 189.555 159.836 181.536 1.00 1.08 1043 ASN A CA 1
ATOM 5941 C C . ASN A 1 1098 ? 190.002 159.469 180.124 1.00 0.00 1043 ASN A C 1
ATOM 5942 O O . ASN A 1 1098 ? 189.233 158.923 179.332 1.00 0.00 1043 ASN A O 1
ATOM 5947 N N . PHE A 1 1099 ? 191.256 159.793 179.808 1.00 4.27 1044 PHE A N 1
ATOM 5948 C CA . PHE A 1 1099 ? 191.844 159.545 178.494 1.00 0.00 1044 PHE A CA 1
ATOM 5949 C C . PHE A 1 1099 ? 193.077 158.647 178.607 1.00 0.00 1044 PHE A C 1
ATOM 5950 O O . PHE A 1 1099 ? 194.073 158.842 177.909 1.00 0.00 1044 PHE A O 1
ATOM 5958 N N . ASP A 1 1100 ? 193.023 157.648 179.494 1.00 0.00 1045 ASP A N 1
ATOM 5959 C CA . ASP A 1 1100 ? 194.190 156.800 179.734 1.00 0.00 1045 ASP A CA 1
ATOM 5960 C C . ASP A 1 1100 ? 194.539 155.956 178.515 1.00 0.00 1045 ASP A C 1
ATOM 5961 O O . ASP A 1 1100 ? 195.721 155.724 178.236 1.00 0.88 1045 ASP A O 1
ATOM 5966 N N . HIS A 1 1101 ? 193.533 155.477 177.788 1.00 1.07 1046 HIS A N 1
ATOM 5967 C CA . HIS A 1 1101 ? 193.747 154.783 176.528 1.00 0.00 1046 HIS A CA 1
ATOM 5968 C C . HIS A 1 1101 ? 192.588 155.119 175.598 1.00 2.36 1046 HIS A C 1
ATOM 5969 O O . HIS A 1 1101 ? 191.669 155.857 175.962 1.00 0.00 1046 HIS A O 1
ATOM 5976 N N . VAL A 1 1102 ? 192.650 154.579 174.378 1.00 0.00 1047 VAL A N 1
ATOM 5977 C CA . VAL A 1 1102 ? 191.760 155.031 173.312 1.00 0.38 1047 VAL A CA 1
ATOM 5978 C C . VAL A 1 1102 ? 190.307 154.655 173.595 1.00 0.00 1047 VAL A C 1
ATOM 5979 O O . VAL A 1 1102 ? 189.388 155.396 173.235 1.00 0.00 1047 VAL A O 1
ATOM 5983 N N . GLY A 1 1103 ? 190.063 153.495 174.206 1.00 0.00 1048 GLY A N 1
ATOM 5984 C CA . GLY A 1 1103 ? 188.683 153.111 174.481 1.00 1.21 1048 GLY A CA 1
ATOM 5985 C C . GLY A 1 1103 ? 188.004 154.054 175.458 1.00 0.00 1048 GLY A C 1
ATOM 5986 O O . GLY A 1 1103 ? 186.874 154.513 175.235 1.00 0.00 1048 GLY A O 1
ATOM 5987 N N . ASN A 1 1104 ? 188.701 154.375 176.550 1.00 0.97 1049 ASN A N 1
ATOM 5988 C CA . ASN A 1 1104 ? 188.183 155.350 177.499 1.00 0.00 1049 ASN A CA 1
ATOM 5989 C C . ASN A 1 1104 ? 188.004 156.706 176.834 1.00 1.71 1049 ASN A C 1
ATOM 5990 O O . ASN A 1 1104 ? 187.050 157.435 177.130 1.00 1.13 1049 ASN A O 1
ATOM 5995 N N . ALA A 1 1105 ? 188.929 157.065 175.942 1.00 0.00 1050 ALA A N 1
ATOM 5996 C CA . ALA A 1 1105 ? 188.813 158.324 175.216 1.00 0.00 1050 ALA A CA 1
ATOM 5997 C C . ALA A 1 1105 ? 187.557 158.347 174.360 1.00 0.00 1050 ALA A C 1
ATOM 5998 O O . ALA A 1 1105 ? 186.864 159.365 174.295 1.00 0.00 1050 ALA A O 1
ATOM 6000 N N . TYR A 1 1106 ? 187.242 157.232 173.702 1.00 0.00 1051 TYR A N 1
ATOM 6001 C CA . TYR A 1 1106 ? 186.018 157.154 172.913 1.00 0.68 1051 TYR A CA 1
ATOM 6002 C C . TYR A 1 1106 ? 184.794 157.365 173.795 1.00 0.00 1051 TYR A C 1
ATOM 6003 O O . TYR A 1 1106 ? 183.873 158.109 173.439 1.00 0.00 1051 TYR A O 1
ATOM 6012 N N . LEU A 1 1107 ? 184.765 156.709 174.957 1.00 0.00 1052 LEU A N 1
ATOM 6013 C CA . LEU A 1 1107 ? 183.608 156.866 175.838 1.00 1.04 1052 LEU A CA 1
ATOM 6014 C C . LEU A 1 1107 ? 183.475 158.310 176.333 1.00 0.00 1052 LEU A C 1
ATOM 6015 O O . LEU A 1 1107 ? 182.369 158.870 176.366 1.00 0.00 1052 LEU A O 1
ATOM 6020 N N . SER A 1 1108 ? 184.596 158.937 176.704 1.00 0.00 1053 SER A N 1
ATOM 6021 C CA . SER A 1 1108 ? 184.560 160.334 177.131 1.00 0.00 1053 SER A CA 1
ATOM 6022 C C . SER A 1 1108 ? 184.104 161.250 176.002 1.00 0.00 1053 SER A C 1
ATOM 6023 O O . SER A 1 1108 ? 183.375 162.220 176.234 1.00 0.00 1053 SER A O 1
ATOM 6026 N N . LEU A 1 1109 ? 184.545 160.975 174.775 1.00 0.00 1054 LEU A N 1
ATOM 6027 C CA . LEU A 1 1109 ? 184.132 161.810 173.657 1.00 0.00 1054 LEU A CA 1
ATOM 6028 C C . LEU A 1 1109 ? 182.652 161.633 173.353 1.00 0.00 1054 LEU A C 1
ATOM 6029 O O . LEU A 1 1109 ? 181.993 162.583 172.920 1.00 0.00 1054 LEU A O 1
ATOM 6034 N N . LEU A 1 1110 ? 182.113 160.429 173.547 1.00 0.00 1055 LEU A N 1
ATOM 6035 C CA . LEU A 1 1110 ? 180.668 160.265 173.424 1.00 0.00 1055 LEU A CA 1
ATOM 6036 C C . LEU A 1 1110 ? 179.941 161.088 174.480 1.00 0.00 1055 LEU A C 1
ATOM 6037 O O . LEU A 1 1110 ? 178.929 161.734 174.188 1.00 0.00 1055 LEU A O 1
ATOM 6042 N N . GLN A 1 1111 ? 180.452 161.094 175.712 1.00 0.00 1056 GLN A N 1
ATOM 6043 C CA . GLN A 1 1111 ? 179.841 161.938 176.738 1.00 0.00 1056 GLN A CA 1
ATOM 6044 C C . GLN A 1 1111 ? 179.906 163.415 176.347 1.00 4.09 1056 GLN A C 1
ATOM 6045 O O . GLN A 1 1111 ? 178.978 164.182 176.630 1.00 0.00 1056 GLN A O 1
ATOM 6051 N N . VAL A 1 1112 ? 181.008 163.840 175.725 1.00 0.00 1057 VAL A N 1
ATOM 6052 C CA . VAL A 1 1112 ? 181.146 165.242 175.330 1.00 0.00 1057 VAL A CA 1
ATOM 6053 C C . VAL A 1 1112 ? 180.170 165.592 174.210 1.00 0.00 1057 VAL A C 1
ATOM 6054 O O . VAL A 1 1112 ? 179.465 166.606 174.272 1.00 0.00 1057 VAL A O 1
ATOM 6058 N N . ALA A 1 1113 ? 180.119 164.757 173.169 1.00 0.00 1058 ALA A N 1
ATOM 6059 C CA . ALA A 1 1113 ? 179.323 165.078 171.987 1.00 0.00 1058 ALA A CA 1
ATOM 6060 C C . ALA A 1 1113 ? 177.837 165.168 172.312 1.00 0.00 1058 ALA A C 1
ATOM 6061 O O . ALA A 1 1113 ? 177.124 166.008 171.754 1.00 0.00 1058 ALA A O 1
ATOM 6063 N N . THR A 1 1114 ? 177.343 164.298 173.186 1.00 0.00 1059 THR A N 1
ATOM 6064 C CA . THR A 1 1114 ? 175.944 164.366 173.582 1.00 0.00 1059 THR A CA 1
ATOM 6065 C C . THR A 1 1114 ? 175.687 165.420 174.655 1.00 0.00 1059 THR A C 1
ATOM 6066 O O . THR A 1 1114 ? 174.528 165.645 175.015 1.00 0.00 1059 THR A O 1
ATOM 6070 N N . PHE A 1 1115 ? 176.734 166.069 175.166 1.00 0.00 1060 PHE A N 1
ATOM 6071 C CA . PHE A 1 1115 ? 176.606 167.061 176.236 1.00 0.00 1060 PHE A CA 1
ATOM 6072 C C . PHE A 1 1115 ? 175.980 166.455 177.491 1.00 0.00 1060 PHE A C 1
ATOM 6073 O O . PHE A 1 1115 ? 175.175 167.092 178.173 1.00 0.00 1060 PHE A O 1
ATOM 6081 N N . LYS A 1 1116 ? 176.358 165.219 177.804 1.00 0.00 1061 LYS A N 1
ATOM 6082 C CA . LYS A 1 1116 ? 175.862 164.514 178.985 1.00 1.12 1061 LYS A CA 1
ATOM 6083 C C . LYS A 1 1116 ? 177.068 164.016 179.776 1.00 0.00 1061 LYS A C 1
ATOM 6084 O O . LYS A 1 1116 ? 177.678 163.010 179.408 1.00 0.00 1061 LYS A O 1
ATOM 6090 N N . GLY A 1 1117 ? 177.394 164.706 180.872 1.00 0.89 1062 GLY A N 1
ATOM 6091 C CA . GLY A 1 1117 ? 178.583 164.422 181.653 1.00 0.00 1062 GLY A CA 1
ATOM 6092 C C . GLY A 1 1117 ? 179.822 165.187 181.231 1.00 0.00 1062 GLY A C 1
ATOM 6093 O O . GLY A 1 1117 ? 180.880 165.008 181.846 1.00 0.00 1062 GLY A O 1
ATOM 6094 N N . TRP A 1 1118 ? 179.719 166.046 180.217 1.00 0.00 1063 TRP A N 1
ATOM 6095 C CA . TRP A 1 1118 ? 180.884 166.751 179.684 1.00 0.00 1063 TRP A CA 1
ATOM 6096 C C . TRP A 1 1118 ? 181.488 167.757 180.665 1.00 0.00 1063 TRP A C 1
ATOM 6097 O O . TRP A 1 1118 ? 182.691 168.035 180.587 1.00 0.96 1063 TRP A O 1
ATOM 6108 N N . LEU A 1 1119 ? 180.696 168.325 181.578 1.00 0.00 1064 LEU A N 1
ATOM 6109 C CA . LEU A 1 1119 ? 181.245 169.354 182.461 1.00 0.00 1064 LEU A CA 1
ATOM 6110 C C . LEU A 1 1119 ? 182.360 168.800 183.343 1.00 0.00 1064 LEU A C 1
ATOM 6111 O O . LEU A 1 1119 ? 183.404 169.439 183.505 1.00 0.00 1064 LEU A O 1
ATOM 6116 N N . GLN A 1 1120 ? 182.165 167.612 183.919 1.00 0.00 1065 GLN A N 1
ATOM 6117 C CA . GLN A 1 1120 ? 183.204 167.043 184.774 1.00 0.00 1065 GLN A CA 1
ATOM 6118 C C . GLN A 1 1120 ? 184.470 166.743 183.978 1.00 0.00 1065 GLN A C 1
ATOM 6119 O O . GLN A 1 1120 ? 185.589 166.989 184.449 1.00 0.00 1065 GLN A O 1
ATOM 6125 N N . ILE A 1 1121 ? 184.309 166.210 182.767 1.00 0.00 1066 ILE A N 1
ATOM 6126 C CA . ILE A 1 1121 ? 185.461 165.894 181.930 1.00 0.00 1066 ILE A CA 1
ATOM 6127 C C . ILE A 1 1121 ? 186.256 167.157 181.626 1.00 0.00 1066 ILE A C 1
ATOM 6128 O O . ILE A 1 1121 ? 187.489 167.182 181.742 1.00 0.00 1066 ILE A O 1
ATOM 6133 N N . MET A 1 1122 ? 185.561 168.232 181.241 1.00 0.00 1067 MET A N 1
ATOM 6134 C CA . MET A 1 1122 ? 186.257 169.477 180.931 1.00 0.91 1067 MET A CA 1
ATOM 6135 C C . MET A 1 1122 ? 186.879 170.111 182.172 1.00 0.00 1067 MET A C 1
ATOM 6136 O O . MET A 1 1122 ? 187.947 170.731 182.076 1.00 0.00 1067 MET A O 1
ATOM 6141 N N . ASN A 1 1123 ? 186.246 169.962 183.341 1.00 0.00 1068 ASN A N 1
ATOM 6142 C CA . ASN A 1 1123 ? 186.867 170.438 184.574 1.00 0.00 1068 ASN A CA 1
ATOM 6143 C C . ASN A 1 1123 ? 188.185 169.728 184.827 1.00 0.00 1068 ASN A C 1
ATOM 6144 O O . ASN A 1 1123 ? 189.181 170.360 185.196 1.00 0.00 1068 ASN A O 1
ATOM 6149 N N . ASP A 1 1124 ? 188.206 168.406 184.650 1.00 0.00 1069 ASP A N 1
ATOM 6150 C CA . ASP A 1 1124 ? 189.454 167.673 184.837 1.00 0.00 1069 ASP A CA 1
ATOM 6151 C C . ASP A 1 1124 ? 190.495 168.117 183.820 1.00 2.46 1069 ASP A C 1
ATOM 6152 O O . ASP A 1 1124 ? 191.670 168.303 184.159 1.00 0.00 1069 ASP A O 1
ATOM 6157 N N . ALA A 1 1125 ? 190.075 168.308 182.569 1.00 0.00 1070 ALA A N 1
ATOM 6158 C CA . ALA A 1 1125 ? 191.020 168.649 181.512 1.00 0.00 1070 ALA A CA 1
ATOM 6159 C C . ALA A 1 1125 ? 191.679 170.000 181.772 1.00 0.14 1070 ALA A C 1
ATOM 6160 O O . ALA A 1 1125 ? 192.895 170.144 181.615 1.00 0.00 1070 ALA A O 1
ATOM 6162 N N . ILE A 1 1126 ? 190.892 171.010 182.160 1.00 0.00 1071 ILE A N 1
ATOM 6163 C CA . ILE A 1 1126 ? 191.460 172.346 182.362 1.00 0.00 1071 ILE A CA 1
ATOM 6164 C C . ILE A 1 1126 ? 192.208 172.483 183.677 1.00 0.00 1071 ILE A C 1
ATOM 6165 O O . ILE A 1 1126 ? 192.929 173.470 183.861 1.00 0.00 1071 ILE A O 1
ATOM 6170 N N . ASP A 1 1127 ? 192.058 171.536 184.600 1.00 3.49 1072 ASP A N 1
ATOM 6171 C CA . ASP A 1 1127 ? 192.863 171.516 185.815 1.00 2.69 1072 ASP A CA 1
ATOM 6172 C C . ASP A 1 1127 ? 194.164 170.739 185.650 1.00 0.00 1072 ASP A C 1
ATOM 6173 O O . ASP A 1 1127 ? 195.012 170.780 186.548 1.00 0.00 1072 ASP A O 1
ATOM 6178 N N . SER A 1 1128 ? 194.351 170.066 184.517 1.00 2.31 1073 SER A N 1
ATOM 6179 C CA . SER A 1 1128 ? 195.422 169.090 184.373 1.00 0.00 1073 SER A CA 1
ATOM 6180 C C . SER A 1 1128 ? 196.802 169.737 184.379 1.00 0.00 1073 SER A C 1
ATOM 6181 O O . SER A 1 1128 ? 197.015 170.801 183.795 1.00 2.28 1073 SER A O 1
ATOM 6184 N N . ARG A 1 1129 ? 197.733 169.074 185.057 1.00 0.00 1074 ARG A N 1
ATOM 6185 C CA . ARG A 1 1129 ? 199.155 169.382 185.052 1.00 2.53 1074 ARG A CA 1
ATOM 6186 C C . ARG A 1 1129 ? 199.907 168.113 184.643 1.00 0.00 1074 ARG A C 1
ATOM 6187 O O . ARG A 1 1129 ? 199.310 167.136 184.187 1.00 7.15 1074 ARG A O 1
ATOM 6195 N N . GLU A 1 1130 ? 201.227 168.131 184.793 1.00 3.06 1075 GLU A N 1
ATOM 6196 C CA . GLU A 1 1130 ? 202.016 166.958 184.452 1.00 1.44 1075 GLU A CA 1
ATOM 6197 C C . GLU A 1 1130 ? 201.672 165.787 185.377 1.00 0.75 1075 GLU A C 1
ATOM 6198 O O . GLU A 1 1130 ? 201.035 165.939 186.419 1.00 8.79 1075 GLU A O 1
ATOM 6204 N N . VAL A 1 1131 ? 202.102 164.594 184.964 1.00 6.44 1076 VAL A N 1
ATOM 6205 C CA . VAL A 1 1131 ? 201.724 163.367 185.656 1.00 5.76 1076 VAL A CA 1
ATOM 6206 C C . VAL A 1 1131 ? 202.327 163.340 187.054 1.00 5.44 1076 VAL A C 1
ATOM 6207 O O . VAL A 1 1131 ? 203.455 163.798 187.278 1.00 6.51 1076 VAL A O 1
ATOM 6211 N N . HIS A 1 1132 ? 201.577 162.771 188.000 1.00 1.92 1077 HIS A N 1
ATOM 6212 C CA . HIS A 1 1132 ? 201.925 162.663 189.415 1.00 2.04 1077 HIS A CA 1
ATOM 6213 C C . HIS A 1 1132 ? 201.785 163.975 190.178 1.00 1.48 1077 HIS A C 1
ATOM 6214 O O . HIS A 1 1132 ? 202.201 164.045 191.335 1.00 10.91 1077 HIS A O 1
ATOM 6221 N N . LYS A 1 1133 ? 201.232 165.020 189.572 1.00 6.70 1078 LYS A N 1
ATOM 6222 C CA . LYS A 1 1133 ? 201.051 166.294 190.250 1.00 3.67 1078 LYS A CA 1
ATOM 6223 C C . LYS A 1 1133 ? 199.584 166.519 190.607 1.00 0.29 1078 LYS A C 1
ATOM 6224 O O . LYS A 1 1133 ? 198.675 165.941 190.006 1.00 7.12 1078 LYS A O 1
ATOM 6230 N N . GLN A 1 1134 ? 199.370 167.342 191.630 1.00 1.12 1079 GLN A N 1
ATOM 6231 C CA . GLN A 1 1134 ? 198.020 167.679 192.073 1.00 2.83 1079 GLN A CA 1
ATOM 6232 C C . GLN A 1 1134 ? 197.407 168.705 191.124 1.00 0.00 1079 GLN A C 1
ATOM 6233 O O . GLN A 1 1134 ? 197.980 169.785 190.950 1.00 6.00 1079 GLN A O 1
ATOM 6239 N N . PRO A 1 1135 ? 196.254 168.427 190.511 1.00 0.00 1080 PRO A N 1
ATOM 6240 C CA . PRO A 1 1135 ? 195.635 169.422 189.626 1.00 0.88 1080 PRO A CA 1
ATOM 6241 C C . PRO A 1 1135 ? 195.268 170.700 190.367 1.00 0.00 1080 PRO A C 1
ATOM 6242 O O . PRO A 1 1135 ? 194.993 170.694 191.567 1.00 4.74 1080 PRO A O 1
ATOM 6246 N N . ILE A 1 1136 ? 195.278 171.809 189.629 1.00 0.00 1081 ILE A N 1
ATOM 6247 C CA . ILE A 1 1136 ? 194.960 173.126 190.166 1.00 5.37 1081 ILE A CA 1
ATOM 6248 C C . ILE A 1 1136 ? 193.848 173.738 189.328 1.00 0.00 1081 ILE A C 1
ATOM 6249 O O . ILE A 1 1136 ? 193.876 173.670 188.095 1.00 3.60 1081 ILE A O 1
ATOM 6254 N N . ARG A 1 1137 ? 192.881 174.349 190.002 1.00 0.00 1082 ARG A N 1
ATOM 6255 C CA . ARG A 1 1137 ? 191.722 174.936 189.342 1.00 0.50 1082 ARG A CA 1
ATOM 6256 C C . ARG A 1 1137 ? 192.128 175.849 188.192 1.00 10.02 1082 ARG A C 1
ATOM 6257 O O . ARG A 1 1137 ? 192.781 176.876 188.398 1.00 4.66 1082 ARG A O 1
ATOM 6265 N N . GLU A 1 1138 ? 191.729 175.464 186.978 1.00 1.79 1083 GLU A N 1
ATOM 6266 C CA . GLU A 1 1138 ? 191.849 176.300 185.781 1.00 0.00 1083 GLU A CA 1
ATOM 6267 C C . GLU A 1 1138 ? 193.290 176.685 185.449 1.00 0.00 1083 GLU A C 1
ATOM 6268 O O . GLU A 1 1138 ? 193.530 177.705 184.802 1.00 5.51 1083 GLU A O 1
ATOM 6274 N N . THR A 1 1139 ? 194.266 175.873 185.853 1.00 6.26 1084 THR A N 1
ATOM 6275 C CA . THR A 1 1139 ? 195.648 176.167 185.493 1.00 3.51 1084 THR A CA 1
ATOM 6276 C C . THR A 1 1139 ? 195.932 175.957 184.006 1.00 3.15 1084 THR A C 1
ATOM 6277 O O . THR A 1 1139 ? 196.930 176.480 183.505 1.00 7.87 1084 THR A O 1
ATOM 6281 N N . ASN A 1 1140 ? 195.079 175.225 183.289 1.00 6.15 1085 ASN A N 1
ATOM 6282 C CA . ASN A 1 1140 ? 195.275 174.913 181.871 1.00 0.00 1085 ASN A CA 1
ATOM 6283 C C . ASN A 1 1140 ? 194.041 175.297 181.054 1.00 2.85 1085 ASN A C 1
ATOM 6284 O O . ASN A 1 1140 ? 193.506 174.507 180.276 1.00 0.00 1085 ASN A O 1
ATOM 6289 N N . ILE A 1 1141 ? 193.577 176.537 181.236 1.00 0.00 1086 ILE A N 1
ATOM 6290 C CA . ILE A 1 1141 ? 192.266 176.957 180.738 1.00 0.00 1086 ILE A CA 1
ATOM 6291 C C . ILE A 1 1141 ? 192.148 176.805 179.221 1.00 0.00 1086 ILE A C 1
ATOM 6292 O O . ILE A 1 1141 ? 191.067 176.487 178.700 1.00 0.00 1086 ILE A O 1
ATOM 6297 N N . TYR A 1 1142 ? 193.245 176.989 178.485 1.00 0.06 1087 TYR A N 1
ATOM 6298 C CA . TYR A 1 1142 ? 193.097 177.022 177.034 1.00 1.66 1087 TYR A CA 1
ATOM 6299 C C . TYR A 1 1142 ? 192.856 175.642 176.446 1.00 0.00 1087 TYR A C 1
ATOM 6300 O O . TYR A 1 1142 ? 192.585 175.522 175.239 1.00 1.60 1087 TYR A O 1
ATOM 6309 N N . MET A 1 1143 ? 192.809 174.615 177.292 1.00 0.00 1088 MET A N 1
ATOM 6310 C CA . MET A 1 1143 ? 192.414 173.309 176.809 1.00 0.00 1088 MET A CA 1
ATOM 6311 C C . MET A 1 1143 ? 190.964 173.317 176.366 1.00 0.00 1088 MET A C 1
ATOM 6312 O O . MET A 1 1143 ? 190.558 172.424 175.610 1.00 3.45 1088 MET A O 1
ATOM 6317 N N . TYR A 1 1144 ? 190.205 174.358 176.728 1.00 0.00 1089 TYR A N 1
ATOM 6318 C CA . TYR A 1 1144 ? 188.838 174.432 176.233 1.00 0.00 1089 TYR A CA 1
ATOM 6319 C C . TYR A 1 1144 ? 188.809 174.393 174.714 1.00 0.00 1089 TYR A C 1
ATOM 6320 O O . TYR A 1 1144 ? 187.887 173.808 174.128 1.00 0.00 1089 TYR A O 1
ATOM 6329 N N . LEU A 1 1145 ? 189.857 174.908 174.060 1.00 0.00 1090 LEU A N 1
ATOM 6330 C CA . LEU A 1 1145 ? 189.817 174.956 172.603 1.00 0.00 1090 LEU A CA 1
ATOM 6331 C C . LEU A 1 1145 ? 189.665 173.560 172.024 1.00 0.00 1090 LEU A C 1
ATOM 6332 O O . LEU A 1 1145 ? 188.881 173.350 171.088 1.00 0.00 1090 LEU A O 1
ATOM 6337 N N . TYR A 1 1146 ? 190.334 172.577 172.628 1.00 0.00 1091 TYR A N 1
ATOM 6338 C CA . TYR A 1 1146 ? 190.226 171.213 172.130 1.00 0.00 1091 TYR A CA 1
ATOM 6339 C C . TYR A 1 1146 ? 188.764 170.802 172.032 1.00 0.00 1091 TYR A C 1
ATOM 6340 O O . TYR A 1 1146 ? 188.266 170.476 170.945 1.00 2.12 1091 TYR A O 1
ATOM 6349 N N . PHE A 1 1147 ? 188.018 170.994 173.118 1.00 0.00 1092 PHE A N 1
ATOM 6350 C CA . PHE A 1 1147 ? 186.635 170.545 173.108 1.00 0.00 1092 PHE A CA 1
ATOM 6351 C C . PHE A 1 1147 ? 185.811 171.340 172.111 1.00 0.00 1092 PHE A C 1
ATOM 6352 O O . PHE A 1 1147 ? 185.006 170.760 171.371 1.00 0.00 1092 PHE A O 1
ATOM 6360 N N . ILE A 1 1148 ? 186.096 172.635 171.966 1.00 0.00 1093 ILE A N 1
ATOM 6361 C CA . ILE A 1 1148 ? 185.313 173.421 171.023 1.00 0.00 1093 ILE A CA 1
ATOM 6362 C C . ILE A 1 1148 ? 185.450 172.820 169.637 1.00 0.00 1093 ILE A C 1
ATOM 6363 O O . ILE A 1 1148 ? 184.450 172.509 168.976 1.00 0.00 1093 ILE A O 1
ATOM 6368 N N . PHE A 1 1149 ? 186.688 172.524 169.232 1.00 0.00 1094 PHE A N 1
ATOM 6369 C CA . PHE A 1 1149 ? 186.859 171.972 167.897 1.00 0.35 1094 PHE A CA 1
ATOM 6370 C C . PHE A 1 1149 ? 186.104 170.662 167.766 1.00 0.00 1094 PHE A C 1
ATOM 6371 O O . PHE A 1 1149 ? 185.308 170.487 166.831 1.00 0.00 1094 PHE A O 1
ATOM 6379 N N . PHE A 1 1150 ? 186.218 169.792 168.770 1.00 0.00 1095 PHE A N 1
ATOM 6380 C CA . PHE A 1 1150 ? 185.543 168.510 168.659 1.00 0.00 1095 PHE A CA 1
ATOM 6381 C C . PHE A 1 1150 ? 184.047 168.724 168.546 1.00 0.00 1095 PHE A C 1
ATOM 6382 O O . PHE A 1 1150 ? 183.405 168.202 167.624 1.00 0.00 1095 PHE A O 1
ATOM 6390 N N . ILE A 1 1151 ? 183.517 169.654 169.341 1.00 0.00 1096 ILE A N 1
ATOM 6391 C CA . ILE A 1 1151 ? 182.079 169.871 169.330 1.00 0.00 1096 ILE A CA 1
ATOM 6392 C C . ILE A 1 1151 ? 181.649 170.365 167.965 1.00 0.00 1096 ILE A C 1
ATOM 6393 O O . ILE A 1 1151 ? 180.622 169.933 167.430 1.00 0.00 1096 ILE A O 1
ATOM 6398 N N . VAL A 1 1152 ? 182.419 171.276 167.376 1.00 0.00 1097 VAL A N 1
ATOM 6399 C CA . VAL A 1 1152 ? 182.025 171.790 166.073 1.00 0.00 1097 VAL A CA 1
ATOM 6400 C C . VAL A 1 1152 ? 182.009 170.656 165.057 1.00 0.00 1097 VAL A C 1
ATOM 6401 O O . VAL A 1 1152 ? 181.060 170.511 164.277 1.00 0.00 1097 VAL A O 1
ATOM 6405 N N . PHE A 1 1153 ? 183.059 169.830 165.050 1.00 4.73 1098 PHE A N 1
ATOM 6406 C CA . PHE A 1 1153 ? 183.193 168.835 163.991 1.00 0.00 1098 PHE A CA 1
ATOM 6407 C C . PHE A 1 1153 ? 182.589 167.479 164.323 1.00 0.00 1098 PHE A C 1
ATOM 6408 O O . PHE A 1 1153 ? 182.434 166.659 163.412 1.00 4.02 1098 PHE A O 1
ATOM 6416 N N . GLY A 1 1154 ? 182.245 167.219 165.579 1.00 0.00 1099 GLY A N 1
ATOM 6417 C CA . GLY A 1 1154 ? 181.704 165.925 165.947 1.00 0.00 1099 GLY A CA 1
ATOM 6418 C C . GLY A 1 1154 ? 180.212 165.954 166.203 1.00 4.10 1099 GLY A C 1
ATOM 6419 O O . GLY A 1 1154 ? 179.487 165.048 165.785 1.00 5.72 1099 GLY A O 1
ATOM 6420 N N . SER A 1 1155 ? 179.741 166.986 166.901 1.00 0.00 1100 SER A N 1
ATOM 6421 C CA . SER A 1 1155 ? 178.332 167.089 167.260 1.00 2.98 1100 SER A CA 1
ATOM 6422 C C . SER A 1 1155 ? 177.521 167.912 166.266 1.00 1.29 1100 SER A C 1
ATOM 6423 O O . SER A 1 1155 ? 176.397 167.535 165.924 1.00 3.40 1100 SER A O 1
ATOM 6426 N N . PHE A 1 1156 ? 178.053 169.047 165.814 1.00 0.09 1101 PHE A N 1
ATOM 6427 C CA . PHE A 1 1156 ? 177.299 169.891 164.897 1.00 4.03 1101 PHE A CA 1
ATOM 6428 C C . PHE A 1 1156 ? 177.286 169.338 163.478 1.00 4.96 1101 PHE A C 1
ATOM 6429 O O . PHE A 1 1156 ? 176.323 169.575 162.740 1.00 5.82 1101 PHE A O 1
ATOM 6437 N N . PHE A 1 1157 ? 178.341 168.634 163.064 1.00 6.35 1102 PHE A N 1
ATOM 6438 C CA . PHE A 1 1157 ? 178.441 168.151 161.691 1.00 5.43 1102 PHE A CA 1
ATOM 6439 C C . PHE A 1 1157 ? 178.104 166.669 161.562 1.00 6.10 1102 PHE A C 1
ATOM 6440 O O . PHE A 1 1157 ? 177.153 166.306 160.865 1.00 11.87 1102 PHE A O 1
ATOM 6448 N N . ILE A 1 1158 ? 178.855 165.802 162.243 1.00 0.00 1103 ILE A N 1
ATOM 6449 C CA . ILE A 1 1158 ? 178.731 164.367 161.996 1.00 0.00 1103 ILE A CA 1
ATOM 6450 C C . ILE A 1 1158 ? 177.388 163.850 162.492 1.00 0.00 1103 ILE A C 1
ATOM 6451 O O . ILE A 1 1158 ? 176.702 163.097 161.793 1.00 0.00 1103 ILE A O 1
ATOM 6456 N N . LEU A 1 1159 ? 176.994 164.237 163.706 1.00 0.22 1104 LEU A N 1
ATOM 6457 C CA . LEU A 1 1159 ? 175.787 163.671 164.297 1.00 4.43 1104 LEU A CA 1
ATOM 6458 C C . LEU A 1 1159 ? 174.512 164.177 163.635 1.00 0.00 1104 LEU A C 1
ATOM 6459 O O . LEU A 1 1159 ? 173.466 163.537 163.775 1.00 0.00 1104 LEU A O 1
ATOM 6464 N N . LYS A 1 1160 ? 174.572 165.291 162.910 1.00 0.00 1105 LYS A N 1
ATOM 6465 C CA . LYS A 1 1160 ? 173.398 165.830 162.238 1.00 3.64 1105 LYS A CA 1
ATOM 6466 C C . LYS A 1 1160 ? 173.181 165.236 160.853 1.00 0.00 1105 LYS A C 1
ATOM 6467 O O . LYS A 1 1160 ? 172.186 165.572 160.204 1.00 0.00 1105 LYS A O 1
ATOM 6473 N N . LEU A 1 1161 ? 174.078 164.368 160.382 1.00 0.23 1106 LEU A N 1
ATOM 6474 C CA . LEU A 1 1161 ? 173.861 163.724 159.092 1.00 2.96 1106 LEU A CA 1
ATOM 6475 C C . LEU A 1 1161 ? 172.720 162.715 159.162 1.00 0.00 1106 LEU A C 1
ATOM 6476 O O . LEU A 1 1161 ? 172.025 162.490 158.163 1.00 0.00 1106 LEU A O 1
ATOM 6481 N N . PHE A 1 1162 ? 172.517 162.105 160.331 1.00 1.07 1107 PHE A N 1
ATOM 6482 C CA . PHE A 1 1162 ? 171.470 161.102 160.491 1.00 0.00 1107 PHE A CA 1
ATOM 6483 C C . PHE A 1 1162 ? 170.116 161.674 160.080 1.00 0.00 1107 PHE A C 1
ATOM 6484 O O . PHE A 1 1162 ? 169.346 161.045 159.334 1.00 0.00 1107 PHE A O 1
ATOM 6492 N N . VAL A 1 1163 ? 169.828 162.895 160.541 1.00 0.94 1108 VAL A N 1
ATOM 6493 C CA . VAL A 1 1163 ? 168.548 163.531 160.242 1.00 0.00 1108 VAL A CA 1
ATOM 6494 C C . VAL A 1 1163 ? 168.425 163.789 158.750 1.00 0.00 1108 VAL A C 1
ATOM 6495 O O . VAL A 1 1163 ? 167.356 163.603 158.162 1.00 0.00 1108 VAL A O 1
ATOM 6499 N N . CYS A 1 1164 ? 169.496 164.280 158.125 1.00 0.00 1109 CYS A N 1
ATOM 6500 C CA . CYS A 1 1164 ? 169.434 164.587 156.702 1.00 1.23 1109 CYS A CA 1
ATOM 6501 C C . CYS A 1 1164 ? 169.137 163.333 155.893 1.00 0.00 1109 CYS A C 1
ATOM 6502 O O . CYS A 1 1164 ? 168.307 163.352 154.972 1.00 0.00 1109 CYS A O 1
ATOM 6505 N N . ILE A 1 1165 ? 169.766 162.216 156.268 1.00 0.00 1110 ILE A N 1
ATOM 6506 C CA . ILE A 1 1165 ? 169.505 160.953 155.584 1.00 0.00 1110 ILE A CA 1
ATOM 6507 C C . ILE A 1 1165 ? 168.040 160.572 155.730 1.00 0.00 1110 ILE A C 1
ATOM 6508 O O . ILE A 1 1165 ? 167.374 160.191 154.755 1.00 0.00 1110 ILE A O 1
ATOM 6513 N N . LEU A 1 1166 ? 167.518 160.652 156.956 1.00 0.00 1111 LEU A N 1
ATOM 6514 C CA . LEU A 1 1166 ? 166.138 160.229 157.173 1.00 0.00 1111 LEU A CA 1
ATOM 6515 C C . LEU A 1 1166 ? 165.153 161.131 156.437 1.00 0.00 1111 LEU A C 1
ATOM 6516 O O . LEU A 1 1166 ? 164.173 160.645 155.864 1.00 0.00 1111 LEU A O 1
ATOM 6521 N N . ILE A 1 1167 ? 165.391 162.444 156.439 1.00 0.00 1112 ILE A N 1
ATOM 6522 C CA . ILE A 1 1167 ? 164.516 163.363 155.713 1.00 0.00 1112 ILE A CA 1
ATOM 6523 C C . ILE A 1 1167 ? 164.475 162.986 154.236 1.00 0.00 1112 ILE A C 1
ATOM 6524 O O . ILE A 1 1167 ? 163.397 162.784 153.641 1.00 0.00 1112 ILE A O 1
ATOM 6529 N N . ASP A 1 1168 ? 165.661 162.833 153.636 1.00 0.69 1113 ASP A N 1
ATOM 6530 C CA . ASP A 1 1168 ? 165.729 162.570 152.205 1.00 0.14 1113 ASP A CA 1
ATOM 6531 C C . ASP A 1 1168 ? 165.051 161.250 151.854 1.00 0.00 1113 ASP A C 1
ATOM 6532 O O . ASP A 1 1168 ? 164.323 161.165 150.857 1.00 0.00 1113 ASP A O 1
ATOM 6537 N N . ILE A 1 1169 ? 165.268 160.208 152.661 1.00 0.00 1114 ILE A N 1
ATOM 6538 C CA . ILE A 1 1169 ? 164.698 158.905 152.327 1.00 0.00 1114 ILE A CA 1
ATOM 6539 C C . ILE A 1 1169 ? 163.189 158.881 152.559 1.00 0.00 1114 ILE A C 1
ATOM 6540 O O . ILE A 1 1169 ? 162.444 158.283 151.768 1.00 0.00 1114 ILE A O 1
ATOM 6545 N N . PHE A 1 1170 ? 162.709 159.499 153.645 1.00 0.00 1115 PHE A N 1
ATOM 6546 C CA . PHE A 1 1170 ? 161.275 159.477 153.909 1.00 0.00 1115 PHE A CA 1
ATOM 6547 C C . PHE A 1 1170 ? 160.502 160.171 152.801 1.00 0.00 1115 PHE A C 1
ATOM 6548 O O . PHE A 1 1170 ? 159.392 159.748 152.457 1.00 0.00 1115 PHE A O 1
ATOM 6556 N N . ARG A 1 1171 ? 161.045 161.259 152.250 1.00 0.00 1116 ARG A N 1
ATOM 6557 C CA . ARG A 1 1171 ? 160.329 161.909 151.153 1.00 0.00 1116 ARG A CA 1
ATOM 6558 C C . ARG A 1 1171 ? 160.091 160.929 150.001 1.00 0.00 1116 ARG A C 1
ATOM 6559 O O . ARG A 1 1171 ? 158.971 160.817 149.477 1.00 0.00 1116 ARG A O 1
ATOM 6567 N N . GLN A 1 1172 ? 161.134 160.192 149.605 1.00 0.00 1117 GLN A N 1
ATOM 6568 C CA . GLN A 1 1172 ? 161.003 159.240 148.503 1.00 0.00 1117 GLN A CA 1
ATOM 6569 C C . GLN A 1 1172 ? 160.033 158.116 148.847 1.00 0.22 1117 GLN A C 1
ATOM 6570 O O . GLN A 1 1172 ? 159.220 157.703 148.009 1.00 0.00 1117 GLN A O 1
ATOM 6576 N N . GLN A 1 1173 ? 160.115 157.591 150.069 1.00 0.00 1118 GLN A N 1
ATOM 6577 C CA . GLN A 1 1173 ? 159.242 156.478 150.421 1.00 0.00 1118 GLN A CA 1
ATOM 6578 C C . GLN A 1 1173 ? 157.785 156.917 150.455 1.00 0.00 1118 GLN A C 1
ATOM 6579 O O . GLN A 1 1173 ? 156.898 156.156 150.055 1.00 4.80 1118 GLN A O 1
ATOM 6585 N N . ARG A 1 1174 ? 157.511 158.133 150.932 1.00 0.00 1119 ARG A N 1
ATOM 6586 C CA . ARG A 1 1174 ? 156.134 158.608 150.901 1.00 6.03 1119 ARG A CA 1
ATOM 6587 C C . ARG A 1 1174 ? 155.660 158.794 149.469 1.00 1.06 1119 ARG A C 1
ATOM 6588 O O . ARG A 1 1174 ? 154.498 158.511 149.155 1.00 2.51 1119 ARG A O 1
ATOM 6596 N N . ARG A 1 1175 ? 156.542 159.270 148.584 1.00 2.82 1120 ARG A N 1
ATOM 6597 C CA . ARG A 1 1175 ? 156.174 159.328 147.172 1.00 1.31 1120 ARG A CA 1
ATOM 6598 C C . ARG A 1 1175 ? 155.789 157.947 146.656 1.00 1.41 1120 ARG A C 1
ATOM 6599 O O . ARG A 1 1175 ? 154.820 157.803 145.902 1.00 4.46 1120 ARG A O 1
ATOM 6607 N N . LYS A 1 1176 ? 156.536 156.917 147.059 1.00 4.76 1121 LYS A N 1
ATOM 6608 C CA . LYS A 1 1176 ? 156.175 155.552 146.679 1.00 1.65 1121 LYS A CA 1
ATOM 6609 C C . LYS A 1 1176 ? 154.818 155.153 147.248 1.00 4.23 1121 LYS A C 1
ATOM 6610 O O . LYS A 1 1176 ? 154.012 154.513 146.563 1.00 15.94 1121 LYS A O 1
ATOM 6616 N N . ALA A 1 1177 ? 154.560 155.495 148.511 1.00 5.83 1122 ALA A N 1
ATOM 6617 C CA . ALA A 1 1177 ? 153.329 155.057 149.164 1.00 2.95 1122 ALA A CA 1
ATOM 6618 C C . ALA A 1 1177 ? 152.101 155.646 148.483 1.00 7.81 1122 ALA A C 1
ATOM 6619 O O . ALA A 1 1177 ? 151.082 154.965 148.326 1.00 9.97 1122 ALA A O 1
ATOM 6621 N N . GLU A 1 1178 ? 152.172 156.914 148.090 1.00 10.61 1123 GLU A N 1
ATOM 6622 C CA . GLU A 1 1178 ? 151.050 157.597 147.462 1.00 3.79 1123 GLU A CA 1
ATOM 6623 C C . GLU A 1 1178 ? 150.893 157.251 145.988 1.00 6.49 1123 GLU A C 1
ATOM 6624 O O . GLU A 1 1178 ? 149.984 157.779 145.341 1.00 9.18 1123 GLU A O 1
ATOM 6630 N N . GLY A 1 1179 ? 151.748 156.386 145.444 1.00 9.20 1124 GLY A N 1
ATOM 6631 C CA . GLY A 1 1179 ? 151.617 155.969 144.063 1.00 8.09 1124 GLY A CA 1
ATOM 6632 C C . GLY A 1 1179 ? 152.049 156.999 143.046 1.00 5.96 1124 GLY A C 1
ATOM 6633 O O . GLY A 1 1179 ? 151.650 156.911 141.885 1.00 15.15 1124 GLY A O 1
ATOM 6634 N N . LEU A 1 1180 ? 152.862 157.970 143.446 1.00 12.75 1125 LEU A N 1
ATOM 6635 C CA . LEU A 1 1180 ? 153.328 159.014 142.548 1.00 6.07 1125 LEU A CA 1
ATOM 6636 C C . LEU A 1 1180 ? 154.610 158.585 141.845 1.00 11.76 1125 LEU A C 1
ATOM 6637 O O . LEU A 1 1180 ? 155.379 157.766 142.355 1.00 17.45 1125 LEU A O 1
ATOM 6642 N N . SER A 1 1181 ? 154.828 159.144 140.659 1.00 14.46 1126 SER A N 1
ATOM 6643 C CA . SER A 1 1181 ? 156.028 158.837 139.893 1.00 12.04 1126 SER A CA 1
ATOM 6644 C C . SER A 1 1181 ? 157.245 159.536 140.490 1.00 12.87 1126 SER A C 1
ATOM 6645 O O . SER A 1 1181 ? 157.143 160.601 141.105 1.00 17.00 1126 SER A O 1
ATOM 6648 N N . ALA A 1 1182 ? 158.411 158.915 140.311 1.00 17.16 1127 ALA A N 1
ATOM 6649 C CA . ALA A 1 1182 ? 159.640 159.487 140.848 1.00 16.83 1127 ALA A CA 1
ATOM 6650 C C . ALA A 1 1182 ? 160.224 160.547 139.924 1.00 17.22 1127 ALA A C 1
ATOM 6651 O O . ALA A 1 1182 ? 160.919 161.454 140.392 1.00 19.54 1127 ALA A O 1
ATOM 6653 N N . THR A 1 1183 ? 159.959 160.449 138.621 1.00 19.78 1128 THR A N 1
ATOM 6654 C CA . THR A 1 1183 ? 160.532 161.371 137.650 1.00 17.76 1128 THR A CA 1
ATOM 6655 C C . THR A 1 1183 ? 159.772 162.688 137.540 1.00 17.84 1128 THR A C 1
ATOM 6656 O O . THR A 1 1183 ? 160.250 163.598 136.854 1.00 22.87 1128 THR A O 1
ATOM 6660 N N . ASP A 1 1184 ? 158.617 162.820 138.184 1.00 18.21 1129 ASP A N 1
ATOM 6661 C CA . ASP A 1 1184 ? 157.825 164.036 138.060 1.00 14.22 1129 ASP A CA 1
ATOM 6662 C C . ASP A 1 1184 ? 158.412 165.159 138.907 1.00 13.37 1129 ASP A C 1
ATOM 6663 O O . ASP A 1 1184 ? 158.963 164.932 139.988 1.00 18.83 1129 ASP A O 1
ATOM 6668 N N . SER A 1 1185 ? 158.297 166.381 138.395 1.00 17.11 1130 SER A N 1
ATOM 6669 C CA . SER A 1 1185 ? 158.787 167.551 139.106 1.00 14.51 1130 SER A CA 1
ATOM 6670 C C . SER A 1 1185 ? 157.787 167.990 140.171 1.00 14.08 1130 SER A C 1
ATOM 6671 O O . SER A 1 1185 ? 156.619 167.600 140.163 1.00 14.58 1130 SER A O 1
ATOM 6674 N N . ARG A 1 1186 ? 158.262 168.832 141.090 1.00 10.43 1131 ARG A N 1
ATOM 6675 C CA . ARG A 1 1186 ? 157.393 169.315 142.159 1.00 13.50 1131 ARG A CA 1
ATOM 6676 C C . ARG A 1 1186 ? 156.215 170.108 141.602 1.00 11.26 1131 ARG A C 1
ATOM 6677 O O . ARG A 1 1186 ? 155.094 170.001 142.108 1.00 10.72 1131 ARG A O 1
ATOM 6685 N N . THR A 1 1187 ? 156.450 170.917 140.569 1.00 13.20 1132 THR A N 1
ATOM 6686 C CA . THR A 1 1187 ? 155.361 171.707 139.996 1.00 11.38 1132 THR A CA 1
ATOM 6687 C C . THR A 1 1187 ? 154.238 170.813 139.480 1.00 11.58 1132 THR A C 1
ATOM 6688 O O . THR A 1 1187 ? 153.052 171.106 139.686 1.00 15.47 1132 THR A O 1
ATOM 6692 N N . GLN A 1 1188 ? 154.591 169.726 138.789 1.00 11.17 1133 GLN A N 1
ATOM 6693 C CA . GLN A 1 1188 ? 153.575 168.806 138.288 1.00 8.17 1133 GLN A CA 1
ATOM 6694 C C . GLN A 1 1188 ? 152.773 168.193 139.429 1.00 13.55 1133 GLN A C 1
ATOM 6695 O O . GLN A 1 1188 ? 151.551 168.036 139.326 1.00 11.66 1133 GLN A O 1
ATOM 6701 N N . LEU A 1 1189 ? 153.445 167.823 140.521 1.00 9.94 1134 LEU A N 1
ATOM 6702 C CA . LEU A 1 1189 ? 152.733 167.275 141.671 1.00 14.11 1134 LEU A CA 1
ATOM 6703 C C . LEU A 1 1189 ? 151.826 168.319 142.311 1.00 7.93 1134 LEU A C 1
ATOM 6704 O O . LEU A 1 1189 ? 150.730 167.993 142.774 1.00 9.78 1134 LEU A O 1
ATOM 6709 N N . ILE A 1 1190 ? 152.262 169.578 142.343 1.00 6.89 1135 ILE A N 1
ATOM 6710 C CA . ILE A 1 1190 ? 151.423 170.643 142.886 1.00 9.59 1135 ILE A CA 1
ATOM 6711 C C . ILE A 1 1190 ? 150.154 170.783 142.054 1.00 9.19 1135 ILE A C 1
ATOM 6712 O O . ILE A 1 1190 ? 149.038 170.889 142.584 1.00 12.60 1135 ILE A O 1
ATOM 6717 N N . TYR A 1 1191 ? 150.314 170.783 140.730 1.00 8.07 1136 TYR A N 1
ATOM 6718 C CA . TYR A 1 1191 ? 149.158 170.875 139.845 1.00 10.10 1136 TYR A CA 1
ATOM 6719 C C . TYR A 1 1191 ? 148.235 169.672 140.009 1.00 8.14 1136 TYR A C 1
ATOM 6720 O O . TYR A 1 1191 ? 147.007 169.821 140.019 1.00 10.15 1136 TYR A O 1
ATOM 6729 N N . ARG A 1 1192 ? 148.805 168.469 140.122 1.00 10.00 1137 ARG A N 1
ATOM 6730 C CA . ARG A 1 1192 ? 147.977 167.287 140.339 1.00 7.32 1137 ARG A CA 1
ATOM 6731 C C . ARG A 1 1192 ? 147.223 167.386 141.658 1.00 12.24 1137 ARG A C 1
ATOM 6732 O O . ARG A 1 1192 ? 146.073 166.948 141.758 1.00 10.74 1137 ARG A O 1
ATOM 6740 N N . ARG A 1 1193 ? 147.864 167.940 142.687 1.00 6.95 1138 ARG A N 1
ATOM 6741 C CA . ARG A 1 1193 ? 147.200 168.135 143.972 1.00 8.96 1138 ARG A CA 1
ATOM 6742 C C . ARG A 1 1193 ? 146.002 169.066 143.830 1.00 11.84 1138 ARG A C 1
ATOM 6743 O O . ARG A 1 1193 ? 144.915 168.794 144.355 1.00 14.52 1138 ARG A O 1
ATOM 6751 N N . ALA A 1 1194 ? 146.186 170.172 143.109 1.00 11.37 1139 ALA A N 1
ATOM 6752 C CA . ALA A 1 1194 ? 145.081 171.106 142.897 1.00 13.06 1139 ALA A CA 1
ATOM 6753 C C . ALA A 1 1194 ? 143.951 170.455 142.102 1.00 14.08 1139 ALA A C 1
ATOM 6754 O O . ALA A 1 1194 ? 142.763 170.665 142.395 1.00 20.38 1139 ALA A O 1
ATOM 6756 N N . VAL A 1 1195 ? 144.308 169.669 141.085 1.00 11.96 1140 VAL A N 1
ATOM 6757 C CA . VAL A 1 1195 ? 143.309 168.998 140.259 1.00 12.12 1140 VAL A CA 1
ATOM 6758 C C . VAL A 1 1195 ? 142.555 167.954 141.073 1.00 13.79 1140 VAL A C 1
ATOM 6759 O O . VAL A 1 1195 ? 141.362 167.717 140.854 1.00 23.97 1140 VAL A O 1
ATOM 6763 N N . MET A 1 1196 ? 143.245 167.284 141.994 1.00 16.93 1141 MET A N 1
ATOM 6764 C CA . MET A 1 1196 ? 142.568 166.360 142.895 1.00 12.15 1141 MET A CA 1
ATOM 6765 C C . MET A 1 1196 ? 141.620 167.103 143.827 1.00 17.76 1141 MET A C 1
ATOM 6766 O O . MET A 1 1196 ? 140.532 166.609 144.136 1.00 21.07 1141 MET A O 1
ATOM 6771 N N . ARG A 1 1197 ? 142.022 168.284 144.303 1.00 16.60 1142 ARG A N 1
ATOM 6772 C CA . ARG A 1 1197 ? 141.147 169.039 145.195 1.00 10.81 1142 ARG A CA 1
ATOM 6773 C C . ARG A 1 1197 ? 139.862 169.449 144.489 1.00 15.30 1142 ARG A C 1
ATOM 6774 O O . ARG A 1 1197 ? 138.763 169.290 145.033 1.00 20.82 1142 ARG A O 1
ATOM 6782 N N . THR A 1 1198 ? 139.974 169.972 143.267 1.00 19.77 1143 THR A N 1
ATOM 6783 C CA . THR A 1 1198 ? 138.772 170.445 142.587 1.00 18.96 1143 THR A CA 1
ATOM 6784 C C . THR A 1 1198 ? 137.753 169.330 142.384 1.00 17.33 1143 THR A C 1
ATOM 6785 O O . THR A 1 1198 ? 136.567 169.615 142.186 1.00 24.04 1143 THR A O 1
ATOM 6789 N N . MET A 1 1199 ? 138.187 168.071 142.438 1.00 22.88 1144 MET A N 1
ATOM 6790 C CA . MET A 1 1199 ? 137.303 166.942 142.173 1.00 19.19 1144 MET A CA 1
ATOM 6791 C C . MET A 1 1199 ? 136.228 166.769 143.245 1.00 20.05 1144 MET A C 1
ATOM 6792 O O . MET A 1 1199 ? 135.170 166.204 142.950 1.00 25.02 1144 MET A O 1
ATOM 6797 N N . SER A 1 1200 ? 136.445 167.263 144.464 1.00 21.00 1145 SER A N 1
ATOM 6798 C CA . SER A 1 1200 ? 135.622 166.880 145.609 1.00 17.94 1145 SER A CA 1
ATOM 6799 C C . SER A 1 1200 ? 135.200 168.084 146.452 1.00 22.34 1145 SER A C 1
ATOM 6800 O O . SER A 1 1200 ? 135.263 168.041 147.684 1.00 25.90 1145 SER A O 1
ATOM 6803 N N . ALA A 1 1201 ? 134.765 169.176 145.822 1.00 17.34 1146 ALA A N 1
ATOM 6804 C CA . ALA A 1 1201 ? 134.283 170.348 146.548 1.00 19.14 1146 ALA A CA 1
ATOM 6805 C C . ALA A 1 1201 ? 132.839 170.668 146.166 1.00 19.92 1146 ALA A C 1
ATOM 6806 O O . ALA A 1 1201 ? 132.419 170.438 145.028 1.00 22.59 1146 ALA A O 1
ATOM 6808 N N . LYS A 1 1202 ? 132.074 171.194 147.125 1.00 22.80 1147 LYS A N 1
ATOM 6809 C CA . LYS A 1 1202 ? 130.651 171.442 146.920 1.00 16.96 1147 LYS A CA 1
ATOM 6810 C C . LYS A 1 1202 ? 130.207 172.630 147.769 1.00 20.98 1147 LYS A C 1
ATOM 6811 O O . LYS A 1 1202 ? 130.835 172.940 148.787 1.00 22.55 1147 LYS A O 1
ATOM 6817 N N . PRO A 1 1203 ? 129.108 173.330 147.363 1.00 18.28 1148 PRO A N 1
ATOM 6818 C CA . PRO A 1 1203 ? 128.605 174.496 148.118 1.00 17.98 1148 PRO A CA 1
ATOM 6819 C C . PRO A 1 1203 ? 127.417 174.240 149.050 1.00 20.11 1148 PRO A C 1
ATOM 6820 O O . PRO A 1 1203 ? 126.602 173.350 148.784 1.00 26.49 1148 PRO A O 1
ATOM 6824 N N . VAL A 1 1204 ? 127.311 175.006 150.145 1.00 18.63 1149 VAL A N 1
ATOM 6825 C CA . VAL A 1 1204 ? 126.226 174.883 151.119 1.00 17.93 1149 VAL A CA 1
ATOM 6826 C C . VAL A 1 1204 ? 125.628 176.257 151.423 1.00 23.27 1149 VAL A C 1
ATOM 6827 O O . VAL A 1 1204 ? 126.336 177.269 151.434 1.00 21.55 1149 VAL A O 1
ATOM 6831 N N . LYS A 1 1205 ? 124.308 176.291 151.664 1.00 16.29 1150 LYS A N 1
ATOM 6832 C CA . LYS A 1 1205 ? 123.591 177.521 152.000 1.00 14.15 1150 LYS A CA 1
ATOM 6833 C C . LYS A 1 1205 ? 122.646 177.279 153.177 1.00 18.54 1150 LYS A C 1
ATOM 6834 O O . LYS A 1 1205 ? 122.251 176.143 153.454 1.00 24.90 1150 LYS A O 1
ATOM 6840 N N . ARG A 1 1206 ? 122.277 178.365 153.870 1.00 12.23 1151 ARG A N 1
ATOM 6841 C CA . ARG A 1 1206 ? 121.395 178.306 155.034 1.00 12.25 1151 ARG A CA 1
ATOM 6842 C C . ARG A 1 1206 ? 120.351 179.414 154.969 1.00 15.58 1151 ARG A C 1
ATOM 6843 O O . ARG A 1 1206 ? 120.623 180.518 154.493 1.00 17.16 1151 ARG A O 1
ATOM 6851 N N . ILE A 1 1207 ? 119.163 179.120 155.495 1.00 11.49 1152 ILE A N 1
ATOM 6852 C CA . ILE A 1 1207 ? 118.017 180.027 155.413 1.00 10.84 1152 ILE A CA 1
ATOM 6853 C C . ILE A 1 1207 ? 117.934 180.886 156.672 1.00 17.98 1152 ILE A C 1
ATOM 6854 O O . ILE A 1 1207 ? 118.213 180.392 157.776 1.00 25.96 1152 ILE A O 1
ATOM 6859 N N . PRO A 1 1208 ? 117.546 182.180 156.568 1.00 11.76 1153 PRO A N 1
ATOM 6860 C CA . PRO A 1 1208 ? 117.447 183.051 157.746 1.00 16.36 1153 PRO A CA 1
ATOM 6861 C C . PRO A 1 1208 ? 116.102 182.951 158.463 1.00 19.98 1153 PRO A C 1
ATOM 6862 O O . PRO A 1 1208 ? 115.495 183.963 158.836 1.00 20.85 1153 PRO A O 1
ATOM 6866 N N . LYS A 1 1209 ? 115.629 181.726 158.668 1.00 14.50 1154 LYS A N 1
ATOM 6867 C CA . LYS A 1 1209 ? 114.396 181.484 159.408 1.00 12.34 1154 LYS A CA 1
ATOM 6868 C C . LYS A 1 1209 ? 113.244 182.321 158.857 1.00 15.62 1154 LYS A C 1
ATOM 6869 O O . LYS A 1 1209 ? 112.119 182.252 159.352 1.00 12.24 1154 LYS A O 1
ATOM 6871 N N . ASN A 1 1212 ? 109.548 184.094 160.685 1.00 15.93 1157 ASN A N 1
ATOM 6872 C CA . ASN A 1 1212 ? 109.690 184.066 162.136 1.00 14.52 1157 ASN A CA 1
ATOM 6873 C C . ASN A 1 1212 ? 110.525 185.255 162.590 1.00 11.57 1157 ASN A C 1
ATOM 6874 O O . ASN A 1 1212 ? 111.753 185.203 162.575 1.00 16.85 1157 ASN A O 1
ATOM 6876 N N . LYS A 1 1213 ? 109.841 186.330 162.988 1.00 15.71 1158 LYS A N 1
ATOM 6877 C CA . LYS A 1 1213 ? 110.524 187.589 163.273 1.00 14.31 1158 LYS A CA 1
ATOM 6878 C C . LYS A 1 1213 ? 111.563 187.425 164.375 1.00 11.91 1158 LYS A C 1
ATOM 6879 O O . LYS A 1 1213 ? 112.694 187.904 164.251 1.00 20.99 1158 LYS A O 1
ATOM 6881 N N . ILE A 1 1214 ? 111.196 186.754 165.469 1.00 14.95 1159 ILE A N 1
ATOM 6882 C CA . ILE A 1 1214 ? 112.106 186.637 166.607 1.00 12.20 1159 ILE A CA 1
ATOM 6883 C C . ILE A 1 1214 ? 113.346 185.841 166.216 1.00 9.25 1159 ILE A C 1
ATOM 6884 O O . ILE A 1 1214 ? 114.488 186.263 166.457 1.00 18.48 1159 ILE A O 1
ATOM 6889 N N . GLN A 1 1215 ? 113.138 184.668 165.615 1.00 15.38 1160 GLN A N 1
ATOM 6890 C CA . GLN A 1 1215 ? 114.269 183.842 165.215 1.00 13.67 1160 GLN A CA 1
ATOM 6891 C C . GLN A 1 1215 ? 115.100 184.535 164.150 1.00 10.42 1160 GLN A C 1
ATOM 6892 O O . GLN A 1 1215 ? 116.330 184.455 164.169 1.00 14.88 1160 GLN A O 1
ATOM 6898 N N . GLY A 1 1216 ? 114.445 185.214 163.207 1.00 13.71 1161 GLY A N 1
ATOM 6899 C CA . GLY A 1 1216 ? 115.183 185.935 162.183 1.00 10.25 1161 GLY A CA 1
ATOM 6900 C C . GLY A 1 1216 ? 116.048 187.039 162.758 1.00 10.10 1161 GLY A C 1
ATOM 6901 O O . GLY A 1 1216 ? 117.176 187.258 162.310 1.00 11.23 1161 GLY A O 1
ATOM 6902 N N . CYS A 1 1217 ? 115.529 187.756 163.756 1.00 14.71 1162 CYS A N 1
ATOM 6903 C CA . CYS A 1 1217 ? 116.316 188.799 164.406 1.00 13.83 1162 CYS A CA 1
ATOM 6904 C C . CYS A 1 1217 ? 117.519 188.205 165.125 1.00 14.38 1162 CYS A C 1
ATOM 6905 O O . CYS A 1 1217 ? 118.644 188.714 165.011 1.00 11.47 1162 CYS A O 1
ATOM 6908 N N . ILE A 1 1218 ? 117.302 187.127 165.880 1.00 13.19 1163 ILE A N 1
ATOM 6909 C CA . ILE A 1 1218 ? 118.422 186.495 166.570 1.00 11.89 1163 ILE A CA 1
ATOM 6910 C C . ILE A 1 1218 ? 119.437 185.991 165.551 1.00 13.99 1163 ILE A C 1
ATOM 6911 O O . ILE A 1 1218 ? 120.649 186.029 165.785 1.00 16.00 1163 ILE A O 1
ATOM 6916 N N . PHE A 1 1219 ? 118.947 185.517 164.402 1.00 14.31 1164 PHE A N 1
ATOM 6917 C CA . PHE A 1 1219 ? 119.806 185.048 163.319 1.00 12.67 1164 PHE A CA 1
ATOM 6918 C C . PHE A 1 1219 ? 120.667 186.177 162.778 1.00 9.03 1164 PHE A C 1
ATOM 6919 O O . PHE A 1 1219 ? 121.874 186.015 162.571 1.00 13.35 1164 PHE A O 1
ATOM 6927 N N . ASP A 1 1220 ? 120.059 187.340 162.552 1.00 14.09 1165 ASP A N 1
ATOM 6928 C CA . ASP A 1 1220 ? 120.826 188.490 162.089 1.00 9.84 1165 ASP A CA 1
ATOM 6929 C C . ASP A 1 1220 ? 121.880 188.884 163.114 1.00 9.41 1165 ASP A C 1
ATOM 6930 O O . ASP A 1 1220 ? 123.000 189.264 162.753 1.00 10.99 1165 ASP A O 1
ATOM 6935 N N . LEU A 1 1221 ? 121.540 188.793 164.402 1.00 12.66 1166 LEU A N 1
ATOM 6936 C CA . LEU A 1 1221 ? 122.485 189.196 165.440 1.00 8.79 1166 LEU A CA 1
ATOM 6937 C C . LEU A 1 1221 ? 123.604 188.175 165.638 1.00 9.47 1166 LEU A C 1
ATOM 6938 O O . LEU A 1 1221 ? 124.711 188.550 166.040 1.00 11.45 1166 LEU A O 1
ATOM 6943 N N . VAL A 1 1222 ? 123.350 186.897 165.362 1.00 12.47 1167 VAL A N 1
ATOM 6944 C CA . VAL A 1 1222 ? 124.332 185.856 165.660 1.00 11.19 1167 VAL A CA 1
ATOM 6945 C C . VAL A 1 1222 ? 125.295 185.615 164.500 1.00 10.74 1167 VAL A C 1
ATOM 6946 O O . VAL A 1 1222 ? 126.437 185.198 164.722 1.00 14.86 1167 VAL A O 1
ATOM 6950 N N . THR A 1 1223 ? 124.862 185.850 163.267 1.00 11.11 1168 THR A N 1
ATOM 6951 C CA . THR A 1 1223 ? 125.694 185.584 162.101 1.00 8.43 1168 THR A CA 1
ATOM 6952 C C . THR A 1 1223 ? 126.704 186.692 161.827 1.00 8.92 1168 THR A C 1
ATOM 6953 O O . THR A 1 1223 ? 127.513 186.553 160.904 1.00 17.34 1168 THR A O 1
ATOM 6957 N N . ASN A 1 1224 ? 126.673 187.780 162.591 1.00 16.15 1169 ASN A N 1
ATOM 6958 C CA . ASN A 1 1224 ? 127.562 188.912 162.363 1.00 12.64 1169 ASN A CA 1
ATOM 6959 C C . ASN A 1 1224 ? 128.955 188.666 162.939 1.00 15.22 1169 ASN A C 1
ATOM 6960 O O . ASN A 1 1224 ? 129.136 187.898 163.888 1.00 18.52 1169 ASN A O 1
ATOM 6965 N N . GLN A 1 1225 ? 129.947 189.343 162.348 1.00 13.74 1170 GLN A N 1
ATOM 6966 C CA . GLN A 1 1225 ? 131.334 189.203 162.791 1.00 15.10 1170 GLN A CA 1
ATOM 6967 C C . GLN A 1 1225 ? 131.537 189.716 164.214 1.00 14.24 1170 GLN A C 1
ATOM 6968 O O . GLN A 1 1225 ? 132.371 189.179 164.958 1.00 15.09 1170 GLN A O 1
ATOM 6974 N N . ALA A 1 1226 ? 130.813 190.769 164.599 1.00 17.31 1171 ALA A N 1
ATOM 6975 C CA . ALA A 1 1226 ? 130.977 191.326 165.936 1.00 11.76 1171 ALA A CA 1
ATOM 6976 C C . ALA A 1 1226 ? 130.719 190.272 167.005 1.00 14.54 1171 ALA A C 1
ATOM 6977 O O . ALA A 1 1226 ? 131.422 190.218 168.020 1.00 18.54 1171 ALA A O 1
ATOM 6979 N N . PHE A 1 1227 ? 129.722 189.416 166.784 1.00 16.14 1172 PHE A N 1
ATOM 6980 C CA . PHE A 1 1227 ? 129.400 188.372 167.751 1.00 8.94 1172 PHE A CA 1
ATOM 6981 C C . PHE A 1 1227 ? 130.585 187.431 167.958 1.00 10.35 1172 PHE A C 1
ATOM 6982 O O . PHE A 1 1227 ? 130.969 187.127 169.096 1.00 9.73 1172 PHE A O 1
ATOM 6990 N N . ASP A 1 1228 ? 131.191 186.973 166.860 1.00 11.86 1173 ASP A N 1
ATOM 6991 C CA . ASP A 1 1228 ? 132.314 186.045 166.962 1.00 11.79 1173 ASP A CA 1
ATOM 6992 C C . ASP A 1 1228 ? 133.523 186.707 167.610 1.00 7.24 1173 ASP A C 1
ATOM 6993 O O . ASP A 1 1228 ? 134.213 186.089 168.436 1.00 14.13 1173 ASP A O 1
ATOM 6998 N N . ILE A 1 1229 ? 133.802 187.961 167.246 1.00 7.00 1174 ILE A N 1
ATOM 6999 C CA . ILE A 1 1229 ? 134.936 188.657 167.850 1.00 11.25 1174 ILE A CA 1
ATOM 7000 C C . ILE A 1 1229 ? 134.713 188.825 169.347 1.00 6.58 1174 ILE A C 1
ATOM 7001 O O . ILE A 1 1229 ? 135.649 188.706 170.150 1.00 6.50 1174 ILE A O 1
ATOM 7006 N N . SER A 1 1230 ? 133.471 189.103 169.748 1.00 8.52 1175 SER A N 1
ATOM 7007 C CA . SER A 1 1230 ? 133.165 189.224 171.170 1.00 6.02 1175 SER A CA 1
ATOM 7008 C C . SER A 1 1230 ? 133.370 187.897 171.893 1.00 5.59 1175 SER A C 1
ATOM 7009 O O . SER A 1 1230 ? 133.859 187.868 173.029 1.00 5.17 1175 SER A O 1
ATOM 7012 N N . ILE A 1 1231 ? 132.991 186.787 171.255 1.00 0.00 1176 ILE A N 1
ATOM 7013 C CA . ILE A 1 1231 ? 133.242 185.480 171.862 1.00 4.89 1176 ILE A CA 1
ATOM 7014 C C . ILE A 1 1231 ? 134.741 185.269 172.060 1.00 1.73 1176 ILE A C 1
ATOM 7015 O O . ILE A 1 1231 ? 135.185 184.764 173.102 1.00 1.93 1176 ILE A O 1
ATOM 7020 N N . MET A 1 1232 ? 135.544 185.659 171.066 1.00 1.55 1177 MET A N 1
ATOM 7021 C CA . MET A 1 1232 ? 136.996 185.548 171.206 1.00 5.69 1177 MET A CA 1
ATOM 7022 C C . MET A 1 1232 ? 137.503 186.383 172.380 1.00 4.16 1177 MET A C 1
ATOM 7023 O O . MET A 1 1232 ? 138.368 185.940 173.152 1.00 7.78 1177 MET A O 1
ATOM 7028 N N . VAL A 1 1233 ? 136.976 187.599 172.528 1.00 0.00 1178 VAL A N 1
ATOM 7029 C CA . VAL A 1 1233 ? 137.403 188.463 173.626 1.00 2.41 1178 VAL A CA 1
ATOM 7030 C C . VAL A 1 1233 ? 137.059 187.826 174.970 1.00 3.42 1178 VAL A C 1
ATOM 7031 O O . VAL A 1 1233 ? 137.862 187.849 175.916 1.00 3.24 1178 VAL A O 1
ATOM 7035 N N . LEU A 1 1234 ? 135.861 187.247 175.074 1.00 0.60 1179 LEU A N 1
ATOM 7036 C CA . LEU A 1 1234 ? 135.468 186.578 176.311 1.00 0.21 1179 LEU A CA 1
ATOM 7037 C C . LEU A 1 1234 ? 136.401 185.418 176.632 1.00 1.21 1179 LEU A C 1
ATOM 7038 O O . LEU A 1 1234 ? 136.746 185.190 177.798 1.00 4.84 1179 LEU A O 1
ATOM 7043 N N . ILE A 1 1235 ? 136.803 184.659 175.611 1.00 6.06 1180 ILE A N 1
ATOM 7044 C CA . ILE A 1 1235 ? 137.740 183.561 175.844 1.00 4.46 1180 ILE A CA 1
ATOM 7045 C C . ILE A 1 1235 ? 139.061 184.093 176.391 1.00 4.78 1180 ILE A C 1
ATOM 7046 O O . ILE A 1 1235 ? 139.635 183.526 177.332 1.00 6.76 1180 ILE A O 1
ATOM 7051 N N . CYS A 1 1236 ? 139.566 185.186 175.811 1.00 5.16 1181 CYS A N 1
ATOM 7052 C CA . CYS A 1 1236 ? 140.815 185.764 176.309 1.00 1.09 1181 CYS A CA 1
ATOM 7053 C C . CYS A 1 1236 ? 140.682 186.203 177.766 1.00 3.46 1181 CYS A C 1
ATOM 7054 O O . CYS A 1 1236 ? 141.604 186.016 178.574 1.00 4.73 1181 CYS A O 1
ATOM 7057 N N . LEU A 1 1237 ? 139.547 186.813 178.111 1.00 7.62 1182 LEU A N 1
ATOM 7058 C CA . LEU A 1 1237 ? 139.334 187.252 179.487 1.00 0.00 1182 LEU A CA 1
ATOM 7059 C C . LEU A 1 1237 ? 139.302 186.066 180.450 1.00 1.75 1182 LEU A C 1
ATOM 7060 O O . LEU A 1 1237 ? 139.892 186.117 181.541 1.00 0.74 1182 LEU A O 1
ATOM 7065 N N . ASN A 1 1238 ? 138.632 184.980 180.057 1.00 0.00 1183 ASN A N 1
ATOM 7066 C CA . ASN A 1 1238 ? 138.603 183.791 180.903 1.00 0.07 1183 ASN A CA 1
ATOM 7067 C C . ASN A 1 1238 ? 140.005 183.218 181.085 1.00 2.80 1183 ASN A C 1
ATOM 7068 O O . ASN A 1 1238 ? 140.362 182.745 182.173 1.00 2.45 1183 ASN A O 1
ATOM 7073 N N . MET A 1 1239 ? 140.811 183.240 180.021 1.00 0.00 1184 MET A N 1
ATOM 7074 C CA . MET A 1 1239 ? 142.187 182.759 180.121 1.00 0.82 1184 MET A CA 1
ATOM 7075 C C . MET A 1 1239 ? 143.000 183.593 181.107 1.00 1.73 1184 MET A C 1
ATOM 7076 O O . MET A 1 1239 ? 143.785 183.052 181.897 1.00 2.35 1184 MET A O 1
ATOM 7081 N N . VAL A 1 1240 ? 142.845 184.918 181.065 1.00 0.00 1185 VAL A N 1
ATOM 7082 C CA . VAL A 1 1240 ? 143.546 185.758 182.037 1.00 2.84 1185 VAL A CA 1
ATOM 7083 C C . VAL A 1 1240 ? 143.109 185.403 183.460 1.00 0.00 1185 VAL A C 1
ATOM 7084 O O . VAL A 1 1240 ? 143.941 185.247 184.377 1.00 4.81 1185 VAL A O 1
ATOM 7088 N N . THR A 1 1241 ? 141.798 185.222 183.652 1.00 1.64 1186 THR A N 1
ATOM 7089 C CA . THR A 1 1241 ? 141.295 184.838 184.967 1.00 0.00 1186 THR A CA 1
ATOM 7090 C C . THR A 1 1241 ? 141.963 183.557 185.437 1.00 3.57 1186 THR A C 1
ATOM 7091 O O . THR A 1 1241 ? 142.319 183.424 186.614 1.00 3.79 1186 THR A O 1
ATOM 7095 N N . MET A 1 1242 ? 142.142 182.603 184.523 1.00 1.83 1187 MET A N 1
ATOM 7096 C CA . MET A 1 1242 ? 142.845 181.378 184.878 1.00 0.00 1187 MET A CA 1
ATOM 7097 C C . MET A 1 1242 ? 144.294 181.662 185.244 1.00 1.62 1187 MET A C 1
ATOM 7098 O O . MET A 1 1242 ? 144.861 180.985 18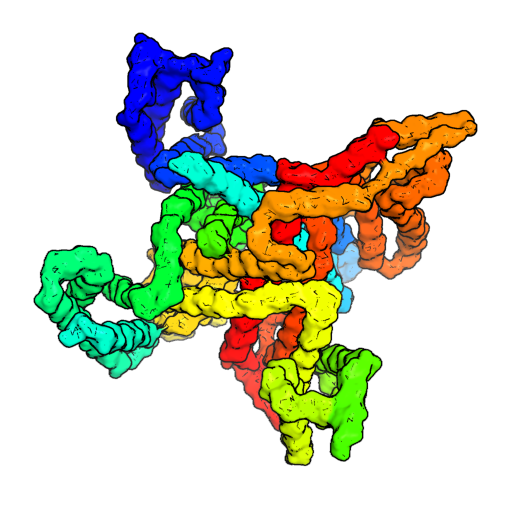6.108 1.00 1.18 1187 MET A O 1
ATOM 7103 N N . MET A 1 1243 ? 144.914 182.648 184.593 1.00 0.00 1188 MET A N 1
ATOM 7104 C CA . MET A 1 1243 ? 146.301 182.961 184.915 1.00 0.51 1188 MET A CA 1
ATOM 7105 C C . MET A 1 1243 ? 146.451 183.555 186.310 1.00 0.00 1188 MET A C 1
ATOM 7106 O O . MET A 1 1243 ? 147.555 183.529 186.863 1.00 0.00 1188 MET A O 1
ATOM 7111 N N . VAL A 1 1244 ? 145.371 184.076 186.897 1.00 3.94 1189 VAL A N 1
ATOM 7112 C CA . VAL A 1 1244 ? 145.511 184.717 188.209 1.00 1.20 1189 VAL A CA 1
ATOM 7113 C C . VAL A 1 1244 ? 145.745 183.715 189.347 1.00 0.00 1189 VAL A C 1
ATOM 7114 O O . VAL A 1 1244 ? 146.285 184.094 190.394 1.00 6.16 1189 VAL A O 1
ATOM 7118 N N . GLU A 1 1245 ? 145.352 182.454 189.182 1.00 0.00 1190 GLU A N 1
ATOM 7119 C CA . GLU A 1 1245 ? 145.454 181.470 190.259 1.00 0.00 1190 GLU A CA 1
ATOM 7120 C C . GLU A 1 1245 ? 146.906 181.210 190.664 1.00 4.72 1190 GLU A C 1
ATOM 7121 O O . GLU A 1 1245 ? 147.784 181.046 189.815 1.00 11.90 1190 GLU A O 1
ATOM 7127 N N . LYS A 1 1246 ? 147.153 181.148 191.977 1.00 3.47 1191 LYS A N 1
ATOM 7128 C CA . LYS A 1 1246 ? 148.508 180.969 192.490 1.00 1.01 1191 LYS A CA 1
ATOM 7129 C C . LYS A 1 1246 ? 148.497 180.182 193.796 1.00 0.00 1191 LYS A C 1
ATOM 7130 O O . LYS A 1 1246 ? 147.483 180.101 194.490 1.00 6.20 1191 LYS A O 1
ATOM 7136 N N . GLU A 1 1247 ? 149.656 179.609 194.124 1.00 0.00 1192 GLU A N 1
ATOM 7137 C CA . GLU A 1 1247 ? 149.809 178.846 195.356 1.00 0.00 1192 GLU A CA 1
ATOM 7138 C C . GLU A 1 1247 ? 149.780 179.767 196.570 1.00 1.86 1192 GLU A C 1
ATOM 7139 O O . GLU A 1 1247 ? 150.359 180.856 196.562 1.00 0.91 1192 GLU A O 1
ATOM 7145 N N . GLY A 1 1248 ? 149.114 179.311 197.628 1.00 1.98 1193 GLY A N 1
ATOM 7146 C CA . GLY A 1 1248 ? 149.012 180.060 198.859 1.00 1.66 1193 GLY A CA 1
ATOM 7147 C C . GLY A 1 1248 ? 147.901 181.087 198.905 1.00 0.00 1193 GLY A C 1
ATOM 7148 O O . GLY A 1 1248 ? 147.738 181.749 199.937 1.00 9.35 1193 GLY A O 1
ATOM 7149 N N . GLN A 1 1249 ? 147.121 181.237 197.840 1.00 4.64 1194 GLN A N 1
ATOM 7150 C CA . GLN A 1 1249 ? 146.044 182.214 197.862 1.00 2.24 1194 GLN A CA 1
ATOM 7151 C C . GLN A 1 1249 ? 144.995 181.814 198.896 1.00 2.68 1194 GLN A C 1
ATOM 7152 O O . GLN A 1 1249 ? 144.827 180.637 199.222 1.00 4.57 1194 GLN A O 1
ATOM 7158 N N . SER A 1 1250 ? 144.314 182.817 199.443 1.00 5.49 1195 SER A N 1
ATOM 7159 C CA . SER A 1 1250 ? 143.273 182.562 200.428 1.00 6.55 1195 SER A CA 1
ATOM 7160 C C . SER A 1 1250 ? 142.101 181.831 199.783 1.00 5.37 1195 SER A C 1
ATOM 7161 O O . SER A 1 1250 ? 141.862 181.934 198.578 1.00 11.10 1195 SER A O 1
ATOM 7164 N N . GLN A 1 1251 ? 141.372 181.069 200.601 1.00 5.59 1196 GLN A N 1
ATOM 7165 C CA . GLN A 1 1251 ? 140.219 180.335 200.090 1.00 9.99 1196 GLN A CA 1
ATOM 7166 C C . GLN A 1 1251 ? 139.163 181.275 199.520 1.00 6.09 1196 GLN A C 1
ATOM 7167 O O . GLN A 1 1251 ? 138.424 180.901 198.599 1.00 11.02 1196 GLN A O 1
ATOM 7173 N N . HIS A 1 1252 ? 139.081 182.499 200.044 1.00 2.58 1197 HIS A N 1
ATOM 7174 C CA . HIS A 1 1252 ? 138.132 183.461 199.499 1.00 4.22 1197 HIS A CA 1
ATOM 7175 C C . HIS A 1 1252 ? 138.442 183.752 198.038 1.00 5.04 1197 HIS A C 1
ATOM 7176 O O . HIS A 1 1252 ? 137.539 183.764 197.193 1.00 7.90 1197 HIS A O 1
ATOM 7183 N N . MET A 1 1253 ? 139.722 183.963 197.720 1.00 3.21 1198 MET A N 1
ATOM 7184 C CA . MET A 1 1253 ? 140.120 184.185 196.335 1.00 9.27 1198 MET A CA 1
ATOM 7185 C C . MET A 1 1253 ? 139.766 182.982 195.474 1.00 4.71 1198 MET A C 1
ATOM 7186 O O . MET A 1 1253 ? 139.305 183.134 194.336 1.00 12.95 1198 MET A O 1
ATOM 7191 N N . THR A 1 1254 ? 139.975 181.776 196.004 1.00 4.45 1199 THR A N 1
ATOM 7192 C CA . THR A 1 1254 ? 139.606 180.568 195.273 1.00 5.21 1199 THR A CA 1
ATOM 7193 C C . THR A 1 1254 ? 138.126 180.592 194.910 1.00 5.51 1199 THR A C 1
ATOM 7194 O O . THR A 1 1254 ? 137.744 180.296 193.768 1.00 4.43 1199 THR A O 1
ATOM 7198 N N . GLU A 1 1255 ? 137.276 180.954 195.875 1.00 5.19 1200 GLU A N 1
ATOM 7199 C CA . GLU A 1 1255 ? 135.839 180.974 195.616 1.00 3.99 1200 GLU A CA 1
ATOM 7200 C C . GLU A 1 1255 ? 135.464 182.044 194.594 1.00 4.11 1200 GLU A C 1
ATOM 7201 O O . GLU A 1 1255 ? 134.630 181.798 193.714 1.00 7.77 1200 GLU A O 1
ATOM 7207 N N . VAL A 1 1256 ? 136.059 183.236 194.689 1.00 3.78 1201 VAL A N 1
ATOM 7208 C CA . VAL A 1 1256 ? 135.737 184.277 193.711 1.00 5.10 1201 VAL A CA 1
ATOM 7209 C C . VAL A 1 1256 ? 136.133 183.831 192.310 1.00 0.82 1201 VAL A C 1
ATOM 7210 O O . VAL A 1 1256 ? 135.387 184.034 191.342 1.00 3.76 1201 VAL A O 1
ATOM 7214 N N . LEU A 1 1257 ? 137.313 183.224 192.174 1.00 2.79 1202 LEU A N 1
ATOM 7215 C CA . LEU A 1 1257 ? 137.740 182.774 190.854 1.00 4.04 1202 LEU A CA 1
ATOM 7216 C C . LEU A 1 1257 ? 136.802 181.707 190.306 1.00 0.13 1202 LEU A C 1
ATOM 7217 O O . LEU A 1 1257 ? 136.439 181.736 189.122 1.00 5.76 1202 LEU A O 1
ATOM 7222 N N . TYR A 1 1258 ? 136.392 180.758 191.152 1.00 2.32 1203 TYR A N 1
ATOM 7223 C CA . TYR A 1 1258 ? 135.474 179.722 190.685 1.00 0.71 1203 TYR A CA 1
ATOM 7224 C C . TYR A 1 1258 ? 134.136 180.323 190.255 1.00 0.66 1203 TYR A C 1
ATOM 7225 O O . TYR A 1 1258 ? 133.561 179.912 189.240 1.00 2.24 1203 TYR A O 1
ATOM 7234 N N . TRP A 1 1259 ? 133.629 181.306 191.004 1.00 0.20 1204 TRP A N 1
ATOM 7235 C CA . TRP A 1 1259 ? 132.367 181.935 190.616 1.00 0.28 1204 TRP A CA 1
ATOM 7236 C C . TRP A 1 1259 ? 132.496 182.687 189.291 1.00 2.63 1204 TRP A C 1
ATOM 7237 O O . TRP A 1 1259 ? 131.567 182.678 188.470 1.00 5.24 1204 TRP A O 1
ATOM 7248 N N . ILE A 1 1260 ? 133.631 183.352 189.064 1.00 0.00 1205 ILE A N 1
ATOM 7249 C CA . ILE A 1 1260 ? 133.839 184.023 187.778 1.00 3.83 1205 ILE A CA 1
ATOM 7250 C C . ILE A 1 1260 ? 133.847 183.005 186.641 1.00 1.18 1205 ILE A C 1
ATOM 7251 O O . ILE A 1 1260 ? 133.262 183.233 185.568 1.00 3.14 1205 ILE A O 1
ATOM 7256 N N . ASN A 1 1261 ? 134.517 181.870 186.852 1.00 0.00 1206 ASN A N 1
ATOM 7257 C CA . ASN A 1 1261 ? 134.510 180.821 185.836 1.00 2.78 1206 ASN A CA 1
ATOM 7258 C C . ASN A 1 1261 ? 133.091 180.324 185.575 1.00 1.78 1206 ASN A C 1
ATOM 7259 O O . ASN A 1 1261 ? 132.725 180.025 184.430 1.00 8.11 1206 ASN A O 1
ATOM 7264 N N . VAL A 1 1262 ? 132.275 180.235 186.628 1.00 0.51 1207 VAL A N 1
ATOM 7265 C CA . VAL A 1 1262 ? 130.871 179.863 186.463 1.00 1.93 1207 VAL A CA 1
ATOM 7266 C C . VAL A 1 1262 ? 130.152 180.865 185.565 1.00 2.92 1207 VAL A C 1
ATOM 7267 O O . VAL A 1 1262 ? 129.351 180.489 184.694 1.00 1.22 1207 VAL A O 1
ATOM 7271 N N . VAL A 1 1263 ? 130.411 182.155 185.776 1.00 2.60 1208 VAL A N 1
ATOM 7272 C CA . VAL A 1 1263 ? 129.794 183.177 184.930 1.00 3.71 1208 VAL A CA 1
ATOM 7273 C C . VAL A 1 1263 ? 130.167 182.945 183.470 1.00 4.92 1208 VAL A C 1
ATOM 7274 O O . VAL A 1 1263 ? 129.315 182.998 182.569 1.00 2.62 1208 VAL A O 1
ATOM 7278 N N . PHE A 1 1264 ? 131.450 182.681 183.218 1.00 2.38 1209 PHE A N 1
ATOM 7279 C CA . PHE A 1 1264 ? 131.886 182.436 181.845 1.00 0.10 1209 PHE A CA 1
ATOM 7280 C C . PHE A 1 1264 ? 131.191 181.215 181.246 1.00 0.32 1209 PHE A C 1
ATOM 7281 O O . PHE A 1 1264 ? 130.800 181.222 180.069 1.00 0.00 1209 PHE A O 1
ATOM 7289 N N . ILE A 1 1265 ? 131.052 180.145 182.031 1.00 1.43 1210 ILE A N 1
ATOM 7290 C CA . ILE A 1 1265 ? 130.387 178.947 181.524 1.00 0.00 1210 ILE A CA 1
ATOM 7291 C C . ILE A 1 1265 ? 128.952 179.267 181.130 1.00 0.00 1210 ILE A C 1
ATOM 7292 O O . ILE A 1 1265 ? 128.456 178.800 180.096 1.00 6.67 1210 ILE A O 1
ATOM 7297 N N . ILE A 1 1266 ? 128.257 180.053 181.953 1.00 1.17 1211 ILE A N 1
ATOM 7298 C CA . ILE A 1 1266 ? 126.889 180.432 181.611 1.00 1.09 1211 ILE A CA 1
ATOM 7299 C C . ILE A 1 1266 ? 126.869 181.207 180.301 1.00 4.20 1211 ILE A C 1
ATOM 7300 O O . ILE A 1 1266 ? 125.986 181.008 179.456 1.00 0.76 1211 ILE A O 1
ATOM 7305 N N . LEU A 1 1267 ? 127.827 182.119 180.122 1.00 0.27 1212 LEU A N 1
ATOM 7306 C CA . LEU A 1 1267 ? 127.849 182.923 178.902 1.00 2.12 1212 LEU A CA 1
ATOM 7307 C C . LEU A 1 1267 ? 128.050 182.057 177.660 1.00 0.99 1212 LEU A C 1
ATOM 7308 O O . LEU A 1 1267 ? 127.376 182.252 176.639 1.00 4.70 1212 LEU A O 1
ATOM 7313 N N . PHE A 1 1268 ? 128.977 181.099 177.724 1.00 0.52 1213 PHE A N 1
ATOM 7314 C CA . PHE A 1 1268 ? 129.193 180.226 176.571 1.00 3.24 1213 PHE A CA 1
ATOM 7315 C C . PHE A 1 1268 ? 127.981 179.333 176.314 1.00 0.00 1213 PHE A C 1
ATOM 7316 O O . PHE A 1 1268 ? 127.624 179.072 175.153 1.00 4.74 1213 PHE A O 1
ATOM 7324 N N . THR A 1 1269 ? 127.320 178.872 177.378 1.00 1.65 1214 THR A N 1
ATOM 7325 C CA . THR A 1 1269 ? 126.086 178.116 177.191 1.00 1.76 1214 THR A CA 1
ATOM 7326 C C . THR A 1 1269 ? 125.038 178.959 176.476 1.00 3.01 1214 THR A C 1
ATOM 7327 O O . THR A 1 1269 ? 124.327 178.467 175.593 1.00 6.83 1214 THR A O 1
ATOM 7331 N N . GLY A 1 1270 ? 124.927 180.233 176.847 1.00 5.01 1215 GLY A N 1
ATOM 7332 C CA . GLY A 1 1270 ? 123.992 181.111 176.163 1.00 3.83 1215 GLY A CA 1
ATOM 7333 C C . GLY A 1 1270 ? 124.330 181.306 174.698 1.00 0.96 1215 GLY A C 1
ATOM 7334 O O . GLY A 1 1270 ? 123.440 181.344 173.846 1.00 6.07 1215 GLY A O 1
ATOM 7335 N N . GLU A 1 1271 ? 125.618 181.471 174.389 1.00 5.32 1216 GLU A N 1
ATOM 7336 C CA . GLU A 1 1271 ? 126.028 181.560 172.989 1.00 5.10 1216 GLU A CA 1
ATOM 7337 C C . GLU A 1 1271 ? 125.547 180.339 172.217 1.00 4.20 1216 GLU A C 1
ATOM 7338 O O . GLU A 1 1271 ? 124.972 180.456 171.126 1.00 8.20 1216 GLU A O 1
ATOM 7344 N N . CYS A 1 1272 ? 125.781 179.152 172.777 1.00 3.23 1217 CYS A N 1
ATOM 7345 C CA . CYS A 1 1272 ? 125.361 177.930 172.101 1.00 6.04 1217 CYS A CA 1
ATOM 7346 C C . CYS A 1 1272 ? 123.847 177.898 171.925 1.00 10.46 1217 CYS A C 1
ATOM 7347 O O . CYS A 1 1272 ? 123.345 177.507 170.865 1.00 9.80 1217 CYS A O 1
ATOM 7350 N N . VAL A 1 1273 ? 123.102 178.301 172.956 1.00 4.96 1218 VAL A N 1
ATOM 7351 C CA . VAL A 1 1273 ? 121.644 178.272 172.869 1.00 7.62 1218 VAL A CA 1
ATOM 7352 C C . VAL A 1 1273 ? 121.159 179.207 171.771 1.00 6.77 1218 VAL A C 1
ATOM 7353 O O . VAL A 1 1273 ? 120.264 178.862 170.990 1.00 9.31 1218 VAL A O 1
ATOM 7357 N N . LEU A 1 1274 ? 121.726 180.412 171.704 1.00 10.05 1219 LEU A N 1
ATOM 7358 C CA . LEU A 1 1274 ? 121.327 181.352 170.660 1.00 7.41 1219 LEU A CA 1
ATOM 7359 C C . LEU A 1 1274 ? 121.639 180.803 169.275 1.00 7.56 1219 LEU A C 1
ATOM 7360 O O . LEU A 1 1274 ? 120.812 180.902 168.359 1.00 12.62 1219 LEU A O 1
ATOM 7365 N N . LYS A 1 1275 ? 122.827 180.218 169.101 1.00 7.93 1220 LYS A N 1
ATOM 7366 C CA . LYS A 1 1275 ? 123.187 179.681 167.792 1.00 5.31 1220 LYS A CA 1
ATOM 7367 C C . LYS A 1 1275 ? 122.264 178.533 167.401 1.00 9.27 1220 LYS A C 1
ATOM 7368 O O . LYS A 1 1275 ? 121.888 178.402 166.230 1.00 18.34 1220 LYS A O 1
ATOM 7374 N N . LEU A 1 1276 ? 121.891 177.687 168.365 1.00 10.83 1221 LEU A N 1
ATOM 7375 C CA . LEU A 1 1276 ? 120.923 176.632 168.086 1.00 6.30 1221 LEU A CA 1
ATOM 7376 C C . LEU A 1 1276 ? 119.579 177.216 167.674 1.00 7.74 1221 LEU A C 1
ATOM 7377 O O . LEU A 1 1276 ? 119.010 176.823 166.653 1.00 12.70 1221 LEU A O 1
ATOM 7382 N N . ILE A 1 1277 ? 119.077 178.193 168.433 1.00 14.01 1222 ILE A N 1
ATOM 7383 C CA . ILE A 1 1277 ? 117.790 178.797 168.101 1.00 10.73 1222 ILE A CA 1
ATOM 7384 C C . ILE A 1 1277 ? 117.821 179.345 166.682 1.00 13.24 1222 ILE A C 1
ATOM 7385 O O . ILE A 1 1277 ? 116.851 179.217 165.925 1.00 19.32 1222 ILE A O 1
ATOM 7390 N N . SER A 1 1278 ? 118.933 179.969 166.302 1.00 16.09 1223 SER A N 1
ATOM 7391 C CA . SER A 1 1278 ? 119.025 180.580 164.981 1.00 9.80 1223 SER A CA 1
ATOM 7392 C C . SER A 1 1278 ? 119.103 179.528 163.879 1.00 8.77 1223 SER A C 1
ATOM 7393 O O . SER A 1 1278 ? 118.252 179.483 162.983 1.00 13.98 1223 SER A O 1
ATOM 7396 N N . LEU A 1 1279 ? 120.130 178.684 163.915 1.00 13.21 1224 LEU A N 1
ATOM 7397 C CA . LEU A 1 1279 ? 120.445 177.824 162.783 1.00 7.36 1224 LEU A CA 1
ATOM 7398 C C . LEU A 1 1279 ? 119.729 176.476 162.801 1.00 6.93 1224 LEU A C 1
ATOM 7399 O O . LEU A 1 1279 ? 119.835 175.737 161.817 1.00 18.86 1224 LEU A O 1
ATOM 7404 N N . ARG A 1 1280 ? 118.987 176.140 163.859 1.00 7.60 1225 ARG A N 1
ATOM 7405 C CA . ARG A 1 1280 ? 118.221 174.891 163.943 1.00 11.46 1225 ARG A CA 1
ATOM 7406 C C . ARG A 1 1280 ? 119.158 173.728 163.616 1.00 9.82 1225 ARG A C 1
ATOM 7407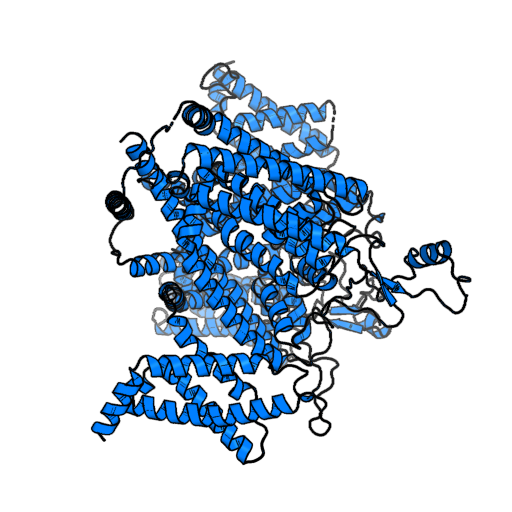 O O . ARG A 1 1280 ? 120.217 173.610 164.248 1.00 19.12 1225 ARG A O 1
ATOM 7415 N N . HIS A 1 1281 ? 118.832 172.871 162.648 1.00 10.11 1226 HIS A N 1
ATOM 7416 C CA . HIS A 1 1281 ? 119.638 171.682 162.405 1.00 9.52 1226 HIS A CA 1
ATOM 7417 C C . HIS A 1 1281 ? 120.860 171.973 161.557 1.00 9.95 1226 HIS A C 1
ATOM 7418 O O . HIS A 1 1281 ? 121.774 171.144 161.509 1.00 11.06 1226 HIS A O 1
ATOM 7425 N N . TYR A 1 1282 ? 120.897 173.122 160.883 1.00 13.21 1227 TYR A N 1
ATOM 7426 C CA . TYR A 1 1282 ? 122.077 173.474 160.110 1.00 8.57 1227 TYR A CA 1
ATOM 7427 C C . TYR A 1 1282 ? 123.283 173.627 161.021 1.00 6.76 1227 TYR A C 1
ATOM 7428 O O . TYR A 1 1282 ? 124.423 173.486 160.567 1.00 12.52 1227 TYR A O 1
ATOM 7437 N N . TYR A 1 1283 ? 123.036 173.909 162.303 1.00 13.02 1228 TYR A N 1
ATOM 7438 C CA . TYR A 1 1283 ? 124.095 174.171 163.270 1.00 5.47 1228 TYR A CA 1
ATOM 7439 C C . TYR A 1 1283 ? 125.159 173.080 163.265 1.00 7.98 1228 TYR A C 1
ATOM 7440 O O . TYR A 1 1283 ? 126.353 173.367 163.395 1.00 8.15 1228 TYR A O 1
ATOM 7449 N N . PHE A 1 1284 ? 124.745 171.825 163.130 1.00 10.66 1229 PHE A N 1
ATOM 7450 C CA . PHE A 1 1284 ? 125.654 170.693 163.242 1.00 9.65 1229 PHE A CA 1
ATOM 7451 C C . PHE A 1 1284 ? 126.364 170.364 161.937 1.00 9.94 1229 PHE A C 1
ATOM 7452 O O . PHE A 1 1284 ? 127.079 169.359 161.874 1.00 11.13 1229 PHE A O 1
ATOM 7460 N N . THR A 1 1285 ? 126.177 171.166 160.892 1.00 11.54 1230 THR A N 1
ATOM 7461 C CA . THR A 1 1285 ? 126.936 170.971 159.665 1.00 7.05 1230 THR A CA 1
ATOM 7462 C C . THR A 1 1285 ? 128.358 171.507 159.756 1.00 9.13 1230 THR A C 1
ATOM 7463 O O . THR A 1 1285 ? 129.188 171.153 158.913 1.00 19.05 1230 THR A O 1
ATOM 7467 N N . VAL A 1 1286 ? 128.662 172.334 160.755 1.00 11.72 1231 VAL A N 1
ATOM 7468 C CA . VAL A 1 1286 ? 129.988 172.916 160.931 1.00 3.43 1231 VAL A CA 1
ATOM 7469 C C . VAL A 1 1286 ? 130.699 172.158 162.045 1.00 5.75 1231 VAL A C 1
ATOM 7470 O O . VAL A 1 1286 ? 130.135 171.958 163.128 1.00 15.81 1231 VAL A O 1
ATOM 7474 N N . GLY A 1 1287 ? 131.935 171.727 161.780 1.00 8.16 1232 GLY A N 1
ATOM 7475 C CA . GLY A 1 1287 ? 132.654 170.920 162.756 1.00 2.60 1232 GLY A CA 1
ATOM 7476 C C . GLY A 1 1287 ? 132.958 171.665 164.043 1.00 9.25 1232 GLY A C 1
ATOM 7477 O O . GLY A 1 1287 ? 132.802 171.120 165.144 1.00 6.15 1232 GLY A O 1
ATOM 7478 N N . TRP A 1 1288 ? 133.400 172.920 163.925 1.00 5.48 1233 TRP A N 1
ATOM 7479 C CA . TRP A 1 1288 ? 133.694 173.714 165.112 1.00 3.91 1233 TRP A CA 1
ATOM 7480 C C . TRP A 1 1288 ? 132.457 173.876 165.984 1.00 3.06 1233 TRP A C 1
ATOM 7481 O O . TRP A 1 1288 ? 132.553 173.894 167.215 1.00 6.03 1233 TRP A O 1
ATOM 7492 N N . ASN A 1 1289 ? 131.283 173.997 165.363 1.00 7.51 1234 ASN A N 1
ATOM 7493 C CA . ASN A 1 1289 ? 130.054 174.076 166.143 1.00 2.67 1234 ASN A CA 1
ATOM 7494 C C . ASN A 1 1289 ? 129.859 172.818 166.979 1.00 4.87 1234 ASN A C 1
ATOM 7495 O O . ASN A 1 1289 ? 129.438 172.892 168.137 1.00 5.09 1234 ASN A O 1
ATOM 7500 N N . ILE A 1 1290 ? 130.151 171.653 166.403 1.00 3.30 1235 ILE A N 1
ATOM 7501 C CA . ILE A 1 1290 ? 130.034 170.405 167.152 1.00 2.48 1235 ILE A CA 1
ATOM 7502 C C . ILE A 1 1290 ? 131.024 170.382 168.312 1.00 1.08 1235 ILE A C 1
ATOM 7503 O O . ILE A 1 1290 ? 130.690 169.949 169.423 1.00 5.73 1235 ILE A O 1
ATOM 7508 N N . PHE A 1 1291 ? 132.258 170.838 168.076 1.00 3.03 1236 PHE A N 1
ATOM 7509 C CA . PHE A 1 1291 ? 133.234 170.872 169.166 1.00 3.78 1236 PHE A CA 1
ATOM 7510 C C . PHE A 1 1291 ? 132.760 171.780 170.301 1.00 1.96 1236 PHE A C 1
ATOM 7511 O O . PHE A 1 1291 ? 132.832 171.411 171.483 1.00 2.50 1236 PHE A O 1
ATOM 7519 N N . ASP A 1 1292 ? 132.251 172.964 169.957 1.00 2.21 1237 ASP A N 1
ATOM 7520 C CA . ASP A 1 1292 ? 131.756 173.888 170.975 1.00 5.51 1237 ASP A CA 1
ATOM 7521 C C . ASP A 1 1292 ? 130.561 173.304 171.723 1.00 2.62 1237 ASP A C 1
ATOM 7522 O O . ASP A 1 1292 ? 130.440 173.465 172.945 1.00 10.40 1237 ASP A O 1
ATOM 7527 N N . PHE A 1 1293 ? 129.673 172.617 171.002 1.00 2.95 1238 PHE A N 1
ATOM 7528 C CA . PHE A 1 1293 ? 128.509 171.986 171.619 1.00 3.98 1238 PHE A CA 1
ATOM 7529 C C . PHE A 1 1293 ? 128.928 170.921 172.628 1.00 0.00 1238 PHE A C 1
ATOM 7530 O O . PHE A 1 1293 ? 128.390 170.854 173.747 1.00 0.46 1238 PHE A O 1
ATOM 7538 N N . VAL A 1 1294 ? 129.899 170.088 172.250 1.00 2.53 1239 VAL A N 1
ATOM 7539 C CA . VAL A 1 1294 ? 130.404 169.066 173.162 1.00 3.81 1239 VAL A CA 1
ATOM 7540 C C . VAL A 1 1294 ? 131.012 169.714 174.396 1.00 3.18 1239 VAL A C 1
ATOM 7541 O O . VAL A 1 1294 ? 130.802 169.255 175.526 1.00 1.12 1239 VAL A O 1
ATOM 7545 N N . VAL A 1 1295 ? 131.784 170.786 174.200 1.00 4.08 1240 VAL A N 1
ATOM 7546 C CA . VAL A 1 1295 ? 132.406 171.456 175.338 1.00 3.42 1240 VAL A CA 1
ATOM 7547 C C . VAL A 1 1295 ? 131.344 171.996 176.289 1.00 0.00 1240 VAL A C 1
ATOM 7548 O O . VAL A 1 1295 ? 131.487 171.903 177.512 1.00 4.81 1240 VAL A O 1
ATOM 7552 N N . VAL A 1 1296 ? 130.267 172.568 175.745 1.00 4.68 1241 VAL A N 1
ATOM 7553 C CA . VAL A 1 1296 ? 129.211 173.127 176.591 1.00 0.00 1241 VAL A CA 1
ATOM 7554 C C . VAL A 1 1296 ? 128.551 172.029 177.422 1.00 2.74 1241 VAL A C 1
ATOM 7555 O O . VAL A 1 1296 ? 128.314 172.187 178.631 1.00 6.17 1241 VAL A O 1
ATOM 7559 N N . ILE A 1 1297 ? 128.233 170.900 176.784 1.00 5.28 1242 ILE A N 1
ATOM 7560 C CA . ILE A 1 1297 ? 127.619 169.797 177.525 1.00 4.69 1242 ILE A CA 1
ATOM 7561 C C . ILE A 1 1297 ? 128.552 169.318 178.634 1.00 1.83 1242 ILE A C 1
ATOM 7562 O O . ILE A 1 1297 ? 128.134 169.111 179.786 1.00 8.47 1242 ILE A O 1
ATOM 7567 N N . ILE A 1 1298 ? 129.832 169.137 178.302 1.00 0.16 1243 ILE A N 1
ATOM 7568 C CA . ILE A 1 1298 ? 130.786 168.670 179.302 1.00 3.55 1243 ILE A CA 1
ATOM 7569 C C . ILE A 1 1298 ? 130.876 169.664 180.448 1.00 2.62 1243 ILE A C 1
ATOM 7570 O O . ILE A 1 1298 ? 131.014 169.276 181.610 1.00 6.51 1243 ILE A O 1
ATOM 7575 N N . SER A 1 1299 ? 130.808 170.960 180.144 1.00 5.92 1244 SER A N 1
ATOM 7576 C CA . SER A 1 1299 ? 130.908 171.962 181.200 1.00 3.78 1244 SER A CA 1
ATOM 7577 C C . SER A 1 1299 ? 129.722 171.890 182.150 1.00 3.73 1244 SER A C 1
ATOM 7578 O O . SER A 1 1299 ? 129.890 172.015 183.367 1.00 6.25 1244 SER A O 1
ATOM 7581 N N . ILE A 1 1300 ? 128.511 171.706 181.622 1.00 2.00 1245 ILE A N 1
ATOM 7582 C CA . ILE A 1 1300 ? 127.348 171.612 182.508 1.00 2.48 1245 ILE A CA 1
ATOM 7583 C C . ILE A 1 1300 ? 127.472 170.388 183.414 1.00 4.91 1245 ILE A C 1
ATOM 7584 O O . ILE A 1 1300 ? 127.311 170.469 184.648 1.00 9.79 1245 ILE A O 1
ATOM 7589 N N . VAL A 1 1301 ? 127.786 169.236 182.814 1.00 5.80 1246 VAL A N 1
ATOM 7590 C CA . VAL A 1 1301 ? 127.938 168.023 183.615 1.00 8.03 1246 VAL A CA 1
ATOM 7591 C C . VAL A 1 1301 ? 129.037 168.214 184.650 1.00 6.04 1246 VAL A C 1
ATOM 7592 O O . VAL A 1 1301 ? 128.920 167.766 185.798 1.00 10.52 1246 VAL A O 1
ATOM 7596 N N . GLY A 1 1302 ? 130.117 168.888 184.261 1.00 8.62 1247 GLY A N 1
ATOM 7597 C CA . GLY A 1 1302 ? 131.221 169.102 185.174 1.00 5.89 1247 GLY A CA 1
ATOM 7598 C C . GLY A 1 1302 ? 130.869 170.021 186.321 1.00 5.28 1247 GLY A C 1
ATOM 7599 O O . GLY A 1 1302 ? 131.367 169.849 187.429 1.00 12.98 1247 GLY A O 1
ATOM 7600 N N . MET A 1 1303 ? 130.044 171.033 186.068 1.00 5.69 1248 MET A N 1
ATOM 7601 C CA . MET A 1 1303 ? 129.609 171.881 187.170 1.00 3.00 1248 MET A CA 1
ATOM 7602 C C . MET A 1 1303 ? 128.816 171.071 188.183 1.00 5.34 1248 MET A C 1
ATOM 7603 O O . MET A 1 1303 ? 129.052 171.171 189.397 1.00 14.19 1248 MET A O 1
ATOM 7608 N N . PHE A 1 1304 ? 127.896 170.230 187.705 1.00 13.02 1249 PHE A N 1
ATOM 7609 C CA . PHE A 1 1304 ? 127.159 169.379 188.640 1.00 8.35 1249 PHE A CA 1
ATOM 7610 C C . PHE A 1 1304 ? 128.114 168.474 189.418 1.00 7.05 1249 PHE A C 1
ATOM 7611 O O . PHE A 1 1304 ? 128.060 168.392 190.657 1.00 12.82 1249 PHE A O 1
ATOM 7619 N N . LEU A 1 1305 ? 129.033 167.825 188.703 1.00 12.72 1250 LEU A N 1
ATOM 7620 C CA . LEU A 1 1305 ? 129.944 166.885 189.342 1.00 9.92 1250 LEU A CA 1
ATOM 7621 C C . LEU A 1 1305 ? 130.853 167.586 190.340 1.00 13.09 1250 LEU A C 1
ATOM 7622 O O . LEU A 1 1305 ? 131.131 167.048 191.415 1.00 17.41 1250 LEU A O 1
ATOM 7627 N N . ALA A 1 1306 ? 131.358 168.768 189.988 1.00 9.81 1251 ALA A N 1
ATOM 7628 C CA . ALA A 1 1306 ? 132.249 169.495 190.881 1.00 10.46 1251 ALA A CA 1
ATOM 7629 C C . ALA A 1 1306 ? 131.522 169.917 192.143 1.00 9.90 1251 ALA A C 1
ATOM 7630 O O . ALA A 1 1306 ? 132.079 169.824 193.241 1.00 14.05 1251 ALA A O 1
ATOM 7632 N N . ASP A 1 1307 ? 130.281 170.390 192.016 1.00 10.08 1252 ASP A N 1
ATOM 7633 C CA . ASP A 1 1307 ? 129.538 170.732 193.221 1.00 16.61 1252 ASP A CA 1
ATOM 7634 C C . ASP A 1 1307 ? 129.390 169.515 194.126 1.00 16.36 1252 ASP A C 1
ATOM 7635 O O . ASP A 1 1307 ? 129.680 169.582 195.332 1.00 19.51 1252 ASP A O 1
ATOM 7640 N N . LEU A 1 1308 ? 129.052 168.362 193.539 1.00 13.56 1253 LEU A N 1
ATOM 7641 C CA . LEU A 1 1308 ? 128.886 167.157 194.347 1.00 13.03 1253 LEU A CA 1
ATOM 7642 C C . LEU A 1 1308 ? 130.199 166.757 195.011 1.00 16.15 1253 LEU A C 1
ATOM 7643 O O . LEU A 1 1308 ? 130.238 166.461 196.213 1.00 23.97 1253 LEU A O 1
ATOM 7648 N N . ILE A 1 1309 ? 131.293 166.760 194.248 1.00 16.81 1254 ILE A N 1
ATOM 7649 C CA . ILE A 1 1309 ? 132.562 166.279 194.780 1.00 12.75 1254 ILE A CA 1
ATOM 7650 C C . ILE A 1 1309 ? 133.035 167.207 195.886 1.00 14.79 1254 ILE A C 1
ATOM 7651 O O . ILE A 1 1309 ? 133.432 166.762 196.968 1.00 19.50 1254 ILE A O 1
ATOM 7656 N N . GLU A 1 1310 ? 133.005 168.516 195.625 1.00 17.74 1255 GLU A N 1
ATOM 7657 C CA . GLU A 1 1310 ? 133.497 169.473 196.603 1.00 16.38 1255 GLU A CA 1
ATOM 7658 C C . GLU A 1 1310 ? 132.702 169.365 197.894 1.00 19.33 1255 GLU A C 1
ATOM 7659 O O . GLU A 1 1310 ? 133.261 169.504 198.988 1.00 20.82 1255 GLU A O 1
ATOM 7665 N N . THR A 1 1311 ? 131.392 169.112 197.791 1.00 21.12 1256 THR A N 1
ATOM 7666 C CA . THR A 1 1311 ? 130.606 168.962 199.010 1.00 20.03 1256 THR A CA 1
ATOM 7667 C C . THR A 1 1311 ? 130.959 167.665 199.729 1.00 19.93 1256 THR A C 1
ATOM 7668 O O . THR A 1 1311 ? 130.971 167.619 200.965 1.00 24.90 1256 THR A O 1
ATOM 7672 N N . TYR A 1 1312 ? 131.248 166.600 198.977 1.00 20.70 1257 TYR A N 1
ATOM 7673 C CA . TYR A 1 1312 ? 131.525 165.295 199.567 1.00 16.11 1257 TYR A CA 1
ATOM 7674 C C . TYR A 1 1312 ? 133.013 164.962 199.669 1.00 19.14 1257 TYR A C 1
ATOM 7675 O O . TYR A 1 1312 ? 133.355 163.932 200.258 1.00 23.86 1257 TYR A O 1
ATOM 7684 N N . PHE A 1 1313 ? 133.895 165.790 199.113 1.00 17.70 1258 PHE A N 1
ATOM 7685 C CA . PHE A 1 1313 ? 135.337 165.708 199.361 1.00 16.94 1258 PHE A CA 1
ATOM 7686 C C . PHE A 1 1313 ? 135.881 164.302 199.100 1.00 18.50 1258 PHE A C 1
ATOM 7687 O O . PHE A 1 1313 ? 136.351 163.606 200.002 1.00 22.89 1258 PHE A O 1
ATOM 7689 N N . VAL A 1 1314 ? 135.806 163.888 197.835 1.00 20.83 1259 VAL A N 1
ATOM 7690 C CA . VAL A 1 1314 ? 136.366 162.598 197.438 1.00 16.02 1259 VAL A CA 1
ATOM 7691 C C . VAL A 1 1314 ? 137.887 162.601 197.580 1.00 17.89 1259 VAL A C 1
ATOM 7692 O O . VAL A 1 1314 ? 138.456 161.806 198.337 1.00 24.20 1259 VAL A O 1
ATOM 7694 N N . SER A 1 1315 ? 138.572 163.496 196.854 1.00 14.33 1260 SER A N 1
ATOM 7695 C CA . SER A 1 1315 ? 140.030 163.569 196.925 1.00 14.98 1260 SER A CA 1
ATOM 7696 C C . SER A 1 1315 ? 140.562 164.841 196.265 1.00 14.39 1260 SER A C 1
ATOM 7697 O O . SER A 1 1315 ? 140.123 165.191 195.164 1.00 17.89 1260 SER A O 1
ATOM 7700 N N . PRO A 1 1316 ? 141.505 165.556 196.894 1.00 13.85 1261 PRO A N 1
ATOM 7701 C CA . PRO A 1 1316 ? 142.081 166.736 196.222 1.00 10.46 1261 PRO A CA 1
ATOM 7702 C C . PRO A 1 1316 ? 142.721 166.435 194.876 1.00 10.09 1261 PRO A C 1
ATOM 7703 O O . PRO A 1 1316 ? 142.549 167.217 193.932 1.00 12.85 1261 PRO A O 1
ATOM 7707 N N . THR A 1 1317 ? 143.453 165.324 194.753 1.00 6.90 1262 THR A N 1
ATOM 7708 C CA . THR A 1 1317 ? 144.056 164.989 193.465 1.00 7.38 1262 THR A CA 1
ATOM 7709 C C . THR A 1 1317 ? 142.989 164.678 192.426 1.00 8.08 1262 THR A C 1
ATOM 7710 O O . THR A 1 1317 ? 143.123 165.060 191.259 1.00 5.01 1262 THR A O 1
ATOM 7714 N N . LEU A 1 1318 ? 141.931 163.972 192.828 1.00 2.56 1263 LEU A N 1
ATOM 7715 C CA . LEU A 1 1318 ? 140.843 163.684 191.902 1.00 5.73 1263 LEU A CA 1
ATOM 7716 C C . LEU A 1 1318 ? 140.197 164.972 191.408 1.00 3.35 1263 LEU A C 1
ATOM 7717 O O . LEU A 1 1318 ? 139.874 165.100 190.222 1.00 8.88 1263 LEU A O 1
ATOM 7722 N N . PHE A 1 1319 ? 139.987 165.932 192.311 1.00 7.78 1264 PHE A N 1
ATOM 7723 C CA . PHE A 1 1319 ? 139.439 167.219 191.901 1.00 4.95 1264 PHE A CA 1
ATOM 7724 C C . PHE A 1 1319 ? 140.383 167.930 190.939 1.00 0.18 1264 PHE A C 1
ATOM 7725 O O . PHE A 1 1319 ? 139.946 168.479 189.921 1.00 4.27 1264 PHE A O 1
ATOM 7733 N N . ARG A 1 1320 ? 141.688 167.902 191.227 1.00 6.60 1265 ARG A N 1
ATOM 7734 C CA . ARG A 1 1320 ? 142.651 168.529 190.329 1.00 2.74 1265 ARG A CA 1
ATOM 7735 C C . ARG A 1 1320 ? 142.603 167.888 188.947 1.00 2.54 1265 ARG A C 1
ATOM 7736 O O . ARG A 1 1320 ? 142.719 168.579 187.928 1.00 7.93 1265 ARG A O 1
ATOM 7744 N N . VAL A 1 1321 ? 142.463 166.564 188.897 1.00 2.55 1266 VAL A N 1
ATOM 7745 C CA . VAL A 1 1321 ? 142.475 165.856 187.620 1.00 4.20 1266 VAL A CA 1
ATOM 7746 C C . VAL A 1 1321 ? 141.208 166.148 186.825 1.00 3.60 1266 VAL A C 1
ATOM 7747 O O . VAL A 1 1321 ? 141.267 166.445 185.627 1.00 2.44 1266 VAL A O 1
ATOM 7751 N N . ILE A 1 1322 ? 140.040 166.070 187.471 1.00 0.00 1267 ILE A N 1
ATOM 7752 C CA . ILE A 1 1322 ? 138.808 166.314 186.730 1.00 0.00 1267 ILE A CA 1
ATOM 7753 C C . ILE A 1 1322 ? 138.657 167.785 186.362 1.00 0.00 1267 ILE A C 1
ATOM 7754 O O . ILE A 1 1322 ? 137.891 168.112 185.450 1.00 2.88 1267 ILE A O 1
ATOM 7759 N N . ARG A 1 1323 ? 139.364 168.690 187.044 1.00 4.22 1268 ARG A N 1
ATOM 7760 C CA . ARG A 1 1323 ? 139.384 170.084 186.613 1.00 0.00 1268 ARG A CA 1
ATOM 7761 C C . ARG A 1 1323 ? 140.071 170.276 185.266 1.00 0.03 1268 ARG A C 1
ATOM 7762 O O . ARG A 1 1323 ? 139.946 171.355 184.678 1.00 2.10 1268 ARG A O 1
ATOM 7770 N N . LEU A 1 1324 ? 140.795 169.271 184.769 1.00 0.00 1269 LEU A N 1
ATOM 7771 C CA . LEU A 1 1324 ? 141.469 169.416 183.484 1.00 0.45 1269 LEU A CA 1
ATOM 7772 C C . LEU A 1 1324 ? 140.488 169.681 182.350 1.00 0.00 1269 LEU A C 1
ATOM 7773 O O . LEU A 1 1324 ? 140.893 170.199 181.304 1.00 0.00 1269 LEU A O 1
ATOM 7778 N N . ALA A 1 1325 ? 139.212 169.334 182.524 1.00 0.00 1270 ALA A N 1
ATOM 7779 C CA . ALA A 1 1325 ? 138.227 169.604 181.484 1.00 0.00 1270 ALA A CA 1
ATOM 7780 C C . ALA A 1 1325 ? 137.988 171.096 181.280 1.00 0.00 1270 ALA A C 1
ATOM 7781 O O . ALA A 1 1325 ? 137.441 171.486 180.243 1.00 1.54 1270 ALA A O 1
ATOM 7783 N N . ARG A 1 1326 ? 138.376 171.938 182.244 1.00 1.47 1271 ARG A N 1
ATOM 7784 C CA . ARG A 1 1326 ? 138.205 173.378 182.084 1.00 0.74 1271 ARG A CA 1
ATOM 7785 C C . ARG A 1 1326 ? 138.957 173.910 180.872 1.00 0.00 1271 ARG A C 1
ATOM 7786 O O . ARG A 1 1326 ? 138.574 174.948 180.321 1.00 2.91 1271 ARG A O 1
ATOM 7794 N N . ILE A 1 1327 ? 140.011 173.215 180.436 1.00 0.00 1272 ILE A N 1
ATOM 7795 C CA . ILE A 1 1327 ? 140.784 173.671 179.289 1.00 0.00 1272 ILE A CA 1
ATOM 7796 C C . ILE A 1 1327 ? 139.962 173.637 178.011 1.00 0.00 1272 ILE A C 1
ATOM 7797 O O . ILE A 1 1327 ? 140.316 174.304 177.032 1.00 0.00 1272 ILE A O 1
ATOM 7802 N N . GLY A 1 1328 ? 138.869 172.876 177.993 1.00 3.40 1273 GLY A N 1
ATOM 7803 C CA . GLY A 1 1328 ? 138.097 172.740 176.771 1.00 1.19 1273 GLY A CA 1
ATOM 7804 C C . GLY A 1 1328 ? 137.629 174.071 176.214 1.00 0.00 1273 GLY A C 1
ATOM 7805 O O . GLY A 1 1328 ? 137.695 174.304 175.006 1.00 2.95 1273 GLY A O 1
ATOM 7806 N N . ARG A 1 1329 ? 137.149 174.962 177.081 1.00 0.00 1274 ARG A N 1
ATOM 7807 C CA . ARG A 1 1329 ? 136.594 176.224 176.612 1.00 0.00 1274 ARG A CA 1
ATOM 7808 C C . ARG A 1 1329 ? 137.661 177.242 176.226 1.00 0.00 1274 ARG A C 1
ATOM 7809 O O . ARG A 1 1329 ? 137.323 178.274 175.638 1.00 0.78 1274 ARG A O 1
ATOM 7817 N N . ILE A 1 1330 ? 138.931 176.978 176.529 1.00 0.00 1275 ILE A N 1
ATOM 7818 C CA . ILE A 1 1330 ? 140.002 177.873 176.108 1.00 0.21 1275 ILE A CA 1
ATOM 7819 C C . ILE A 1 1330 ? 140.578 177.491 174.750 1.00 0.00 1275 ILE A C 1
ATOM 7820 O O . ILE A 1 1330 ? 141.163 178.348 174.073 1.00 0.00 1275 ILE A O 1
ATOM 7825 N N . LEU A 1 1331 ? 140.436 176.229 174.335 1.00 1.84 1276 LEU A N 1
ATOM 7826 C CA . LEU A 1 1331 ? 141.003 175.776 173.072 1.00 0.01 1276 LEU A CA 1
ATOM 7827 C C . LEU A 1 1331 ? 140.312 176.387 171.858 1.00 0.00 1276 LEU A C 1
ATOM 7828 O O . LEU A 1 1331 ? 140.857 176.315 170.755 1.00 0.00 1276 LEU A O 1
ATOM 7833 N N . ARG A 1 1332 ? 139.124 176.967 172.029 1.00 1.82 1277 ARG A N 1
ATOM 7834 C CA . ARG A 1 1332 ? 138.406 177.576 170.915 1.00 0.43 1277 ARG A CA 1
ATOM 7835 C C . ARG A 1 1332 ? 139.104 178.813 170.366 1.00 0.00 1277 ARG A C 1
ATOM 7836 O O . ARG A 1 1332 ? 138.736 179.287 169.287 1.00 14.36 1277 ARG A O 1
ATOM 7844 N N . LEU A 1 1333 ? 140.084 179.353 171.087 1.00 0.19 1278 LEU A N 1
ATOM 7845 C CA . LEU A 1 1333 ? 140.714 180.600 170.676 1.00 3.57 1278 LEU A CA 1
ATOM 7846 C C . LEU A 1 1333 ? 141.420 180.481 169.331 1.00 1.17 1278 LEU A C 1
ATOM 7847 O O . LEU A 1 1333 ? 141.623 181.497 168.659 1.00 9.77 1278 LEU A O 1
ATOM 7852 N N . VAL A 1 1334 ? 141.800 179.268 168.922 1.00 0.41 1279 VAL A N 1
ATOM 7853 C CA . VAL A 1 1334 ? 142.465 179.084 167.634 1.00 4.23 1279 VAL A CA 1
ATOM 7854 C C . VAL A 1 1334 ? 141.504 179.153 166.459 1.00 5.20 1279 VAL A C 1
ATOM 7855 O O . VAL A 1 1334 ? 141.950 179.159 165.306 1.00 9.45 1279 VAL A O 1
ATOM 7859 N N . LYS A 1 1335 ? 140.200 179.199 166.714 1.00 8.16 1280 LYS A N 1
ATOM 7860 C CA . LYS A 1 1335 ? 139.233 179.246 165.628 1.00 7.19 1280 LYS A CA 1
ATOM 7861 C C . LYS A 1 1335 ? 139.425 180.504 164.789 1.00 6.19 1280 LYS A C 1
ATOM 7862 O O . LYS A 1 1335 ? 139.547 181.610 165.322 1.00 6.85 1280 LYS A O 1
ATOM 7868 N N . GLY A 1 1336 ? 139.461 180.327 163.468 1.00 12.26 1281 GLY A N 1
ATOM 7869 C CA . GLY A 1 1336 ? 139.516 181.432 162.536 1.00 9.31 1281 GLY A CA 1
ATOM 7870 C C . GLY A 1 1336 ? 140.896 181.980 162.229 1.00 12.37 1281 GLY A C 1
ATOM 7871 O O . GLY A 1 1336 ? 141.014 182.839 161.345 1.00 20.66 1281 GLY A O 1
ATOM 7872 N N . ALA A 1 1337 ? 141.942 181.525 162.917 1.00 12.95 1282 ALA A N 1
ATOM 7873 C CA . ALA A 1 1337 ? 143.298 182.018 162.675 1.00 4.57 1282 ALA A CA 1
ATOM 7874 C C . ALA A 1 1337 ? 143.902 181.277 161.487 1.00 8.13 1282 ALA A C 1
ATOM 7875 O O . ALA A 1 1337 ? 144.174 180.077 161.570 1.00 13.95 1282 ALA A O 1
ATOM 7877 N N . LYS A 1 1338 ? 144.120 181.994 160.381 1.00 10.50 1283 LYS A N 1
ATOM 7878 C CA . LYS A 1 1338 ? 144.565 181.354 159.147 1.00 5.00 1283 LYS A CA 1
ATOM 7879 C C . LYS A 1 1338 ? 145.996 180.838 159.261 1.00 7.95 1283 LYS A C 1
ATOM 7880 O O . LYS A 1 1338 ? 146.283 179.685 158.907 1.00 7.72 1283 LYS A O 1
ATOM 7886 N N . GLY A 1 1339 ? 146.908 181.675 159.758 1.00 2.46 1284 GLY A N 1
ATOM 7887 C CA . GLY A 1 1339 ? 148.294 181.253 159.865 1.00 3.50 1284 GLY A CA 1
ATOM 7888 C C . GLY A 1 1339 ? 148.470 180.073 160.799 1.00 1.72 1284 GLY A C 1
ATOM 7889 O O . GLY A 1 1339 ? 149.235 179.150 160.514 1.00 13.49 1284 GLY A O 1
ATOM 7890 N N . ILE A 1 1340 ? 147.757 180.084 161.924 1.00 0.90 1285 ILE A N 1
ATOM 7891 C CA . ILE A 1 1340 ? 147.785 178.947 162.839 1.00 5.47 1285 ILE A CA 1
ATOM 7892 C C . ILE A 1 1340 ? 147.075 177.748 162.223 1.00 2.46 1285 ILE A C 1
ATOM 7893 O O . ILE A 1 1340 ? 147.488 176.592 162.408 1.00 6.51 1285 ILE A O 1
ATOM 7898 N N . ARG A 1 1341 ? 145.981 178.007 161.505 1.00 4.52 1286 ARG A N 1
ATOM 7899 C CA . ARG A 1 1341 ? 145.214 176.936 160.885 1.00 2.54 1286 ARG A CA 1
ATOM 7900 C C . ARG A 1 1341 ? 146.078 176.143 159.916 1.00 2.62 1286 ARG A C 1
ATOM 7901 O O . ARG A 1 1341 ? 145.915 174.927 159.782 1.00 5.51 1286 ARG A O 1
ATOM 7909 N N . LEU A 1 1342 ? 146.997 176.818 159.220 1.00 1.41 1287 LEU A N 1
ATOM 7910 C CA . LEU A 1 1342 ? 147.857 176.130 158.258 1.00 0.67 1287 LEU A CA 1
ATOM 7911 C C . LEU A 1 1342 ? 148.741 175.085 158.940 1.00 0.54 1287 LEU A C 1
ATOM 7912 O O . LEU A 1 1342 ? 148.840 173.936 158.486 1.00 0.00 1287 LEU A O 1
ATOM 7917 N N . LEU A 1 1343 ? 149.393 175.471 160.040 1.00 0.85 1288 LEU A N 1
ATOM 7918 C CA . LEU A 1 1343 ? 150.259 174.535 160.752 1.00 0.07 1288 LEU A CA 1
ATOM 7919 C C . LEU A 1 1343 ? 149.450 173.418 161.396 1.00 0.35 1288 LEU A C 1
ATOM 7920 O O . LEU A 1 1343 ? 149.896 172.264 161.438 1.00 0.00 1288 LEU A O 1
ATOM 7925 N N . LEU A 1 1344 ? 148.261 173.738 161.911 1.00 0.91 1289 LEU A N 1
ATOM 7926 C CA . LEU A 1 1344 ? 147.428 172.689 162.492 1.00 0.00 1289 LEU A CA 1
ATOM 7927 C C . LEU A 1 1344 ? 146.962 171.707 161.422 1.00 0.00 1289 LEU A C 1
ATOM 7928 O O . LEU A 1 1344 ? 146.856 170.504 161.681 1.00 0.00 1289 LEU A O 1
ATOM 7933 N N . LEU A 1 1345 ? 146.678 172.202 160.215 1.00 0.00 1290 LEU A N 1
ATOM 7934 C CA . LEU A 1 1345 ? 146.343 171.319 159.102 1.00 1.46 1290 LEU A CA 1
ATOM 7935 C C . LEU A 1 1345 ? 147.508 170.401 158.757 1.00 1.72 1290 LEU A C 1
ATOM 7936 O O . LEU A 1 1345 ? 147.318 169.200 158.518 1.00 1.31 1290 LEU A O 1
ATOM 7941 N N . ALA A 1 1346 ? 148.725 170.949 158.718 1.00 0.00 1291 ALA A N 1
ATOM 7942 C CA . ALA A 1 1346 ? 149.884 170.100 158.461 1.00 1.37 1291 ALA A CA 1
ATOM 7943 C C . ALA A 1 1346 ? 150.018 169.017 159.525 1.00 0.00 1291 ALA A C 1
ATOM 7944 O O . ALA A 1 1346 ? 150.245 167.845 159.206 1.00 0.00 1291 ALA A O 1
ATOM 7946 N N . LEU A 1 1347 ? 149.865 169.387 160.798 1.00 0.00 1292 LEU A N 1
ATOM 7947 C CA . LEU A 1 1347 ? 149.965 168.391 161.861 1.00 0.00 1292 LEU A CA 1
ATOM 7948 C C . LEU A 1 1347 ? 148.880 167.328 161.719 1.00 0.00 1292 LEU A C 1
ATOM 7949 O O . LEU A 1 1347 ? 149.144 166.133 161.898 1.00 0.00 1292 LEU A O 1
ATOM 7954 N N . ARG A 1 1348 ? 147.659 167.743 161.373 1.00 0.00 1293 ARG A N 1
ATOM 7955 C CA . ARG A 1 1348 ? 146.568 166.791 161.187 1.00 1.61 1293 ARG A CA 1
ATOM 7956 C C . ARG A 1 1348 ? 146.885 165.794 160.080 1.00 0.34 1293 ARG A C 1
ATOM 7957 O O . ARG A 1 1348 ? 146.622 164.595 160.220 1.00 3.94 1293 ARG A O 1
ATOM 7965 N N . LYS A 1 1349 ? 147.450 166.267 158.968 1.00 0.00 1294 LYS A N 1
ATOM 7966 C CA . LYS A 1 1349 ? 147.771 165.349 157.878 1.00 0.70 1294 LYS A CA 1
ATOM 7967 C C . LYS A 1 1349 ? 148.820 164.320 158.283 1.00 0.00 1294 LYS A C 1
ATOM 7968 O O . LYS A 1 1349 ? 148.847 163.218 157.725 1.00 0.47 1294 LYS A O 1
ATOM 7974 N N . ALA A 1 1350 ? 149.704 164.661 159.218 1.00 0.00 1295 ALA A N 1
ATOM 7975 C CA . ALA A 1 1350 ? 150.810 163.790 159.595 1.00 0.00 1295 ALA A CA 1
ATOM 7976 C C . ALA A 1 1350 ? 150.491 162.888 160.781 1.00 0.00 1295 ALA A C 1
ATOM 7977 O O . ALA A 1 1350 ? 151.329 162.060 161.146 1.00 0.53 1295 ALA A O 1
ATOM 7979 N N . LEU A 1 1351 ? 149.293 162.997 161.357 1.00 0.00 1296 LEU A N 1
ATOM 7980 C CA . LEU A 1 1351 ? 149.028 162.364 162.646 1.00 4.49 1296 LEU A CA 1
ATOM 7981 C C . LEU A 1 1351 ? 149.213 160.850 162.582 1.00 0.00 1296 LEU A C 1
ATOM 7982 O O . LEU A 1 1351 ? 149.774 160.248 163.505 1.00 6.45 1296 LEU A O 1
ATOM 7987 N N . ARG A 1 1352 ? 148.750 160.217 161.504 1.00 0.00 1297 ARG A N 1
ATOM 7988 C CA . ARG A 1 1352 ? 148.862 158.765 161.380 1.00 3.86 1297 ARG A CA 1
ATOM 7989 C C . ARG A 1 1352 ? 150.318 158.310 161.460 1.00 0.00 1297 ARG A C 1
ATOM 7990 O O . ARG A 1 1352 ? 150.660 157.400 162.226 1.00 1.93 1297 ARG A O 1
ATOM 7998 N N . THR A 1 1353 ? 151.192 158.935 160.669 1.00 0.62 1298 THR A N 1
ATOM 7999 C CA . THR A 1 1353 ? 152.590 158.517 160.642 1.00 1.87 1298 THR A CA 1
ATOM 8000 C C . THR A 1 1353 ? 153.284 158.812 161.965 1.00 0.00 1298 THR A C 1
ATOM 8001 O O . THR A 1 1353 ? 154.111 158.019 162.432 1.00 0.00 1298 THR A O 1
ATOM 8005 N N . LEU A 1 1354 ? 152.975 159.959 162.572 1.00 0.00 1299 LEU A N 1
ATOM 8006 C CA . LEU A 1 1354 ? 153.548 160.276 163.874 1.00 1.33 1299 LEU A CA 1
ATOM 8007 C C . LEU A 1 1354 ? 153.158 159.220 164.901 1.00 2.28 1299 LEU A C 1
ATOM 8008 O O . LEU A 1 1354 ? 153.993 158.773 165.699 1.00 0.00 1299 LEU A O 1
ATOM 8013 N N . PHE A 1 1355 ? 151.889 158.802 164.885 1.00 0.00 1300 PHE A N 1
ATOM 8014 C CA . PHE A 1 1355 ? 151.436 157.752 165.790 1.00 0.00 1300 PHE A CA 1
ATOM 8015 C C . PHE A 1 1355 ? 152.175 156.444 165.538 1.00 3.35 1300 PHE A C 1
ATOM 8016 O O . PHE A 1 1355 ? 152.546 155.746 166.486 1.00 0.00 1300 PHE A O 1
ATOM 8024 N N . ASN A 1 1356 ? 152.372 156.077 164.268 1.00 0.00 1301 ASN A N 1
ATOM 8025 C CA . ASN A 1 1356 ? 153.076 154.829 163.977 1.00 0.00 1301 ASN A CA 1
ATOM 8026 C C . ASN A 1 1356 ? 154.519 154.883 164.472 1.00 0.00 1301 ASN A C 1
ATOM 8027 O O . ASN A 1 1356 ? 155.030 153.911 165.046 1.00 0.00 1301 ASN A O 1
ATOM 8032 N N . VAL A 1 1357 ? 155.189 156.018 164.266 1.00 0.00 1302 VAL A N 1
ATOM 8033 C CA . VAL A 1 1357 ? 156.547 156.181 164.781 1.00 0.00 1302 VAL A CA 1
ATOM 8034 C C . VAL A 1 1357 ? 156.559 156.044 166.300 1.00 0.00 1302 VAL A C 1
ATOM 8035 O O . VAL A 1 1357 ? 157.439 155.388 166.873 1.00 0.00 1302 VAL A O 1
ATOM 8039 N N . SER A 1 1358 ? 155.585 156.665 166.975 1.00 0.00 1303 SER A N 1
ATOM 8040 C CA . SER A 1 1358 ? 155.506 156.560 168.431 1.00 0.00 1303 SER A CA 1
ATOM 8041 C C . SER A 1 1358 ? 155.294 155.116 168.873 1.00 0.00 1303 SER A C 1
ATOM 8042 O O . SER A 1 1358 ? 155.868 154.671 169.874 1.00 0.00 1303 SER A O 1
ATOM 8045 N N . PHE A 1 1359 ? 154.451 154.380 168.149 1.00 0.00 1304 PHE A N 1
ATOM 8046 C CA . PHE A 1 1359 ? 154.192 152.984 168.480 1.00 0.00 1304 PHE A CA 1
ATOM 8047 C C . PHE A 1 1359 ? 155.465 152.153 168.365 1.00 0.00 1304 PHE A C 1
ATOM 8048 O O . PHE A 1 1359 ? 155.767 151.325 169.239 1.00 0.00 1304 PHE A O 1
ATOM 8056 N N . LEU A 1 1360 ? 156.231 152.369 167.293 1.00 0.00 1305 LEU A N 1
ATOM 8057 C CA . LEU A 1 1360 ? 157.507 151.671 167.152 1.00 0.00 1305 LEU A CA 1
ATOM 8058 C C . LEU A 1 1360 ? 158.448 152.017 168.300 1.00 0.00 1305 LEU A C 1
ATOM 8059 O O . LEU A 1 1360 ? 159.123 151.136 168.858 1.00 0.00 1305 LEU A O 1
ATOM 8064 N N . LEU A 1 1361 ? 158.513 153.303 168.656 1.00 0.00 1306 LEU A N 1
ATOM 8065 C CA . LEU A 1 1361 ? 159.362 153.716 169.766 1.00 0.00 1306 LEU A CA 1
ATOM 8066 C C . LEU A 1 1361 ? 158.971 152.988 171.043 1.00 0.00 1306 LEU A C 1
ATOM 8067 O O . LEU A 1 1361 ? 159.834 152.511 171.790 1.00 0.00 1306 LEU A O 1
ATOM 8072 N N . PHE A 1 1362 ? 157.667 152.885 171.304 1.00 0.00 1307 PHE A N 1
ATOM 8073 C CA . PHE A 1 1362 ? 157.216 152.228 172.526 1.00 0.00 1307 PHE A CA 1
ATOM 8074 C C . PHE A 1 1362 ? 157.544 150.739 172.524 1.00 0.00 1307 PHE A C 1
ATOM 8075 O O . PHE A 1 1362 ? 157.884 150.176 173.569 1.00 0.00 1307 PHE A O 1
ATOM 8083 N N . VAL A 1 1363 ? 157.408 150.067 171.379 1.00 0.00 1308 VAL A N 1
ATOM 8084 C CA . VAL A 1 1363 ? 157.728 148.639 171.346 1.00 0.00 1308 VAL A CA 1
ATOM 8085 C C . VAL A 1 1363 ? 159.215 148.414 171.607 1.00 0.00 1308 VAL A C 1
ATOM 8086 O O . VAL A 1 1363 ? 159.607 147.491 172.342 1.00 0.00 1308 VAL A O 1
ATOM 8090 N N . ILE A 1 1364 ? 160.069 149.237 170.992 1.00 0.00 1309 ILE A N 1
ATOM 8091 C CA . ILE A 1 1364 ? 161.499 149.152 171.284 1.00 0.00 1309 ILE A CA 1
ATOM 8092 C C . ILE A 1 1364 ? 161.744 149.378 172.773 1.00 0.00 1309 ILE A C 1
ATOM 8093 O O . ILE A 1 1364 ? 162.566 148.692 173.403 1.00 0.00 1309 ILE A O 1
ATOM 8098 N N . MET A 1 1365 ? 161.030 150.345 173.361 1.00 0.00 1310 MET A N 1
ATOM 8099 C CA . MET A 1 1365 ? 161.187 150.609 174.787 1.00 0.00 1310 MET A CA 1
ATOM 8100 C C . MET A 1 1365 ? 160.772 149.403 175.617 1.00 0.00 1310 MET A C 1
ATOM 8101 O O . MET A 1 1365 ? 161.373 149.125 176.654 1.00 0.00 1310 MET A O 1
ATOM 8106 N N . PHE A 1 1366 ? 159.727 148.695 175.193 1.00 0.00 1311 PHE A N 1
ATOM 8107 C CA . PHE A 1 1366 ? 159.296 147.496 175.910 1.00 0.00 1311 PHE A CA 1
ATOM 8108 C C . PHE A 1 1366 ? 160.381 146.424 175.891 1.00 0.00 1311 PHE A C 1
ATOM 8109 O O . PHE A 1 1366 ? 160.699 145.812 176.925 1.00 0.00 1311 PHE A O 1
ATOM 8117 N N . VAL A 1 1367 ? 160.964 146.182 174.715 1.00 0.00 1312 VAL A N 1
ATOM 8118 C CA . VAL A 1 1367 ? 162.028 145.181 174.628 1.00 0.28 1312 VAL A CA 1
ATOM 8119 C C . VAL A 1 1367 ? 163.163 145.549 175.577 1.00 0.34 1312 VAL A C 1
ATOM 8120 O O . VAL A 1 1367 ? 163.638 144.725 176.381 1.00 0.00 1312 VAL A O 1
ATOM 8124 N N . TYR A 1 1368 ? 163.601 146.808 175.510 1.00 0.00 1313 TYR A N 1
ATOM 8125 C CA . TYR A 1 1368 ? 164.689 147.234 176.378 1.00 0.00 1313 TYR A CA 1
ATOM 8126 C C . TYR A 1 1368 ? 164.283 147.196 177.844 1.00 0.00 1313 TYR A C 1
ATOM 8127 O O . TYR A 1 1368 ? 165.124 146.924 178.702 1.00 0.00 1313 TYR A O 1
ATOM 8136 N N . ALA A 1 1369 ? 163.006 147.424 178.154 1.00 0.00 1314 ALA A N 1
ATOM 8137 C CA . ALA A 1 1369 ? 162.572 147.380 179.543 1.00 0.00 1314 ALA A CA 1
ATOM 8138 C C . ALA A 1 1369 ? 162.718 145.978 180.114 1.00 0.00 1314 ALA A C 1
ATOM 8139 O O . ALA A 1 1369 ? 163.192 145.808 181.244 1.00 0.00 1314 ALA A O 1
ATOM 8141 N N . VAL A 1 1370 ? 162.363 144.954 179.336 1.00 0.00 1315 VAL A N 1
ATOM 8142 C CA . VAL A 1 1370 ? 162.403 143.616 179.925 1.00 1.45 1315 VAL A CA 1
ATOM 8143 C C . VAL A 1 1370 ? 163.847 143.133 180.028 1.00 0.00 1315 VAL A C 1
ATOM 8144 O O . VAL A 1 1370 ? 164.248 142.524 181.038 1.00 0.00 1315 VAL A O 1
ATOM 8148 N N . PHE A 1 1371 ? 164.676 143.454 179.029 1.00 0.00 1316 PHE A N 1
ATOM 8149 C CA . PHE A 1 1371 ? 166.078 143.065 179.161 1.00 0.00 1316 PHE A CA 1
ATOM 8150 C C . PHE A 1 1371 ? 166.779 143.848 180.269 1.00 0.00 1316 PHE A C 1
ATOM 8151 O O . PHE A 1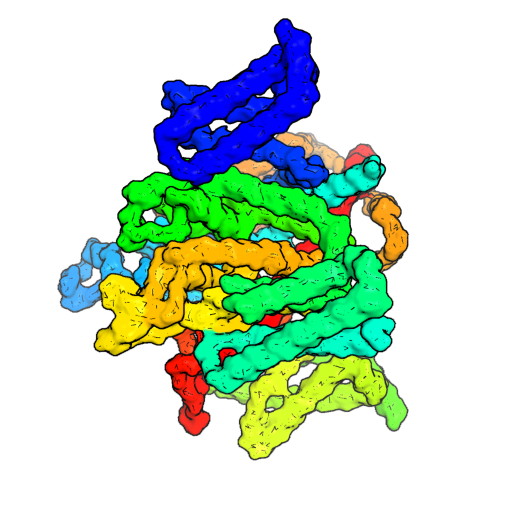 1371 ? 167.646 143.299 180.962 1.00 0.00 1316 PHE A O 1
ATOM 8159 N N . GLY A 1 1372 ? 166.376 145.099 180.500 1.00 0.00 1317 GLY A N 1
ATOM 8160 C CA . GLY A 1 1372 ? 166.960 145.867 181.587 1.00 0.00 1317 GLY A CA 1
ATOM 8161 C C . GLY A 1 1372 ? 166.555 145.348 182.950 1.00 0.00 1317 GLY A C 1
ATOM 8162 O O . GLY A 1 1372 ? 167.366 145.324 183.881 1.00 0.00 1317 GLY A O 1
ATOM 8163 N N . MET A 1 1373 ? 165.299 144.923 183.090 1.00 0.00 1318 MET A N 1
ATOM 8164 C CA . MET A 1 1373 ? 164.897 144.280 184.333 1.00 0.00 1318 MET A CA 1
ATOM 8165 C C . MET A 1 1373 ? 165.749 143.049 184.597 1.00 0.00 1318 MET A C 1
ATOM 8166 O O . MET A 1 1373 ? 166.174 142.812 185.732 1.00 0.00 1318 MET A O 1
ATOM 8171 N N . GLU A 1 1374 ? 166.016 142.252 183.561 1.00 0.00 1319 GLU A N 1
ATOM 8172 C CA . GLU A 1 1374 ? 166.853 141.074 183.781 1.00 2.72 1319 GLU A CA 1
ATOM 8173 C C . GLU A 1 1374 ? 168.273 141.455 184.204 1.00 0.44 1319 GLU A C 1
ATOM 8174 O O . GLU A 1 1374 ? 168.827 140.872 185.143 1.00 0.00 1319 GLU A O 1
ATOM 8180 N N . PHE A 1 1375 ? 168.883 142.426 183.518 1.00 0.00 1320 PHE A N 1
ATOM 8181 C CA . PHE A 1 1375 ? 170.297 142.720 183.758 1.00 0.00 1320 PHE A CA 1
ATOM 8182 C C . PHE A 1 1375 ? 170.570 143.528 185.030 1.00 0.00 1320 PHE A C 1
ATOM 8183 O O . PHE A 1 1375 ? 171.529 143.229 185.749 1.00 0.00 1320 PHE A O 1
ATOM 8191 N N . PHE A 1 1376 ? 169.766 144.552 185.333 1.00 0.00 1321 PHE A N 1
ATOM 8192 C CA . PHE A 1 1376 ? 170.161 145.532 186.346 1.00 0.00 1321 PHE A CA 1
ATOM 8193 C C . PHE A 1 1376 ? 169.225 145.651 187.549 1.00 0.00 1321 PHE A C 1
ATOM 8194 O O . PHE A 1 1376 ? 169.315 146.638 188.284 1.00 0.00 1321 PHE A O 1
ATOM 8202 N N . MET A 1 1377 ? 168.335 144.691 187.792 1.00 0.00 1322 MET A N 1
ATOM 8203 C CA . MET A 1 1377 ? 167.371 144.901 188.871 1.00 0.82 1322 MET A CA 1
ATOM 8204 C C . MET A 1 1377 ? 168.005 144.885 190.264 1.00 0.00 1322 MET A C 1
ATOM 8205 O O . MET A 1 1377 ? 167.435 145.471 191.187 1.00 1.61 1322 MET A O 1
ATOM 8210 N N . HIS A 1 1378 ? 169.147 144.224 190.451 1.00 0.00 1323 HIS A N 1
ATOM 8211 C CA . HIS A 1 1378 ? 169.714 144.040 191.784 1.00 0.53 1323 HIS A CA 1
ATOM 8212 C C . HIS A 1 1378 ? 170.867 144.984 192.122 1.00 0.00 1323 HIS A C 1
ATOM 8213 O O . HIS A 1 1378 ? 171.402 144.899 193.231 1.00 4.05 1323 HIS A O 1
ATOM 8220 N N . ILE A 1 1379 ? 171.250 145.890 191.223 1.00 0.00 1324 ILE A N 1
ATOM 8221 C CA . ILE A 1 1379 ? 172.436 146.711 191.458 1.00 0.00 1324 ILE A CA 1
ATOM 8222 C C . ILE A 1 1379 ? 172.221 147.665 192.632 1.00 0.63 1324 ILE A C 1
ATOM 8223 O O . ILE A 1 1379 ? 171.094 148.084 192.929 1.00 0.00 1324 ILE A O 1
ATOM 8228 N N . ARG A 1 1380 ? 173.323 148.040 193.286 1.00 2.63 1325 ARG A N 1
ATOM 8229 C CA . ARG A 1 1380 ? 173.270 148.979 194.398 1.00 4.94 1325 ARG A CA 1
ATOM 8230 C C . ARG A 1 1380 ? 172.881 150.374 193.921 1.00 0.00 1325 ARG A C 1
ATOM 8231 O O . ARG A 1 1380 ? 173.025 150.728 192.749 1.00 6.39 1325 ARG A O 1
ATOM 8239 N N . ASP A 1 1381 ? 172.417 151.183 194.867 1.00 1.94 1326 ASP A N 1
ATOM 8240 C CA . ASP A 1 1381 ? 172.121 152.580 194.584 1.00 3.63 1326 ASP A CA 1
ATOM 8241 C C . ASP A 1 1381 ? 173.417 153.346 194.359 1.00 0.72 1326 ASP A C 1
ATOM 8242 O O . ASP A 1 1381 ? 174.304 153.354 195.218 1.00 7.24 1326 ASP A O 1
ATOM 8247 N N . ALA A 1 1382 ? 173.522 153.982 193.198 1.00 4.13 1327 ALA A N 1
ATOM 8248 C CA . ALA A 1 1382 ? 174.689 154.768 192.838 1.00 1.35 1327 ALA A CA 1
ATOM 8249 C C . ALA A 1 1382 ? 174.305 155.655 191.667 1.00 1.35 1327 ALA A C 1
ATOM 8250 O O . ALA A 1 1382 ? 173.465 155.282 190.845 1.00 14.19 1327 ALA A O 1
ATOM 8252 N N . GLY A 1 1383 ? 174.923 156.826 191.600 1.00 3.65 1328 GLY A N 1
ATOM 8253 C CA . GLY A 1 1383 ? 174.612 157.740 190.515 1.00 0.00 1328 GLY A CA 1
ATOM 8254 C C . GLY A 1 1383 ? 173.135 158.083 190.497 1.00 0.00 1328 GLY A C 1
ATOM 8255 O O . GLY A 1 1383 ? 172.561 158.521 191.498 1.00 8.27 1328 GLY A O 1
ATOM 8256 N N . ALA A 1 1384 ? 172.507 157.874 189.342 1.00 0.00 1329 ALA A N 1
ATOM 8257 C CA . ALA A 1 1384 ? 171.103 158.212 189.152 1.00 0.00 1329 ALA A CA 1
ATOM 8258 C C . ALA A 1 1384 ? 170.143 157.136 189.643 1.00 0.00 1329 ALA A C 1
ATOM 8259 O O . ALA A 1 1384 ? 168.934 157.388 189.679 1.00 0.00 1329 ALA A O 1
ATOM 8261 N N . ILE A 1 1385 ? 170.634 155.960 190.019 1.00 0.85 1330 ILE A N 1
ATOM 8262 C CA . ILE A 1 1385 ? 169.778 154.864 190.458 1.00 3.52 1330 ILE A CA 1
ATOM 8263 C C . ILE A 1 1385 ? 169.602 154.959 191.968 1.00 0.35 1330 ILE A C 1
ATOM 8264 O O . ILE A 1 1385 ? 170.586 155.030 192.714 1.00 0.35 1330 ILE A O 1
ATOM 8269 N N . ASP A 1 1386 ? 168.354 154.970 192.420 1.00 0.00 1331 ASP A N 1
ATOM 8270 C CA . ASP A 1 1386 ? 168.052 155.052 193.846 1.00 0.00 1331 ASP A CA 1
ATOM 8271 C C . ASP A 1 1386 ? 166.752 154.293 194.110 1.00 0.99 1331 ASP A C 1
ATOM 8272 O O . ASP A 1 1386 ? 166.317 153.475 193.293 1.00 0.00 1331 ASP A O 1
ATOM 8277 N N . ASP A 1 1387 ? 166.141 154.554 195.268 1.00 0.00 1332 ASP A N 1
ATOM 8278 C CA . ASP A 1 1387 ? 164.964 153.812 195.708 1.00 0.00 1332 ASP A CA 1
ATOM 8279 C C . ASP A 1 1387 ? 163.743 154.041 194.826 1.00 0.00 1332 ASP A C 1
ATOM 8280 O O . ASP A 1 1387 ? 162.836 153.204 194.821 1.00 0.00 1332 ASP A O 1
ATOM 8285 N N . VAL A 1 1388 ? 163.679 155.157 194.109 1.00 0.66 1333 VAL A N 1
ATOM 8286 C CA . VAL A 1 1388 ? 162.523 155.485 193.289 1.00 0.00 1333 VAL A CA 1
ATOM 8287 C C . VAL A 1 1388 ? 162.771 155.172 191.819 1.00 0.00 1333 VAL A C 1
ATOM 8288 O O . VAL A 1 1388 ? 161.900 154.623 191.143 1.00 0.00 1333 VAL A O 1
ATOM 8292 N N . TYR A 1 1389 ? 163.947 155.527 191.306 1.00 0.00 1334 TYR A N 1
ATOM 8293 C CA . TYR A 1 1389 ? 164.289 155.344 189.900 1.00 0.00 1334 TYR A CA 1
ATOM 8294 C C . TYR A 1 1389 ? 165.282 154.192 189.790 1.00 0.00 1334 TYR A C 1
ATOM 8295 O O . TYR A 1 1389 ? 166.406 154.279 190.293 1.00 0.00 1334 TYR A O 1
ATOM 8304 N N . ASN A 1 1390 ? 164.861 153.115 189.144 1.00 0.00 1335 ASN A N 1
ATOM 8305 C CA . ASN A 1 1390 ? 165.645 151.885 189.064 1.00 0.70 1335 ASN A CA 1
ATOM 8306 C C . ASN A 1 1390 ? 164.994 150.981 188.021 1.00 0.26 1335 ASN A C 1
ATOM 8307 O O . ASN A 1 1390 ? 164.051 151.383 187.332 1.00 0.00 1335 ASN A O 1
ATOM 8312 N N . PHE A 1 1391 ? 165.513 149.759 187.899 1.00 0.23 1336 PHE A N 1
ATOM 8313 C CA . PHE A 1 1391 ? 164.999 148.753 186.979 1.00 0.00 1336 PHE A CA 1
ATOM 8314 C C . PHE A 1 1391 ? 164.264 147.626 187.707 1.00 0.00 1336 PHE A C 1
ATOM 8315 O O . PHE A 1 1391 ? 164.240 146.492 187.227 1.00 0.00 1336 PHE A O 1
ATOM 8323 N N . LYS A 1 1392 ? 163.680 147.913 188.874 1.00 0.00 1337 LYS A N 1
ATOM 8324 C CA . LYS A 1 1392 ? 163.094 146.856 189.695 1.00 1.07 1337 LYS A CA 1
ATOM 8325 C C . LYS A 1 1392 ? 161.741 146.371 189.180 1.00 0.00 1337 LYS A C 1
ATOM 8326 O O . LYS A 1 1392 ? 161.395 145.205 189.388 1.00 0.00 1337 LYS A O 1
ATOM 8332 N N . THR A 1 1393 ? 160.965 147.230 188.521 1.00 3.25 1338 THR A N 1
ATOM 8333 C CA . THR A 1 1393 ? 159.674 146.843 187.964 1.00 0.00 1338 THR A CA 1
ATOM 8334 C C . THR A 1 1393 ? 159.557 147.403 186.554 1.00 0.00 1338 THR A C 1
ATOM 8335 O O . THR A 1 1393 ? 160.329 148.270 186.136 1.00 3.38 1338 THR A O 1
ATOM 8339 N N . PHE A 1 1394 ? 158.577 146.884 185.808 1.00 0.00 1339 PHE A N 1
ATOM 8340 C CA . PHE A 1 1394 ? 158.401 147.322 184.427 1.00 0.00 1339 PHE A CA 1
ATOM 8341 C C . PHE A 1 1394 ? 158.078 148.810 184.363 1.00 0.00 1339 PHE A C 1
ATOM 8342 O O . PHE A 1 1394 ? 158.606 149.533 183.510 1.00 0.92 1339 PHE A O 1
ATOM 8350 N N . GLY A 1 1395 ? 157.214 149.285 185.260 1.00 0.00 1340 GLY A N 1
ATOM 8351 C CA . GLY A 1 1395 ? 156.864 150.696 185.259 1.00 0.00 1340 GLY A CA 1
ATOM 8352 C C . GLY A 1 1395 ? 158.057 151.597 185.525 1.00 0.00 1340 GLY A C 1
ATOM 8353 O O . GLY A 1 1395 ? 158.263 152.595 184.833 1.00 0.00 1340 GLY A O 1
ATOM 8354 N N . GLN A 1 1396 ? 158.860 151.260 186.536 1.00 0.00 1341 GLN A N 1
ATOM 8355 C CA . GLN A 1 1396 ? 160.036 152.076 186.825 1.00 0.00 1341 GLN A CA 1
ATOM 8356 C C . GLN A 1 1396 ? 161.042 152.023 185.677 1.00 0.00 1341 GLN A C 1
ATOM 8357 O O . GLN A 1 1396 ? 161.679 153.035 185.346 1.00 0.00 1341 GLN A O 1
ATOM 8363 N N . SER A 1 1397 ? 161.198 150.852 185.051 1.00 0.00 1342 SER A N 1
ATOM 8364 C CA . SER A 1 1397 ? 162.091 150.753 183.901 1.00 0.00 1342 SER A CA 1
ATOM 8365 C C . SER A 1 1397 ? 161.617 151.649 182.763 1.00 0.00 1342 SER A C 1
ATOM 8366 O O . SER A 1 1397 ? 162.427 152.308 182.103 1.00 0.00 1342 SER A O 1
ATOM 8369 N N . ILE A 1 1398 ? 160.306 151.678 182.514 1.00 0.00 1343 ILE A N 1
ATOM 8370 C CA . ILE A 1 1398 ? 159.775 152.536 181.461 1.00 0.00 1343 ILE A CA 1
ATOM 8371 C C . ILE A 1 1398 ? 159.971 154.002 181.823 1.00 0.00 1343 ILE A C 1
ATOM 8372 O O . ILE A 1 1398 ? 160.253 154.839 180.959 1.00 0.00 1343 ILE A O 1
ATOM 8377 N N . ILE A 1 1399 ? 159.808 154.340 183.101 1.00 0.00 1344 ILE A N 1
ATOM 8378 C CA . ILE A 1 1399 ? 160.029 155.719 183.522 1.00 0.00 1344 ILE A CA 1
ATOM 8379 C C . ILE A 1 1399 ? 161.457 156.139 183.205 1.00 0.00 1344 ILE A C 1
ATOM 8380 O O . ILE A 1 1399 ? 161.697 157.234 182.684 1.00 0.00 1344 ILE A O 1
ATOM 8385 N N . LEU A 1 1400 ? 162.428 155.268 183.491 1.00 0.00 1345 LEU A N 1
ATOM 8386 C CA . LEU A 1 1400 ? 163.813 155.612 183.173 1.00 0.00 1345 LEU A CA 1
ATOM 8387 C C . LEU A 1 1400 ? 164.058 155.661 181.664 1.00 0.00 1345 LEU A C 1
ATOM 8388 O O . LEU A 1 1400 ? 164.765 156.551 181.170 1.00 0.00 1345 LEU A O 1
ATOM 8393 N N . LEU A 1 1401 ? 163.495 154.710 180.915 1.00 0.00 1346 LEU A N 1
ATOM 8394 C CA . LEU A 1 1401 ? 163.809 154.613 179.491 1.00 0.00 1346 LEU A CA 1
ATOM 8395 C C . LEU A 1 1401 ? 163.164 155.733 178.682 1.00 0.00 1346 LEU A C 1
ATOM 8396 O O . LEU A 1 1401 ? 163.720 156.151 177.658 1.00 0.00 1346 LEU A O 1
ATOM 8401 N N . PHE A 1 1402 ? 161.997 156.225 179.105 1.00 0.00 1347 PHE A N 1
ATOM 8402 C CA . PHE A 1 1402 ? 161.427 157.392 178.442 1.00 0.00 1347 PHE A CA 1
ATOM 8403 C C . PHE A 1 1402 ? 162.357 158.587 178.584 1.00 0.00 1347 PHE A C 1
ATOM 8404 O O . PHE A 1 1402 ? 162.572 159.334 177.626 1.00 0.00 1347 PHE A O 1
ATOM 8412 N N . GLN A 1 1403 ? 162.923 158.776 179.776 1.00 0.00 1348 GLN A N 1
ATOM 8413 C CA . GLN A 1 1403 ? 163.898 159.841 179.977 1.00 0.00 1348 GLN A CA 1
ATOM 8414 C C . GLN A 1 1403 ? 165.133 159.622 179.110 1.00 0.00 1348 GLN A C 1
ATOM 8415 O O . GLN A 1 1403 ? 165.650 160.564 178.497 1.00 0.00 1348 GLN A O 1
ATOM 8421 N N . LEU A 1 1404 ? 165.616 158.381 179.041 1.00 0.00 1349 LEU A N 1
ATOM 8422 C CA . LEU A 1 1404 ? 166.842 158.100 178.300 1.00 0.00 1349 LEU A CA 1
ATOM 8423 C C . LEU A 1 1404 ? 166.663 158.212 176.790 1.00 0.00 1349 LEU A C 1
ATOM 8424 O O . LEU A 1 1404 ? 167.656 158.386 176.076 1.00 0.00 1349 LEU A O 1
ATOM 8429 N N . ALA A 1 1405 ? 165.437 158.084 176.278 1.00 0.00 1350 ALA A N 1
ATOM 8430 C CA . ALA A 1 1405 ? 165.252 158.192 174.834 1.00 0.00 1350 ALA A CA 1
ATOM 8431 C C . ALA A 1 1405 ? 165.722 159.537 174.294 1.00 0.00 1350 ALA A C 1
ATOM 8432 O O . ALA A 1 1405 ? 166.008 159.642 173.098 1.00 1.15 1350 ALA A O 1
ATOM 8434 N N . THR A 1 1406 ? 165.788 160.566 175.136 1.00 0.00 1351 THR A N 1
ATOM 8435 C CA . THR A 1 1406 ? 166.314 161.866 174.746 1.00 1.20 1351 THR A CA 1
ATOM 8436 C C . THR A 1 1406 ? 167.793 162.020 175.081 1.00 0.00 1351 THR A C 1
ATOM 8437 O O . THR A 1 1406 ? 168.346 163.109 174.904 1.00 0.00 1351 THR A O 1
ATOM 8441 N N . SER A 1 1407 ? 168.438 160.959 175.566 1.00 0.00 1352 SER A N 1
ATOM 8442 C CA . SER A 1 1407 ? 169.822 160.944 176.028 1.00 0.00 1352 SER A CA 1
ATOM 8443 C C . SER A 1 1407 ? 169.986 161.651 177.365 1.00 0.00 1352 SER A C 1
ATOM 8444 O O . SER A 1 1407 ? 171.108 161.734 177.867 1.00 0.70 1352 SER A O 1
ATOM 8447 N N . ALA A 1 1408 ? 168.910 162.149 177.964 1.00 0.00 1353 ALA A N 1
ATOM 8448 C CA . ALA A 1 1408 ? 169.027 162.913 179.198 1.00 0.00 1353 ALA A CA 1
ATOM 8449 C C . ALA A 1 1408 ? 169.458 162.015 180.351 1.00 0.00 1353 ALA A C 1
ATOM 8450 O O . ALA A 1 1408 ? 168.839 160.979 180.614 1.00 0.00 1353 ALA A O 1
ATOM 8452 N N . GLY A 1 1409 ? 170.522 162.422 181.040 1.00 0.00 1354 GLY A N 1
ATOM 8453 C CA . GLY A 1 1409 ? 170.952 161.748 182.249 1.00 0.00 1354 GLY A CA 1
ATOM 8454 C C . GLY A 1 1409 ? 171.562 160.378 182.059 1.00 0.00 1354 GLY A C 1
ATOM 8455 O O . GLY A 1 1409 ? 171.625 159.608 183.018 1.00 0.00 1354 GLY A O 1
ATOM 8456 N N . TRP A 1 1410 ? 172.030 160.047 180.855 1.00 0.00 1355 TRP A N 1
ATOM 8457 C CA . TRP A 1 1410 ? 172.565 158.708 180.641 1.00 0.00 1355 TRP A CA 1
ATOM 8458 C C . TRP A 1 1410 ? 173.939 158.514 181.273 1.00 0.00 1355 TRP A C 1
ATOM 8459 O O . TRP A 1 1410 ? 174.318 157.373 181.542 1.00 0.00 1355 TRP A O 1
ATOM 8470 N N . ASP A 1 1411 ? 174.680 159.591 181.543 1.00 1.28 1356 ASP A N 1
ATOM 8471 C CA . ASP A 1 1411 ? 175.967 159.439 182.221 1.00 0.00 1356 ASP A CA 1
ATOM 8472 C C . ASP A 1 1411 ? 175.791 158.908 183.643 1.00 0.48 1356 ASP A C 1
ATOM 8473 O O . ASP A 1 1411 ? 176.545 158.031 184.083 1.00 0.00 1356 ASP A O 1
ATOM 8478 N N . GLY A 1 1412 ? 174.803 159.424 184.377 1.00 0.00 1357 GLY A N 1
ATOM 8479 C CA . GLY A 1 1412 ? 174.556 158.926 185.723 1.00 0.00 1357 GLY A CA 1
ATOM 8480 C C . GLY A 1 1412 ? 174.076 157.486 185.730 1.00 0.00 1357 GLY A C 1
ATOM 8481 O O . GLY A 1 1412 ? 174.502 156.676 186.565 1.00 4.98 1357 GLY A O 1
ATOM 8482 N N . VAL A 1 1413 ? 173.201 157.139 184.785 1.00 1.98 1358 VAL A N 1
ATOM 8483 C CA . VAL A 1 1413 ? 172.740 155.759 184.671 1.00 0.00 1358 VAL A CA 1
ATOM 8484 C C . VAL A 1 1413 ? 173.911 154.837 184.356 1.00 0.03 1358 VAL A C 1
ATOM 8485 O O . VAL A 1 1413 ? 174.023 153.738 184.914 1.00 0.00 1358 VAL A O 1
ATOM 8489 N N . TYR A 1 1414 ? 174.799 155.266 183.456 1.00 0.00 1359 TYR A N 1
ATOM 8490 C CA . TYR A 1 1414 ? 175.980 154.470 183.146 1.00 0.00 1359 TYR A CA 1
ATOM 8491 C C . TYR A 1 1414 ? 176.842 154.273 184.381 1.00 0.00 1359 TYR A C 1
ATOM 8492 O O . TYR A 1 1414 ? 177.327 153.166 184.640 1.00 0.00 1359 TYR A O 1
ATOM 8501 N N . PHE A 1 1415 ? 177.064 155.344 185.145 1.00 0.00 1360 PHE A N 1
ATOM 8502 C CA . PHE A 1 1415 ? 177.855 155.209 186.362 1.00 0.00 1360 PHE A CA 1
ATOM 8503 C C . PHE A 1 1415 ? 177.224 154.199 187.309 1.00 0.00 1360 PHE A C 1
ATOM 8504 O O . PHE A 1 1415 ? 177.937 153.471 188.007 1.00 0.00 1360 PHE A O 1
ATOM 8512 N N . ALA A 1 1416 ? 175.892 154.132 187.337 1.00 3.11 1361 ALA A N 1
ATOM 8513 C CA . ALA A 1 1416 ? 175.228 153.170 188.213 1.00 0.00 1361 ALA A CA 1
ATOM 8514 C C . ALA A 1 1416 ? 175.383 151.737 187.705 1.00 0.74 1361 ALA A C 1
ATOM 8515 O O . ALA A 1 1416 ? 175.774 150.840 188.461 1.00 0.00 1361 ALA A O 1
ATOM 8517 N N . ILE A 1 1417 ? 175.079 151.496 186.427 1.00 0.00 1362 ILE A N 1
ATOM 8518 C CA . ILE A 1 1417 ? 174.979 150.118 185.947 1.00 0.00 1362 ILE A CA 1
ATOM 8519 C C . ILE A 1 1417 ? 176.321 149.517 185.556 1.00 0.00 1362 ILE A C 1
ATOM 8520 O O . ILE A 1 1417 ? 176.410 148.297 185.379 1.00 0.00 1362 ILE A O 1
ATOM 8525 N N . ALA A 1 1418 ? 177.356 150.329 185.381 1.00 2.70 1363 ALA A N 1
ATOM 8526 C CA . ALA A 1 1418 ? 178.669 149.823 185.009 1.00 0.79 1363 ALA A CA 1
ATOM 8527 C C . ALA A 1 1418 ? 179.566 149.548 186.210 1.00 1.93 1363 ALA A C 1
ATOM 8528 O O . ALA A 1 1418 ? 180.666 149.017 186.032 1.00 9.57 1363 ALA A O 1
ATOM 8530 N N . ASN A 1 1419 ? 179.129 149.880 187.420 1.00 0.00 1364 ASN A N 1
ATOM 8531 C CA . ASN A 1 1419 ? 179.985 149.745 188.590 1.00 2.88 1364 ASN A CA 1
ATOM 8532 C C . ASN A 1 1419 ? 180.268 148.276 188.884 1.00 3.59 1364 ASN A C 1
ATOM 8533 O O . ASN A 1 1419 ? 179.343 147.481 189.073 1.00 11.73 1364 ASN A O 1
ATOM 8538 N N . GLU A 1 1420 ? 181.552 147.928 188.946 1.00 10.63 1365 GLU A N 1
ATOM 8539 C CA . GLU A 1 1420 ? 181.998 146.598 189.344 1.00 7.38 1365 GLU A CA 1
ATOM 8540 C C . GLU A 1 1420 ? 182.877 146.652 190.584 1.00 7.76 1365 GLU A C 1
ATOM 8541 O O . GLU A 1 1420 ? 183.504 145.646 190.934 1.00 16.96 1365 GLU A O 1
ATOM 8547 N N . GLU A 1 1421 ? 182.958 147.804 191.236 1.00 12.47 1366 GLU A N 1
ATOM 8548 C CA . GLU A 1 1421 ? 183.857 148.019 192.356 1.00 14.00 1366 GLU A CA 1
ATOM 8549 C C . GLU A 1 1421 ? 183.090 147.989 193.670 1.00 12.89 1366 GLU A C 1
ATOM 8550 O O . GLU A 1 1421 ? 181.998 148.554 193.780 1.00 18.59 1366 GLU A O 1
ATOM 8556 N N . ASP A 1 1422 ? 183.684 147.340 194.671 1.00 17.17 1367 ASP A N 1
ATOM 8557 C CA . ASP A 1 1422 ? 183.131 147.283 196.020 1.00 17.09 1367 ASP A CA 1
ATOM 8558 C C . ASP A 1 1422 ? 181.723 146.691 196.004 1.00 14.87 1367 ASP A C 1
ATOM 8559 O O . ASP A 1 1422 ? 180.736 147.354 196.326 1.00 17.76 1367 ASP A O 1
ATOM 8564 N N . CYS A 1 1423 ? 181.638 145.424 195.607 1.00 17.40 1368 CYS A N 1
ATOM 8565 C CA . CYS A 1 1423 ? 180.342 144.780 195.491 1.00 11.93 1368 CYS A CA 1
ATOM 8566 C C . CYS A 1 1423 ? 180.409 143.320 195.904 1.00 13.92 1368 CYS A C 1
ATOM 8567 O O . CYS A 1 1423 ? 181.464 142.683 195.884 1.00 23.88 1368 CYS A O 1
ATOM 8570 N N . ARG A 1 1424 ? 179.238 142.798 196.259 1.00 13.62 1369 ARG A N 1
ATOM 8571 C CA . ARG A 1 1424 ? 179.075 141.412 196.664 1.00 12.56 1369 ARG A CA 1
ATOM 8572 C C . ARG A 1 1424 ? 178.734 140.564 195.446 1.00 9.98 1369 ARG A C 1
ATOM 8573 O O . ARG A 1 1424 ? 177.862 140.929 194.651 1.00 18.07 1369 ARG A O 1
ATOM 8581 N N . ALA A 1 1425 ? 179.409 139.433 195.312 1.00 14.63 1370 ALA A N 1
ATOM 8582 C CA . ALA A 1 1425 ? 179.108 138.505 194.240 1.00 7.11 1370 ALA A CA 1
ATOM 8583 C C . ALA A 1 1425 ? 177.912 137.636 194.609 1.00 9.42 1370 ALA A C 1
ATOM 8584 O O . ALA A 1 1425 ? 177.620 137.433 195.788 1.00 13.85 1370 ALA A O 1
ATOM 8586 N N . PRO A 1 1426 ? 177.211 137.095 193.615 1.00 14.96 1371 PRO A N 1
ATOM 8587 C CA . PRO A 1 1426 ? 176.055 136.244 193.917 1.00 12.89 1371 PRO A CA 1
ATOM 8588 C C . PRO A 1 1426 ? 176.461 135.014 194.713 1.00 14.55 1371 PRO A C 1
ATOM 8589 O O . PRO A 1 1426 ? 177.579 134.509 194.593 1.00 19.22 1371 PRO A O 1
ATOM 8593 N N . ASP A 1 1427 ? 175.531 134.537 195.537 1.00 23.35 1372 ASP A N 1
ATOM 8594 C CA . ASP A 1 1427 ? 175.686 133.306 196.312 1.00 17.46 1372 ASP A CA 1
ATOM 8595 C C . ASP A 1 1427 ? 174.557 132.374 195.888 1.00 17.88 1372 ASP A C 1
ATOM 8596 O O . ASP A 1 1427 ? 173.466 132.396 196.463 1.00 27.11 1372 ASP A O 1
ATOM 8601 N N . HIS A 1 1428 ? 174.827 131.545 194.879 1.00 19.89 1373 HIS A N 1
ATOM 8602 C CA . HIS A 1 1428 ? 173.780 130.693 194.329 1.00 17.06 1373 HIS A CA 1
ATOM 8603 C C . HIS A 1 1428 ? 173.254 129.709 195.365 1.00 22.69 1373 HIS A C 1
ATOM 8604 O O . HIS A 1 1428 ? 172.066 129.369 195.349 1.00 26.02 1373 HIS A O 1
ATOM 8611 N N . GLU A 1 1429 ? 174.115 129.244 196.272 1.00 16.96 1374 GLU A N 1
ATOM 8612 C CA . GLU A 1 1429 ? 173.665 128.306 197.294 1.00 20.76 1374 GLU A CA 1
ATOM 8613 C C . GLU A 1 1429 ? 172.803 128.989 198.348 1.00 21.51 1374 GLU A C 1
ATOM 8614 O O . GLU A 1 1429 ? 171.882 128.367 198.890 1.00 26.36 1374 GLU A O 1
ATOM 8620 N N . LEU A 1 1430 ? 173.083 130.255 198.652 1.00 20.98 1375 LEU A N 1
ATOM 8621 C CA . LEU A 1 1430 ? 172.318 130.999 199.643 1.00 17.75 1375 LEU A CA 1
ATOM 8622 C C . LEU A 1 1430 ? 171.135 131.751 199.047 1.00 20.70 1375 LEU A C 1
ATOM 8623 O O . LEU A 1 1430 ? 170.264 132.196 199.802 1.00 23.53 1375 LEU A O 1
ATOM 8628 N N . GLY A 1 1431 ? 171.080 131.902 197.727 1.00 19.75 1376 GLY A N 1
ATOM 8629 C CA . GLY A 1 1431 ? 170.022 132.652 197.085 1.00 17.56 1376 GLY A CA 1
ATOM 8630 C C . GLY A 1 1431 ? 170.246 134.146 197.000 1.00 16.14 1376 GLY A C 1
ATOM 8631 O O . GLY A 1 1431 ? 169.389 134.851 196.451 1.00 22.31 1376 GLY A O 1
ATOM 8632 N N . TYR A 1 1432 ? 171.353 134.653 197.520 1.00 10.88 1377 TYR A N 1
ATOM 8633 C CA . TYR A 1 1432 ? 171.641 136.079 197.420 1.00 11.19 1377 TYR A CA 1
ATOM 8634 C C . TYR A 1 1432 ? 172.059 136.410 195.991 1.00 10.09 1377 TYR A C 1
ATOM 8635 O O . TYR A 1 1432 ? 172.988 135.780 195.470 1.00 11.23 1377 TYR A O 1
ATOM 8644 N N . PRO A 1 1433 ? 171.403 137.361 195.313 1.00 4.72 1378 PRO A N 1
ATOM 8645 C CA . PRO A 1 1433 ? 171.697 137.570 193.888 1.00 8.88 1378 PRO A CA 1
ATOM 8646 C C . PRO A 1 1433 ? 172.955 138.374 193.595 1.00 8.38 1378 PRO A C 1
ATOM 8647 O O . PRO A 1 1433 ? 173.444 138.311 192.461 1.00 12.72 1378 PRO A O 1
ATOM 8651 N N . GLY A 1 1434 ? 173.508 139.105 194.559 1.00 3.08 1379 GLY A N 1
ATOM 8652 C CA . GLY A 1 1434 ? 174.542 140.080 194.275 1.00 8.91 1379 GLY A CA 1
ATOM 8653 C C . GLY A 1 1434 ? 173.954 141.429 193.899 1.00 5.96 1379 GLY A C 1
ATOM 8654 O O . GLY A 1 1434 ? 172.763 141.571 193.616 1.00 9.45 1379 GLY A O 1
ATOM 8655 N N . ASN A 1 1435 ? 174.816 142.455 193.895 1.00 9.99 1380 ASN A N 1
ATOM 8656 C CA . ASN A 1 1435 ? 174.293 143.810 193.766 1.00 4.24 1380 ASN A CA 1
ATOM 8657 C C . ASN A 1 1435 ? 175.103 144.734 192.861 1.00 8.51 1380 ASN A C 1
ATOM 8658 O O . ASN A 1 1435 ? 175.016 145.955 193.019 1.00 14.85 1380 ASN A O 1
ATOM 8663 N N . CYS A 1 1436 ? 175.881 144.218 191.918 1.00 11.49 1381 CYS A N 1
ATOM 8664 C CA . CYS A 1 1436 ? 176.679 145.098 191.078 1.00 14.10 1381 CYS A CA 1
ATOM 8665 C C . CYS A 1 1436 ? 176.627 144.666 189.623 1.00 1.14 1381 CYS A C 1
ATOM 8666 O O . CYS A 1 1436 ? 176.264 143.536 189.292 1.00 7.47 1381 CYS A O 1
ATOM 8669 N N . GLY A 1 1437 ? 176.925 145.629 188.763 1.00 2.91 1382 GLY A N 1
ATOM 8670 C CA . GLY A 1 1437 ? 176.643 145.546 187.347 1.00 1.73 1382 GLY A CA 1
ATOM 8671 C C . GLY A 1 1437 ? 177.792 144.980 186.549 1.00 0.06 1382 GLY A C 1
ATOM 8672 O O . GLY A 1 1437 ? 178.555 144.133 187.020 1.00 4.51 1382 GLY A O 1
ATOM 8673 N N . SER A 1 1438 ? 177.906 145.449 185.312 1.00 0.96 1383 SER A N 1
ATOM 8674 C CA . SER A 1 1438 ? 178.878 144.911 184.370 1.00 5.11 1383 SER A CA 1
ATOM 8675 C C . SER A 1 1438 ? 179.247 146.014 183.396 1.00 1.22 1383 SER A C 1
ATOM 8676 O O . SER A 1 1438 ? 178.366 146.584 182.744 1.00 3.53 1383 SER A O 1
ATOM 8679 N N . ARG A 1 1439 ? 180.538 146.332 183.311 1.00 0.00 1384 ARG A N 1
ATOM 8680 C CA . ARG A 1 1439 ? 180.962 147.435 182.457 1.00 2.73 1384 ARG A CA 1
ATOM 8681 C C . ARG A 1 1439 ? 180.664 147.139 180.990 1.00 11.28 1384 ARG A C 1
ATOM 8682 O O . ARG A 1 1439 ? 180.121 147.986 180.270 1.00 11.92 1384 ARG A O 1
ATOM 8690 N N . ALA A 1 1440 ? 180.995 145.930 180.529 1.00 0.00 1385 ALA A N 1
ATOM 8691 C CA . ALA A 1 1440 ? 180.756 145.588 179.130 1.00 0.00 1385 ALA A CA 1
ATOM 8692 C C . ALA A 1 1440 ? 179.264 145.566 178.813 1.00 0.00 1385 ALA A C 1
ATOM 8693 O O . ALA A 1 1440 ? 178.821 146.111 177.793 1.00 0.00 1385 ALA A O 1
ATOM 8695 N N . LEU A 1 1441 ? 178.474 144.937 179.685 1.00 10.11 1386 LEU A N 1
ATOM 8696 C CA . LEU A 1 1441 ? 177.035 144.844 179.463 1.00 11.06 1386 LEU A CA 1
ATOM 8697 C C . LEU A 1 1441 ? 176.386 146.222 179.467 1.00 3.27 1386 LEU A C 1
ATOM 8698 O O . LEU A 1 1441 ? 175.534 146.520 178.622 1.00 0.00 1386 LEU A O 1
ATOM 8703 N N . GLY A 1 1442 ? 176.769 147.070 180.421 1.00 0.00 1387 GLY A N 1
ATOM 8704 C CA . GLY A 1 1442 ? 176.201 148.406 180.479 1.00 0.00 1387 GLY A CA 1
ATOM 8705 C C . GLY A 1 1442 ? 176.584 149.251 179.281 1.00 0.00 1387 GLY A C 1
ATOM 8706 O O . GLY A 1 1442 ? 175.755 149.987 178.735 1.00 0.00 1387 GLY A O 1
ATOM 8707 N N . ILE A 1 1443 ? 177.842 149.157 178.851 1.00 10.42 1388 ILE A N 1
ATOM 8708 C CA . ILE A 1 1443 ? 178.261 149.875 177.653 1.00 5.33 1388 ILE A CA 1
ATOM 8709 C C . ILE A 1 1443 ? 177.414 149.440 176.465 1.00 4.90 1388 ILE A C 1
ATOM 8710 O O . ILE A 1 1443 ? 176.832 150.270 175.756 1.00 0.00 1388 ILE A O 1
ATOM 8715 N N . ALA A 1 1444 ? 177.299 148.128 176.252 1.00 0.00 1389 ALA A N 1
ATOM 8716 C CA . ALA A 1 1444 ? 176.525 147.639 175.114 1.00 0.00 1389 ALA A CA 1
ATOM 8717 C C . ALA A 1 1444 ? 175.081 148.128 175.185 1.00 0.00 1389 ALA A C 1
ATOM 8718 O O . ALA A 1 1444 ? 174.559 148.722 174.231 1.00 0.00 1389 ALA A O 1
ATOM 8720 N N . TYR A 1 1445 ? 174.438 147.926 176.337 1.00 0.74 1390 TYR A N 1
ATOM 8721 C CA . TYR A 1 1445 ? 173.036 148.293 176.512 1.00 0.45 1390 TYR A CA 1
ATOM 8722 C C . TYR A 1 1445 ? 172.809 149.771 176.209 1.00 1.48 1390 TYR A C 1
ATOM 8723 O O . TYR A 1 1445 ? 171.986 150.126 175.352 1.00 0.00 1390 TYR A O 1
ATOM 8732 N N . LEU A 1 1446 ? 173.577 150.649 176.863 1.00 0.00 1391 LEU A N 1
ATOM 8733 C CA . LEU A 1 1446 ? 173.305 152.076 176.753 1.00 0.92 1391 LEU A CA 1
ATOM 8734 C C . LEU A 1 1446 ? 173.690 152.621 175.386 1.00 2.47 1391 LEU A C 1
ATOM 8735 O O . LEU A 1 1446 ? 172.952 153.428 174.812 1.00 0.00 1391 LEU A O 1
ATOM 8740 N N . VAL A 1 1447 ? 174.845 152.221 174.852 1.00 0.00 1392 VAL A N 1
ATOM 8741 C CA . VAL A 1 1447 ? 175.252 152.744 173.553 1.00 0.00 1392 VAL A CA 1
ATOM 8742 C C . VAL A 1 1447 ? 174.265 152.315 172.475 1.00 0.00 1392 VAL A C 1
ATOM 8743 O O . VAL A 1 1447 ? 173.855 153.129 171.632 1.00 0.00 1392 VAL A O 1
ATOM 8747 N N . SER A 1 1448 ? 173.852 151.040 172.483 1.00 0.00 1393 SER A N 1
ATOM 8748 C CA . SER A 1 1448 ? 172.891 150.600 171.477 1.00 0.00 1393 SER A CA 1
ATOM 8749 C C . SER A 1 1448 ? 171.570 151.343 171.617 1.00 0.00 1393 SER A C 1
ATOM 8750 O O . SER A 1 1448 ? 170.961 151.732 170.612 1.00 0.00 1393 SER A O 1
ATOM 8753 N N . TYR A 1 1449 ? 171.101 151.546 172.852 1.00 1.89 1394 TYR A N 1
ATOM 8754 C CA . TYR A 1 1449 ? 169.849 152.271 173.028 1.00 0.00 1394 TYR A CA 1
ATOM 8755 C C . TYR A 1 1449 ? 169.961 153.703 172.520 1.00 0.00 1394 TYR A C 1
ATOM 8756 O O . TYR A 1 1449 ? 169.066 154.192 171.820 1.00 0.00 1394 TYR A O 1
ATOM 8765 N N . LEU A 1 1450 ? 171.058 154.389 172.850 1.00 0.00 1395 LEU A N 1
ATOM 8766 C CA . LEU A 1 1450 ? 171.210 155.771 172.408 1.00 0.00 1395 LEU A CA 1
ATOM 8767 C C . LEU A 1 1450 ? 171.212 155.854 170.891 1.00 0.00 1395 LEU A C 1
ATOM 8768 O O . LEU A 1 1450 ? 170.539 156.712 170.307 1.00 0.00 1395 LEU A O 1
ATOM 8773 N N . ILE A 1 1451 ? 171.922 154.940 170.229 1.00 0.00 1396 ILE A N 1
ATOM 8774 C CA . ILE A 1 1451 ? 171.966 154.976 168.771 1.00 0.00 1396 ILE A CA 1
ATOM 8775 C C . ILE A 1 1451 ? 170.582 154.720 168.194 1.00 0.00 1396 ILE A C 1
ATOM 8776 O O . ILE A 1 1451 ? 170.101 155.467 167.335 1.00 0.00 1396 ILE A O 1
ATOM 8781 N N . ILE A 1 1452 ? 169.912 153.669 168.667 1.00 0.00 1397 ILE A N 1
ATOM 8782 C CA . ILE A 1 1452 ? 168.652 153.267 168.053 1.00 0.00 1397 ILE A CA 1
ATOM 8783 C C . ILE A 1 1452 ? 167.577 154.330 168.259 1.00 3.07 1397 ILE A C 1
ATOM 8784 O O . ILE A 1 1452 ? 166.776 154.597 167.357 1.00 0.00 1397 ILE A O 1
ATOM 8789 N N . THR A 1 1453 ? 167.509 154.924 169.450 1.00 0.00 1398 THR A N 1
ATOM 8790 C CA . THR A 1 1453 ? 166.415 155.846 169.750 1.00 1.86 1398 THR A CA 1
ATOM 8791 C C . THR A 1 1453 ? 166.788 157.299 169.458 1.00 1.39 1398 THR A C 1
ATOM 8792 O O . THR A 1 1453 ? 166.135 157.957 168.643 1.00 4.03 1398 THR A O 1
ATOM 8796 N N . CYS A 1 1454 ? 167.833 157.813 170.114 1.00 2.31 1399 CYS A N 1
ATOM 8797 C CA . CYS A 1 1454 ? 168.133 159.238 170.005 1.00 8.63 1399 CYS A CA 1
ATOM 8798 C C . CYS A 1 1454 ? 168.494 159.627 168.578 1.00 1.82 1399 CYS A C 1
ATOM 8799 O O . CYS A 1 1454 ? 168.036 160.658 168.074 1.00 16.99 1399 CYS A O 1
ATOM 8802 N N . LEU A 1 1455 ? 169.312 158.816 167.910 1.00 0.39 1400 LEU A N 1
ATOM 8803 C CA . LEU A 1 1455 ? 169.889 159.198 166.629 1.00 0.46 1400 LEU A CA 1
ATOM 8804 C C . LEU A 1 1455 ? 169.094 158.716 165.421 1.00 2.13 1400 LEU A C 1
ATOM 8805 O O . LEU A 1 1455 ? 169.323 159.220 164.315 1.00 5.58 1400 LEU A O 1
ATOM 8810 N N . VAL A 1 1456 ? 168.166 157.771 165.590 1.00 0.00 1401 VAL A N 1
ATOM 8811 C CA . VAL A 1 1456 ? 167.463 157.204 164.442 1.00 0.91 1401 VAL A CA 1
ATOM 8812 C C . VAL A 1 1456 ? 165.954 157.385 164.566 1.00 0.00 1401 VAL A C 1
ATOM 8813 O O . VAL A 1 1456 ? 165.34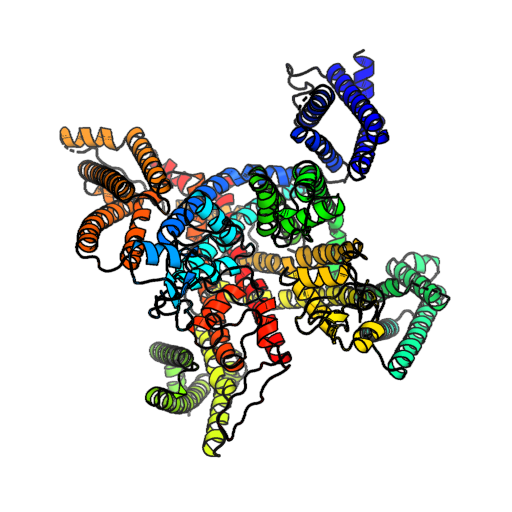3 158.111 163.776 1.00 0.92 1401 VAL A O 1
ATOM 8817 N N . VAL A 1 1457 ? 165.343 156.747 165.568 1.00 0.61 1402 VAL A N 1
ATOM 8818 C CA . VAL A 1 1457 ? 163.885 156.736 165.638 1.00 0.00 1402 VAL A CA 1
ATOM 8819 C C . VAL A 1 1457 ? 163.347 158.121 165.977 1.00 0.00 1402 VAL A C 1
ATOM 8820 O O . VAL A 1 1457 ? 162.326 158.550 165.432 1.00 0.00 1402 VAL A O 1
ATOM 8824 N N . ILE A 1 1458 ? 164.013 158.845 166.879 1.00 0.19 1403 ILE A N 1
ATOM 8825 C CA . ILE A 1 1458 ? 163.516 160.169 167.239 1.00 0.00 1403 ILE A CA 1
ATOM 8826 C C . ILE A 1 1458 ? 163.591 161.102 166.038 1.00 0.00 1403 ILE A C 1
ATOM 8827 O O . ILE A 1 1458 ? 162.660 161.878 165.777 1.00 3.83 1403 ILE A O 1
ATOM 8832 N N . ASN A 1 1459 ? 164.641 160.969 165.224 1.00 0.00 1404 ASN A N 1
ATOM 8833 C CA . ASN A 1 1459 ? 164.779 161.866 164.086 1.00 0.00 1404 ASN A CA 1
ATOM 8834 C C . ASN A 1 1459 ? 163.725 161.597 163.027 1.00 0.00 1404 ASN A C 1
ATOM 8835 O O . ASN A 1 1459 ? 163.442 162.486 162.215 1.00 0.00 1404 ASN A O 1
ATOM 8840 N N . MET A 1 1460 ? 163.072 160.435 163.075 1.00 0.00 1405 MET A N 1
ATOM 8841 C CA . MET A 1 1460 ? 161.984 160.196 162.140 1.00 0.00 1405 MET A CA 1
ATOM 8842 C C . MET A 1 1460 ? 160.896 161.242 162.302 1.00 0.00 1405 MET A C 1
ATOM 8843 O O . MET A 1 1460 ? 160.331 161.701 161.300 1.00 0.00 1405 MET A O 1
ATOM 8848 N N . TYR A 1 1461 ? 160.665 161.718 163.530 1.00 0.00 1406 TYR A N 1
ATOM 8849 C CA . TYR A 1 1461 ? 159.660 162.759 163.691 1.00 0.00 1406 TYR A CA 1
ATOM 8850 C C . TYR A 1 1461 ? 160.002 163.950 162.815 1.00 0.00 1406 TYR A C 1
ATOM 8851 O O . TYR A 1 1461 ? 159.186 164.383 161.991 1.00 0.00 1406 TYR A O 1
ATOM 8860 N N . ALA A 1 1462 ? 161.259 164.393 162.866 1.00 0.00 1407 ALA A N 1
ATOM 8861 C CA . ALA A 1 1462 ? 161.616 165.556 162.073 1.00 0.00 1407 ALA A CA 1
ATOM 8862 C C . ALA A 1 1462 ? 161.346 165.284 160.605 1.00 0.00 1407 ALA A C 1
ATOM 8863 O O . ALA A 1 1462 ? 160.644 166.062 159.946 1.00 0.00 1407 ALA A O 1
ATOM 8865 N N . ALA A 1 1463 ? 161.734 164.101 160.126 1.00 0.00 1408 ALA A N 1
ATOM 8866 C CA . ALA A 1 1463 ? 161.525 163.811 158.717 1.00 0.73 1408 ALA A CA 1
ATOM 8867 C C . ALA A 1 1463 ? 160.056 163.964 158.379 1.00 0.00 1408 ALA A C 1
ATOM 8868 O O . ALA A 1 1463 ? 159.684 164.780 157.525 1.00 0.00 1408 ALA A O 1
ATOM 8870 N N . VAL A 1 1464 ? 159.192 163.319 159.161 1.00 0.00 1409 VAL A N 1
ATOM 8871 C CA . VAL A 1 1464 ? 157.783 163.339 158.806 1.00 0.00 1409 VAL A CA 1
ATOM 8872 C C . VAL A 1 1464 ? 157.281 164.769 158.849 1.00 0.00 1409 VAL A C 1
ATOM 8873 O O . VAL A 1 1464 ? 156.727 165.282 157.864 1.00 0.00 1409 VAL A O 1
ATOM 8877 N N . ILE A 1 1465 ? 157.621 165.484 159.923 1.00 0.00 1410 ILE A N 1
ATOM 8878 C CA . ILE A 1 1465 ? 157.093 166.831 160.058 1.00 0.00 1410 ILE A CA 1
ATOM 8879 C C . ILE A 1 1465 ? 157.529 167.662 158.869 1.00 0.00 1410 ILE A C 1
ATOM 8880 O O . ILE A 1 1465 ? 156.698 168.290 158.195 1.00 0.00 1410 ILE A O 1
ATOM 8885 N N . LEU A 1 1466 ? 158.806 167.561 158.495 1.00 0.00 1411 LEU A N 1
ATOM 8886 C CA . LEU A 1 1466 ? 159.280 168.441 157.442 1.00 0.00 1411 LEU A CA 1
ATOM 8887 C C . LEU A 1 1466 ? 158.494 168.197 156.169 1.00 0.00 1411 LEU A C 1
ATOM 8888 O O . LEU A 1 1466 ? 157.904 169.132 155.606 1.00 0.00 1411 LEU A O 1
ATOM 8893 N N . ASP A 1 1467 ? 158.315 166.927 155.802 1.00 0.00 1412 ASP A N 1
ATOM 8894 C CA . ASP A 1 1467 ? 157.652 166.668 154.533 1.00 0.00 1412 ASP A CA 1
ATOM 8895 C C . ASP A 1 1467 ? 156.276 167.304 154.545 1.00 0.13 1412 ASP A C 1
ATOM 8896 O O . ASP A 1 1467 ? 155.951 168.132 153.681 1.00 0.65 1412 ASP A O 1
ATOM 8901 N N . TYR A 1 1468 ? 155.531 167.091 155.628 1.00 0.00 1413 TYR A N 1
ATOM 8902 C CA . TYR A 1 1468 ? 154.158 167.562 155.606 1.00 0.00 1413 TYR A CA 1
ATOM 8903 C C . TYR A 1 1468 ? 154.124 169.079 155.631 1.00 0.00 1413 TYR A C 1
ATOM 8904 O O . TYR A 1 1468 ? 153.410 169.696 154.828 1.00 0.00 1413 TYR A O 1
ATOM 8913 N N . VAL A 1 1469 ? 154.994 169.707 156.427 1.00 0.05 1414 VAL A N 1
ATOM 8914 C CA . VAL A 1 1469 ? 154.947 171.162 156.459 1.00 0.62 1414 VAL A CA 1
ATOM 8915 C C . VAL A 1 1469 ? 155.278 171.701 155.080 1.00 0.00 1414 VAL A C 1
ATOM 8916 O O . VAL A 1 1469 ? 154.547 172.539 154.529 1.00 0.00 1414 VAL A O 1
ATOM 8920 N N . LEU A 1 1470 ? 156.289 171.121 154.433 1.00 0.00 1415 LEU A N 1
ATOM 8921 C CA . LEU A 1 1470 ? 156.663 171.668 153.142 1.00 0.00 1415 LEU A CA 1
ATOM 8922 C C . LEU A 1 1470 ? 155.495 171.560 152.183 1.00 0.95 1415 LEU A C 1
ATOM 8923 O O . LEU A 1 1470 ? 155.103 172.559 151.560 1.00 7.09 1415 LEU A O 1
ATOM 8928 N N . GLU A 1 1471 ? 154.806 170.417 152.196 1.00 2.98 1416 GLU A N 1
ATOM 8929 C CA . GLU A 1 1471 ? 153.704 170.258 151.262 1.00 0.73 1416 GLU A CA 1
ATOM 8930 C C . GLU A 1 1471 ? 152.700 171.383 151.444 1.00 3.00 1416 GLU A C 1
ATOM 8931 O O . GLU A 1 1471 ? 152.428 172.144 150.504 1.00 7.34 1416 GLU A O 1
ATOM 8937 N N . VAL A 1 1472 ? 152.275 171.616 152.686 1.00 4.03 1417 VAL A N 1
ATOM 8938 C CA . VAL A 1 1472 ? 151.205 172.585 152.884 1.00 0.00 1417 VAL A CA 1
ATOM 8939 C C . VAL A 1 1472 ? 151.673 173.955 152.437 1.00 2.91 1417 VAL A C 1
ATOM 8940 O O . VAL A 1 1472 ? 150.966 174.663 151.705 1.00 8.30 1417 VAL A O 1
ATOM 8944 N N . TYR A 1 1473 ? 152.911 174.310 152.779 1.00 3.22 1418 TYR A N 1
ATOM 8945 C CA . TYR A 1 1473 ? 153.366 175.650 152.451 1.00 1.44 1418 TYR A CA 1
ATOM 8946 C C . TYR A 1 1473 ? 153.442 175.833 150.949 1.00 9.39 1418 TYR A C 1
ATOM 8947 O O . TYR A 1 1473 ? 153.031 176.876 150.426 1.00 12.58 1418 TYR A O 1
ATOM 8956 N N . GLU A 1 1474 ? 153.891 174.810 150.222 1.00 7.22 1419 GLU A N 1
ATOM 8957 C CA . GLU A 1 1474 ? 153.946 174.996 148.783 1.00 5.47 1419 GLU A CA 1
ATOM 8958 C C . GLU A 1 1474 ? 152.542 175.109 148.213 1.00 10.96 1419 GLU A C 1
ATOM 8959 O O . GLU A 1 1474 ? 152.288 175.983 147.374 1.00 16.34 1419 GLU A O 1
ATOM 8965 N N . ASP A 1 1475 ? 151.585 174.374 148.788 1.00 9.54 1420 ASP A N 1
ATOM 8966 C CA . ASP A 1 1475 ? 150.202 174.547 148.366 1.00 6.61 1420 ASP A CA 1
ATOM 8967 C C . ASP A 1 1475 ? 149.761 175.980 148.606 1.00 14.95 1420 ASP A C 1
ATOM 8968 O O . ASP A 1 1475 ? 149.077 176.579 147.768 1.00 11.12 1420 ASP A O 1
ATOM 8973 N N . SER A 1 1476 ? 150.159 176.553 149.742 1.00 14.40 1421 SER A N 1
ATOM 8974 C CA . SER A 1 1476 ? 149.773 177.925 150.036 1.00 6.22 1421 SER A CA 1
ATOM 8975 C C . SER A 1 1476 ? 150.405 178.903 149.052 1.00 9.84 1421 SER A C 1
ATOM 8976 O O . SER A 1 1476 ? 149.775 179.894 148.669 1.00 16.68 1421 SER A O 1
ATOM 8979 N N . LYS A 1 1477 ? 151.654 178.661 148.648 1.00 14.97 1422 LYS A N 1
ATOM 8980 C CA . LYS A 1 1477 ? 152.411 179.678 147.919 1.00 9.75 1422 LYS A CA 1
ATOM 8981 C C . LYS A 1 1477 ? 152.425 179.489 146.407 1.00 8.77 1422 LYS A C 1
ATOM 8982 O O . LYS A 1 1477 ? 152.371 180.480 145.675 1.00 18.30 1422 LYS A O 1
ATOM 8988 N N . GLU A 1 1478 ? 152.504 178.253 145.913 1.00 18.63 1423 GLU A N 1
ATOM 8989 C CA . GLU A 1 1478 ? 152.590 177.996 144.478 1.00 9.31 1423 GLU A CA 1
ATOM 8990 C C . GLU A 1 1478 ? 151.400 177.210 143.944 1.00 13.74 1423 GLU A C 1
ATOM 8991 O O . GLU A 1 1478 ? 151.425 176.792 142.781 1.00 17.79 1423 GLU A O 1
ATOM 8997 N N . GLY A 1 1479 ? 150.363 176.996 144.746 1.00 12.09 1424 GLY A N 1
ATOM 8998 C CA . GLY A 1 1479 ? 149.211 176.249 144.283 1.00 10.54 1424 GLY A CA 1
ATOM 8999 C C . GLY A 1 1479 ? 147.913 176.773 144.852 1.00 9.00 1424 GLY A C 1
ATOM 9000 O O . GLY A 1 1479 ? 147.746 177.981 145.035 1.00 16.67 1424 GLY A O 1
ATOM 9001 N N . LEU A 1 1480 ? 146.987 175.866 145.137 1.00 15.12 1425 LEU A N 1
ATOM 9002 C CA . LEU A 1 1480 ? 145.706 176.217 145.726 1.00 11.60 1425 LEU A CA 1
ATOM 9003 C C . LEU A 1 1480 ? 145.505 175.407 146.994 1.00 11.82 1425 LEU A C 1
ATOM 9004 O O . LEU A 1 1480 ? 145.931 174.252 147.081 1.00 17.51 1425 LEU A O 1
ATOM 9009 N N . THR A 1 1481 ? 144.864 176.024 147.976 1.00 17.69 1426 THR A N 1
ATOM 9010 C CA . THR A 1 1481 ? 144.564 175.399 149.252 1.00 15.10 1426 THR A CA 1
ATOM 9011 C C . THR A 1 1481 ? 143.059 175.242 149.406 1.00 11.84 1426 THR A C 1
ATOM 9012 O O . THR A 1 1481 ? 142.267 175.836 148.670 1.00 19.43 1426 THR A O 1
ATOM 9016 N N . ASP A 1 1482 ? 142.668 174.415 150.376 1.00 14.84 1427 ASP A N 1
ATOM 9017 C CA . ASP A 1 1482 ? 141.246 174.191 150.605 1.00 18.67 1427 ASP A CA 1
ATOM 9018 C C . ASP A 1 1482 ? 140.517 175.506 150.840 1.00 18.82 1427 ASP A C 1
ATOM 9019 O O . ASP A 1 1482 ? 139.353 175.648 150.451 1.00 19.82 1427 ASP A O 1
ATOM 9024 N N . ASP A 1 1483 ? 141.180 176.474 151.475 1.00 14.27 1428 ASP A N 1
ATOM 9025 C CA . ASP A 1 1483 ? 140.544 177.764 151.710 1.00 15.40 1428 ASP A CA 1
ATOM 9026 C C . ASP A 1 1483 ? 140.255 178.498 150.406 1.00 16.86 1428 ASP A C 1
ATOM 9027 O O . ASP A 1 1483 ? 139.277 179.244 150.327 1.00 17.92 1428 ASP A O 1
ATOM 9032 N N . ASP A 1 1484 ? 141.081 178.305 149.377 1.00 20.82 1429 ASP A N 1
ATOM 9033 C CA . ASP A 1 1484 ? 140.793 178.917 148.084 1.00 13.07 1429 ASP A CA 1
ATOM 9034 C C . ASP A 1 1484 ? 139.477 178.395 147.526 1.00 14.42 1429 ASP A C 1
ATOM 9035 O O . ASP A 1 1484 ? 138.628 179.166 147.058 1.00 15.12 1429 ASP A O 1
ATOM 9040 N N . TYR A 1 1485 ? 139.280 177.079 147.597 1.00 15.75 1430 TYR A N 1
ATOM 9041 C CA . TYR A 1 1485 ? 138.026 176.489 147.149 1.00 15.26 1430 TYR A CA 1
ATOM 9042 C C . TYR A 1 1485 ? 136.864 176.939 148.026 1.00 13.42 1430 TYR A C 1
ATOM 9043 O O . TYR A 1 1485 ? 135.754 177.171 147.531 1.00 13.90 1430 TYR A O 1
ATOM 9052 N N . ASP A 1 1486 ? 137.104 177.065 149.332 1.00 16.20 1431 ASP A N 1
ATOM 9053 C CA . ASP A 1 1486 ? 136.067 177.544 150.240 1.00 16.55 1431 ASP A CA 1
ATOM 9054 C C . ASP A 1 1486 ? 135.634 178.959 149.884 1.00 13.86 1431 ASP A C 1
ATOM 9055 O O . ASP A 1 1486 ? 134.440 179.272 149.883 1.00 17.95 1431 ASP A O 1
ATOM 9060 N N . MET A 1 1487 ? 136.593 179.832 149.588 1.00 15.17 1432 MET A N 1
ATOM 9061 C CA . MET A 1 1487 ? 136.252 181.182 149.160 1.00 15.58 1432 MET A CA 1
ATOM 9062 C C . MET A 1 1487 ? 135.502 181.168 147.833 1.00 17.64 1432 MET A C 1
ATOM 9063 O O . MET A 1 1487 ? 134.539 181.923 147.652 1.00 19.38 1432 MET A O 1
ATOM 9068 N N . PHE A 1 1488 ? 135.919 180.316 146.892 1.00 12.18 1433 PHE A N 1
ATOM 9069 C CA . PHE A 1 1488 ? 135.199 180.237 145.623 1.00 14.19 1433 PHE A CA 1
ATOM 9070 C C . PHE A 1 1488 ? 133.744 179.841 145.841 1.00 17.36 1433 PHE A C 1
ATOM 9071 O O . PHE A 1 1488 ? 132.836 180.416 145.230 1.00 20.40 1433 PHE A O 1
ATOM 9079 N N . PHE A 1 1489 ? 133.503 178.848 146.695 1.00 14.07 1434 PHE A N 1
ATOM 9080 C CA . PHE A 1 1489 ? 132.142 178.400 146.965 1.00 15.93 1434 PHE A CA 1
ATOM 9081 C C . PHE A 1 1489 ? 131.395 179.298 147.941 1.00 18.86 1434 PHE A C 1
ATOM 9082 O O . PHE A 1 1489 ? 130.190 179.105 148.137 1.00 22.24 1434 PHE A O 1
ATOM 9090 N N . GLU A 1 1490 ? 132.077 180.251 148.575 1.00 15.75 1435 GLU A N 1
ATOM 9091 C CA . GLU A 1 1490 ? 131.364 181.275 149.328 1.00 17.79 1435 GLU A CA 1
ATOM 9092 C C . GLU A 1 1490 ? 130.510 182.136 148.406 1.00 17.17 1435 GLU A C 1
ATOM 9093 O O . GLU A 1 1490 ? 129.361 182.459 148.732 1.00 21.53 1435 GLU A O 1
ATOM 9099 N N . VAL A 1 1491 ? 131.056 182.522 147.252 1.00 20.43 1436 VAL A N 1
ATOM 9100 C CA . VAL A 1 1491 ? 130.288 183.312 146.295 1.00 18.75 1436 VAL A CA 1
ATOM 9101 C C . VAL A 1 1491 ? 129.203 182.461 145.652 1.00 18.23 1436 VAL A C 1
ATOM 9102 O O . VAL A 1 1491 ? 128.056 182.899 145.503 1.00 23.75 1436 VAL A O 1
ATOM 9106 N N . TRP A 1 1492 ? 129.545 181.239 145.258 1.00 17.37 1437 TRP A N 1
ATOM 9107 C CA . TRP A 1 1492 ? 128.615 180.364 144.561 1.00 11.97 1437 TRP A CA 1
ATOM 9108 C C . TRP A 1 1492 ? 127.382 180.086 145.412 1.00 16.14 1437 TRP A C 1
ATOM 9109 O O . TRP A 1 1492 ? 126.329 180.690 145.213 1.00 24.75 1437 TRP A O 1
#

Radius of gyration: 34.37 Å; Cα contacts (8 Å, |Δi|>4): 1250; chains: 1; bounding box: 106×106×89 Å

B-factor: mean 8.65, std 6.46, range [0.01, 42.55]

Foldseek 3Di:
DQVVLQVQVPDVVLVVVLLVLLVVLLVVLFDDDDPVNVVSLVVSLVSLVVVLVSQCSHAPDPPDCGHQPVDVLSVLSVVLSVLSVVVVVDDLLSVQCVNVNNVVNLVVFPPSVLVVQLLVQLVVVCVLLVVVVVLVLLLLLLLCLLQFAQLQQKWWFFDDDPVQPQHDDDPVSRVVRRQDCVRTDDDPPDDDGAGAAPPPQADDDDPRTDIDTDHDAGPLRNQAGSFFSVSSSVLLVCLLLVALNVVSVNSRCRRRNLVCVVSSVVSNLPRNLFSLLVSLLSSLVSSVVSVVVDPVVHVLPDVVVVVVLLVLLVVLLVLLQFDFPPDDPVNVVVSVVSLVVSLVVLVVSLVVCCVVDPVVVQVVDPVSVLSVVLSVLSVVVVVDVSVLVNLSSLCNNLVVDVLSVVVVVLCVVPVSVVVSLVVVLLSVLSSLLSSCLSPQQVLCVVVLPLPPNSDRDPAGNNRSLSSSVLLVVLLVRHQVSVLSVSCSSHNDVSVVSSVVSNCCRNSRSLSNLLSVCLVRVPLVVLLVVLQCLVPDPVNVVVVLVLLVVLLVLLQFPFPCVVVPVVSVVVNVVSLVVVLVVLVVVLVSVCSHPNDVVQVVDPLSVLSVQLNVLSVVQVVCVVVVHHGDPVSPLSSLVNNVVVLCPPPPNVLVVVLQVVLVVVLVSLVVSLVSVLSSLLSVQSVQWAQFQWAWAAPPRDGDDCVQVFFQVSRVVVPTDGDGDPQTSRRSVSSSVLLVCLLLVHPVVVVLQSRQQTDDHRGHGDGRPRVVCVVSSVVCNVPNNSPSLSVLLSSSLNSSLVSVCVVVVHDPPDDPLVVQVVVQVVLVVDDDFDDADCDPVVLNVLLVVLPDPVNVVVLLVLLVVLSVLSSVRGPPDDVVSVVVSVVVLVVSLVVLLVSLVSLCSGRPPVQVVDPLSVLSVVLSVLVVVLVVVLVVCVVVVPDSSVSSVSCSSSCSSNVCSCPPPPSNVLSVVLCVVLVVVSVSLVVVVVSVLSSLLSVQSVAAQQADDFQPDDPSAGSRRSSSSSSVLVCCLQPNRVVSVLRRACDPPPWDPADVVVRRHIHHHHNVVSCVSSVVSNCPRNSHSSSSSSSSSSSSSVSSVCCVPVHPDPVNSVVVSVVD

Sequence (1116 aa):
IRRVAISTMVQPIFSYFIMITILIHCIFMIMPATQTTYILELVFLSIYTIEVVVKVLARGFILHPFAYLRDPWNWLDFLVTLIGYITLVVLYALRAFRVLRSWRTVTIVPGWRTIVDALSLSITSLKDLVLLLLFSLSVFALIGLQLFMGNLKHKCVKHFPADGSWGNFTDERWFNYTSNSSHWYIPDDWIEYPLCGNSSGAGMCPPGYTCLQGYGGNPNYGYTSFDTFGWAFLSVFRLVTLDYWEDLYQLALRSAGPWHILFFIIVVFYGTFCFLNFILAVVVMSYTHMVKRADEEKVVLSPFFELFIAVIIVLNITFMALDHHDMNIEFERILRTGNYIFTSIYIVEAVLKIIALSPKFYFKDSWNVFDFIIVVFAILELGLVFRSFRLLRVFRLAKFWPTLNNFMSVMTKSYGAFVNVMYVMFLLLFIFAIIGMQLFGMNYIDNMERFPDGDLPRWNFTDFLHSFMIVFRALCGEWIESMWDCMLVGDWSCIPFFVAVFFVGNLVILNLLIALLLNNYGWSNIRRVCFLLAKNKYFQKFVTAVLVITSVLLALEDIYLPQRPVLVNITLYVDYVLTAFFVIEMIIMLFAVGFKKYFTSKWYWLDFIVVVAYLLNFVLMCAGIEALQTLRLLRVFRLFRPLSKVNGMQVVTSTLVEAVPHIFNVILVGIFFWLVFAIMGVQLFAGKFYKCVDENSTVLSHEITMDRNDCLHENYTWENSPMNFDHVGNAYLSLLQVATFKGWLQIMNDAIDSREVHKQPIRETNIYMYLYFIFFIVFGSFFILKLFVCILIDIFRQQRRKAEGLSATDSRTQLIYRRAVMRTMSAKPVKRIPKNKIQGCIFDLVTNQAFDISIMVLICLNMVTMMVEKEGQSQHMTEVLYWINVVFIILFTGECVLKLISLRHYYFTVGWNIFDFVVVIISIVGMFLADLIETYFVSPTLFRVIRLARIGRILRLVKGAKGIRLLLLALRKALRTLFNVSFLLFVIMFVYAVFGMEFFMHIRDAGAIDDVYNFKTFGQSIILLFQLATSAGWDGVYFAIANEEDCRAPDHELGYPGNCGSRALGIAYLVSYLIITCLVVINMYAAVILDYVLEVYEDSKEGLTDDDYDMFFEVW

Solvent-accessible surface area: 56487 Å² total; per-residue (Å²): 153,143,197,101,5,79,54,38,36,109,88,69,124,31,61,126,103,2,31,90,9,3,72,72,14,16,106,52,16,65,87,120,85,81,136,76,20,116,84,38,44,66,70,14,24,58,28,3,37,99,3,18,70,21,34,39,83,5,107,25,90,68,152,85,105,163,4,0,11,140,59,105,77,15,110,40,2,39,88,7,9,77,43,18,87,100,35,71,119,141,156,166,41,70,92,0,63,43,0,58,11,1,57,29,2,2,48,92,27,114,50,37,157,37,4,23,63,0,23,68,59,2,93,99,44,7,150,46,5,64,95,6,29,86,32,12,5,13,13,22,0,0,31,0,0,3,17,1,42,12,12,4,43,15,8,4,0,88,98,34,34,107,140,32,103,80,29,132,131,60,116,108,76,92,129,64,11,2,44,57,58,88,25,26,76,56,37,128,128,146,132,77,65,32,11,0,7,136,54,110,46,5,3,123,37,39,135,34,45,50,23,34,136,50,29,38,48,21,9,22,104,28,36,3,1,2,14,34,39,46,80,0,56,21,4,1,26,2,2,5,18,55,3,76,1,27,36,0,0,35,30,0,4,46,4,15,4,39,194,31,21,99,16,0,71,103,0,0,59,43,3,18,18,0,3,35,19,3,5,14,0,2,1,9,42,6,9,66,115,36,31,144,49,50,81,143,78,126,160,8,109,33,109,169,28,56,120,89,1,18,68,18,1,74,86,4,14,64,54,12,25,82,33,58,53,122,38,88,129,102,66,77,113,93,24,125,64,6,20,117,90,13,4,55,37,3,58,76,7,10,60,70,28,35,135,62,64,46,75,147,121,1,94,157,60,93,74,9,59,45,12,71,72,5,18,58,49,6,82,82,45,82,59,159,170,67,94,39,94,34,19,49,7,0,54,16,32,1,94,57,63,94,45,0,53,90,40,71,53,47,73,93,178,28,139,29,29,8,74,7,1,29,70,3,0,71,14,32,5,25,11,37,0,5,12,0,43,58,56,4,7,122,41,0,87,98,35,54,126,111,6,98,124,26,96,44,30,56,28,2,0,44,62,40,46,22,0,26,6,1,0,3,12,0,2,12,17,32,1,3,56,6,0,16,30,1,20,29,4,25,82,186,34,0,61,66,16,1,44,41,3,6,53,45,6,32,11,2,0,12,20,3,1,7,2,0,3,22,69,42,51,72,210,87,91,82,89,163,74,15,98,112,75,3,105,65,130,170,39,75,118,119,14,43,47,30,10,70,115,14,4,87,22,3,12,86,30,20,46,121,31,94,142,113,93,108,27,59,77,75,10,73,153,35,15,93,102,3,14,54,35,1,41,100,19,33,82,29,21,30,58,6,34,9,131,162,147,2,65,112,28,183,96,25,107,47,18,52,93,3,5,70,6,6,77,78,8,78,98,34,51,95,74,67,93,154,28,81,62,54,32,14,7,42,4,0,65,18,28,49,74,34,12,29,144,54,99,32,0,125,19,0,33,34,0,29,111,84,0,92,76,83,15,116,61,17,52,58,5,7,90,12,44,22,29,17,40,0,21,36,0,7,64,41,1,17,2,41,5,60,22,0,3,38,180,100,89,64,90,32,53,63,141,119,0,71,40,81,100,46,0,92,151,88,137,75,71,40,60,43,9,99,28,8,0,22,84,22,41,24,0,56,18,0,0,37,5,0,2,28,30,46,24,5,52,114,2,4,26,22,0,0,18,5,61,112,46,86,81,0,25,44,119,41,70,48,29,156,40,8,98,22,1,14,112,0,2,10,108,3,6,6,28,9,31,58,10,7,15,1,26,0,11,42,6,2,60,76,19,34,48,144,71,90,68,55,52,95,124,36,52,107,98,97,15,19,154,131,52,16,68,135,50,78,158,86,34,168,68,114,168,100,103,78,39,80,84,130,64,14,70,37,24,99,123,9,73,80,130,59,42,64,111,56,13,46,80,45,0,59,95,0,13,82,20,3,54,65,18,94,51,73,46,70,133,121,77,34,79,59,15,66,166,65,19,40,81,18,13,111,82,10,32,31,13,8,71,67,19,56,68,0,20,81,126,48,2,89,92,60,51,71,8,75,80,7,54,68,16,16,80,81,19,76,92,23,72,160,79,18,98,103,14,97,99,168,82,67,42,112,71,77,28,57,69,50,36,57,62,26,12,16,17,0,70,15,45,29,60,60,36,111,25,20,98,34,0,58,21,2,30,154,78,0,98,149,10,0,118,0,0,32,71,13,18,99,13,19,13,20,11,33,0,5,28,0,5,71,59,2,25,75,14,89,83,22,56,31,4,36,93,19,6,4,1,62,27,46,40,45,0,26,17,0,0,20,2,0,3,25,12,3,12,1,43,19,0,13,104,3,0,11,30,80,105,135,49,140,72,68,49,169,161,138,59,55,63,6,27,42,17,37,91,75,65,0,51,60,13,1,40,40,0,10,59,66,0,23,40,18,4,30,23,1,3,8,1,0,2,3,20,23,1,42,23,3,34,25,2,54,148,121,24,85,9,65,37,58,34,94,125,104,45,135,138,202

GO terms:
  GO:0005886 plasma membrane (C, EXP)

Nearest PDB structures (foldseek):
  8f0p-assembly1_A  TM=1.001E+00  e=0.000E+00  Homo sapiens
  6a95-assembly1_A  TM=9.695E-01  e=0.000E+00  Periplaneta americana
  6a91-assembly1_A  TM=9.713E-01  e=0.000E+00  Periplaneta americana
  8i5b-assembly1_A  TM=9.222E-01  e=4.629E-81  Homo sapiens
  7w9t-assembly1_A  TM=9.163E-01  e=1.757E-79  Homo sapiens